Protein AF-0000000070416821 (afdb_homodimer)

pLDDT: mean 78.13, std 22.31, range [19.84, 98.12]

Organism: Crassostrea virginica (NCBI:txid6565)

Nearest PDB structures (foldseek):
  9btu-assembly1_C  TM=6.924E-01  e=7.854E-28  Homo sapiens
  9blr-assembly1_B  TM=6.967E-01  e=3.009E-25  Homo sapiens
  9btu-assembly1_B  TM=6.521E-01  e=4.714E-25  Homo sapiens
  9btg-assembly1_B  TM=6.337E-01  e=4.977E-24  Homo sapiens
  9btg-assembly1_A  TM=6.288E-01  e=1.092E-23  Homo sapiens

Solvent-accessible surface area (backbone atoms only — not comparable to full-atom values): 63250 Å² total; per-residue (Å²): 128,77,86,43,71,67,54,44,50,51,55,46,37,58,66,42,71,39,50,52,52,32,51,38,73,66,40,86,45,70,69,55,24,51,51,38,50,52,48,51,50,51,39,47,52,51,43,53,52,50,50,51,50,52,49,50,54,53,71,61,28,49,60,35,72,45,78,46,79,44,74,56,76,39,74,50,63,17,41,32,40,26,41,60,61,28,51,34,48,86,40,47,68,81,38,62,95,36,72,49,39,50,61,61,44,54,52,62,51,67,71,69,65,73,76,79,87,80,76,78,88,79,65,64,85,60,60,81,56,82,70,82,74,74,74,77,74,80,86,66,88,72,68,90,63,72,54,69,63,48,59,67,47,53,56,49,55,68,70,54,54,74,74,65,78,70,59,69,66,49,52,53,51,50,53,50,46,53,51,51,50,53,56,54,66,72,44,50,69,27,67,66,49,51,48,52,50,49,49,22,40,41,54,64,67,44,53,68,70,58,48,55,67,24,17,68,49,62,75,74,27,54,69,44,37,26,46,56,79,39,77,56,59,66,83,49,44,45,80,41,58,45,64,80,26,24,35,26,38,34,39,58,55,93,79,45,60,35,82,52,56,34,70,78,39,14,39,37,41,33,36,38,70,54,64,89,29,55,48,70,76,76,47,56,55,47,36,32,37,37,31,80,42,53,66,65,47,82,84,55,68,70,30,35,65,37,43,42,24,30,25,21,31,38,38,35,39,27,38,47,35,40,39,36,50,37,51,78,85,56,29,78,44,38,86,32,62,69,50,24,72,67,53,72,36,50,64,42,42,69,57,42,48,53,49,41,57,39,50,52,26,30,70,74,58,67,20,36,50,48,90,58,81,69,73,46,76,64,49,58,82,54,66,83,46,52,41,23,72,72,49,84,48,57,42,97,83,67,47,39,52,44,38,50,43,45,52,48,49,53,47,31,43,53,73,55,73,43,74,72,78,59,49,50,48,23,64,45,70,44,73,50,72,44,76,46,71,46,84,24,66,55,73,68,51,40,66,68,46,50,51,50,56,58,28,70,82,47,55,72,68,55,34,50,49,47,52,51,45,40,69,71,41,78,56,34,51,33,32,30,34,40,35,40,22,38,66,43,55,58,26,42,36,38,38,46,38,79,63,60,51,70,67,58,51,51,49,38,49,47,2,37,34,7,23,42,34,34,39,51,75,64,47,52,51,51,49,50,51,46,52,50,50,51,50,49,50,52,53,51,55,60,58,63,67,52,73,76,69,70,74,70,81,52,76,80,74,80,81,78,79,77,83,71,74,101,60,78,77,77,76,79,93,127,79,87,44,70,67,53,46,51,52,54,49,38,59,66,44,71,41,60,58,54,32,51,37,73,65,40,88,45,70,68,57,23,53,50,39,50,50,49,51,50,53,40,48,51,52,46,53,51,51,50,52,52,51,51,50,55,52,74,61,30,48,69,37,67,42,76,45,80,46,73,54,64,38,73,52,63,18,42,32,39,25,40,58,58,27,52,34,49,86,38,46,68,79,38,63,92,34,72,50,37,52,61,59,44,54,48,57,54,59,65,69,65,64,70,78,70,78,74,71,85,85,63,64,86,65,58,84,50,79,69,80,76,71,76,74,69,75,83,58,90,68,68,88,62,73,56,68,63,49,60,67,47,53,56,50,58,68,71,54,53,75,73,69,78,70,57,67,67,50,51,51,52,50,53,50,46,53,52,50,50,53,56,53,67,72,50,82,79,55,68,68,60,50,49,52,48,50,47,22,39,43,54,63,68,46,54,68,71,59,48,54,67,23,17,67,48,62,77,72,27,54,68,43,38,26,46,56,38,26,49,55,59,67,82,50,44,44,80,42,57,45,65,80,25,25,34,26,36,32,39,57,55,93,79,43,60,36,73,53,49,4,61,75,38,14,38,38,40,32,35,38,70,53,64,90,31,55,47,68,74,76,47,92,70,62,36,32,39,36,31,79,43,53,67,63,46,81,83,55,66,92,84,44,66,43,80,46,52,34,25,22,31,38,38,34,37,28,39,48,34,41,39,35,51,37,50,77,85,56,28,78,44,38,86,32,63,68,48,23,72,68,52,71,35,50,64,41,44,68,57,42,48,54,48,40,56,40,50,52,26,30,72,72,57,66,19,35,50,50,89,58,78,71,75,46,73,64,49,56,81,55,66,84,44,51,43,23,72,72,49,83,50,55,45,97,82,67,48,39,53,44,40,53,42,44,52,48,50,52,48,30,44,75,72,54,74,44,76,74,80,59,50,50,49,25,66,46,71,44,73,50,71,46,76,28,33,25,51,20,61,36,70,69,44,41,68,69,44,50,51,49,54,57,27,68,78,45,56,72,67,56,33,50,52,47,53,51,44,41,69,72,43,78,56,35,50,36,32,29,34,40,34,40,20,37,40,42,54,59,27,42,35,38,37,46,39,80,62,62,52,71,67,56,50,51,12,50,50,7,34,50,33,33,72,62,33,42,31,21,57,42,46,51,50,51,49,52,51,49,51,50,51,50,50,49,50,51,53,50,55,61,59,63,66,54,72,75,71,68,72,75,77,70,75,76,70,76,78,75,81,71,81,82,73,83,75,80,90,80,88,85,130

Structure (mmCIF, N/CA/C/O backbone):
data_AF-0000000070416821-model_v1
#
loop_
_entity.id
_entity.type
_entity.pdbx_description
1 polymer 'Degenerin mec-10-like'
#
loop_
_atom_site.group_PDB
_atom_site.id
_atom_site.type_symbol
_atom_site.label_atom_id
_atom_site.label_alt_id
_atom_site.label_comp_id
_atom_site.label_asym_id
_atom_site.label_entity_id
_atom_site.label_seq_id
_atom_site.pdbx_PDB_ins_code
_atom_site.Cartn_x
_atom_site.Cartn_y
_atom_site.Cartn_z
_atom_site.occupancy
_atom_site.B_iso_or_equiv
_atom_site.auth_seq_id
_atom_site.auth_comp_id
_atom_site.auth_asym_id
_atom_site.auth_atom_id
_atom_site.pdbx_PDB_model_num
ATOM 1 N N . MET A 1 1 ? -22.188 -71 -20.266 1 43.03 1 MET A N 1
ATOM 2 C CA . MET A 1 1 ? -22.344 -71.062 -18.828 1 43.03 1 MET A CA 1
ATOM 3 C C . MET A 1 1 ? -21.031 -71.375 -18.141 1 43.03 1 MET A C 1
ATOM 5 O O . MET A 1 1 ? -20.406 -72.438 -18.469 1 43.03 1 MET A O 1
ATOM 9 N N . TYR A 1 2 ? -20.531 -70.438 -17.625 1 56.31 2 TYR A N 1
ATOM 10 C CA . TYR A 1 2 ? -19.203 -70.625 -17.094 1 56.31 2 TYR A CA 1
ATOM 11 C C . TYR A 1 2 ? -19.234 -71.625 -15.922 1 56.31 2 TYR A C 1
ATOM 13 O O . TYR A 1 2 ? -20.203 -71.625 -15.156 1 56.31 2 TYR A O 1
ATOM 21 N N . LYS A 1 3 ? -18.516 -72.688 -15.961 1 61.22 3 LYS A N 1
ATOM 22 C CA . LYS A 1 3 ? -18.547 -73.812 -15.07 1 61.22 3 LYS A CA 1
ATOM 23 C C . LYS A 1 3 ? -18.047 -73.438 -13.672 1 61.22 3 LYS A C 1
ATOM 25 O O . LYS A 1 3 ? -18.453 -74.062 -12.68 1 61.22 3 LYS A O 1
ATOM 30 N N . SER A 1 4 ? -17.016 -72.688 -13.562 1 69.12 4 SER A N 1
ATOM 31 C CA . SER A 1 4 ? -16.484 -72.375 -12.25 1 69.12 4 SER A CA 1
ATOM 32 C C . SER A 1 4 ? -16.109 -70.875 -12.18 1 69.12 4 SER A C 1
ATOM 34 O O . SER A 1 4 ? -15.977 -70.188 -13.211 1 69.12 4 SER A O 1
ATOM 36 N N . VAL A 1 5 ? -16.141 -70.312 -10.969 1 72.5 5 VAL A N 1
ATOM 37 C CA . VAL A 1 5 ? -15.805 -68.938 -10.688 1 72.5 5 VAL A CA 1
ATOM 38 C C . VAL A 1 5 ? -14.422 -68.625 -11.25 1 72.5 5 VAL A C 1
ATOM 40 O O . VAL A 1 5 ? -14.242 -67.562 -11.906 1 72.5 5 VAL A O 1
ATOM 43 N N . PRO A 1 6 ? -13.516 -69.438 -11.047 1 73 6 PRO A N 1
ATOM 44 C CA . PRO A 1 6 ? -12.203 -69.125 -11.609 1 73 6 PRO A CA 1
ATOM 45 C C . PRO A 1 6 ? -12.211 -69.062 -13.141 1 73 6 PRO A C 1
ATOM 47 O O . PRO A 1 6 ? -11.445 -68.312 -13.742 1 73 6 PRO A O 1
ATOM 50 N N . ASP A 1 7 ? -13.039 -69.812 -13.672 1 73.56 7 ASP A N 1
ATOM 51 C CA . ASP A 1 7 ? -13.141 -69.75 -15.133 1 73.56 7 ASP A CA 1
ATOM 52 C C . ASP A 1 7 ? -13.727 -68.438 -15.633 1 73.56 7 ASP A C 1
ATOM 54 O O . ASP A 1 7 ? -13.312 -67.938 -16.672 1 73.56 7 ASP A O 1
ATOM 58 N N . VAL A 1 8 ? -14.625 -68 -14.844 1 68.81 8 VAL A N 1
ATOM 59 C CA . VAL A 1 8 ? -15.242 -66.75 -15.211 1 68.81 8 VAL A CA 1
ATOM 60 C C . VAL A 1 8 ? -14.227 -65.625 -15.078 1 68.81 8 VAL A C 1
ATOM 62 O O . VAL A 1 8 ? -14.125 -64.75 -15.961 1 68.81 8 VAL A O 1
ATOM 65 N N . ILE A 1 9 ? -13.477 -65.625 -14.031 1 73.12 9 ILE A N 1
ATOM 66 C CA . ILE A 1 9 ? -12.477 -64.625 -13.797 1 73.12 9 ILE A CA 1
ATOM 67 C C . ILE A 1 9 ? -11.383 -64.688 -14.867 1 73.12 9 ILE A C 1
ATOM 69 O O . ILE A 1 9 ? -10.945 -63.688 -15.391 1 73.12 9 ILE A O 1
ATOM 73 N N . SER A 1 10 ? -11.062 -65.875 -15.117 1 76.12 10 SER A N 1
ATOM 74 C CA . SER A 1 10 ? -10.016 -66.062 -16.109 1 76.12 10 SER A CA 1
ATOM 75 C C . SER A 1 10 ? -10.469 -65.625 -17.5 1 76.12 10 SER A C 1
ATOM 77 O O . SER A 1 10 ? -9.688 -65 -18.25 1 76.12 10 SER A O 1
ATOM 79 N N . SER A 1 11 ? -11.664 -65.875 -17.797 1 72.31 11 SER A N 1
ATOM 80 C CA . SER A 1 11 ? -12.18 -65.5 -19.094 1 72.31 11 SER A CA 1
ATOM 81 C C . SER A 1 11 ? -12.289 -63.969 -19.188 1 72.31 11 SER A C 1
ATOM 83 O O . SER A 1 11 ? -11.938 -63.344 -20.203 1 72.31 11 SER A O 1
ATOM 85 N N . LEU A 1 12 ? -12.656 -63.438 -18.094 1 69.81 12 LEU A N 1
ATOM 86 C CA . LEU A 1 12 ? -12.875 -62 -18.109 1 69.81 12 LEU A CA 1
ATOM 87 C C . LEU A 1 12 ? -11.547 -61.25 -18.062 1 69.81 12 LEU A C 1
ATOM 89 O O . LEU A 1 12 ? -11.398 -60.219 -18.703 1 69.81 12 LEU A O 1
ATOM 93 N N . VAL A 1 13 ? -10.672 -61.75 -17.281 1 73.31 13 VAL A N 1
ATOM 94 C CA . VAL A 1 13 ? -9.367 -61.094 -17.172 1 73.31 13 VAL A CA 1
ATOM 95 C C . VAL A 1 13 ? -8.617 -61.219 -18.484 1 73.31 13 VAL A C 1
ATOM 97 O O . VAL A 1 13 ? -7.91 -60.312 -18.891 1 73.31 13 VAL A O 1
ATOM 100 N N . SER A 1 14 ? -8.852 -62.281 -19.125 1 74.75 14 SER A N 1
ATOM 101 C CA . SER A 1 14 ? -8.172 -62.469 -20.391 1 74.75 14 SER A CA 1
ATOM 102 C C . SER A 1 14 ? -8.703 -61.531 -21.469 1 74.75 14 SER A C 1
ATOM 104 O O . SER A 1 14 ? -7.98 -61.156 -22.391 1 74.75 14 SER A O 1
ATOM 106 N N . GLU A 1 15 ? -9.992 -61.062 -21.25 1 71.19 15 GLU A N 1
ATOM 107 C CA . GLU A 1 15 ? -10.602 -60.188 -22.234 1 71.19 15 GLU A CA 1
ATOM 108 C C . GLU A 1 15 ? -10.625 -58.75 -21.75 1 71.19 15 GLU A C 1
ATOM 110 O O . GLU A 1 15 ? -11.195 -57.875 -22.406 1 71.19 15 GLU A O 1
ATOM 115 N N . SER A 1 16 ? -9.992 -58.625 -20.688 1 74.06 16 SER A N 1
ATOM 116 C CA . SER A 1 16 ? -10.023 -57.281 -20.109 1 74.06 16 SER A CA 1
ATOM 117 C C . SER A 1 16 ? -9.188 -56.281 -20.938 1 74.06 16 SER A C 1
ATOM 119 O O . SER A 1 16 ? -8.156 -56.688 -21.5 1 74.06 16 SER A O 1
ATOM 121 N N . SER A 1 17 ? -9.688 -55.094 -21.031 1 76.38 17 SER A N 1
ATOM 122 C CA . SER A 1 17 ? -9.008 -54.031 -21.781 1 76.38 17 SER A CA 1
ATOM 123 C C . SER A 1 17 ? -7.973 -53.312 -20.922 1 76.38 17 SER A C 1
ATOM 125 O O . SER A 1 17 ? -7.215 -52.5 -21.422 1 76.38 17 SER A O 1
ATOM 127 N N . LEU A 1 18 ? -7.906 -53.719 -19.656 1 80.31 18 LEU A N 1
ATOM 128 C CA . LEU A 1 18 ? -6.891 -53.125 -18.797 1 80.31 18 LEU A CA 1
ATOM 129 C C . LEU A 1 18 ? -5.516 -53.719 -19.078 1 80.31 18 LEU A C 1
ATOM 131 O O . LEU A 1 18 ? -5.363 -54.938 -19.125 1 80.31 18 LEU A O 1
ATOM 135 N N . HIS A 1 19 ? -4.652 -52.812 -19.188 1 79.56 19 HIS A N 1
ATOM 136 C CA . HIS A 1 19 ? -3.311 -53.281 -19.516 1 79.56 19 HIS A CA 1
ATOM 137 C C . HIS A 1 19 ? -2.68 -54.031 -18.328 1 79.56 19 HIS A C 1
ATOM 139 O O . HIS A 1 19 ? -2.838 -53.594 -17.188 1 79.56 19 HIS A O 1
ATOM 145 N N . GLY A 1 20 ? -2.041 -55.125 -18.578 1 79.12 20 GLY A N 1
ATOM 146 C CA . GLY A 1 20 ? -1.29 -55.875 -17.578 1 79.12 20 GLY A CA 1
ATOM 147 C C . GLY A 1 20 ? -2.055 -57.062 -17.016 1 79.12 20 GLY A C 1
ATOM 148 O O . GLY A 1 20 ? -1.455 -58.062 -16.641 1 79.12 20 GLY A O 1
ATOM 149 N N . LEU A 1 21 ? -3.389 -56.938 -17.031 1 80.31 21 LEU A N 1
ATOM 150 C CA . LEU A 1 21 ? -4.184 -58 -16.406 1 80.31 21 LEU A CA 1
ATOM 151 C C . LEU A 1 21 ? -4.172 -59.281 -17.25 1 80.31 21 LEU A C 1
ATOM 153 O O . LEU A 1 21 ? -3.949 -60.375 -16.719 1 80.31 21 LEU A O 1
ATOM 157 N N . PRO A 1 22 ? -4.332 -59.062 -18.547 1 79.69 22 PRO A N 1
ATOM 158 C CA . PRO A 1 22 ? -4.293 -60.281 -19.344 1 79.69 22 PRO A CA 1
ATOM 159 C C . PRO A 1 22 ? -2.922 -60.969 -19.328 1 79.69 22 PRO A C 1
ATOM 161 O O . PRO A 1 22 ? -2.826 -62.188 -19.5 1 79.69 22 PRO A O 1
ATOM 164 N N . LYS A 1 23 ? -1.918 -60.25 -18.953 1 81.12 23 LYS A N 1
ATOM 165 C CA . LYS A 1 23 ? -0.565 -60.812 -18.953 1 81.12 23 LYS A CA 1
ATOM 166 C C . LYS A 1 23 ? -0.307 -61.656 -17.703 1 81.12 23 LYS A C 1
ATOM 168 O O . LYS A 1 23 ? 0.562 -62.5 -17.703 1 81.12 23 LYS A O 1
ATOM 173 N N . ILE A 1 24 ? -1.062 -61.438 -16.75 1 81.19 24 ILE A N 1
ATOM 174 C CA . ILE A 1 24 ? -0.936 -62.219 -15.531 1 81.19 24 ILE A CA 1
ATOM 175 C C . ILE A 1 24 ? -1.363 -63.656 -15.805 1 81.19 24 ILE A C 1
ATOM 177 O O . ILE A 1 24 ? -0.705 -64.625 -15.359 1 81.19 24 ILE A O 1
ATOM 181 N N . LEU A 1 25 ? -2.379 -63.844 -16.641 1 78.06 25 LEU A N 1
ATOM 182 C CA . LEU A 1 25 ? -2.91 -65.188 -16.891 1 78.06 25 LEU A CA 1
ATOM 183 C C . LEU A 1 25 ? -2.156 -65.875 -18.047 1 78.06 25 LEU A C 1
ATOM 185 O O . LEU A 1 25 ? -2.045 -67.062 -18.078 1 78.06 25 LEU A O 1
ATOM 189 N N . SER A 1 26 ? -1.589 -65 -18.891 1 75.62 26 SER A N 1
ATOM 190 C CA . SER A 1 26 ? -0.939 -65.562 -20.062 1 75.62 26 SER A CA 1
ATOM 191 C C . SER A 1 26 ? 0.508 -65.938 -19.75 1 75.62 26 SER A C 1
ATOM 193 O O . SER A 1 26 ? 1.158 -66.625 -20.547 1 75.62 26 SER A O 1
ATOM 195 N N . SER A 1 27 ? 1.005 -65.625 -18.625 1 77.25 27 SER A N 1
ATOM 196 C CA . SER A 1 27 ? 2.4 -65.875 -18.297 1 77.25 27 SER A CA 1
ATOM 197 C C . SER A 1 27 ? 2.625 -67.375 -18.031 1 77.25 27 SER A C 1
ATOM 199 O O . SER A 1 27 ? 1.81 -68.062 -17.375 1 77.25 27 SER A O 1
ATOM 201 N N . LYS A 1 28 ? 3.629 -67.875 -18.672 1 74.38 28 LYS A N 1
ATOM 202 C CA . LYS A 1 28 ? 3.934 -69.312 -18.594 1 74.38 28 LYS A CA 1
ATOM 203 C C . LYS A 1 28 ? 4.676 -69.625 -17.312 1 74.38 28 LYS A C 1
ATOM 205 O O . LYS A 1 28 ? 4.457 -70.688 -16.719 1 74.38 28 LYS A O 1
ATOM 210 N N . HIS A 1 29 ? 5.441 -68.688 -16.922 1 78.62 29 HIS A N 1
ATOM 211 C CA . HIS A 1 29 ? 6.266 -68.938 -15.742 1 78.62 29 HIS A CA 1
ATOM 212 C C . HIS A 1 29 ? 5.695 -68.25 -14.508 1 78.62 29 HIS A C 1
ATOM 214 O O . HIS A 1 29 ? 5.078 -67.188 -14.617 1 78.62 29 HIS A O 1
ATOM 220 N N . TRP A 1 30 ? 5.863 -68.938 -13.406 1 83.25 30 TRP A N 1
ATOM 221 C CA . TRP A 1 30 ? 5.301 -68.438 -12.156 1 83.25 30 TRP A CA 1
ATOM 222 C C . TRP A 1 30 ? 5.949 -67.125 -11.758 1 83.25 30 TRP A C 1
ATOM 224 O O . TRP A 1 30 ? 5.289 -66.25 -11.211 1 83.25 30 TRP A O 1
ATOM 234 N N . TYR A 1 31 ? 7.266 -66.938 -12.039 1 83.88 31 TYR A N 1
ATOM 235 C CA . TYR A 1 31 ? 7.938 -65.688 -11.648 1 83.88 31 TYR A CA 1
ATOM 236 C C . TYR A 1 31 ? 7.445 -64.5 -12.477 1 83.88 31 TYR A C 1
ATOM 238 O O . TYR A 1 31 ? 7.355 -63.406 -11.977 1 83.88 31 TYR A O 1
ATOM 246 N N . GLN A 1 32 ? 7.133 -64.75 -13.68 1 84.56 32 GLN A N 1
ATOM 247 C CA . GLN A 1 32 ? 6.57 -63.719 -14.531 1 84.56 32 GLN A CA 1
ATOM 248 C C . GLN A 1 32 ? 5.176 -63.312 -14.055 1 84.56 32 GLN A C 1
ATOM 250 O O . GLN A 1 32 ? 4.816 -62.125 -14.094 1 84.56 32 GLN A O 1
ATOM 255 N N . ARG A 1 33 ? 4.531 -64.25 -13.531 1 85.56 33 ARG A N 1
ATOM 256 C CA . ARG A 1 33 ? 3.191 -63.969 -13.023 1 85.56 33 ARG A CA 1
ATOM 257 C C . ARG A 1 33 ? 3.244 -63.094 -11.789 1 85.56 33 ARG A C 1
ATOM 259 O O . ARG A 1 33 ? 2.467 -62.125 -11.664 1 85.56 33 ARG A O 1
ATOM 266 N N . VAL A 1 34 ? 4.16 -63.375 -10.961 1 89.19 34 VAL A N 1
ATOM 267 C CA . VAL A 1 34 ? 4.301 -62.594 -9.734 1 89.19 34 VAL A CA 1
ATOM 268 C C . VAL A 1 34 ? 4.77 -61.188 -10.07 1 89.19 34 VAL A C 1
ATOM 270 O O . VAL A 1 34 ? 4.324 -60.219 -9.461 1 89.19 34 VAL A O 1
ATOM 273 N N . LEU A 1 35 ? 5.609 -61.062 -11.047 1 88.56 35 LEU A N 1
ATOM 274 C CA . LEU A 1 35 ? 6.109 -59.75 -11.453 1 88.56 35 LEU A CA 1
ATOM 275 C C . LEU A 1 35 ? 4.98 -58.906 -12 1 88.56 35 LEU A C 1
ATOM 277 O O . LEU A 1 35 ? 4.875 -57.719 -11.656 1 88.56 35 LEU A O 1
ATOM 281 N N . TRP A 1 36 ? 4.18 -59.5 -12.773 1 87.75 36 TRP A N 1
ATOM 282 C CA . TRP A 1 36 ? 3.076 -58.75 -13.359 1 87.75 36 TRP A CA 1
ATOM 283 C C . TRP A 1 36 ? 2.053 -58.375 -12.297 1 87.75 36 TRP A C 1
ATOM 285 O O . TRP A 1 36 ? 1.467 -57.281 -12.352 1 87.75 36 TRP A O 1
ATOM 295 N N . ILE A 1 37 ? 1.866 -59.188 -11.336 1 88.25 37 ILE A N 1
ATOM 296 C CA . ILE A 1 37 ? 0.951 -58.875 -10.242 1 88.25 37 ILE A CA 1
ATOM 297 C C . ILE A 1 37 ? 1.498 -57.719 -9.438 1 88.25 37 ILE A C 1
ATOM 299 O O . ILE A 1 37 ? 0.757 -56.781 -9.094 1 88.25 37 ILE A O 1
ATOM 303 N N . CYS A 1 38 ? 2.738 -57.719 -9.203 1 91.81 38 CYS A N 1
ATOM 304 C CA . CYS A 1 38 ? 3.369 -56.656 -8.461 1 91.81 38 CYS A CA 1
ATOM 305 C C . CYS A 1 38 ? 3.303 -55.344 -9.234 1 91.81 38 CYS A C 1
ATOM 307 O O . CYS A 1 38 ? 3.025 -54.281 -8.656 1 91.81 38 CYS A O 1
ATOM 309 N N . LEU A 1 39 ? 3.514 -55.438 -10.477 1 90.38 39 LEU A N 1
ATOM 310 C CA . LEU A 1 39 ? 3.496 -54.219 -11.305 1 90.38 39 LEU A CA 1
ATOM 311 C C . LEU A 1 39 ? 2.094 -53.625 -11.367 1 90.38 39 LEU A C 1
ATOM 313 O O . LEU A 1 39 ? 1.929 -52.406 -11.289 1 90.38 39 LEU A O 1
ATOM 317 N N . VAL A 1 40 ? 1.172 -54.438 -11.516 1 88.31 40 VAL A N 1
ATOM 318 C CA . VAL A 1 40 ? -0.207 -53.969 -11.594 1 88.31 40 VAL A CA 1
ATOM 319 C C . VAL A 1 40 ? -0.618 -53.375 -10.258 1 88.31 40 VAL A C 1
ATOM 321 O O . VAL A 1 40 ? -1.293 -52.344 -10.227 1 88.31 40 VAL A O 1
ATOM 324 N N . LEU A 1 41 ? -0.139 -53.906 -9.203 1 91.44 41 LEU A N 1
ATOM 325 C CA . LEU A 1 41 ? -0.482 -53.375 -7.887 1 91.44 41 LEU A CA 1
ATOM 326 C C . LEU A 1 41 ? 0.211 -52.062 -7.637 1 91.44 41 LEU A C 1
ATOM 328 O O . LEU A 1 41 ? -0.4 -51.125 -7.102 1 91.44 41 LEU A O 1
ATOM 332 N N . VAL A 1 42 ? 1.42 -51.938 -8.008 1 91 42 VAL A N 1
ATOM 333 C CA . VAL A 1 42 ? 2.178 -50.719 -7.816 1 91 42 VAL A CA 1
ATOM 334 C C . VAL A 1 42 ? 1.59 -49.594 -8.695 1 91 42 VAL A C 1
ATOM 336 O O . VAL A 1 42 ? 1.412 -48.469 -8.234 1 91 42 VAL A O 1
ATOM 339 N N . THR A 1 43 ? 1.309 -49.938 -9.93 1 89.62 43 THR A N 1
ATOM 340 C CA . THR A 1 43 ? 0.735 -48.938 -10.836 1 89.62 43 THR A CA 1
ATOM 341 C C . THR A 1 43 ? -0.652 -48.531 -10.359 1 89.62 43 THR A C 1
ATOM 343 O O . THR A 1 43 ? -1.03 -47.344 -10.5 1 89.62 43 THR A O 1
ATOM 346 N N . PHE A 1 44 ? -1.341 -49.469 -9.859 1 89.38 44 PHE A N 1
ATOM 347 C CA . PHE A 1 44 ? -2.662 -49.156 -9.328 1 89.38 44 PHE A CA 1
ATOM 348 C C . PHE A 1 44 ? -2.553 -48.25 -8.102 1 89.38 44 PHE A C 1
ATOM 350 O O . PHE A 1 44 ? -3.354 -47.344 -7.926 1 89.38 44 PHE A O 1
ATOM 357 N N . GLY A 1 45 ? -1.633 -48.5 -7.273 1 91.94 45 GLY A N 1
ATOM 358 C CA . GLY A 1 45 ? -1.388 -47.625 -6.133 1 91.94 45 GLY A CA 1
ATOM 359 C C . GLY A 1 45 ? -1.028 -46.219 -6.527 1 91.94 45 GLY A C 1
ATOM 360 O O . GLY A 1 45 ? -1.546 -45.25 -5.953 1 91.94 45 GLY A O 1
ATOM 361 N N . PHE A 1 46 ? -0.194 -46.094 -7.535 1 91.5 46 PHE A N 1
ATOM 362 C CA . PHE A 1 46 ? 0.189 -44.781 -8.016 1 91.5 46 PHE A CA 1
ATOM 363 C C . PHE A 1 46 ? -0.996 -44.062 -8.672 1 91.5 46 PHE A C 1
ATOM 365 O O . PHE A 1 46 ? -1.127 -42.844 -8.586 1 91.5 46 PHE A O 1
ATOM 372 N N . LEU A 1 47 ? -1.771 -44.844 -9.375 1 91.44 47 LEU A N 1
ATOM 373 C CA . LEU A 1 47 ? -2.977 -44.312 -9.984 1 91.44 47 LEU A CA 1
ATOM 374 C C . LEU A 1 47 ? -3.9 -43.719 -8.93 1 91.44 47 LEU A C 1
ATOM 376 O O . LEU A 1 47 ? -4.383 -42.594 -9.086 1 91.44 47 LEU A O 1
ATOM 380 N N . LEU A 1 48 ? -4.109 -44.438 -7.887 1 92.69 48 LEU A N 1
ATOM 381 C CA . LEU A 1 48 ? -4.98 -43.938 -6.824 1 92.69 48 LEU A CA 1
ATOM 382 C C . LEU A 1 48 ? -4.398 -42.688 -6.176 1 92.69 48 LEU A C 1
ATOM 384 O O . LEU A 1 48 ? -5.141 -41.75 -5.836 1 92.69 48 LEU A O 1
ATOM 388 N N . TYR A 1 49 ? -3.176 -42.719 -5.969 1 93.75 49 TYR A N 1
ATOM 389 C CA . TYR A 1 49 ? -2.508 -41.562 -5.391 1 93.75 49 TYR A CA 1
ATOM 390 C C . TYR A 1 49 ? -2.658 -40.344 -6.285 1 93.75 49 TYR A C 1
ATOM 392 O O . TYR A 1 49 ? -2.975 -39.25 -5.809 1 93.75 49 TYR A O 1
ATOM 400 N N . GLN A 1 50 ? -2.49 -40.5 -7.535 1 92.56 50 GLN A N 1
ATOM 401 C CA . GLN A 1 50 ? -2.609 -39.406 -8.492 1 92.56 50 GLN A CA 1
ATOM 402 C C . GLN A 1 50 ? -4.047 -38.906 -8.57 1 92.56 50 GLN A C 1
ATOM 404 O O . GLN A 1 50 ? -4.277 -37.688 -8.672 1 92.56 50 GLN A O 1
ATOM 409 N N . LEU A 1 51 ? -4.863 -39.812 -8.594 1 92.56 51 LEU A N 1
ATOM 410 C CA . LEU A 1 51 ? -6.27 -39.406 -8.633 1 92.56 51 LEU A CA 1
ATOM 411 C C . LEU A 1 51 ? -6.641 -38.625 -7.387 1 92.56 51 LEU A C 1
ATOM 413 O O . LEU A 1 51 ? -7.434 -37.688 -7.461 1 92.56 51 LEU A O 1
ATOM 417 N N . HIS A 1 52 ? -6.094 -39 -6.312 1 94.44 52 HIS A N 1
ATOM 418 C CA . HIS A 1 52 ? -6.332 -38.281 -5.066 1 94.44 52 HIS A CA 1
ATOM 419 C C . HIS A 1 52 ? -5.789 -36.875 -5.141 1 94.44 52 HIS A C 1
ATOM 421 O O . HIS A 1 52 ? -6.43 -35.938 -4.664 1 94.44 52 HIS A O 1
ATOM 427 N N . GLN A 1 53 ? -4.699 -36.688 -5.738 1 93.19 53 GLN A N 1
ATOM 428 C CA . GLN A 1 53 ? -4.098 -35.375 -5.871 1 93.19 53 GLN A CA 1
ATOM 429 C C . GLN A 1 53 ? -4.906 -34.5 -6.824 1 93.19 53 GLN A C 1
ATOM 431 O O . GLN A 1 53 ? -5.105 -33.312 -6.562 1 93.19 53 GLN A O 1
ATOM 436 N N . LEU A 1 54 ? -5.328 -35.062 -7.844 1 92.5 54 LEU A N 1
ATOM 437 C CA . LEU A 1 54 ? -6.117 -34.312 -8.812 1 92.5 54 LEU A CA 1
ATOM 438 C C . LEU A 1 54 ? -7.461 -33.906 -8.219 1 92.5 54 LEU A C 1
ATOM 440 O O . LEU A 1 54 ? -7.938 -32.781 -8.461 1 92.5 54 LEU A O 1
ATOM 444 N N . LEU A 1 55 ? -7.977 -34.781 -7.508 1 93.56 55 LEU A N 1
ATOM 445 C CA . LEU A 1 55 ? -9.234 -34.469 -6.836 1 93.56 55 LEU A CA 1
ATOM 446 C C . LEU A 1 55 ? -9.031 -33.344 -5.812 1 93.56 55 LEU A C 1
ATOM 448 O O . LEU A 1 55 ? -9.891 -32.5 -5.652 1 93.56 55 LEU A O 1
ATOM 452 N N . GLY A 1 56 ? -8 -33.438 -5.172 1 91.62 56 GLY A N 1
ATOM 453 C CA . GLY A 1 56 ? -7.664 -32.375 -4.227 1 91.62 56 GLY A CA 1
ATOM 454 C C . GLY A 1 56 ? -7.523 -31.016 -4.879 1 91.62 56 GLY A C 1
ATOM 455 O O . GLY A 1 56 ? -8 -30.016 -4.348 1 91.62 56 GLY A O 1
ATOM 456 N N . GLU A 1 57 ? -6.945 -30.969 -5.98 1 89.5 57 GLU A N 1
ATOM 457 C CA . GLU A 1 57 ? -6.789 -29.719 -6.711 1 89.5 57 GLU A CA 1
ATOM 458 C C . GLU A 1 57 ? -8.133 -29.188 -7.207 1 89.5 57 GLU A C 1
ATOM 460 O O . GLU A 1 57 ? -8.383 -27.984 -7.191 1 89.5 57 GLU A O 1
ATOM 465 N N . TYR A 1 58 ? -8.898 -30.109 -7.707 1 91 58 TYR A N 1
ATOM 466 C CA . TYR A 1 58 ? -10.227 -29.719 -8.18 1 91 58 TYR A CA 1
ATOM 467 C C . TYR A 1 58 ? -11.07 -29.156 -7.047 1 91 58 TYR A C 1
ATOM 469 O O . TYR A 1 58 ? -11.766 -28.156 -7.23 1 91 58 TYR A O 1
ATOM 477 N N . LYS A 1 59 ? -10.906 -29.703 -5.898 1 93.19 59 LYS A N 1
ATOM 478 C CA . LYS A 1 59 ? -11.719 -29.281 -4.762 1 93.19 59 LYS A CA 1
ATOM 479 C C . LYS A 1 59 ? -11.195 -27.984 -4.16 1 93.19 59 LYS A C 1
ATOM 481 O O . LYS A 1 59 ? -11.891 -27.328 -3.381 1 93.19 59 LYS A O 1
ATOM 486 N N . ARG A 1 60 ? -10.109 -27.609 -4.547 1 89.44 60 ARG A N 1
ATOM 487 C CA . ARG A 1 60 ? -9.547 -26.344 -4.066 1 89.44 60 ARG A CA 1
ATOM 488 C C . ARG A 1 60 ? -10.133 -25.156 -4.836 1 89.44 60 ARG A C 1
ATOM 490 O O . ARG A 1 60 ? -10.008 -24.016 -4.406 1 89.44 60 ARG A O 1
ATOM 497 N N . TYR A 1 61 ? -10.703 -25.281 -5.926 1 90.19 61 TYR A N 1
ATOM 498 C CA . TYR A 1 61 ? -11.359 -24.266 -6.758 1 90.19 61 TYR A CA 1
ATOM 499 C C . TYR A 1 61 ? -10.422 -23.109 -7.055 1 90.19 61 TYR A C 1
ATOM 501 O O . TYR A 1 61 ? -10.719 -21.953 -6.715 1 90.19 61 TYR A O 1
ATOM 509 N N . PRO A 1 62 ? -9.328 -23.406 -7.75 1 88.81 62 PRO A N 1
ATOM 510 C CA . PRO A 1 62 ? -8.375 -22.344 -8.055 1 88.81 62 PRO A CA 1
ATOM 511 C C . PRO A 1 62 ? -8.93 -21.312 -9.047 1 88.81 62 PRO A C 1
ATOM 513 O O . PRO A 1 62 ? -9.773 -21.656 -9.883 1 88.81 62 PRO A O 1
ATOM 516 N N . VAL A 1 63 ? -8.43 -20.047 -8.875 1 89.44 63 VAL A N 1
ATOM 517 C CA . VAL A 1 63 ? -8.93 -18.984 -9.734 1 89.44 63 VAL A CA 1
ATOM 518 C C . VAL A 1 63 ? -7.766 -18.328 -10.469 1 89.44 63 VAL A C 1
ATOM 520 O O . VAL A 1 63 ? -6.621 -18.391 -10.016 1 89.44 63 VAL A O 1
ATOM 523 N N . LYS A 1 64 ? -8.07 -17.859 -11.648 1 86.38 64 LYS A N 1
ATOM 524 C CA . LYS A 1 64 ? -7.137 -17.031 -12.414 1 86.38 64 LYS A CA 1
ATOM 525 C C . LYS A 1 64 ? -7.652 -15.602 -12.562 1 86.38 64 LYS A C 1
ATOM 527 O O . LYS A 1 64 ? -8.859 -15.367 -12.523 1 86.38 64 LYS A O 1
ATOM 532 N N . THR A 1 65 ? -6.703 -14.68 -12.625 1 87.69 65 THR A N 1
ATOM 533 C CA . THR A 1 65 ? -7.066 -13.273 -12.773 1 87.69 65 THR A CA 1
ATOM 534 C C . THR A 1 65 ? -6.805 -12.797 -14.195 1 87.69 65 THR A C 1
ATOM 536 O O . THR A 1 65 ? -5.699 -12.961 -14.719 1 87.69 65 THR A O 1
ATOM 539 N N . LYS A 1 66 ? -7.844 -12.344 -14.766 1 90.19 66 LYS A N 1
ATOM 540 C CA . LYS A 1 66 ? -7.742 -11.742 -16.094 1 90.19 66 LYS A CA 1
ATOM 541 C C . LYS A 1 66 ? -7.77 -10.219 -16.016 1 90.19 66 LYS A C 1
ATOM 543 O O . LYS A 1 66 ? -8.688 -9.641 -15.43 1 90.19 66 LYS A O 1
ATOM 548 N N . VAL A 1 67 ? -6.766 -9.594 -16.562 1 90.56 67 VAL A N 1
ATOM 549 C CA . VAL A 1 67 ? -6.688 -8.133 -16.594 1 90.56 67 VAL A CA 1
ATOM 550 C C . VAL A 1 67 ? -6.891 -7.637 -18.016 1 90.56 67 VAL A C 1
ATOM 552 O O . VAL A 1 67 ? -6.203 -8.086 -18.938 1 90.56 67 VAL A O 1
ATOM 555 N N . SER A 1 68 ? -7.867 -6.746 -18.25 1 93.5 68 SER A N 1
ATOM 556 C CA . SER A 1 68 ? -8.133 -6.188 -19.562 1 93.5 68 SER A CA 1
ATOM 557 C C . SER A 1 68 ? -8.32 -4.672 -19.5 1 93.5 68 SER A C 1
ATOM 559 O O . SER A 1 68 ? -8.633 -4.125 -18.438 1 93.5 68 SER A O 1
ATOM 561 N N . MET A 1 69 ? -8.016 -4.055 -20.656 1 93.81 69 MET A N 1
ATOM 562 C CA . MET A 1 69 ? -8.266 -2.623 -20.797 1 93.81 69 MET A CA 1
ATOM 563 C C . MET A 1 69 ? -9.508 -2.373 -21.656 1 93.81 69 MET A C 1
ATOM 565 O O . MET A 1 69 ? -9.641 -2.953 -22.734 1 93.81 69 MET A O 1
ATOM 569 N N . LYS A 1 70 ? -10.375 -1.583 -21.156 1 93.75 70 LYS A N 1
ATOM 570 C CA . LYS A 1 70 ? -11.602 -1.246 -21.875 1 93.75 70 LYS A CA 1
ATOM 571 C C . LYS A 1 70 ? -11.797 0.265 -21.953 1 93.75 70 LYS A C 1
ATOM 573 O O . LYS A 1 70 ? -11.211 1.012 -21.172 1 93.75 70 LYS A O 1
ATOM 578 N N . ARG A 1 71 ? -12.594 0.617 -23 1 92.81 71 ARG A N 1
ATOM 579 C CA . ARG A 1 71 ? -12.945 2.023 -23.156 1 92.81 71 ARG A CA 1
ATOM 580 C C . ARG A 1 71 ? -14.461 2.209 -23.172 1 92.81 71 ARG A C 1
ATOM 582 O O . ARG A 1 71 ? -15.18 1.409 -23.781 1 92.81 71 ARG A O 1
ATOM 589 N N . ALA A 1 72 ? -14.984 3.182 -22.422 1 91.88 72 ALA A N 1
ATOM 590 C CA . ALA A 1 72 ? -16.406 3.475 -22.359 1 91.88 72 ALA A CA 1
ATOM 591 C C . ALA A 1 72 ? -16.656 4.852 -21.75 1 91.88 72 ALA A C 1
ATOM 593 O O . ALA A 1 72 ? -15.727 5.52 -21.312 1 91.88 72 ALA A O 1
ATOM 594 N N . THR A 1 73 ? -17.875 5.262 -22 1 93.88 73 THR A N 1
ATOM 595 C CA . THR A 1 73 ? -18.344 6.387 -21.188 1 93.88 73 THR A CA 1
ATOM 596 C C . THR A 1 73 ? -18.469 5.98 -19.719 1 93.88 73 THR A C 1
ATOM 598 O O . THR A 1 73 ? -19.078 4.957 -19.406 1 93.88 73 THR A O 1
ATOM 601 N N . LEU A 1 74 ? -17.859 6.793 -18.906 1 94.62 74 LEU A N 1
ATOM 602 C CA . LEU A 1 74 ? -17.766 6.383 -17.516 1 94.62 74 LEU A CA 1
ATOM 603 C C . LEU A 1 74 ? -18.641 7.273 -16.625 1 94.62 74 LEU A C 1
ATOM 605 O O . LEU A 1 74 ? -18.656 8.492 -16.797 1 94.62 74 LEU A O 1
ATOM 609 N N . PRO A 1 75 ? -19.359 6.621 -15.789 1 94.44 75 PRO A N 1
ATOM 610 C CA . PRO A 1 75 ? -20.047 7.438 -14.781 1 94.44 75 PRO A CA 1
ATOM 611 C C . PRO A 1 75 ? -19.078 8.156 -13.852 1 94.44 75 PRO A C 1
ATOM 613 O O . PRO A 1 75 ? -18.047 7.602 -13.484 1 94.44 75 PRO A O 1
ATOM 616 N N . PHE A 1 76 ? -19.406 9.352 -13.492 1 96.38 76 PHE A N 1
ATOM 617 C CA . PHE A 1 76 ? -18.578 10.109 -12.57 1 96.38 76 PHE A CA 1
ATOM 618 C C . PHE A 1 76 ? -18.781 9.633 -11.141 1 96.38 76 PHE A C 1
ATOM 620 O O . PHE A 1 76 ? -19.906 9.312 -10.742 1 96.38 76 PHE A O 1
ATOM 627 N N . PRO A 1 77 ? -17.75 9.562 -10.367 1 96.88 77 PRO A N 1
ATOM 628 C CA . PRO A 1 77 ? -17.875 9.086 -8.984 1 96.88 77 PRO A CA 1
ATOM 629 C C . PRO A 1 77 ? -18.609 10.078 -8.086 1 96.88 77 PRO A C 1
ATOM 631 O O . PRO A 1 77 ? -18.875 11.211 -8.492 1 96.88 77 PRO A O 1
ATOM 634 N N . ALA A 1 78 ? -19.016 9.523 -6.961 1 97.38 78 ALA A N 1
ATOM 635 C CA . ALA A 1 78 ? -19.516 10.406 -5.914 1 97.38 78 ALA A CA 1
ATOM 636 C C . ALA A 1 78 ? -18.391 11.133 -5.203 1 97.38 78 ALA A C 1
ATOM 638 O O . ALA A 1 78 ? -17.312 10.562 -4.988 1 97.38 78 ALA A O 1
ATOM 639 N N . VAL A 1 79 ? -18.625 12.359 -4.871 1 98 79 VAL A N 1
ATOM 640 C CA . VAL A 1 79 ? -17.625 13.18 -4.199 1 98 79 VAL A CA 1
ATOM 641 C C . VAL A 1 79 ? -18.172 13.695 -2.873 1 98 79 VAL A C 1
ATOM 643 O O . VAL A 1 79 ? -19.172 14.414 -2.852 1 98 79 VAL A O 1
ATOM 646 N N . SER A 1 80 ? -17.531 13.273 -1.814 1 98 80 SER A N 1
ATOM 647 C CA . SER A 1 80 ? -17.922 13.727 -0.485 1 98 80 SER A CA 1
ATOM 648 C C . SER A 1 80 ? -16.859 14.641 0.122 1 98 80 SER A C 1
ATOM 650 O O . SER A 1 80 ? -15.664 14.391 -0.018 1 98 80 SER A O 1
ATOM 652 N N . PHE A 1 81 ? -17.281 15.719 0.757 1 98 81 PHE A N 1
ATOM 653 C CA . PHE A 1 81 ? -16.328 16.594 1.413 1 98 81 PHE A CA 1
ATOM 654 C C . PHE A 1 81 ? -16.875 17.125 2.73 1 98 81 PHE A C 1
ATOM 656 O O . PHE A 1 81 ? -18.094 17.172 2.92 1 98 81 PHE A O 1
ATOM 663 N N . CYS A 1 82 ? -16 17.406 3.654 1 96.75 82 CYS A N 1
ATOM 664 C CA . CYS A 1 82 ? -16.312 17.953 4.973 1 96.75 82 CYS A CA 1
ATOM 665 C C . CYS A 1 82 ? -15.367 19.094 5.32 1 96.75 82 CYS A C 1
ATOM 667 O O . CYS A 1 82 ? -14.188 19.062 4.973 1 96.75 82 CYS A O 1
ATOM 669 N N . ASN A 1 83 ? -15.945 20.078 5.918 1 95.56 83 ASN A N 1
ATOM 670 C CA . ASN A 1 83 ? -15.102 21.125 6.469 1 95.56 83 ASN A CA 1
ATOM 671 C C . ASN A 1 83 ? -14.312 20.641 7.676 1 95.56 83 ASN A C 1
ATOM 673 O O . ASN A 1 83 ? -14.828 19.891 8.508 1 95.56 83 ASN A O 1
ATOM 677 N N . MET A 1 84 ? -13.117 21.047 7.766 1 92.75 84 MET A N 1
ATOM 678 C CA . MET A 1 84 ? -12.281 20.594 8.875 1 92.75 84 MET A CA 1
ATOM 679 C C . MET A 1 84 ? -12.727 21.234 10.188 1 92.75 84 MET A C 1
ATOM 681 O O . MET A 1 84 ? -12.352 20.781 11.266 1 92.75 84 MET A O 1
ATOM 685 N N . ASN A 1 85 ? -13.414 22.312 10.07 1 92.12 85 ASN A N 1
ATOM 686 C CA . ASN A 1 85 ? -14.094 22.891 11.227 1 92.12 85 ASN A CA 1
ATOM 687 C C . ASN A 1 85 ? -15.5 22.328 11.391 1 92.12 85 ASN A C 1
ATOM 689 O O . ASN A 1 85 ? -16.406 22.672 10.641 1 92.12 85 ASN A O 1
ATOM 693 N N . PRO A 1 86 ? -15.711 21.562 12.406 1 93.12 86 PRO A N 1
ATOM 694 C CA . PRO A 1 86 ? -16.984 20.844 12.492 1 93.12 86 PRO A CA 1
ATOM 695 C C . PRO A 1 86 ? -18.141 21.75 12.914 1 93.12 86 PRO A C 1
ATOM 697 O O . PRO A 1 86 ? -19.297 21.469 12.578 1 93.12 86 PRO A O 1
ATOM 700 N N . ILE A 1 87 ? -17.797 22.797 13.719 1 93 87 ILE A N 1
ATOM 701 C CA . ILE A 1 87 ? -18.875 23.625 14.273 1 93 87 ILE A CA 1
ATOM 702 C C . ILE A 1 87 ? -18.594 25.094 14 1 93 87 ILE A C 1
ATOM 704 O O . ILE A 1 87 ? -17.438 25.531 14.086 1 93 87 ILE A O 1
ATOM 708 N N . LYS A 1 88 ? -19.688 25.766 13.734 1 92 88 LYS A N 1
ATOM 709 C CA . LYS A 1 88 ? -19.578 27.203 13.57 1 92 88 LYS A CA 1
ATOM 710 C C . LYS A 1 88 ? -19.5 27.906 14.922 1 92 88 LYS A C 1
ATOM 712 O O . LYS A 1 88 ? -20.281 27.609 15.828 1 92 88 LYS A O 1
ATOM 717 N N . LYS A 1 89 ? -18.625 28.844 14.992 1 89.88 89 LYS A N 1
ATOM 718 C CA . LYS A 1 89 ? -18.453 29.625 16.219 1 89.88 89 LYS A CA 1
ATOM 719 C C . LYS A 1 89 ? -19.75 30.359 16.578 1 89.88 89 LYS A C 1
ATOM 721 O O . LYS A 1 89 ? -20.125 30.422 17.75 1 89.88 89 LYS A O 1
ATOM 726 N N . SER A 1 90 ? -20.453 30.891 15.617 1 88.06 90 SER A N 1
ATOM 727 C CA . SER A 1 90 ? -21.656 31.672 15.828 1 88.06 90 SER A CA 1
ATOM 728 C C . SER A 1 90 ? -22.812 30.797 16.328 1 88.06 90 SER A C 1
ATOM 730 O O . SER A 1 90 ? -23.75 31.297 16.938 1 88.06 90 SER A O 1
ATOM 732 N N . ARG A 1 91 ? -22.672 29.516 16.094 1 91.31 91 ARG A N 1
ATOM 733 C CA . ARG A 1 91 ? -23.766 28.625 16.453 1 91.31 91 ARG A CA 1
ATOM 734 C C . ARG A 1 91 ? -23.484 27.906 17.766 1 91.31 91 ARG A C 1
ATOM 736 O O . ARG A 1 91 ? -24.25 27.016 18.156 1 91.31 91 ARG A O 1
ATOM 743 N N . MET A 1 92 ? -22.516 28.25 18.422 1 88.81 92 MET A N 1
ATOM 744 C CA . MET A 1 92 ? -22.172 27.656 19.703 1 88.81 92 MET A CA 1
ATOM 745 C C . MET A 1 92 ? -23.234 27.953 20.75 1 88.81 92 MET A C 1
ATOM 747 O O . MET A 1 92 ? -23.344 27.25 21.75 1 88.81 92 MET A O 1
ATOM 751 N N . THR A 1 93 ? -24.031 28.922 20.516 1 88.75 93 THR A N 1
ATOM 752 C CA . THR A 1 93 ? -25.078 29.312 21.453 1 88.75 93 THR A CA 1
ATOM 753 C C . THR A 1 93 ? -26.125 28.203 21.578 1 88.75 93 THR A C 1
ATOM 755 O O . THR A 1 93 ? -26.812 28.094 22.594 1 88.75 93 THR A O 1
ATOM 758 N N . LEU A 1 94 ? -26.203 27.391 20.562 1 89.75 94 LEU A N 1
ATOM 759 C CA . LEU A 1 94 ? -27.188 26.312 20.547 1 89.75 94 LEU A CA 1
ATOM 760 C C . LEU A 1 94 ? -26.875 25.25 21.594 1 89.75 94 LEU A C 1
ATOM 762 O O . LEU A 1 94 ? -27.734 24.453 21.953 1 89.75 94 LEU A O 1
ATOM 766 N N . ILE A 1 95 ? -25.672 25.25 22.047 1 88.38 95 ILE A N 1
ATOM 767 C CA . ILE A 1 95 ? -25.266 24.219 22.984 1 88.38 95 ILE A CA 1
ATOM 768 C C . ILE A 1 95 ? -24.828 24.859 24.297 1 88.38 95 ILE A C 1
ATOM 770 O O . ILE A 1 95 ? -24.016 24.297 25.031 1 88.38 95 ILE A O 1
ATOM 774 N N . ASN A 1 96 ? -25.406 25.906 24.516 1 86.56 96 ASN A N 1
ATOM 775 C CA . ASN A 1 96 ? -25.094 26.594 25.766 1 86.56 96 ASN A CA 1
ATOM 776 C C . ASN A 1 96 ? -25.422 25.719 26.969 1 86.56 96 ASN A C 1
ATOM 778 O O . ASN A 1 96 ? -26.469 25.047 26.984 1 86.56 96 ASN A O 1
ATOM 782 N N . LYS A 1 97 ? -24.562 25.594 27.984 1 81.81 97 LYS A N 1
ATOM 783 C CA . LYS A 1 97 ? -24.75 24.859 29.25 1 81.81 97 LYS A CA 1
ATOM 784 C C . LYS A 1 97 ? -24.578 23.359 29.047 1 81.81 97 LYS A C 1
ATOM 786 O O . LYS A 1 97 ? -25.172 22.562 29.781 1 81.81 97 LYS A O 1
ATOM 791 N N . THR A 1 98 ? -24.094 23.031 27.938 1 86.69 98 THR A N 1
ATOM 792 C CA . THR A 1 98 ? -23.797 21.625 27.719 1 86.69 98 THR A CA 1
ATOM 793 C C . THR A 1 98 ? -22.297 21.359 27.938 1 86.69 98 THR A C 1
ATOM 795 O O . THR A 1 98 ? -21.5 22.297 28 1 86.69 98 THR A O 1
ATOM 798 N N . GLY A 1 99 ? -22.031 20.109 28.141 1 85.62 99 GLY A N 1
ATOM 799 C CA . GLY A 1 99 ? -20.641 19.719 28.266 1 85.62 99 GLY A CA 1
ATOM 800 C C . GLY A 1 99 ? -19.797 20.031 27.047 1 85.62 99 GLY A C 1
ATOM 801 O O . GLY A 1 99 ? -18.609 20.328 27.156 1 85.62 99 GLY A O 1
ATOM 802 N N . LEU A 1 100 ? -20.422 20.016 25.938 1 89.44 100 LEU A N 1
ATOM 803 C CA . LEU A 1 100 ? -19.719 20.328 24.688 1 89.44 100 LEU A CA 1
ATOM 804 C C . LEU A 1 100 ? -19.281 21.781 24.656 1 89.44 100 LEU A C 1
ATOM 806 O O . LEU A 1 100 ? -18.141 22.078 24.266 1 89.44 100 LEU A O 1
ATOM 810 N N . HIS A 1 101 ? -20.172 22.656 25.031 1 87.12 101 HIS A N 1
ATOM 811 C CA . HIS A 1 101 ? -19.844 24.078 25.094 1 87.12 101 HIS A CA 1
ATOM 812 C C . HIS A 1 101 ? -18.656 24.328 26.031 1 87.12 101 HIS A C 1
ATOM 814 O O . HIS A 1 101 ? -17.734 25.078 25.688 1 87.12 101 HIS A O 1
ATOM 820 N N . ASP A 1 102 ? -18.656 23.703 27.156 1 85.19 102 ASP A N 1
ATOM 821 C CA . ASP A 1 102 ? -17.578 23.859 28.141 1 85.19 102 ASP A CA 1
ATOM 822 C C . ASP A 1 102 ? -16.25 23.375 27.594 1 85.19 102 ASP A C 1
ATOM 824 O O . ASP A 1 102 ? -15.211 24 27.812 1 85.19 102 ASP A O 1
ATOM 828 N N . HIS A 1 103 ? -16.359 22.297 26.922 1 85.31 103 HIS A N 1
ATOM 829 C CA . HIS A 1 103 ? -15.148 21.719 26.344 1 85.31 103 HIS A CA 1
ATOM 830 C C . HIS A 1 103 ? -14.562 22.625 25.266 1 85.31 103 HIS A C 1
ATOM 832 O O . HIS A 1 103 ? -13.344 22.797 25.203 1 85.31 103 HIS A O 1
ATOM 838 N N . MET A 1 104 ? -15.398 23.188 24.531 1 84.31 104 MET A N 1
ATOM 839 C CA . MET A 1 104 ? -14.938 24.031 23.422 1 84.31 104 MET A CA 1
ATOM 840 C C . MET A 1 104 ? -14.539 25.406 23.906 1 84.31 104 MET A C 1
ATOM 842 O O . MET A 1 104 ? -13.617 26.031 23.359 1 84.31 104 MET A O 1
ATOM 846 N N . ALA A 1 105 ? -15.242 25.969 25.016 1 74 105 ALA A N 1
ATOM 847 C CA . ALA A 1 105 ? -14.992 27.297 25.578 1 74 105 ALA A CA 1
ATOM 848 C C . ALA A 1 105 ? -13.711 27.312 26.406 1 74 105 ALA A C 1
ATOM 850 O O . ALA A 1 105 ? -13.016 28.328 26.469 1 74 105 ALA A O 1
ATOM 851 N N . ARG A 1 106 ? -13.492 26.375 27.297 1 64.75 106 ARG A N 1
ATOM 852 C CA . ARG A 1 106 ? -12.281 26.312 28.109 1 64.75 106 ARG A CA 1
ATOM 853 C C . ARG A 1 106 ? -11.039 26.594 27.266 1 64.75 106 ARG A C 1
ATOM 855 O O . ARG A 1 106 ? -10.117 27.266 27.703 1 64.75 106 ARG A O 1
ATOM 862 N N . LYS A 1 107 ? -11.078 26.203 26.172 1 57.34 107 LYS A N 1
ATOM 863 C CA . LYS A 1 107 ? -9.914 26.375 25.297 1 57.34 107 LYS A CA 1
ATOM 864 C C . LYS A 1 107 ? -9.812 27.812 24.781 1 57.34 107 LYS A C 1
ATOM 866 O O . LYS A 1 107 ? -8.711 28.312 24.594 1 57.34 107 LYS A O 1
ATOM 871 N N . LEU A 1 108 ? -10.992 28.562 24.844 1 51.97 108 LEU A N 1
ATOM 872 C CA . LEU A 1 108 ? -11.039 29.969 24.484 1 51.97 108 LEU A CA 1
ATOM 873 C C . LEU A 1 108 ? -10.445 30.828 25.594 1 51.97 108 LEU A C 1
ATOM 875 O O . LEU A 1 108 ? -9.758 31.812 25.312 1 51.97 108 LEU A O 1
ATOM 879 N N . ASP A 1 109 ? -10.688 30.516 26.969 1 47.34 109 ASP A N 1
ATOM 880 C CA . ASP A 1 109 ? -10.312 31.328 28.125 1 47.34 109 ASP A CA 1
ATOM 881 C C . ASP A 1 109 ? -8.852 31.078 28.516 1 47.34 109 ASP A C 1
ATOM 883 O O . ASP A 1 109 ? -8.18 31.984 29.016 1 47.34 109 ASP A O 1
ATOM 887 N N . GLU A 1 110 ? -8.32 29.953 28.484 1 48.84 110 GLU A N 1
ATOM 888 C CA . GLU A 1 110 ? -6.93 29.734 28.859 1 48.84 110 GLU A CA 1
ATOM 889 C C . GLU A 1 110 ? -5.988 30.625 28.062 1 48.84 110 GLU A C 1
ATOM 891 O O . GLU A 1 110 ? -4.934 31.016 28.562 1 48.84 110 GLU A O 1
ATOM 896 N N . SER A 1 111 ? -6.34 31.156 26.969 1 43.91 111 SER A N 1
ATOM 897 C CA . SER A 1 111 ? -5.516 32.062 26.188 1 43.91 111 SER A CA 1
ATOM 898 C C . SER A 1 111 ? -5.555 33.469 26.797 1 43.91 111 SER A C 1
ATOM 900 O O . SER A 1 111 ? -4.582 34.219 26.688 1 43.91 111 SER A O 1
ATOM 902 N N . ALA A 1 112 ? -6.629 34.031 27.531 1 36.78 112 ALA A N 1
ATOM 903 C CA . ALA A 1 112 ? -6.75 35.375 28.078 1 36.78 112 ALA A CA 1
ATOM 904 C C . ALA A 1 112 ? -6.016 35.5 29.422 1 36.78 112 ALA A C 1
ATOM 906 O O . ALA A 1 112 ? -5.562 36.562 29.797 1 36.78 112 ALA A O 1
ATOM 907 N N . ARG A 1 113 ? -5.98 34.562 30.469 1 38.38 113 ARG A N 1
ATOM 908 C CA . ARG A 1 113 ? -5.531 34.781 31.828 1 38.38 113 ARG A CA 1
ATOM 909 C C . ARG A 1 113 ? -4.012 34.906 31.891 1 38.38 113 ARG A C 1
ATOM 911 O O . ARG A 1 113 ? -3.445 35.188 32.969 1 38.38 113 ARG A O 1
ATOM 918 N N . ASP A 1 114 ? -3.168 34.438 31.109 1 36.41 114 ASP A N 1
ATOM 919 C CA . ASP A 1 114 ? -1.786 34.469 31.578 1 36.41 114 ASP A CA 1
ATOM 920 C C . ASP A 1 114 ? -1.193 35.875 31.516 1 36.41 114 ASP A C 1
ATOM 922 O O . ASP A 1 114 ? 0.028 36.031 31.531 1 36.41 114 ASP A O 1
ATOM 926 N N . GLU A 1 115 ? -1.845 36.969 31.484 1 30.56 115 GLU A N 1
ATOM 927 C CA . GLU A 1 115 ? -0.891 38.062 31.75 1 30.56 115 GLU A CA 1
ATOM 928 C C . GLU A 1 115 ? -0.34 37.969 33.156 1 30.56 115 GLU A C 1
ATOM 930 O O . GLU A 1 115 ? 0.858 38.156 33.375 1 30.56 115 GLU A O 1
ATOM 935 N N . TYR A 1 116 ? -1.086 38.438 34.344 1 26.59 116 TYR A N 1
ATOM 936 C CA . TYR A 1 116 ? -0.518 38.938 35.594 1 26.59 116 TYR A CA 1
ATOM 937 C C . TYR A 1 116 ? -0.07 37.781 36.469 1 26.59 116 TYR A C 1
ATOM 939 O O . TYR A 1 116 ? 1.043 37.781 37 1 26.59 116 TYR A O 1
ATOM 947 N N . ASN A 1 117 ? -1.039 37.094 37.375 1 26.7 117 ASN A N 1
ATOM 948 C CA . ASN A 1 117 ? -0.756 36.469 38.656 1 26.7 117 ASN A CA 1
ATOM 949 C C . ASN A 1 117 ? -0.113 35.094 38.469 1 26.7 117 ASN A C 1
ATOM 951 O O . ASN A 1 117 ? -0.808 34.094 38.219 1 26.7 117 ASN A O 1
ATOM 955 N N . VAL A 1 118 ? 1.055 34.875 38 1 26.45 118 VAL A N 1
ATOM 956 C CA . VAL A 1 118 ? 1.813 33.625 38 1 26.45 118 VAL A CA 1
ATOM 957 C C . VAL A 1 118 ? 1.906 33.094 39.438 1 26.45 118 VAL A C 1
ATOM 959 O O . VAL A 1 118 ? 2.361 31.984 39.688 1 26.45 118 VAL A O 1
ATOM 962 N N . LEU A 1 119 ? 2.039 33.938 40.562 1 22.42 119 LEU A N 1
ATOM 963 C CA . LEU A 1 119 ? 2.688 33.469 41.781 1 22.42 119 LEU A CA 1
ATOM 964 C C . LEU A 1 119 ? 1.79 32.469 42.5 1 22.42 119 LEU A C 1
ATOM 966 O O . LEU A 1 119 ? 2.266 31.453 43.031 1 22.42 119 LEU A O 1
ATOM 970 N N . ALA A 1 120 ? 0.688 32.938 43.219 1 21.72 120 ALA A N 1
ATOM 971 C CA . ALA A 1 120 ? 0.314 32.375 44.5 1 21.72 120 ALA A CA 1
ATOM 972 C C . ALA A 1 120 ? -0.368 31.016 44.344 1 21.72 120 ALA A C 1
ATOM 974 O O . ALA A 1 120 ? 0.004 30.031 45 1 21.72 120 ALA A O 1
ATOM 975 N N . GLY A 1 121 ? -1.736 30.953 44.125 1 22.03 121 GLY A N 1
ATOM 976 C CA . GLY A 1 121 ? -2.67 30.031 44.75 1 22.03 121 GLY A CA 1
ATOM 977 C C . GLY A 1 121 ? -2.729 28.688 44.031 1 22.03 121 GLY A C 1
ATOM 978 O O . GLY A 1 121 ? -3.377 28.562 43 1 22.03 121 GLY A O 1
ATOM 979 N N . TYR A 1 122 ? -1.647 27.875 43.906 1 22.39 122 TYR A N 1
ATOM 980 C CA . TYR A 1 122 ? -1.603 26.453 43.562 1 22.39 122 TYR A CA 1
ATOM 981 C C . TYR A 1 122 ? -2.639 25.672 44.344 1 22.39 122 TYR A C 1
ATOM 983 O O . TYR A 1 122 ? -2.705 24.453 44.281 1 22.39 122 TYR A O 1
ATOM 991 N N . ASN A 1 123 ? -3.225 26.266 45.438 1 21.28 123 ASN A N 1
ATOM 992 C CA . ASN A 1 123 ? -3.746 25.359 46.469 1 21.28 123 ASN A CA 1
ATOM 993 C C . ASN A 1 123 ? -4.934 24.547 45.938 1 21.28 123 ASN A C 1
ATOM 995 O O . ASN A 1 123 ? -5 23.328 46.125 1 21.28 123 ASN A O 1
ATOM 999 N N . ASP A 1 124 ? -6.066 25.266 45.75 1 22.17 124 ASP A N 1
ATOM 1000 C CA . ASP A 1 124 ? -7.301 24.625 46.188 1 22.17 124 ASP A CA 1
ATOM 1001 C C . ASP A 1 124 ? -7.805 23.641 45.094 1 22.17 124 ASP A C 1
ATOM 1003 O O . ASP A 1 124 ? -8.906 23.109 45.219 1 22.17 124 ASP A O 1
ATOM 1007 N N . TYR A 1 125 ? -7.375 23.828 43.969 1 21.39 125 TYR A N 1
ATOM 1008 C CA . TYR A 1 125 ? -8.367 23.156 43.156 1 21.39 125 TYR A CA 1
ATOM 1009 C C . TYR A 1 125 ? -8.359 21.656 43.375 1 21.39 125 TYR A C 1
ATOM 1011 O O . TYR A 1 125 ? -9.008 20.906 42.688 1 21.39 125 TYR A O 1
ATOM 1019 N N . TYR A 1 126 ? -7.324 21.156 44.344 1 23.27 126 TYR A N 1
ATOM 1020 C CA . TYR A 1 126 ? -7.363 19.766 44.781 1 23.27 126 TYR A CA 1
ATOM 1021 C C . TYR A 1 126 ? -8.688 19.438 45.469 1 23.27 126 TYR A C 1
ATOM 1023 O O . TYR A 1 126 ? -8.922 18.297 45.875 1 23.27 126 TYR A O 1
ATOM 1031 N N . SER A 1 127 ? -9.383 20.438 45.969 1 22.69 127 SER A N 1
ATOM 1032 C CA . SER A 1 127 ? -10.289 19.906 46.969 1 22.69 127 SER A CA 1
ATOM 1033 C C . SER A 1 127 ? -11.266 18.906 46.375 1 22.69 127 SER A C 1
ATOM 1035 O O . SER A 1 127 ? -12.297 18.594 46.969 1 22.69 127 SER A O 1
ATOM 1037 N N . TYR A 1 128 ? -11.531 18.875 45.156 1 20.41 128 TYR A N 1
ATOM 1038 C CA . TYR A 1 128 ? -12.445 17.75 45.156 1 20.41 128 TYR A CA 1
ATOM 1039 C C . TYR A 1 128 ? -11.789 16.516 45.75 1 20.41 128 TYR A C 1
ATOM 1041 O O . TYR A 1 128 ? -10.875 15.938 45.156 1 20.41 128 TYR A O 1
ATOM 1049 N N . LYS A 1 129 ? -11.398 16.531 47.094 1 21.3 129 LYS A N 1
ATOM 1050 C CA . LYS A 1 129 ? -10.945 15.586 48.094 1 21.3 129 LYS A CA 1
ATOM 1051 C C . LYS A 1 129 ? -11.641 14.234 47.938 1 21.3 129 LYS A C 1
ATOM 1053 O O . LYS A 1 129 ? -12.508 13.883 48.719 1 21.3 129 LYS A O 1
ATOM 1058 N N . ASN A 1 130 ? -12.289 13.555 47 1 20.75 130 ASN A N 1
ATOM 1059 C CA . ASN A 1 130 ? -12.531 12.266 47.625 1 20.75 130 ASN A CA 1
ATOM 1060 C C . ASN A 1 130 ? -11.281 11.719 48.312 1 20.75 130 ASN A C 1
ATOM 1062 O O . ASN A 1 130 ? -10.172 11.891 47.781 1 20.75 130 ASN A O 1
ATOM 1066 N N . ASN A 1 131 ? -11.07 11.656 49.688 1 21.52 131 ASN A N 1
ATOM 1067 C CA . ASN A 1 131 ? -10.344 10.961 50.719 1 21.52 131 ASN A CA 1
ATOM 1068 C C . ASN A 1 131 ? -9.945 9.547 50.312 1 21.52 131 ASN A C 1
ATOM 1070 O O . ASN A 1 131 ? -9.648 8.703 51.156 1 21.52 131 ASN A O 1
ATOM 1074 N N . VAL A 1 132 ? -10.266 8.891 49.25 1 21.62 132 VAL A N 1
ATOM 1075 C CA . VAL A 1 132 ? -9.906 7.5 49.469 1 21.62 132 VAL A CA 1
ATOM 1076 C C . VAL A 1 132 ? -8.398 7.379 49.656 1 21.62 132 VAL A C 1
ATOM 1078 O O . VAL A 1 132 ? -7.621 7.902 48.875 1 21.62 132 VAL A O 1
ATOM 1081 N N . ASP A 1 133 ? -7.828 7.32 50.875 1 21.06 133 ASP A N 1
ATOM 1082 C CA . ASP A 1 133 ? -6.602 6.871 51.531 1 21.06 133 ASP A CA 1
ATOM 1083 C C . ASP A 1 133 ? -5.949 5.73 50.75 1 21.06 133 ASP A C 1
ATOM 1085 O O . ASP A 1 133 ? -6.332 4.566 50.906 1 21.06 133 ASP A O 1
ATOM 1089 N N . TYR A 1 134 ? -5.824 5.613 49.5 1 20.05 134 TYR A N 1
ATOM 1090 C CA . TYR A 1 134 ? -5.059 4.418 49.156 1 20.05 134 TYR A CA 1
ATOM 1091 C C . TYR A 1 134 ? -3.645 4.504 49.719 1 20.05 134 TYR A C 1
ATOM 1093 O O . TYR A 1 134 ? -2.867 5.379 49.344 1 20.05 134 TYR A O 1
ATOM 1101 N N . GLN A 1 135 ? -3.395 4.254 51 1 21.23 135 GLN A N 1
ATOM 1102 C CA . GLN A 1 135 ? -2.131 3.898 51.625 1 21.23 135 GLN A CA 1
ATOM 1103 C C . GLN A 1 135 ? -1.269 3.045 50.719 1 21.23 135 GLN A C 1
ATOM 1105 O O . GLN A 1 135 ? -1.638 1.918 50.375 1 21.23 135 GLN A O 1
ATOM 1110 N N . GLY A 1 136 ? -0.645 3.645 49.75 1 22.06 136 GLY A N 1
ATOM 1111 C CA . GLY A 1 136 ? 0.42 2.92 49.062 1 22.06 136 GLY A CA 1
ATOM 1112 C C . GLY A 1 136 ? 1.384 2.248 50.031 1 22.06 136 GLY A C 1
ATOM 1113 O O . GLY A 1 136 ? 2.098 2.922 50.781 1 22.06 136 GLY A O 1
ATOM 1114 N N . HIS A 1 137 ? 1.004 1.134 50.656 1 22.88 137 HIS A N 1
ATOM 1115 C CA . HIS A 1 137 ? 1.983 0.237 51.25 1 22.88 137 HIS A CA 1
ATOM 1116 C C . HIS A 1 137 ? 3.246 0.148 50.406 1 22.88 137 HIS A C 1
ATOM 1118 O O . HIS A 1 137 ? 3.203 0.385 49.188 1 22.88 137 HIS A O 1
ATOM 1124 N N . THR A 1 138 ? 4.418 0.026 51.031 1 23.83 138 THR A N 1
ATOM 1125 C CA . THR A 1 138 ? 5.855 -0.114 50.844 1 23.83 138 THR A CA 1
ATOM 1126 C C . THR A 1 138 ? 6.141 -1.002 49.625 1 23.83 138 THR A C 1
ATOM 1128 O O . THR A 1 138 ? 5.285 -1.79 49.219 1 23.83 138 THR A O 1
ATOM 1131 N N . ASP A 1 139 ? 7.348 -0.802 48.969 1 24.61 139 ASP A N 1
ATOM 1132 C CA . ASP A 1 139 ? 8.117 -1.223 47.781 1 24.61 139 ASP A CA 1
ATOM 1133 C C . ASP A 1 139 ? 8.164 -2.746 47.688 1 24.61 139 ASP A C 1
ATOM 1135 O O . ASP A 1 139 ? 9.031 -3.299 47 1 24.61 139 ASP A O 1
ATOM 1139 N N . LYS A 1 140 ? 7.629 -3.477 48.562 1 23.33 140 LYS A N 1
ATOM 1140 C CA . LYS A 1 140 ? 8.156 -4.836 48.5 1 23.33 140 LYS A CA 1
ATOM 1141 C C . LYS A 1 140 ? 7.945 -5.426 47.094 1 23.33 140 LYS A C 1
ATOM 1143 O O . LYS A 1 140 ? 7.09 -4.957 46.344 1 23.33 140 LYS A O 1
ATOM 1148 N N . ASN A 1 141 ? 8.602 -6.602 46.688 1 25.69 141 ASN A N 1
ATOM 1149 C CA . ASN A 1 141 ? 8.797 -7.539 45.562 1 25.69 141 ASN A CA 1
ATOM 1150 C C . ASN A 1 141 ? 7.469 -7.879 44.906 1 25.69 141 ASN A C 1
ATOM 1152 O O . ASN A 1 141 ? 6.84 -8.883 45.219 1 25.69 141 ASN A O 1
ATOM 1156 N N . SER A 1 142 ? 6.598 -6.965 44.688 1 25.09 142 SER A N 1
ATOM 1157 C CA . SER A 1 142 ? 5.219 -7.375 44.469 1 25.09 142 SER A CA 1
ATOM 1158 C C . SER A 1 142 ? 5.082 -8.156 43.156 1 25.09 142 SER A C 1
ATOM 1160 O O . SER A 1 142 ? 5.547 -7.703 42.094 1 25.09 142 SER A O 1
ATOM 1162 N N . THR A 1 143 ? 4.922 -9.43 43.219 1 27.27 143 THR A N 1
ATOM 1163 C CA . THR A 1 143 ? 4.379 -10.438 42.312 1 27.27 143 THR A CA 1
ATOM 1164 C C . THR A 1 143 ? 3.143 -9.898 41.594 1 27.27 143 THR A C 1
ATOM 1166 O O . THR A 1 143 ? 2.24 -9.352 42.219 1 27.27 143 THR A O 1
ATOM 1169 N N . ILE A 1 144 ? 3.193 -9.344 40.406 1 29.98 144 ILE A N 1
ATOM 1170 C CA . ILE A 1 144 ? 2.117 -9.172 39.438 1 29.98 144 ILE A CA 1
ATOM 1171 C C . ILE A 1 144 ? 0.952 -10.094 39.781 1 29.98 144 ILE A C 1
ATOM 1173 O O . ILE A 1 144 ? 1.009 -11.305 39.531 1 29.98 144 ILE A O 1
ATOM 1177 N N . ASN A 1 145 ? 0.404 -9.984 41 1 27.7 145 ASN A N 1
ATOM 1178 C CA . ASN A 1 145 ? -0.628 -10.844 41.562 1 27.7 145 ASN A CA 1
ATOM 1179 C C . ASN A 1 145 ? -1.856 -10.914 40.656 1 27.7 145 ASN A C 1
ATOM 1181 O O . ASN A 1 145 ? -2.17 -9.961 39.969 1 27.7 145 ASN A O 1
ATOM 1185 N N . GLU A 1 146 ? -2.58 -12.133 40.562 1 31.83 146 GLU A N 1
ATOM 1186 C CA . GLU A 1 146 ? -3.814 -12.797 40.156 1 31.83 146 GLU A CA 1
ATOM 1187 C C . GLU A 1 146 ? -5.035 -11.945 40.5 1 31.83 146 GLU A C 1
ATOM 1189 O O . GLU A 1 146 ? -6.152 -12.258 40.094 1 31.83 146 GLU A O 1
ATOM 1194 N N . SER A 1 147 ? -4.926 -10.898 41.312 1 31.73 147 SER A N 1
ATOM 1195 C CA . SER A 1 147 ? -6.141 -10.32 41.875 1 31.73 147 SER A CA 1
ATOM 1196 C C . SER A 1 147 ? -6.766 -9.305 40.938 1 31.73 147 SER A C 1
ATOM 1198 O O . SER A 1 147 ? -7.977 -9.078 40.969 1 31.73 147 SER A O 1
ATOM 1200 N N . LEU A 1 148 ? -6 -8.477 40.344 1 34.25 148 LEU A N 1
ATOM 1201 C CA . LEU A 1 148 ? -6.66 -7.539 39.438 1 34.25 148 LEU A CA 1
ATOM 1202 C C . LEU A 1 148 ? -7.422 -8.281 38.344 1 34.25 148 LEU A C 1
ATOM 1204 O O . LEU A 1 148 ? -8.453 -7.809 37.875 1 34.25 148 LEU A O 1
ATOM 1208 N N . VAL A 1 149 ? -6.891 -9.438 37.875 1 35.41 149 VAL A N 1
ATOM 1209 C CA . VAL A 1 149 ? -7.605 -10.305 36.938 1 35.41 149 VAL A CA 1
ATOM 1210 C C . VAL A 1 149 ? -8.898 -10.797 37.594 1 35.41 149 VAL A C 1
ATOM 1212 O O . VAL A 1 149 ? -9.922 -10.945 36.906 1 35.41 149 VAL A O 1
ATOM 1215 N N . THR A 1 150 ? -8.914 -10.984 38.906 1 35.19 150 THR A N 1
ATOM 1216 C CA . THR A 1 150 ? -10.047 -11.625 39.562 1 35.19 150 THR A CA 1
ATOM 1217 C C . THR A 1 150 ? -11.227 -10.664 39.656 1 35.19 150 THR A C 1
ATOM 1219 O O . THR A 1 150 ? -12.383 -11.078 39.531 1 35.19 150 THR A O 1
ATOM 1222 N N . ASN A 1 151 ? -10.93 -9.43 40.031 1 34.44 151 ASN A N 1
ATOM 1223 C CA . ASN A 1 151 ? -12.102 -8.594 40.281 1 34.44 151 ASN A CA 1
ATOM 1224 C C . ASN A 1 151 ? -12.773 -8.172 39 1 34.44 151 ASN A C 1
ATOM 1226 O O . ASN A 1 151 ? -14 -8.062 38.938 1 34.44 151 ASN A O 1
ATOM 1230 N N . GLU A 1 152 ? -12.008 -7.734 38.031 1 40.06 152 GLU A N 1
ATOM 1231 C CA . GLU A 1 152 ? -12.625 -7.414 36.75 1 40.06 152 GLU A CA 1
ATOM 1232 C C . GLU A 1 152 ? -13.25 -8.656 36.125 1 40.06 152 GLU A C 1
ATOM 1234 O O . GLU A 1 152 ? -14.195 -8.555 35.344 1 40.06 152 GLU A O 1
ATOM 1239 N N . THR A 1 153 ? -12.867 -9.867 36.562 1 38.88 153 THR A N 1
ATOM 1240 C CA . THR A 1 153 ? -13.461 -11.125 36.125 1 38.88 153 THR A CA 1
ATOM 1241 C C . THR A 1 153 ? -14.875 -11.281 36.656 1 38.88 153 THR A C 1
ATOM 1243 O O . THR A 1 153 ? -15.695 -11.992 36.094 1 38.88 153 THR A O 1
ATOM 1246 N N . ASN A 1 154 ? -15.141 -10.766 37.844 1 36.94 154 ASN A N 1
ATOM 1247 C CA . ASN A 1 154 ? -16.469 -11 38.406 1 36.94 154 ASN A CA 1
ATOM 1248 C C . ASN A 1 154 ? -17.547 -10.297 37.594 1 36.94 154 ASN A C 1
ATOM 1250 O O . ASN A 1 154 ? -18.719 -10.703 37.625 1 36.94 154 ASN A O 1
ATOM 1254 N N . TYR A 1 155 ? -17.25 -9.258 37.188 1 35.78 155 TYR A N 1
ATOM 1255 C CA . TYR A 1 155 ? -18.312 -8.531 36.5 1 35.78 155 TYR A CA 1
ATOM 1256 C C . TYR A 1 155 ? -18.828 -9.312 35.281 1 35.78 155 TYR A C 1
ATOM 1258 O O . TYR A 1 155 ? -20.031 -9.383 35.062 1 35.78 155 TYR A O 1
ATOM 1266 N N . TYR A 1 156 ? -17.922 -9.773 34.5 1 40.25 156 TYR A N 1
ATOM 1267 C CA . TYR A 1 156 ? -18.344 -10.445 33.281 1 40.25 156 TYR A CA 1
ATOM 1268 C C . TYR A 1 156 ? -19.062 -11.75 33.594 1 40.25 156 TYR A C 1
ATOM 1270 O O . TYR A 1 156 ? -19.703 -12.336 32.719 1 40.25 156 TYR A O 1
ATOM 1278 N N . ASP A 1 157 ? -18.891 -12.336 34.688 1 39.16 157 ASP A N 1
ATOM 1279 C CA . ASP A 1 157 ? -19.719 -13.492 35.031 1 39.16 157 ASP A CA 1
ATOM 1280 C C . ASP A 1 157 ? -21.203 -13.125 35.031 1 39.16 157 ASP A C 1
ATOM 1282 O O . ASP A 1 157 ? -22.047 -13.938 34.656 1 39.16 157 ASP A O 1
ATOM 1286 N N . GLN A 1 158 ? -21.547 -12 35.531 1 35.34 158 GLN A N 1
ATOM 1287 C CA . GLN A 1 158 ? -22.969 -11.734 35.625 1 35.34 158 GLN A CA 1
ATOM 1288 C C . GLN A 1 158 ? -23.547 -11.406 34.25 1 35.34 158 GLN A C 1
ATOM 1290 O O . GLN A 1 158 ? -24.656 -11.828 33.906 1 35.34 158 GLN A O 1
ATOM 1295 N N . TYR A 1 159 ? -22.938 -10.414 33.562 1 36.38 159 TYR A N 1
ATOM 1296 C CA . TYR A 1 159 ? -23.625 -9.906 32.406 1 36.38 159 TYR A CA 1
ATOM 1297 C C . TYR A 1 159 ? -23.484 -10.875 31.234 1 36.38 159 TYR A C 1
ATOM 1299 O O . TYR A 1 159 ? -24.438 -11.078 30.469 1 36.38 159 TYR A O 1
ATOM 1307 N N . TYR A 1 160 ? -22.281 -11.297 30.859 1 41 160 TYR A N 1
ATOM 1308 C CA . TYR A 1 160 ? -22.109 -12 29.594 1 41 160 TYR A CA 1
ATOM 1309 C C . TYR A 1 160 ? -22.328 -13.5 29.766 1 41 160 TYR A C 1
ATOM 1311 O O . TYR A 1 160 ? -22.172 -14.273 28.828 1 41 160 TYR A O 1
ATOM 1319 N N . HIS A 1 161 ? -22.531 -13.977 30.938 1 36.75 161 HIS A N 1
ATOM 1320 C CA . HIS A 1 161 ? -22.719 -15.422 31 1 36.75 161 HIS A CA 1
ATOM 1321 C C . HIS A 1 161 ? -23.828 -15.875 30.062 1 36.75 161 HIS A C 1
ATOM 1323 O O . HIS A 1 161 ? -23.984 -17.078 29.812 1 36.75 161 HIS A O 1
ATOM 1329 N N . ASP A 1 162 ? -24.875 -15.07 30 1 35.31 162 ASP A N 1
ATOM 1330 C CA . ASP A 1 162 ? -26 -15.773 29.391 1 35.31 162 ASP A CA 1
ATOM 1331 C C . ASP A 1 162 ? -25.75 -16.078 27.922 1 35.31 162 ASP A C 1
ATOM 1333 O O . ASP A 1 162 ? -26.328 -17 27.359 1 35.31 162 ASP A O 1
ATOM 1337 N N . SER A 1 163 ? -25.375 -15.039 27.156 1 35.88 163 SER A N 1
ATOM 1338 C CA . SER A 1 163 ? -25.656 -15.289 25.75 1 35.88 163 SER A CA 1
ATOM 1339 C C . SER A 1 163 ? -24.562 -16.125 25.094 1 35.88 163 SER A C 1
ATOM 1341 O O . SER A 1 163 ? -24.703 -16.562 23.953 1 35.88 163 SER A O 1
ATOM 1343 N N . TYR A 1 164 ? -23.25 -15.797 25.25 1 38.06 164 TYR A N 1
ATOM 1344 C CA . TYR A 1 164 ? -22.312 -16.453 24.344 1 38.06 164 TYR A CA 1
ATOM 1345 C C . TYR A 1 164 ? -21.812 -17.766 24.938 1 38.06 164 TYR A C 1
ATOM 1347 O O . TYR A 1 164 ? -21.391 -17.812 26.094 1 38.06 164 TYR A O 1
ATOM 1355 N N . SER A 1 165 ? -22.281 -18.891 24.453 1 37.81 165 SER A N 1
ATOM 1356 C CA . SER A 1 165 ? -22.078 -20.297 24.781 1 37.81 165 SER A CA 1
ATOM 1357 C C . SER A 1 165 ? -20.609 -20.594 25.031 1 37.81 165 SER A C 1
ATOM 1359 O O . SER A 1 165 ? -20.281 -21.516 25.766 1 37.81 165 SER A O 1
ATOM 1361 N N . ASP A 1 166 ? -19.672 -20.391 24.031 1 40.25 166 ASP A N 1
ATOM 1362 C CA . ASP A 1 166 ? -18.406 -21.125 24.094 1 40.25 166 ASP A CA 1
ATOM 1363 C C . ASP A 1 166 ? -17.438 -20.453 25.078 1 40.25 166 ASP A C 1
ATOM 1365 O O . ASP A 1 166 ? -16.906 -19.375 24.812 1 40.25 166 ASP A O 1
ATOM 1369 N N . ASP A 1 167 ? -17.297 -20.781 26.266 1 46.34 167 ASP A N 1
ATOM 1370 C CA . ASP A 1 167 ? -16.688 -20.344 27.516 1 46.34 167 ASP A CA 1
ATOM 1371 C C . ASP A 1 167 ? -15.164 -20.234 27.375 1 46.34 167 ASP A C 1
ATOM 1373 O O . ASP A 1 167 ? -14.555 -19.297 27.891 1 46.34 167 ASP A O 1
ATOM 1377 N N . THR A 1 168 ? -14.562 -21.156 26.75 1 49 168 THR A N 1
ATOM 1378 C CA . THR A 1 168 ? -13.102 -21.219 26.812 1 49 168 THR A CA 1
ATOM 1379 C C . THR A 1 168 ? -12.484 -20.109 25.969 1 49 168 THR A C 1
ATOM 1381 O O . THR A 1 168 ? -11.484 -19.5 26.359 1 49 168 THR A O 1
ATOM 1384 N N . LYS A 1 169 ? -12.945 -19.984 24.781 1 51.41 169 LYS A N 1
ATOM 1385 C CA . LYS A 1 169 ? -12.43 -18.938 23.906 1 51.41 169 LYS A CA 1
ATOM 1386 C C . LYS A 1 169 ? -12.688 -17.562 24.484 1 51.41 169 LYS A C 1
ATOM 1388 O O . LYS A 1 169 ? -11.867 -16.641 24.328 1 51.41 169 LYS A O 1
ATOM 1393 N N . PHE A 1 170 ? -13.703 -17.422 25.172 1 57 170 PHE A N 1
ATOM 1394 C CA . PHE A 1 170 ? -14.094 -16.156 25.766 1 57 170 PHE A CA 1
ATOM 1395 C C . PHE A 1 170 ? -13.156 -15.781 26.906 1 57 170 PHE A C 1
ATOM 1397 O O . PHE A 1 170 ? -12.758 -14.625 27.047 1 57 170 PHE A O 1
ATOM 1404 N N . ASP A 1 171 ? -12.758 -16.797 27.625 1 61.81 171 ASP A N 1
ATOM 1405 C CA . ASP A 1 171 ? -11.852 -16.531 28.734 1 61.81 171 ASP A CA 1
ATOM 1406 C C . ASP A 1 171 ? -10.484 -16.062 28.234 1 61.81 171 ASP A C 1
ATOM 1408 O O . ASP A 1 171 ? -9.891 -15.133 28.797 1 61.81 171 ASP A O 1
ATOM 1412 N N . SER A 1 172 ? -10.188 -16.594 27.141 1 75.12 172 SER A N 1
ATOM 1413 C CA . SER A 1 172 ? -8.883 -16.219 26.609 1 75.12 172 SER A CA 1
ATOM 1414 C C . SER A 1 172 ? -8.914 -14.805 26.016 1 75.12 172 SER A C 1
ATOM 1416 O O . SER A 1 172 ? -7.996 -14.016 26.219 1 75.12 172 SER A O 1
ATOM 1418 N N . ALA A 1 173 ? -10.031 -14.461 25.438 1 80.88 173 ALA A N 1
ATOM 1419 C CA . ALA A 1 173 ? -10.156 -13.133 24.828 1 80.88 173 ALA A CA 1
ATOM 1420 C C . ALA A 1 173 ? -10.188 -12.047 25.906 1 80.88 173 ALA A C 1
ATOM 1422 O O . ALA A 1 173 ? -9.602 -10.977 25.719 1 80.88 173 ALA A O 1
ATOM 1423 N N . TRP A 1 174 ? -10.82 -12.391 27.016 1 85.25 174 TRP A N 1
ATOM 1424 C CA . TRP A 1 174 ? -10.93 -11.414 28.094 1 85.25 174 TRP A CA 1
ATOM 1425 C C . TRP A 1 174 ? -9.57 -11.156 28.734 1 85.25 174 TRP A C 1
ATOM 1427 O O . TRP A 1 174 ? -9.203 -10.008 28.984 1 85.25 174 TRP A O 1
ATOM 1437 N N . ASN A 1 175 ? -8.883 -12.219 28.922 1 82.94 175 ASN A N 1
ATOM 1438 C CA . ASN A 1 175 ? -7.551 -12.062 29.484 1 82.94 175 ASN A CA 1
ATOM 1439 C C . ASN A 1 175 ? -6.637 -11.25 28.578 1 82.94 175 ASN A C 1
ATOM 1441 O O . ASN A 1 175 ? -5.871 -10.406 29.047 1 82.94 175 ASN A O 1
ATOM 1445 N N . ASP A 1 176 ? -6.77 -11.539 27.359 1 85.94 176 ASP A N 1
ATOM 1446 C CA . ASP A 1 176 ? -5.969 -10.797 26.391 1 85.94 176 ASP A CA 1
ATOM 1447 C C . ASP A 1 176 ? -6.363 -9.32 26.375 1 85.94 176 ASP A C 1
ATOM 1449 O O . ASP A 1 176 ? -5.504 -8.445 26.266 1 85.94 176 ASP A O 1
ATOM 1453 N N . PHE A 1 177 ? -7.609 -9.156 26.562 1 88.81 177 PHE A N 1
ATOM 1454 C CA . PHE A 1 177 ? -8.125 -7.793 26.562 1 88.81 177 PHE A CA 1
ATOM 1455 C C . PHE A 1 177 ? -7.617 -7.023 27.766 1 88.81 177 PHE A C 1
ATOM 1457 O O . PHE A 1 177 ? -7.207 -5.867 27.656 1 88.81 177 PHE A O 1
ATOM 1464 N N . ILE A 1 178 ? -7.598 -7.605 28.859 1 86.06 178 ILE A N 1
ATOM 1465 C CA . ILE A 1 178 ? -7.152 -6.949 30.078 1 86.06 178 ILE A CA 1
ATOM 1466 C C . ILE A 1 178 ? -5.664 -6.625 29.984 1 86.06 178 ILE A C 1
ATOM 1468 O O . ILE A 1 178 ? -5.219 -5.562 30.422 1 86.06 178 ILE A O 1
ATOM 1472 N N . HIS A 1 179 ? -4.965 -7.516 29.391 1 85.12 179 HIS A N 1
ATOM 1473 C CA . HIS A 1 179 ? -3.545 -7.262 29.188 1 85.12 179 HIS A CA 1
ATOM 1474 C C . HIS A 1 179 ? -3.322 -6.117 28.203 1 85.12 179 HIS A C 1
ATOM 1476 O O . HIS A 1 179 ? -2.428 -5.293 28.406 1 85.12 179 HIS A O 1
ATOM 1482 N N . TYR A 1 180 ? -4.098 -6.184 27.234 1 85.62 180 TYR A N 1
ATOM 1483 C CA . TYR A 1 180 ? -4.016 -5.113 26.234 1 85.62 180 TYR A CA 1
ATOM 1484 C C . TYR A 1 180 ? -4.336 -3.764 26.875 1 85.62 180 TYR A C 1
ATOM 1486 O O . TYR A 1 180 ? -3.619 -2.783 26.641 1 85.62 180 TYR A O 1
ATOM 1494 N N . ARG A 1 181 ? -5.297 -3.73 27.609 1 85.88 181 ARG A N 1
ATOM 1495 C CA . ARG A 1 181 ? -5.723 -2.494 28.25 1 85.88 181 ARG A CA 1
ATOM 1496 C C . ARG A 1 181 ? -4.66 -1.986 29.219 1 85.88 181 ARG A C 1
ATOM 1498 O O . ARG A 1 181 ? -4.395 -0.785 29.297 1 85.88 181 ARG A O 1
ATOM 1505 N N . ALA A 1 182 ? -4.07 -2.873 29.906 1 84.5 182 ALA A N 1
ATOM 1506 C CA . ALA A 1 182 ? -3.01 -2.506 30.844 1 84.5 182 ALA A CA 1
ATOM 1507 C C . ALA A 1 182 ? -1.81 -1.916 30.109 1 84.5 182 ALA A C 1
ATOM 1509 O O . ALA A 1 182 ? -1.21 -0.94 30.562 1 84.5 182 ALA A O 1
ATOM 1510 N N . ALA A 1 183 ? -1.54 -2.471 29.047 1 83.19 183 ALA A N 1
ATOM 1511 C CA . ALA A 1 183 ? -0.426 -1.982 28.25 1 83.19 183 ALA A CA 1
ATOM 1512 C C . ALA A 1 183 ? -0.708 -0.582 27.703 1 83.19 183 ALA A C 1
ATOM 1514 O O . ALA A 1 183 ? 0.194 0.257 27.641 1 83.19 183 ALA A O 1
ATOM 1515 N N . GLN A 1 184 ? -1.906 -0.365 27.391 1 83.19 184 GLN A N 1
ATOM 1516 C CA . GLN A 1 184 ? -2.291 0.942 26.859 1 83.19 184 GLN A CA 1
ATOM 1517 C C . GLN A 1 184 ? -2.244 2.006 27.953 1 83.19 184 GLN A C 1
ATOM 1519 O O . GLN A 1 184 ? -1.896 3.158 27.688 1 83.19 184 GLN A O 1
ATOM 1524 N N . LYS A 1 185 ? -2.566 1.6 29.109 1 82.06 185 LYS A N 1
ATOM 1525 C CA . LYS A 1 185 ? -2.611 2.539 30.234 1 82.06 185 LYS A CA 1
ATOM 1526 C C . LYS A 1 185 ? -1.206 2.971 30.641 1 82.06 185 LYS A C 1
ATOM 1528 O O . LYS A 1 185 ? -1.027 4.035 31.234 1 82.06 185 LYS A O 1
ATOM 1533 N N . GLU A 1 186 ? -0.262 2.189 30.281 1 82.62 186 GLU A N 1
ATOM 1534 C CA . GLU A 1 186 ? 1.126 2.52 30.594 1 82.62 186 GLU A CA 1
ATOM 1535 C C . GLU A 1 186 ? 1.643 3.637 29.688 1 82.62 186 GLU A C 1
ATOM 1537 O O . GLU A 1 186 ? 2.58 4.352 30.047 1 82.62 186 GLU A O 1
ATOM 1542 N N . LEU A 1 187 ? 0.968 3.797 28.672 1 85.69 187 LEU A N 1
ATOM 1543 C CA . LEU A 1 187 ? 1.412 4.812 27.734 1 85.69 187 LEU A CA 1
ATOM 1544 C C . LEU A 1 187 ? 0.721 6.145 28 1 85.69 187 LEU A C 1
ATOM 1546 O O . LEU A 1 187 ? -0.453 6.176 28.375 1 85.69 187 LEU A O 1
ATOM 1550 N N . LYS A 1 188 ? 1.432 7.164 27.797 1 88.88 188 LYS A N 1
ATOM 1551 C CA . LYS A 1 188 ? 0.87 8.5 27.984 1 88.88 188 LYS A CA 1
ATOM 1552 C C . LYS A 1 188 ? 0.014 8.914 26.797 1 88.88 188 LYS A C 1
ATOM 1554 O O . LYS A 1 188 ? 0.366 8.648 25.641 1 88.88 188 LYS A O 1
ATOM 1559 N N . ASN A 1 189 ? -1.093 9.562 27.078 1 89.5 189 ASN A N 1
ATOM 1560 C CA . ASN A 1 189 ? -2.012 10.016 26.031 1 89.5 189 ASN A CA 1
ATOM 1561 C C . ASN A 1 189 ? -1.542 11.328 25.406 1 89.5 189 ASN A C 1
ATOM 1563 O O . ASN A 1 189 ? -0.989 12.188 26.094 1 89.5 189 ASN A O 1
ATOM 1567 N N . ASP A 1 190 ? -1.783 11.414 24.203 1 90.5 190 ASP A N 1
ATOM 1568 C CA . ASP A 1 190 ? -1.621 12.688 23.5 1 90.5 190 ASP A CA 1
ATOM 1569 C C . ASP A 1 190 ? -2.766 13.641 23.844 1 90.5 190 ASP A C 1
ATOM 1571 O O . ASP A 1 190 ? -3.928 13.352 23.547 1 90.5 190 ASP A O 1
ATOM 1575 N N . PRO A 1 191 ? -2.41 14.734 24.453 1 85.88 191 PRO A N 1
ATOM 1576 C CA . PRO A 1 191 ? -3.471 15.648 24.875 1 85.88 191 PRO A CA 1
ATOM 1577 C C . PRO A 1 191 ? -4.355 16.109 23.719 1 85.88 191 PRO A C 1
ATOM 1579 O O . PRO A 1 191 ? -5.57 16.234 23.891 1 85.88 191 PRO A O 1
ATOM 1582 N N . ARG A 1 192 ? -3.824 16.312 22.625 1 85.5 192 ARG A N 1
ATOM 1583 C CA . ARG A 1 192 ? -4.609 16.781 21.484 1 85.5 192 ARG A CA 1
ATOM 1584 C C . ARG A 1 192 ? -5.57 15.711 21 1 85.5 192 ARG A C 1
ATOM 1586 O O . ARG A 1 192 ? -6.73 16 20.703 1 85.5 192 ARG A O 1
ATOM 1593 N N . SER A 1 193 ? -5.07 14.562 20.938 1 87.62 193 SER A N 1
ATOM 1594 C CA . SER A 1 193 ? -5.922 13.453 20.516 1 87.62 193 SER A CA 1
ATOM 1595 C C . SER A 1 193 ? -7.066 13.234 21.5 1 87.62 193 SER A C 1
ATOM 1597 O O . SER A 1 193 ? -8.195 12.938 21.094 1 87.62 193 SER A O 1
ATOM 1599 N N . GLU A 1 194 ? -6.742 13.406 22.75 1 87.88 194 GLU A N 1
ATOM 1600 C CA . GLU A 1 194 ? -7.773 13.258 23.766 1 87.88 194 GLU A CA 1
ATOM 1601 C C . GLU A 1 194 ? -8.836 14.352 23.641 1 87.88 194 GLU A C 1
ATOM 1603 O O . GLU A 1 194 ? -10.023 14.094 23.875 1 87.88 194 GLU A O 1
ATOM 1608 N N . ASP A 1 195 ? -8.359 15.461 23.281 1 88.19 195 ASP A N 1
ATOM 1609 C CA . ASP A 1 195 ? -9.281 16.578 23.109 1 88.19 195 ASP A CA 1
ATOM 1610 C C . ASP A 1 195 ? -10.25 16.312 21.953 1 88.19 195 ASP A C 1
ATOM 1612 O O . ASP A 1 195 ? -11.445 16.594 22.062 1 88.19 195 ASP A O 1
ATOM 1616 N N . ILE A 1 196 ? -9.75 15.812 20.938 1 89.12 196 ILE A N 1
ATOM 1617 C CA . ILE A 1 196 ? -10.578 15.523 19.766 1 89.12 196 ILE A CA 1
ATOM 1618 C C . ILE A 1 196 ? -11.562 14.406 20.094 1 89.12 196 ILE A C 1
ATOM 1620 O O . ILE A 1 196 ? -12.734 14.477 19.719 1 89.12 196 ILE A O 1
ATOM 1624 N N . LYS A 1 197 ? -11.086 13.422 20.797 1 89.44 197 LYS A N 1
ATOM 1625 C CA . LYS A 1 197 ? -11.961 12.312 21.188 1 89.44 197 LYS A CA 1
ATOM 1626 C C . LYS A 1 197 ? -13.086 12.797 22.094 1 89.44 197 LYS A C 1
ATOM 1628 O O . LYS A 1 197 ? -14.234 12.391 21.922 1 89.44 197 LYS A O 1
ATOM 1633 N N . GLN A 1 198 ? -12.734 13.641 23 1 89.88 198 GLN A N 1
ATOM 1634 C CA . GLN A 1 198 ? -13.742 14.188 23.906 1 89.88 198 GLN A CA 1
ATOM 1635 C C . GLN A 1 198 ? -14.773 15.008 23.141 1 89.88 198 GLN A C 1
ATOM 1637 O O . GLN A 1 198 ? -15.969 14.961 23.453 1 89.88 198 GLN A O 1
ATOM 1642 N N . PHE A 1 199 ? -14.312 15.75 22.25 1 91.19 199 PHE A N 1
ATOM 1643 C CA . PHE A 1 199 ? -15.242 16.484 21.391 1 91.19 199 PHE A CA 1
ATOM 1644 C C . PHE A 1 199 ? -16.219 15.523 20.703 1 91.19 199 PHE A C 1
ATOM 1646 O O . PHE A 1 199 ? -17.422 15.75 20.719 1 91.19 199 PHE A O 1
ATOM 1653 N N . MET A 1 200 ? -15.664 14.492 20.094 1 92.88 200 MET A N 1
ATOM 1654 C CA . MET A 1 200 ? -16.484 13.539 19.344 1 92.88 200 MET A CA 1
ATOM 1655 C C . MET A 1 200 ? -17.547 12.922 20.25 1 92.88 200 MET A C 1
ATOM 1657 O O . MET A 1 200 ? -18.703 12.805 19.844 1 92.88 200 MET A O 1
ATOM 1661 N N . ILE A 1 201 ? -17.172 12.594 21.453 1 91.56 201 ILE A N 1
ATOM 1662 C CA . ILE A 1 201 ? -18.047 11.93 22.406 1 91.56 201 ILE A CA 1
ATOM 1663 C C . ILE A 1 201 ? -19.188 12.883 22.797 1 91.56 201 ILE A C 1
ATOM 1665 O O . ILE A 1 201 ? -20.359 12.508 22.766 1 91.56 201 ILE A O 1
ATOM 1669 N N . LEU A 1 202 ? -18.828 14.109 23.109 1 91.88 202 LEU A N 1
ATOM 1670 C CA . LEU A 1 202 ? -19.828 15.094 23.516 1 91.88 202 LEU A CA 1
ATOM 1671 C C . LEU A 1 202 ? -20.703 15.508 22.344 1 91.88 202 LEU A C 1
ATOM 1673 O O . LEU A 1 202 ? -21.906 15.75 22.531 1 91.88 202 LEU A O 1
ATOM 1677 N N . PHE A 1 203 ? -20.078 15.625 21.188 1 92.81 203 PHE A N 1
ATOM 1678 C CA . PHE A 1 203 ? -20.812 15.969 19.984 1 92.81 203 PHE A CA 1
ATOM 1679 C C . PHE A 1 203 ? -21.844 14.891 19.641 1 92.81 203 PHE A C 1
ATOM 1681 O O . PHE A 1 203 ? -22.953 15.195 19.188 1 92.81 203 PHE A O 1
ATOM 1688 N N . HIS A 1 204 ? -21.438 13.672 19.844 1 92.31 204 HIS A N 1
ATOM 1689 C CA . HIS A 1 204 ? -22.297 12.531 19.578 1 92.31 204 HIS A CA 1
ATOM 1690 C C . HIS A 1 204 ? -23.531 12.555 20.469 1 92.31 204 HIS A C 1
ATOM 1692 O O . HIS A 1 204 ? -24.594 12.039 20.094 1 92.31 204 HIS A O 1
ATOM 1698 N N . ASN A 1 205 ? -23.375 13.133 21.625 1 89 205 ASN A N 1
ATOM 1699 C CA . ASN A 1 205 ? -24.469 13.172 22.609 1 89 205 ASN A CA 1
ATOM 1700 C C . ASN A 1 205 ? -25.484 14.25 22.266 1 89 205 ASN A C 1
ATOM 1702 O O . ASN A 1 205 ? -26.594 14.258 22.797 1 89 205 ASN A O 1
ATOM 1706 N N . VAL A 1 206 ? -25.141 15.133 21.391 1 90.69 206 VAL A N 1
ATOM 1707 C CA . VAL A 1 206 ? -26.047 16.172 20.922 1 90.69 206 VAL A CA 1
ATOM 1708 C C . VAL A 1 206 ? -27 15.602 19.875 1 90.69 206 VAL A C 1
ATOM 1710 O O . VAL A 1 206 ? -26.625 14.711 19.109 1 90.69 206 VAL A O 1
ATOM 1713 N N . SER A 1 207 ? -28.234 16.062 19.859 1 89.81 207 SER A N 1
ATOM 1714 C CA . SER A 1 207 ? -29.219 15.578 18.891 1 89.81 207 SER A CA 1
ATOM 1715 C C . SER A 1 207 ? -28.766 15.859 17.453 1 89.81 207 SER A C 1
ATOM 1717 O O . SER A 1 207 ? -28.109 16.875 17.203 1 89.81 207 SER A O 1
ATOM 1719 N N . ARG A 1 208 ? -29.078 14.977 16.562 1 91.69 208 ARG A N 1
ATOM 1720 C CA . ARG A 1 208 ? -28.688 15.117 15.172 1 91.69 208 ARG A CA 1
ATOM 1721 C C . ARG A 1 208 ? -29.141 16.469 14.609 1 91.69 208 ARG A C 1
ATOM 1723 O O . ARG A 1 208 ? -28.391 17.125 13.891 1 91.69 208 ARG A O 1
ATOM 1730 N N . ASP A 1 209 ? -30.344 16.875 14.922 1 92.56 209 ASP A N 1
ATOM 1731 C CA . ASP A 1 209 ? -30.891 18.125 14.406 1 92.56 209 ASP A CA 1
ATOM 1732 C C . ASP A 1 209 ? -30.047 19.328 14.867 1 92.56 209 ASP A C 1
ATOM 1734 O O . ASP A 1 209 ? -29.75 20.219 14.07 1 92.56 209 ASP A O 1
ATOM 1738 N N . THR A 1 210 ? -29.703 19.281 16.125 1 93.94 210 THR A N 1
ATOM 1739 C CA . THR A 1 210 ? -28.875 20.359 16.656 1 93.94 210 THR A CA 1
ATOM 1740 C C . THR A 1 210 ? -27.484 20.328 16.031 1 93.94 210 THR A C 1
ATOM 1742 O O . THR A 1 210 ? -26.922 21.391 15.719 1 93.94 210 THR A O 1
ATOM 1745 N N . ARG A 1 211 ? -26.922 19.156 15.828 1 94.62 211 ARG A N 1
ATOM 1746 C CA . ARG A 1 211 ? -25.625 19.016 15.195 1 94.62 211 ARG A CA 1
ATOM 1747 C C . ARG A 1 211 ? -25.625 19.594 13.789 1 94.62 211 ARG A C 1
ATOM 1749 O O . ARG A 1 211 ? -24.688 20.297 13.391 1 94.62 211 ARG A O 1
ATOM 1756 N N . VAL A 1 212 ? -26.672 19.312 13.055 1 95.75 212 VAL A N 1
ATOM 1757 C CA . VAL A 1 212 ? -26.797 19.781 11.68 1 95.75 212 VAL A CA 1
ATOM 1758 C C . VAL A 1 212 ? -26.859 21.312 11.672 1 95.75 212 VAL A C 1
ATOM 1760 O O . VAL A 1 212 ? -26.219 21.969 10.836 1 95.75 212 VAL A O 1
ATOM 1763 N N . LYS A 1 213 ? -27.562 21.859 12.648 1 95.25 213 LYS A N 1
ATOM 1764 C CA . LYS A 1 213 ? -27.734 23.312 12.711 1 95.25 213 LYS A CA 1
ATOM 1765 C C . LYS A 1 213 ? -26.422 24 13.102 1 95.25 213 LYS A C 1
ATOM 1767 O O . LYS A 1 213 ? -26.156 25.125 12.688 1 95.25 213 LYS A O 1
ATOM 1772 N N . MET A 1 214 ? -25.625 23.344 13.828 1 94.56 214 MET A N 1
ATOM 1773 C CA . MET A 1 214 ? -24.375 23.906 14.297 1 94.56 214 MET A CA 1
ATOM 1774 C C . MET A 1 214 ? -23.297 23.844 13.211 1 94.56 214 MET A C 1
ATOM 1776 O O . MET A 1 214 ? -22.312 24.594 13.258 1 94.56 214 MET A O 1
ATOM 1780 N N . GLY A 1 215 ? -23.484 22.969 12.25 1 94.81 215 GLY A N 1
ATOM 1781 C CA . GLY A 1 215 ? -22.484 22.766 11.227 1 94.81 215 GLY A CA 1
ATOM 1782 C C . GLY A 1 215 ? -22.594 23.734 10.07 1 94.81 215 GLY A C 1
ATOM 1783 O O . GLY A 1 215 ? -23.453 24.625 10.07 1 94.81 215 GLY A O 1
ATOM 1784 N N . HIS A 1 216 ? -21.688 23.641 9.133 1 94.44 216 HIS A N 1
ATOM 1785 C CA . HIS A 1 216 ? -21.672 24.469 7.941 1 94.44 216 HIS A CA 1
ATOM 1786 C C . HIS A 1 216 ? -22.688 24 6.918 1 94.44 216 HIS A C 1
ATOM 1788 O O . HIS A 1 216 ? -22.812 22.797 6.664 1 94.44 216 HIS A O 1
ATOM 1794 N N . SER A 1 217 ? -23.422 24.891 6.387 1 93.81 217 SER A N 1
ATOM 1795 C CA . SER A 1 217 ? -24.406 24.531 5.371 1 93.81 217 SER A CA 1
ATOM 1796 C C . SER A 1 217 ? -23.812 24.594 3.971 1 93.81 217 SER A C 1
ATOM 1798 O O . SER A 1 217 ? -22.938 25.406 3.695 1 93.81 217 SER A O 1
ATOM 1800 N N . ILE A 1 218 ? -24.328 23.734 3.119 1 95.19 218 ILE A N 1
ATOM 1801 C CA . ILE A 1 218 ? -23.828 23.656 1.75 1 95.19 218 ILE A CA 1
ATOM 1802 C C . ILE A 1 218 ? -24.062 24.984 1.043 1 95.19 218 ILE A C 1
ATOM 1804 O O . ILE A 1 218 ? -23.25 25.406 0.201 1 95.19 218 ILE A O 1
ATOM 1808 N N . LYS A 1 219 ? -25.078 25.688 1.39 1 89.25 219 LYS A N 1
ATOM 1809 C CA . LYS A 1 219 ? -25.391 26.984 0.78 1 89.25 219 LYS A CA 1
ATOM 1810 C C . LYS A 1 219 ? -24.312 28.016 1.112 1 89.25 219 LYS A C 1
ATOM 1812 O O . LYS A 1 219 ? -24 28.875 0.294 1 89.25 219 LYS A O 1
ATOM 1817 N N . ASP A 1 220 ? -23.797 27.891 2.326 1 87.75 220 ASP A N 1
ATOM 1818 C CA . ASP A 1 220 ? -22.75 28.812 2.758 1 87.75 220 ASP A CA 1
ATOM 1819 C C . ASP A 1 220 ? -21.391 28.406 2.178 1 87.75 220 ASP A C 1
ATOM 1821 O O . ASP A 1 220 ? -20.547 29.266 1.903 1 87.75 220 ASP A O 1
ATOM 1825 N N . LEU A 1 221 ? -21.203 27.156 1.973 1 92.19 221 LEU A N 1
ATOM 1826 C CA . LEU A 1 221 ? -19.891 26.641 1.591 1 92.19 221 LEU A CA 1
ATOM 1827 C C . LEU A 1 221 ? -19.688 26.75 0.083 1 92.19 221 LEU A C 1
ATOM 1829 O O . LEU A 1 221 ? -18.578 27.031 -0.378 1 92.19 221 LEU A O 1
ATOM 1833 N N . LEU A 1 222 ? -20.719 26.547 -0.663 1 93.06 222 LEU A N 1
ATOM 1834 C CA . LEU A 1 222 ? -20.594 26.391 -2.107 1 93.06 222 LEU A CA 1
ATOM 1835 C C . LEU A 1 222 ? -20.562 27.75 -2.807 1 93.06 222 LEU A C 1
ATOM 1837 O O . LEU A 1 222 ? -21.562 28.484 -2.762 1 93.06 222 LEU A O 1
ATOM 1841 N N . ILE A 1 223 ? -19.484 28.078 -3.428 1 91.5 223 ILE A N 1
ATOM 1842 C CA . ILE A 1 223 ? -19.391 29.297 -4.219 1 91.5 223 ILE A CA 1
ATOM 1843 C C . ILE A 1 223 ? -19.719 29 -5.676 1 91.5 223 ILE A C 1
ATOM 1845 O O . ILE A 1 223 ? -20.453 29.75 -6.32 1 91.5 223 ILE A O 1
ATOM 1849 N N . ASN A 1 224 ? -19.078 27.938 -6.141 1 92.69 224 ASN A N 1
ATOM 1850 C CA . ASN A 1 224 ? -19.297 27.5 -7.52 1 92.69 224 ASN A CA 1
ATOM 1851 C C . ASN A 1 224 ? -19.141 26 -7.668 1 92.69 224 ASN A C 1
ATOM 1853 O O . ASN A 1 224 ? -18.344 25.375 -6.977 1 92.69 224 ASN A O 1
ATOM 1857 N N . CYS A 1 225 ? -19.953 25.438 -8.531 1 95.06 225 CYS A N 1
ATOM 1858 C CA . CYS A 1 225 ? -19.891 24.016 -8.867 1 95.06 225 CYS A CA 1
ATOM 1859 C C . CYS A 1 225 ? -20.266 23.781 -10.328 1 95.06 225 CYS A C 1
ATOM 1861 O O . CYS A 1 225 ? -21.312 24.266 -10.789 1 95.06 225 CYS A O 1
ATOM 1863 N N . SER A 1 226 ? -19.406 23.062 -10.984 1 95.88 226 SER A N 1
ATOM 1864 C CA . SER A 1 226 ? -19.719 22.75 -12.383 1 95.88 226 SER A CA 1
ATOM 1865 C C . SER A 1 226 ? -19.156 21.406 -12.789 1 95.88 226 SER A C 1
ATOM 1867 O O . SER A 1 226 ? -18.078 21 -12.336 1 95.88 226 SER A O 1
ATOM 1869 N N . PHE A 1 227 ? -19.938 20.719 -13.586 1 95.88 227 PHE A N 1
ATOM 1870 C CA . PHE A 1 227 ? -19.516 19.469 -14.195 1 95.88 227 PHE A CA 1
ATOM 1871 C C . PHE A 1 227 ? -19.656 19.531 -15.719 1 95.88 227 PHE A C 1
ATOM 1873 O O . PHE A 1 227 ? -20.734 19.812 -16.234 1 95.88 227 PHE A O 1
ATOM 1880 N N . ASN A 1 228 ? -18.625 19.219 -16.359 1 94.5 228 ASN A N 1
ATOM 1881 C CA . ASN A 1 228 ? -18.625 19.266 -17.812 1 94.5 228 ASN A CA 1
ATOM 1882 C C . ASN A 1 228 ? -19.141 20.609 -18.328 1 94.5 228 ASN A C 1
ATOM 1884 O O . ASN A 1 228 ? -19.938 20.656 -19.266 1 94.5 228 ASN A O 1
ATOM 1888 N N . GLY A 1 229 ? -18.844 21.641 -17.609 1 92.19 229 GLY A N 1
ATOM 1889 C CA . GLY A 1 229 ? -19.219 22.984 -18.016 1 92.19 229 GLY A CA 1
ATOM 1890 C C . GLY A 1 229 ? -20.625 23.359 -17.625 1 92.19 229 GLY A C 1
ATOM 1891 O O . GLY A 1 229 ? -21.094 24.453 -17.938 1 92.19 229 GLY A O 1
ATOM 1892 N N . LYS A 1 230 ? -21.328 22.516 -16.969 1 93.5 230 LYS A N 1
ATOM 1893 C CA . LYS A 1 230 ? -22.688 22.797 -16.531 1 93.5 230 LYS A CA 1
ATOM 1894 C C . LYS A 1 230 ? -22.766 23 -15.023 1 93.5 230 LYS A C 1
ATOM 1896 O O . LYS A 1 230 ? -22.188 22.234 -14.258 1 93.5 230 LYS A O 1
ATOM 1901 N N . LEU A 1 231 ? -23.516 23.938 -14.586 1 93.88 231 LEU A N 1
ATOM 1902 C CA . LEU A 1 231 ? -23.578 24.328 -13.188 1 93.88 231 LEU A CA 1
ATOM 1903 C C . LEU A 1 231 ? -24.312 23.281 -12.359 1 93.88 231 LEU A C 1
ATOM 1905 O O . LEU A 1 231 ? -25.328 22.734 -12.812 1 93.88 231 LEU A O 1
ATOM 1909 N N . CYS A 1 232 ? -23.766 23.016 -11.281 1 91.75 232 CYS A N 1
ATOM 1910 C CA . CYS A 1 232 ? -24.484 22.25 -10.273 1 91.75 232 CYS A CA 1
ATOM 1911 C C . CYS A 1 232 ? -24.859 23.141 -9.086 1 91.75 232 CYS A C 1
ATOM 1913 O O . CYS A 1 232 ? -24.359 24.266 -8.961 1 91.75 232 CYS A O 1
ATOM 1915 N N . SER A 1 233 ? -25.844 22.672 -8.297 1 90.25 233 SER A N 1
ATOM 1916 C CA . SER A 1 233 ? -26.359 23.484 -7.211 1 90.25 233 SER A CA 1
ATOM 1917 C C . SER A 1 233 ? -26.344 22.734 -5.887 1 90.25 233 SER A C 1
ATOM 1919 O O . SER A 1 233 ? -26 21.547 -5.848 1 90.25 233 SER A O 1
ATOM 1921 N N . ALA A 1 234 ? -26.75 23.453 -4.887 1 91.12 234 ALA A N 1
ATOM 1922 C CA . ALA A 1 234 ? -26.781 22.906 -3.533 1 91.12 234 ALA A CA 1
ATOM 1923 C C . ALA A 1 234 ? -27.734 21.719 -3.445 1 91.12 234 ALA A C 1
ATOM 1925 O O . ALA A 1 234 ? -27.547 20.812 -2.623 1 91.12 234 ALA A O 1
ATOM 1926 N N . GLN A 1 235 ? -28.656 21.625 -4.348 1 91 235 GLN A N 1
ATOM 1927 C CA . GLN A 1 235 ? -29.656 20.578 -4.324 1 91 235 GLN A CA 1
ATOM 1928 C C . GLN A 1 235 ? -29.062 19.234 -4.734 1 91 235 GLN A C 1
ATOM 1930 O O . GLN A 1 235 ? -29.625 18.172 -4.438 1 91 235 GLN A O 1
ATOM 1935 N N . ASP A 1 236 ? -27.953 19.266 -5.363 1 93.62 236 ASP A N 1
ATOM 1936 C CA . ASP A 1 236 ? -27.312 18.047 -5.832 1 93.62 236 ASP A CA 1
ATOM 1937 C C . ASP A 1 236 ? -26.516 17.375 -4.711 1 93.62 236 ASP A C 1
ATOM 1939 O O . ASP A 1 236 ? -25.969 16.297 -4.895 1 93.62 236 ASP A O 1
ATOM 1943 N N . PHE A 1 237 ? -26.562 18 -3.568 1 96.56 237 PHE A N 1
ATOM 1944 C CA . PHE A 1 237 ? -25.75 17.484 -2.461 1 96.56 237 PHE A CA 1
ATOM 1945 C C . PHE A 1 237 ? -26.641 16.844 -1.404 1 96.56 237 PHE A C 1
ATOM 1947 O O . PHE A 1 237 ? -27.734 17.328 -1.121 1 96.56 237 PHE A O 1
ATOM 1954 N N . THR A 1 238 ? -26.156 15.75 -0.889 1 95.56 238 THR A N 1
ATOM 1955 C CA . THR A 1 238 ? -26.812 15.078 0.228 1 95.56 238 THR A CA 1
ATOM 1956 C C . THR A 1 238 ? -25.984 15.227 1.505 1 95.56 238 THR A C 1
ATOM 1958 O O . THR A 1 238 ? -24.766 15.023 1.492 1 95.56 238 THR A O 1
ATOM 1961 N N . LEU A 1 239 ? -26.688 15.594 2.582 1 96.5 239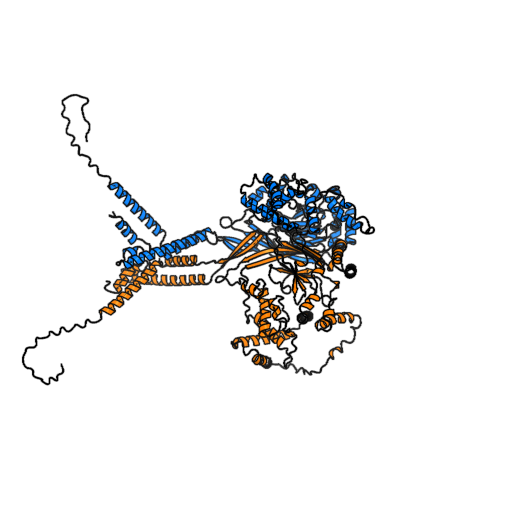 LEU A N 1
ATOM 1962 C CA . LEU A 1 239 ? -26.016 15.828 3.861 1 96.5 239 LEU A CA 1
ATOM 1963 C C . LEU A 1 239 ? -25.859 14.523 4.637 1 96.5 239 LEU A C 1
ATOM 1965 O O . LEU A 1 239 ? -26.781 13.703 4.672 1 96.5 239 LEU A O 1
ATOM 1969 N N . PHE A 1 240 ? -24.719 14.305 5.215 1 95.44 240 PHE A N 1
ATOM 1970 C CA . PHE A 1 240 ? -24.5 13.242 6.188 1 95.44 240 PHE A CA 1
ATOM 1971 C C . PHE A 1 240 ? -23.609 13.719 7.32 1 95.44 240 PHE A C 1
ATOM 1973 O O . PHE A 1 240 ? -22.781 14.625 7.129 1 95.44 240 PHE A O 1
ATOM 1980 N N . GLN A 1 241 ? -23.766 13.117 8.469 1 94.25 241 GLN A N 1
ATOM 1981 C CA . GLN A 1 241 ? -23.062 13.57 9.664 1 94.25 241 GLN A CA 1
ATOM 1982 C C . GLN A 1 241 ? -21.891 12.656 9.992 1 94.25 241 GLN A C 1
ATOM 1984 O O . GLN A 1 241 ? -21.984 11.438 9.836 1 94.25 241 GLN A O 1
ATOM 1989 N N . THR A 1 242 ? -20.812 13.219 10.438 1 94.38 242 THR A N 1
ATOM 1990 C CA . THR A 1 242 ? -19.688 12.523 11.047 1 94.38 242 THR A CA 1
ATOM 1991 C C . THR A 1 242 ? -19.344 13.125 12.406 1 94.38 242 THR A C 1
ATOM 1993 O O . THR A 1 242 ? -19.719 14.258 12.703 1 94.38 242 THR A O 1
ATOM 1996 N N . LEU A 1 243 ? -18.703 12.414 13.195 1 94.25 243 LEU A N 1
ATOM 1997 C CA . LEU A 1 243 ? -18.391 12.898 14.539 1 94.25 243 LEU A CA 1
ATOM 1998 C C . LEU A 1 243 ? -17.156 13.812 14.508 1 94.25 243 LEU A C 1
ATOM 2000 O O . LEU A 1 243 ? -17.047 14.727 15.328 1 94.25 243 LEU A O 1
ATOM 2004 N N . GLU A 1 244 ? -16.328 13.594 13.586 1 92.94 244 GLU A N 1
ATOM 2005 C CA . GLU A 1 244 ? -15.078 14.344 13.523 1 92.94 244 GLU A CA 1
ATOM 2006 C C . GLU A 1 244 ? -15.266 15.688 12.828 1 92.94 244 GLU A C 1
ATOM 2008 O O . GLU A 1 244 ? -14.641 16.672 13.211 1 92.94 244 GLU A O 1
ATOM 2013 N N . PHE A 1 245 ? -16.188 15.711 11.812 1 94.75 245 PHE A N 1
ATOM 2014 C CA . PHE A 1 245 ? -16.188 16.891 10.945 1 94.75 245 PHE A CA 1
ATOM 2015 C C . PHE A 1 245 ? -17.578 17.531 10.922 1 94.75 245 PHE A C 1
ATOM 2017 O O . PHE A 1 245 ? -17.766 18.578 10.305 1 94.75 245 PHE A O 1
ATOM 2024 N N . GLY A 1 246 ? -18.531 16.938 11.547 1 95.06 246 GLY A N 1
ATOM 2025 C CA . GLY A 1 246 ? -19.875 17.484 11.539 1 95.06 246 GLY A CA 1
ATOM 2026 C C . GLY A 1 246 ? -20.609 17.25 10.234 1 95.06 246 GLY A C 1
ATOM 2027 O O . GLY A 1 246 ? -20.672 16.109 9.742 1 95.06 246 GLY A O 1
ATOM 2028 N N . ASN A 1 247 ? -21.047 18.375 9.648 1 96.88 247 ASN A N 1
ATOM 2029 C CA . ASN A 1 247 ? -21.781 18.266 8.391 1 96.88 247 ASN A CA 1
ATOM 2030 C C . ASN A 1 247 ? -20.844 17.953 7.223 1 96.88 247 ASN A C 1
ATOM 2032 O O . ASN A 1 247 ? -19.859 18.672 7.004 1 96.88 247 ASN A O 1
ATOM 2036 N N . CYS A 1 248 ? -21.156 16.906 6.555 1 97.5 248 CYS A N 1
ATOM 2037 C CA . CYS A 1 248 ? -20.5 16.562 5.305 1 97.5 248 CYS A CA 1
ATOM 2038 C C . CYS A 1 248 ? -21.5 16.469 4.164 1 97.5 248 CYS A C 1
ATOM 2040 O O . CYS A 1 248 ? -22.703 16.312 4.398 1 97.5 248 CYS A O 1
ATOM 2042 N N . TYR A 1 249 ? -21.016 16.594 2.982 1 97.94 249 TYR A N 1
ATOM 2043 C CA . TYR A 1 249 ? -21.922 16.625 1.83 1 97.94 249 TYR A CA 1
ATOM 2044 C C . TYR A 1 249 ? -21.391 15.727 0.714 1 97.94 249 TYR A C 1
ATOM 2046 O O . TYR A 1 249 ? -20.188 15.695 0.445 1 97.94 249 TYR A O 1
ATOM 2054 N N . THR A 1 250 ? -22.266 14.961 0.101 1 97.69 250 THR A N 1
ATOM 2055 C CA . THR A 1 250 ? -21.922 14.094 -1.017 1 97.69 250 THR A CA 1
ATOM 2056 C C . THR A 1 250 ? -22.594 14.57 -2.301 1 97.69 250 THR A C 1
ATOM 2058 O O . THR A 1 250 ? -23.812 14.766 -2.338 1 97.69 250 THR A O 1
ATOM 2061 N N . LEU A 1 251 ? -21.812 14.789 -3.279 1 97.5 251 LEU A N 1
ATOM 2062 C CA . LEU A 1 251 ? -22.312 15.07 -4.621 1 97.5 251 LEU A CA 1
ATOM 2063 C C . LEU A 1 251 ? -22.422 13.789 -5.434 1 97.5 251 LEU A C 1
ATOM 2065 O O . LEU A 1 251 ? -21.422 13.094 -5.664 1 97.5 251 LEU A O 1
ATOM 2069 N N . SER A 1 252 ? -23.594 13.422 -5.703 1 92.69 252 SER A N 1
ATOM 2070 C CA . SER A 1 252 ? -23.828 12.266 -6.559 1 92.69 252 SER A CA 1
ATOM 2071 C C . SER A 1 252 ? -24.984 12.516 -7.516 1 92.69 252 SER A C 1
ATOM 2073 O O . SER A 1 252 ? -26.078 12.914 -7.094 1 92.69 252 SER A O 1
ATOM 2075 N N . ASN A 1 253 ? -24.703 12.383 -8.773 1 89.94 253 ASN A N 1
ATOM 2076 C CA . ASN A 1 253 ? -25.703 12.586 -9.82 1 89.94 253 ASN A CA 1
ATOM 2077 C C . ASN A 1 253 ? -25.562 11.555 -10.93 1 89.94 253 ASN A C 1
ATOM 2079 O O . ASN A 1 253 ? -24.484 11.422 -11.531 1 89.94 253 ASN A O 1
ATOM 2083 N N . THR A 1 254 ? -26.641 10.867 -11.211 1 88.19 254 THR A N 1
ATOM 2084 C CA . THR A 1 254 ? -26.625 9.805 -12.219 1 88.19 254 THR A CA 1
ATOM 2085 C C . THR A 1 254 ? -26.406 10.391 -13.609 1 88.19 254 THR A C 1
ATOM 2087 O O . THR A 1 254 ? -26 9.68 -14.531 1 88.19 254 THR A O 1
ATOM 2090 N N . ARG A 1 255 ? -26.594 11.633 -13.766 1 90.62 255 ARG A N 1
ATOM 2091 C CA . ARG A 1 255 ? -26.453 12.273 -15.07 1 90.62 255 ARG A CA 1
ATOM 2092 C C . ARG A 1 255 ? -25 12.664 -15.336 1 90.62 255 ARG A C 1
ATOM 2094 O O . ARG A 1 255 ? -24.656 13.023 -16.469 1 90.62 255 ARG A O 1
ATOM 2101 N N . PHE A 1 256 ? -24.219 12.625 -14.289 1 94.5 256 PHE A N 1
ATOM 2102 C CA . PHE A 1 256 ? -22.812 12.984 -14.469 1 94.5 256 PHE A CA 1
ATOM 2103 C C . PHE A 1 256 ? -22.047 11.859 -15.164 1 94.5 256 PHE A C 1
ATOM 2105 O O . PHE A 1 256 ? -21.562 10.93 -14.508 1 94.5 256 PHE A O 1
ATOM 2112 N N . LEU A 1 257 ? -21.969 11.938 -16.5 1 94.44 257 LEU A N 1
ATOM 2113 C CA . LEU A 1 257 ? -21.25 10.992 -17.328 1 94.44 257 LEU A CA 1
ATOM 2114 C C . LEU A 1 257 ? -20.062 11.664 -18.016 1 94.44 257 LEU A C 1
ATOM 2116 O O . LEU A 1 257 ? -20.203 12.734 -18.609 1 94.44 257 LEU A O 1
ATOM 2120 N N . SER A 1 258 ? -18.953 11.023 -17.844 1 94.12 258 SER A N 1
ATOM 2121 C CA . SER A 1 258 ? -17.766 11.562 -18.484 1 94.12 258 SER A CA 1
ATOM 2122 C C . SER A 1 258 ? -17.578 10.961 -19.875 1 94.12 258 SER A C 1
ATOM 2124 O O . SER A 1 258 ? -17.344 9.758 -20.016 1 94.12 258 SER A O 1
ATOM 2126 N N . ARG A 1 259 ? -17.578 11.797 -20.859 1 93.56 259 ARG A N 1
ATOM 2127 C CA . ARG A 1 259 ? -17.422 11.359 -22.234 1 93.56 259 ARG A CA 1
ATOM 2128 C C . ARG A 1 259 ? -16.062 11.766 -22.781 1 93.56 259 ARG A C 1
ATOM 2130 O O . ARG A 1 259 ? -15.602 11.211 -23.781 1 93.56 259 ARG A O 1
ATOM 2137 N N . SER A 1 260 ? -15.523 12.719 -22.094 1 93 260 SER A N 1
ATOM 2138 C CA . SER A 1 260 ? -14.188 13.18 -22.453 1 93 260 SER A CA 1
ATOM 2139 C C . SER A 1 260 ? -13.281 13.289 -21.234 1 93 260 SER A C 1
ATOM 2141 O O . SER A 1 260 ? -13.75 13.562 -20.125 1 93 260 SER A O 1
ATOM 2143 N N . ALA A 1 261 ? -12.031 13.039 -21.562 1 93.62 261 ALA A N 1
ATOM 2144 C CA . ALA A 1 261 ? -11.047 13.156 -20.484 1 93.62 261 ALA A CA 1
ATOM 2145 C C . ALA A 1 261 ? -10.555 14.594 -20.344 1 93.62 261 ALA A C 1
ATOM 2147 O O . ALA A 1 261 ? -10.773 15.422 -21.234 1 93.62 261 ALA A O 1
ATOM 2148 N N . GLY A 1 262 ? -9.922 14.914 -19.062 1 94 262 GLY A N 1
ATOM 2149 C CA . GLY A 1 262 ? -9.312 16.219 -18.891 1 94 262 GLY A CA 1
ATOM 2150 C C . GLY A 1 262 ? -10.031 17.094 -17.875 1 94 262 GLY A C 1
ATOM 2151 O O . GLY A 1 262 ? -11.211 16.875 -17.578 1 94 262 GLY A O 1
ATOM 2152 N N . PRO A 1 263 ? -9.391 18.078 -17.422 1 94.12 263 PRO A N 1
ATOM 2153 C CA . PRO A 1 263 ? -9.938 18.938 -16.375 1 94.12 263 PRO A CA 1
ATOM 2154 C C . PRO A 1 263 ? -11.133 19.766 -16.859 1 94.12 263 PRO A C 1
ATOM 2156 O O . PRO A 1 263 ? -12.039 20.062 -16.062 1 94.12 263 PRO A O 1
ATOM 2159 N N . LEU A 1 264 ? -11.164 20.109 -18.094 1 92.44 264 LEU A N 1
ATOM 2160 C CA . LEU A 1 264 ? -12.25 20.922 -18.625 1 92.44 264 LEU A CA 1
ATOM 2161 C C . LEU A 1 264 ? -13.578 20.172 -18.578 1 92.44 264 LEU A C 1
ATOM 2163 O O . LEU A 1 264 ? -14.633 20.797 -18.438 1 92.44 264 LEU A O 1
ATOM 2167 N N . HIS A 1 265 ? -13.477 18.906 -18.641 1 93.31 265 HIS A N 1
ATOM 2168 C CA . HIS A 1 265 ? -14.688 18.094 -18.703 1 93.31 265 HIS A CA 1
ATOM 2169 C C . HIS A 1 265 ? -14.969 17.422 -17.359 1 93.31 265 HIS A C 1
ATOM 2171 O O . HIS A 1 265 ? -15.82 16.531 -17.266 1 93.31 265 HIS A O 1
ATOM 2177 N N . GLY A 1 266 ? -14.258 17.812 -16.391 1 96.31 266 GLY A N 1
ATOM 2178 C CA . GLY A 1 266 ? -14.43 17.219 -15.07 1 96.31 266 GLY A CA 1
ATOM 2179 C C . GLY A 1 266 ? -15.281 18.062 -14.133 1 96.31 266 GLY A C 1
ATOM 2180 O O . GLY A 1 266 ? -16.094 18.875 -14.586 1 96.31 266 GLY A O 1
ATOM 2181 N N . LEU A 1 267 ? -15.203 17.75 -12.883 1 97.69 267 LEU A N 1
ATOM 2182 C CA . LEU A 1 267 ? -15.898 18.484 -11.836 1 97.69 267 LEU A CA 1
ATOM 2183 C C . LEU A 1 267 ? -15.031 19.625 -11.297 1 97.69 267 LEU A C 1
ATOM 2185 O O . LEU A 1 267 ? -13.883 19.391 -10.898 1 97.69 267 LEU A O 1
ATOM 2189 N N . LYS A 1 268 ? -15.531 20.766 -11.352 1 97.19 268 LYS A N 1
ATOM 2190 C CA . LYS A 1 268 ? -14.883 21.938 -10.781 1 97.19 268 LYS A CA 1
ATOM 2191 C C . LYS A 1 268 ? -15.695 22.516 -9.625 1 97.19 268 LYS A C 1
ATOM 2193 O O . LYS A 1 268 ? -16.891 22.766 -9.773 1 97.19 268 LYS A O 1
ATOM 2198 N N . MET A 1 269 ? -15 22.75 -8.539 1 96.88 269 MET A N 1
ATOM 2199 C CA . MET A 1 269 ? -15.711 23.266 -7.371 1 96.88 269 MET A CA 1
ATOM 2200 C C . MET A 1 269 ? -14.883 24.328 -6.66 1 96.88 269 MET A C 1
ATOM 2202 O O . MET A 1 269 ? -13.664 24.188 -6.527 1 96.88 269 MET A O 1
ATOM 2206 N N . ILE A 1 270 ? -15.516 25.375 -6.258 1 94.94 270 ILE A N 1
ATOM 2207 C CA . ILE A 1 270 ? -14.945 26.422 -5.418 1 94.94 270 ILE A CA 1
ATOM 2208 C C . ILE A 1 270 ? -15.727 26.531 -4.113 1 94.94 270 ILE A C 1
ATOM 2210 O O . ILE A 1 270 ? -16.953 26.734 -4.129 1 94.94 270 ILE A O 1
ATOM 2214 N N . LEU A 1 271 ? -15.016 26.406 -3.033 1 94.62 271 LEU A N 1
ATOM 2215 C CA . LEU A 1 271 ? -15.648 26.438 -1.72 1 94.62 271 LEU A CA 1
ATOM 2216 C C . LEU A 1 271 ? -15.07 27.547 -0.856 1 94.62 271 LEU A C 1
ATOM 2218 O O . LEU A 1 271 ? -13.922 27.953 -1.05 1 94.62 271 LEU A O 1
ATOM 2222 N N . GLN A 1 272 ? -15.867 28 -0.02 1 91.06 272 GLN A N 1
ATOM 2223 C CA . GLN A 1 272 ? -15.391 28.844 1.075 1 91.06 272 GLN A CA 1
ATOM 2224 C C . GLN A 1 272 ? -15.398 28.078 2.396 1 91.06 272 GLN A C 1
ATOM 2226 O O . GLN A 1 272 ? -16.391 27.422 2.727 1 91.06 272 GLN A O 1
ATOM 2231 N N . VAL A 1 273 ? -14.391 28.125 3.188 1 90.88 273 VAL A N 1
ATOM 2232 C CA . VAL A 1 273 ? -14.266 27.328 4.398 1 90.88 273 VAL A CA 1
ATOM 2233 C C . VAL A 1 273 ? -14.719 28.141 5.605 1 90.88 273 VAL A C 1
ATOM 2235 O O . VAL A 1 273 ? -14.766 27.641 6.73 1 90.88 273 VAL A O 1
ATOM 2238 N N . GLU A 1 274 ? -15.125 29.344 5.438 1 87.75 274 GLU A N 1
ATOM 2239 C CA . GLU A 1 274 ? -15.625 30.219 6.496 1 87.75 274 GLU A CA 1
ATOM 2240 C C . GLU A 1 274 ? -14.648 30.297 7.664 1 87.75 274 GLU A C 1
ATOM 2242 O O . GLU A 1 274 ? -15 29.969 8.797 1 87.75 274 GLU A O 1
ATOM 2247 N N . THR A 1 275 ? -13.539 30.844 7.457 1 86.25 275 THR A N 1
ATOM 2248 C CA . THR A 1 275 ? -12.492 30.938 8.461 1 86.25 275 THR A CA 1
ATOM 2249 C C . THR A 1 275 ? -12.93 31.812 9.633 1 86.25 275 THR A C 1
ATOM 2251 O O . THR A 1 275 ? -12.461 31.641 10.758 1 86.25 275 THR A O 1
ATOM 2254 N N . PHE A 1 276 ? -13.883 32.719 9.43 1 80.88 276 PHE A N 1
ATOM 2255 C CA . PHE A 1 276 ? -14.367 33.625 10.461 1 80.88 276 PHE A CA 1
ATOM 2256 C C . PHE A 1 276 ? -15.219 32.875 11.484 1 80.88 276 PHE A C 1
ATOM 2258 O O . PHE A 1 276 ? -15.469 33.375 12.578 1 80.88 276 PHE A O 1
ATOM 2265 N N . GLU A 1 277 ? -15.602 31.688 11.141 1 86.94 277 GLU A N 1
ATOM 2266 C CA . GLU A 1 277 ? -16.422 30.875 12.031 1 86.94 277 GLU A CA 1
ATOM 2267 C C . GLU A 1 277 ? -15.578 29.891 12.828 1 86.94 277 GLU A C 1
ATOM 2269 O O . GLU A 1 277 ? -16.109 29.094 13.609 1 86.94 277 GLU A O 1
ATOM 2274 N N . HIS A 1 278 ? -14.289 29.969 12.688 1 84.75 278 HIS A N 1
ATOM 2275 C CA . HIS A 1 278 ? -13.406 29.016 13.359 1 84.75 278 HIS A CA 1
ATOM 2276 C C . HIS A 1 278 ? -13.305 29.328 14.852 1 84.75 278 HIS A C 1
ATOM 2278 O O . HIS A 1 278 ? -13.234 30.484 15.25 1 84.75 278 HIS A O 1
ATOM 2284 N N . VAL A 1 279 ? -13.336 28.188 15.531 1 77.62 279 VAL A N 1
ATOM 2285 C CA . VAL A 1 279 ? -12.961 28.312 16.938 1 77.62 279 VAL A CA 1
ATOM 2286 C C . VAL A 1 279 ? -11.453 28.156 17.078 1 77.62 279 VAL A C 1
ATOM 2288 O O . VAL A 1 279 ? -10.906 27.062 16.906 1 77.62 279 VAL A O 1
ATOM 2291 N N . ASN A 1 280 ? -10.695 29.125 17.281 1 70.44 280 ASN A N 1
ATOM 2292 C CA . ASN A 1 280 ? -9.242 29.25 17.156 1 70.44 280 ASN A CA 1
ATOM 2293 C C . ASN A 1 280 ? -8.516 28.141 17.922 1 70.44 280 ASN A C 1
ATOM 2295 O O . ASN A 1 280 ? -7.516 27.609 17.453 1 70.44 280 ASN A O 1
ATOM 2299 N N . GLU A 1 281 ? -8.922 27.703 19.078 1 70.81 281 GLU A N 1
ATOM 2300 C CA . GLU A 1 281 ? -8.133 26.75 19.859 1 70.81 281 GLU A CA 1
ATOM 2301 C C . GLU A 1 281 ? -8.5 25.312 19.484 1 70.81 281 GLU A C 1
ATOM 2303 O O . GLU A 1 281 ? -7.738 24.391 19.766 1 70.81 281 GLU A O 1
ATOM 2308 N N . PHE A 1 282 ? -9.445 25.297 18.672 1 76.81 282 PHE A N 1
ATOM 2309 C CA . PHE A 1 282 ? -9.883 23.938 18.344 1 76.81 282 PHE A CA 1
ATOM 2310 C C . PHE A 1 282 ? -9.383 23.531 16.969 1 76.81 282 PHE A C 1
ATOM 2312 O O . PHE A 1 282 ? -8.984 22.375 16.766 1 76.81 282 PHE A O 1
ATOM 2319 N N . VAL A 1 283 ? -9.344 24.5 16.078 1 82.62 283 VAL A N 1
ATOM 2320 C CA . VAL A 1 283 ? -8.938 24.188 14.703 1 82.62 283 VAL A CA 1
ATOM 2321 C C . VAL A 1 283 ? -7.508 24.688 14.469 1 82.62 283 VAL A C 1
ATOM 2323 O O . VAL A 1 283 ? -7.199 25.859 14.695 1 82.62 283 VAL A O 1
ATOM 2326 N N . ASP A 1 284 ? -6.637 23.812 14.055 1 83.12 284 ASP A N 1
ATOM 2327 C CA . ASP A 1 284 ? -5.227 24.172 13.914 1 83.12 284 ASP A CA 1
ATOM 2328 C C . ASP A 1 284 ? -4.859 24.375 12.453 1 83.12 284 ASP A C 1
ATOM 2330 O O . ASP A 1 284 ? -3.711 24.703 12.133 1 83.12 284 ASP A O 1
ATOM 2334 N N . GLY A 1 285 ? -5.797 24.234 11.602 1 85.06 285 GLY A N 1
ATOM 2335 C CA . GLY A 1 285 ? -5.57 24.453 10.18 1 85.06 285 GLY A CA 1
ATOM 2336 C C . GLY A 1 285 ? -6.855 24.656 9.398 1 85.06 285 GLY A C 1
ATOM 2337 O O . GLY A 1 285 ? -7.949 24.5 9.945 1 85.06 285 GLY A O 1
ATOM 2338 N N . THR A 1 286 ? -6.652 25.109 8.148 1 89.31 286 THR A N 1
ATOM 2339 C CA . THR A 1 286 ? -7.816 25.375 7.309 1 89.31 286 THR A CA 1
ATOM 2340 C C . THR A 1 286 ? -7.82 24.453 6.09 1 89.31 286 THR A C 1
ATOM 2342 O O . THR A 1 286 ? -6.773 24.203 5.488 1 89.31 286 THR A O 1
ATOM 2345 N N . GLY A 1 287 ? -8.977 23.922 5.828 1 93.31 287 GLY A N 1
ATOM 2346 C CA . GLY A 1 287 ? -9.125 23.047 4.68 1 93.31 287 GLY A CA 1
ATOM 2347 C C . GLY A 1 287 ? -10.336 22.141 4.773 1 93.31 287 GLY A C 1
ATOM 2348 O O . GLY A 1 287 ? -11.25 22.391 5.559 1 93.31 287 GLY A O 1
ATOM 2349 N N . ILE A 1 288 ? -10.367 21.219 3.861 1 96 288 ILE A N 1
ATOM 2350 C CA . ILE A 1 288 ? -11.484 20.281 3.836 1 96 288 ILE A CA 1
ATOM 2351 C C . ILE A 1 288 ? -10.961 18.859 3.686 1 96 288 ILE A C 1
ATOM 2353 O O . ILE A 1 288 ? -9.805 18.641 3.295 1 96 288 ILE A O 1
ATOM 2357 N N . ARG A 1 289 ? -11.805 17.953 4.113 1 96.31 289 ARG A N 1
ATOM 2358 C CA . ARG A 1 289 ? -11.594 16.547 3.826 1 96.31 289 ARG A CA 1
ATOM 2359 C C . ARG A 1 289 ? -12.422 16.109 2.621 1 96.31 289 ARG A C 1
ATOM 2361 O O . ARG A 1 289 ? -13.617 16.391 2.541 1 96.31 289 ARG A O 1
ATOM 2368 N N . LEU A 1 290 ? -11.742 15.43 1.686 1 97.5 290 LEU A N 1
ATOM 2369 C CA . LEU A 1 290 ? -12.414 15.023 0.458 1 97.5 290 LEU A CA 1
ATOM 2370 C C . LEU A 1 290 ? -12.273 13.523 0.227 1 97.5 290 LEU A C 1
ATOM 2372 O O . LEU A 1 290 ? -11.195 12.961 0.427 1 97.5 290 LEU A O 1
ATOM 2376 N N . VAL A 1 291 ? -13.414 12.883 -0.138 1 97.12 291 VAL A N 1
ATOM 2377 C CA . VAL A 1 291 ? -13.406 11.453 -0.438 1 97.12 291 VAL A CA 1
ATOM 2378 C C . VAL A 1 291 ? -14.078 11.203 -1.787 1 97.12 291 VAL A C 1
ATOM 2380 O O . VAL A 1 291 ? -15.164 11.727 -2.053 1 97.12 291 VAL A O 1
ATOM 2383 N N . ILE A 1 292 ? -13.391 10.492 -2.641 1 97.12 292 ILE A N 1
ATOM 2384 C CA . ILE A 1 292 ? -13.961 10.047 -3.908 1 97.12 292 ILE A CA 1
ATOM 2385 C C . ILE A 1 292 ? -14.352 8.57 -3.803 1 97.12 292 ILE A C 1
ATOM 2387 O O . ILE A 1 292 ? -13.523 7.727 -3.449 1 97.12 292 ILE A O 1
ATOM 2391 N N . HIS A 1 293 ? -15.539 8.266 -4.074 1 95.38 293 HIS A N 1
ATOM 2392 C CA . HIS A 1 293 ? -16.016 6.902 -3.887 1 95.38 293 HIS A CA 1
ATOM 2393 C C . HIS A 1 293 ? -17.109 6.555 -4.895 1 95.38 293 HIS A C 1
ATOM 2395 O O . HIS A 1 293 ? -17.578 7.422 -5.629 1 95.38 293 HIS A O 1
ATOM 2401 N N . GLU A 1 294 ? -17.5 5.352 -4.914 1 94.81 294 GLU A N 1
ATOM 2402 C CA . GLU A 1 294 ? -18.516 4.887 -5.855 1 94.81 294 GLU A CA 1
ATOM 2403 C C . GLU A 1 294 ? -19.891 5.465 -5.52 1 94.81 294 GLU A C 1
ATOM 2405 O O . GLU A 1 294 ? -20.266 5.559 -4.344 1 94.81 294 GLU A O 1
ATOM 2410 N N . PRO A 1 295 ? -20.609 5.812 -6.586 1 94.44 295 PRO A N 1
ATOM 2411 C CA . PRO A 1 295 ? -21.953 6.344 -6.324 1 94.44 295 PRO A CA 1
ATOM 2412 C C . PRO A 1 295 ? -22.844 5.363 -5.566 1 94.44 295 PRO A C 1
ATOM 2414 O O . PRO A 1 295 ? -22.844 4.164 -5.859 1 94.44 295 PRO A O 1
ATOM 2417 N N . GLY A 1 296 ? -23.516 5.852 -4.594 1 92.75 296 GLY A N 1
ATOM 2418 C CA . GLY A 1 296 ? -24.438 5.035 -3.824 1 92.75 296 GLY A CA 1
ATOM 2419 C C . GLY A 1 296 ? -23.828 4.48 -2.553 1 92.75 296 GLY A C 1
ATOM 2420 O O . GLY A 1 296 ? -24.531 3.955 -1.692 1 92.75 296 GLY A O 1
ATOM 2421 N N . THR A 1 297 ? -22.562 4.594 -2.42 1 93.94 297 THR A N 1
ATOM 2422 C CA . THR A 1 297 ? -21.891 4.105 -1.22 1 93.94 297 THR A CA 1
ATOM 2423 C C . THR A 1 297 ? -21.781 5.215 -0.176 1 93.94 297 THR A C 1
ATOM 2425 O O . THR A 1 297 ? -21.906 6.395 -0.5 1 93.94 297 THR A O 1
ATOM 2428 N N . LEU A 1 298 ? -21.625 4.758 1.052 1 94.31 298 LEU A N 1
ATOM 2429 C CA . LEU A 1 298 ? -21.406 5.707 2.141 1 94.31 298 LEU A CA 1
ATOM 2430 C C . LEU A 1 298 ? -19.938 6.086 2.25 1 94.31 298 LEU A C 1
ATOM 2432 O O . LEU A 1 298 ? -19.047 5.242 2.066 1 94.31 298 LEU A O 1
ATOM 2436 N N . SER A 1 299 ? -19.719 7.328 2.549 1 94.44 299 SER A N 1
ATOM 2437 C CA . SER A 1 299 ? -18.344 7.82 2.688 1 94.44 299 SER A CA 1
ATOM 2438 C C . SER A 1 299 ? -17.938 7.914 4.156 1 94.44 299 SER A C 1
ATOM 2440 O O . SER A 1 299 ? -18.766 8.242 5.012 1 94.44 299 SER A O 1
ATOM 2442 N N . PHE A 1 300 ? -16.703 7.605 4.418 1 94.25 300 PHE A N 1
ATOM 2443 C CA . PHE A 1 300 ? -16.141 7.742 5.754 1 94.25 300 PHE A CA 1
ATOM 2444 C C . PHE A 1 300 ? -14.883 8.609 5.723 1 94.25 300 PHE A C 1
ATOM 2446 O O . PHE A 1 300 ? -13.766 8.094 5.789 1 94.25 300 PHE A O 1
ATOM 2453 N N . PRO A 1 301 ? -15.07 9.891 5.789 1 94.44 301 PRO A N 1
ATOM 2454 C CA . PRO A 1 301 ? -13.945 10.82 5.656 1 94.44 301 PRO A CA 1
ATOM 2455 C C . PRO A 1 301 ? -12.953 10.719 6.812 1 94.44 301 PRO A C 1
ATOM 2457 O O . PRO A 1 301 ? -11.812 11.156 6.691 1 94.44 301 PRO A O 1
ATOM 2460 N N . ALA A 1 302 ? -13.383 10.203 7.898 1 91.88 302 ALA A N 1
ATOM 2461 C CA . ALA A 1 302 ? -12.5 10.039 9.055 1 91.88 302 ALA A CA 1
ATOM 2462 C C . ALA A 1 302 ? -11.484 8.938 8.812 1 91.88 302 ALA A C 1
ATOM 2464 O O . ALA A 1 302 ? -10.453 8.875 9.484 1 91.88 302 ALA A O 1
ATOM 2465 N N . GLU A 1 303 ? -11.734 8.094 7.898 1 91.19 303 GLU A N 1
ATOM 2466 C CA . GLU A 1 303 ? -10.867 6.945 7.664 1 91.19 303 GLU A CA 1
ATOM 2467 C C . GLU A 1 303 ? -10.086 7.098 6.359 1 91.19 303 GLU A C 1
ATOM 2469 O O . GLU A 1 303 ? -8.906 6.754 6.289 1 91.19 303 GLU A O 1
ATOM 2474 N N . GLU A 1 304 ? -10.773 7.609 5.406 1 90.25 304 GLU A N 1
ATOM 2475 C CA . GLU A 1 304 ? -10.141 7.688 4.094 1 90.25 304 GLU A CA 1
ATOM 2476 C C . GLU A 1 304 ? -10.352 9.062 3.463 1 90.25 304 GLU A C 1
ATOM 2478 O O . GLU A 1 304 ? -11.117 9.875 3.975 1 90.25 304 GLU A O 1
ATOM 2483 N N . GLY A 1 305 ? -9.539 9.273 2.445 1 92.88 305 GLY A N 1
ATOM 2484 C CA . GLY A 1 305 ? -9.719 10.5 1.688 1 92.88 305 GLY A CA 1
ATOM 2485 C C . GLY A 1 305 ? -8.484 11.391 1.704 1 92.88 305 GLY A C 1
ATOM 2486 O O . GLY A 1 305 ? -7.391 10.938 2.045 1 92.88 305 GLY A O 1
ATOM 2487 N N . PHE A 1 306 ? -8.805 12.68 1.213 1 94.12 306 PHE A N 1
ATOM 2488 C CA . PHE A 1 306 ? -7.738 13.664 1.038 1 94.12 306 PHE A CA 1
ATOM 2489 C C . PHE A 1 306 ? -8.008 14.906 1.877 1 94.12 306 PHE A C 1
ATOM 2491 O O . PHE A 1 306 ? -9.164 15.266 2.107 1 94.12 306 PHE A O 1
ATOM 2498 N N . THR A 1 307 ? -6.895 15.383 2.309 1 94.62 307 THR A N 1
ATOM 2499 C CA . THR A 1 307 ? -6.98 16.703 2.916 1 94.62 307 THR A CA 1
ATOM 2500 C C . THR A 1 307 ? -6.57 17.781 1.92 1 94.62 307 THR A C 1
ATOM 2502 O O . THR A 1 307 ? -5.469 17.75 1.37 1 94.62 307 THR A O 1
ATOM 2505 N N . LEU A 1 308 ? -7.465 18.688 1.687 1 96.19 308 LEU A N 1
ATOM 2506 C CA . LEU A 1 308 ? -7.176 19.766 0.752 1 96.19 308 LEU A CA 1
ATOM 2507 C C . LEU A 1 308 ? -7.027 21.094 1.488 1 96.19 308 LEU A C 1
ATOM 2509 O O . LEU A 1 308 ? -7.77 21.375 2.436 1 96.19 308 LEU A O 1
ATOM 2513 N N . SER A 1 309 ? -6.148 21.875 1.005 1 94.38 309 SER A N 1
ATOM 2514 C CA . SER A 1 309 ? -5.805 23.125 1.675 1 94.38 309 SER A CA 1
ATOM 2515 C C . SER A 1 309 ? -6.578 24.297 1.086 1 94.38 309 SER A C 1
ATOM 2517 O O . SER A 1 309 ? -6.781 24.375 -0.128 1 94.38 309 SER A O 1
ATOM 2519 N N . SER A 1 310 ? -6.941 25.188 1.999 1 92.44 310 SER A N 1
ATOM 2520 C CA . SER A 1 310 ? -7.398 26.484 1.515 1 92.44 310 SER A CA 1
ATOM 2521 C C . SER A 1 310 ? -6.242 27.297 0.926 1 92.44 310 SER A C 1
ATOM 2523 O O . SER A 1 310 ? -5.082 27.062 1.265 1 92.44 310 SER A O 1
ATOM 2525 N N . GLY A 1 311 ? -6.543 28.109 0.058 1 90.88 311 GLY A N 1
ATOM 2526 C CA . GLY A 1 311 ? -5.508 28.906 -0.589 1 90.88 311 GLY A CA 1
ATOM 2527 C C . GLY A 1 311 ? -4.836 28.172 -1.739 1 90.88 311 GLY A C 1
ATOM 2528 O O . GLY A 1 311 ? -3.789 28.609 -2.229 1 90.88 311 GLY A O 1
ATOM 2529 N N . TYR A 1 312 ? -5.406 27.031 -2.1 1 93 312 TYR A N 1
ATOM 2530 C CA . TYR A 1 312 ? -4.812 26.219 -3.15 1 93 312 TYR A CA 1
ATOM 2531 C C . TYR A 1 312 ? -5.879 25.703 -4.109 1 93 312 TYR A C 1
ATOM 2533 O O . TYR A 1 312 ? -7.035 25.516 -3.721 1 93 312 TYR A O 1
ATOM 2541 N N . GLU A 1 313 ? -5.488 25.578 -5.285 1 95.06 313 GLU A N 1
ATOM 2542 C CA . GLU A 1 313 ? -6.238 24.766 -6.238 1 95.06 313 GLU A CA 1
ATOM 2543 C C . GLU A 1 313 ? -5.633 23.375 -6.371 1 95.06 313 GLU A C 1
ATOM 2545 O O . GLU A 1 313 ? -4.449 23.234 -6.676 1 95.06 313 GLU A O 1
ATOM 2550 N N . THR A 1 314 ? -6.422 22.406 -6.121 1 96.12 314 THR A N 1
ATOM 2551 C CA . THR A 1 314 ? -5.949 21.031 -6.223 1 96.12 314 THR A CA 1
ATOM 2552 C C . THR A 1 314 ? -6.574 20.328 -7.422 1 96.12 314 THR A C 1
ATOM 2554 O O . THR A 1 314 ? -7.797 20.312 -7.566 1 96.12 314 THR A O 1
ATOM 2557 N N . SER A 1 315 ? -5.727 19.781 -8.281 1 96.31 315 SER A N 1
ATOM 2558 C CA . SER A 1 315 ? -6.176 18.969 -9.406 1 96.31 315 SER A CA 1
ATOM 2559 C C . SER A 1 315 ? -6.059 17.484 -9.086 1 96.31 315 SER A C 1
ATOM 2561 O O . SER A 1 315 ? -4.977 17 -8.742 1 96.31 315 SER A O 1
ATOM 2563 N N . ILE A 1 316 ? -7.141 16.828 -9.242 1 97.38 316 ILE A N 1
ATOM 2564 C CA . ILE A 1 316 ? -7.16 15.391 -8.945 1 97.38 316 ILE A CA 1
ATOM 2565 C C . ILE A 1 316 ? -7.465 14.609 -10.227 1 97.38 316 ILE A C 1
ATOM 2567 O O . ILE A 1 316 ? -8.609 14.578 -10.68 1 97.38 316 ILE A O 1
ATOM 2571 N N . GLY A 1 317 ? -6.449 13.938 -10.727 1 96.06 317 GLY A N 1
ATOM 2572 C CA . GLY A 1 317 ? -6.625 13.031 -11.852 1 96.06 317 GLY A CA 1
ATOM 2573 C C . GLY A 1 317 ? -6.949 11.609 -11.438 1 96.06 317 GLY A C 1
ATOM 2574 O O . GLY A 1 317 ? -6.301 11.055 -10.547 1 96.06 317 GLY A O 1
ATOM 2575 N N . MET A 1 318 ? -7.938 11.008 -12.172 1 96.25 318 MET A N 1
ATOM 2576 C CA . MET A 1 318 ? -8.383 9.695 -11.734 1 96.25 318 MET A CA 1
ATOM 2577 C C . MET A 1 318 ? -8.258 8.672 -12.859 1 96.25 318 MET A C 1
ATOM 2579 O O . MET A 1 318 ? -8.391 9.016 -14.031 1 96.25 318 MET A O 1
ATOM 2583 N N . LYS A 1 319 ? -8.023 7.5 -12.477 1 95.19 319 LYS A N 1
ATOM 2584 C CA . LYS A 1 319 ? -8.141 6.312 -13.312 1 95.19 319 LYS A CA 1
ATOM 2585 C C . LYS A 1 319 ? -9.047 5.273 -12.664 1 95.19 319 LYS A C 1
ATOM 2587 O O . LYS A 1 319 ? -8.914 4.969 -11.477 1 95.19 319 LYS A O 1
ATOM 2592 N N . MET A 1 320 ? -9.945 4.762 -13.438 1 95.5 320 MET A N 1
ATOM 2593 C CA . MET A 1 320 ? -10.922 3.822 -12.906 1 95.5 320 MET A CA 1
ATOM 2594 C C . MET A 1 320 ? -10.445 2.383 -13.062 1 95.5 320 MET A C 1
ATOM 2596 O O . MET A 1 320 ? -9.852 2.029 -14.078 1 95.5 320 MET A O 1
ATOM 2600 N N . VAL A 1 321 ? -10.625 1.599 -12.062 1 94 321 VAL A N 1
ATOM 2601 C CA . VAL A 1 321 ? -10.391 0.159 -12.086 1 94 321 VAL A CA 1
ATOM 2602 C C . VAL A 1 321 ? -11.648 -0.583 -11.664 1 94 321 VAL A C 1
ATOM 2604 O O . VAL A 1 321 ? -12.188 -0.337 -10.578 1 94 321 VAL A O 1
ATOM 2607 N N . SER A 1 322 ? -12.086 -1.452 -12.508 1 94.88 322 SER A N 1
ATOM 2608 C CA . SER A 1 322 ? -13.25 -2.275 -12.195 1 94.88 322 SER A CA 1
ATOM 2609 C C . SER A 1 322 ? -12.836 -3.684 -11.781 1 94.88 322 SER A C 1
ATOM 2611 O O . SER A 1 322 ? -12.172 -4.391 -12.539 1 94.88 322 SER A O 1
ATOM 2613 N N . LEU A 1 323 ? -13.242 -4.102 -10.672 1 92.94 323 LEU A N 1
ATOM 2614 C CA . LEU A 1 323 ? -12.898 -5.414 -10.133 1 92.94 323 LEU A CA 1
ATOM 2615 C C . LEU A 1 323 ? -14.125 -6.309 -10.039 1 92.94 323 LEU A C 1
ATOM 2617 O O . LEU A 1 323 ? -15.164 -5.895 -9.508 1 92.94 323 LEU A O 1
ATOM 2621 N N . SER A 1 324 ? -14.008 -7.473 -10.562 1 93.5 324 SER A N 1
ATOM 2622 C CA . SER A 1 324 ? -15.047 -8.492 -10.453 1 93.5 324 SER A CA 1
ATOM 2623 C C . SER A 1 324 ? -14.484 -9.789 -9.875 1 93.5 324 SER A C 1
ATOM 2625 O O . SER A 1 324 ? -13.609 -10.414 -10.469 1 93.5 324 SER A O 1
ATOM 2627 N N . LYS A 1 325 ? -15.062 -10.195 -8.82 1 91.62 325 LYS A N 1
ATOM 2628 C CA . LYS A 1 325 ? -14.617 -11.406 -8.133 1 91.62 325 LYS A CA 1
ATOM 2629 C C . LYS A 1 325 ? -15.578 -12.562 -8.367 1 91.62 325 LYS A C 1
ATOM 2631 O O . LYS A 1 325 ? -16.75 -12.352 -8.656 1 91.62 325 LYS A O 1
ATOM 2636 N N . SER A 1 326 ? -14.992 -13.703 -8.242 1 90.56 326 SER A N 1
ATOM 2637 C CA . SER A 1 326 ? -15.812 -14.891 -8.422 1 90.56 326 SER A CA 1
ATOM 2638 C C . SER A 1 326 ? -16.625 -15.195 -7.172 1 90.56 326 SER A C 1
ATOM 2640 O O . SER A 1 326 ? -16.172 -14.961 -6.055 1 90.56 326 SER A O 1
ATOM 2642 N N . GLU A 1 327 ? -17.781 -15.719 -7.387 1 89.75 327 GLU A N 1
ATOM 2643 C CA . GLU A 1 327 ? -18.641 -16.125 -6.285 1 89.75 327 GLU A CA 1
ATOM 2644 C C . GLU A 1 327 ? -18.312 -17.547 -5.82 1 89.75 327 GLU A C 1
ATOM 2646 O O . GLU A 1 327 ? -17.359 -18.156 -6.309 1 89.75 327 GLU A O 1
ATOM 2651 N N . GLU A 1 328 ? -19.016 -17.938 -4.785 1 88 328 GLU A N 1
ATOM 2652 C CA . GLU A 1 328 ? -18.859 -19.312 -4.328 1 88 328 GLU A CA 1
ATOM 2653 C C . GLU A 1 328 ? -19.203 -20.312 -5.438 1 88 328 GLU A C 1
ATOM 2655 O O . GLU A 1 328 ? -20.156 -20.094 -6.195 1 88 328 GLU A O 1
ATOM 2660 N N . PRO A 1 329 ? -18.344 -21.266 -5.492 1 89.56 329 PRO A N 1
ATOM 2661 C CA . PRO A 1 329 ? -17.328 -21.812 -4.586 1 89.56 329 PRO A CA 1
ATOM 2662 C C . PRO A 1 329 ? -15.922 -21.344 -4.918 1 89.56 329 PRO A C 1
ATOM 2664 O O . PRO A 1 329 ? -14.969 -21.641 -4.188 1 89.56 329 PRO A O 1
ATOM 2667 N N . TYR A 1 330 ? -15.742 -20.641 -5.965 1 88.5 330 TYR A N 1
ATOM 2668 C CA . TYR A 1 330 ? -14.414 -20.219 -6.414 1 88.5 330 TYR A CA 1
ATOM 2669 C C . TYR A 1 330 ? -13.883 -19.078 -5.574 1 88.5 330 TYR A C 1
ATOM 2671 O O . TYR A 1 330 ? -12.672 -18.828 -5.535 1 88.5 330 TYR A O 1
ATOM 2679 N N . GLY A 1 331 ? -14.805 -18.391 -4.992 1 86 331 GLY A N 1
ATOM 2680 C CA . GLY A 1 331 ? -14.398 -17.281 -4.145 1 86 331 GLY A CA 1
ATOM 2681 C C . GLY A 1 331 ? -15.445 -16.891 -3.119 1 86 331 GLY A C 1
ATOM 2682 O O . GLY A 1 331 ? -16.562 -17.422 -3.135 1 86 331 GLY A O 1
ATOM 2683 N N . LYS A 1 332 ? -14.938 -16.109 -2.188 1 86.12 332 LYS A N 1
ATOM 2684 C CA . LYS A 1 332 ? -15.844 -15.578 -1.169 1 86.12 332 LYS A CA 1
ATOM 2685 C C . LYS A 1 332 ? -16.047 -14.078 -1.333 1 86.12 332 LYS A C 1
ATOM 2687 O O . LYS A 1 332 ? -15.117 -13.297 -1.159 1 86.12 332 LYS A O 1
ATOM 2692 N N . CYS A 1 333 ? -17.188 -13.688 -1.889 1 90.56 333 CYS A N 1
ATOM 2693 C CA . CYS A 1 333 ? -17.531 -12.273 -2.033 1 90.56 333 CYS A CA 1
ATOM 2694 C C . CYS A 1 333 ? -19 -12.023 -1.688 1 90.56 333 CYS A C 1
ATOM 2696 O O . CYS A 1 333 ? -19.766 -12.969 -1.542 1 90.56 333 CYS A O 1
ATOM 2698 N N . VAL A 1 334 ? -19.297 -10.75 -1.518 1 92.88 334 VAL A N 1
ATOM 2699 C CA . VAL A 1 334 ? -20.656 -10.367 -1.144 1 92.88 334 VAL A CA 1
ATOM 2700 C C . VAL A 1 334 ? -21.328 -9.625 -2.301 1 92.88 334 VAL A C 1
ATOM 2702 O O . VAL A 1 334 ? -20.781 -8.641 -2.811 1 92.88 334 VAL A O 1
ATOM 2705 N N . ASP A 1 335 ? -22.438 -10.062 -2.787 1 91.5 335 ASP A N 1
ATOM 2706 C CA . ASP A 1 335 ? -23.156 -9.422 -3.879 1 91.5 335 ASP A CA 1
ATOM 2707 C C . ASP A 1 335 ? -23.75 -8.086 -3.43 1 91.5 335 ASP A C 1
ATOM 2709 O O . ASP A 1 335 ? -23.891 -7.16 -4.23 1 91.5 335 ASP A O 1
ATOM 2713 N N . GLY A 1 336 ? -24.156 -7.938 -2.197 1 91.81 336 GLY A N 1
ATOM 2714 C CA . GLY A 1 336 ? -24.562 -6.668 -1.615 1 91.81 336 GLY A CA 1
ATOM 2715 C C . GLY A 1 336 ? -26.047 -6.426 -1.709 1 91.81 336 GLY A C 1
ATOM 2716 O O . GLY A 1 336 ? -26.547 -5.391 -1.255 1 91.81 336 GLY A O 1
ATOM 2717 N N . LYS A 1 337 ? -26.875 -7.305 -2.334 1 94.25 337 LYS A N 1
ATOM 2718 C CA . LYS A 1 337 ? -28.312 -7.105 -2.5 1 94.25 337 LYS A CA 1
ATOM 2719 C C . LYS A 1 337 ? -29.031 -7.094 -1.149 1 94.25 337 LYS A C 1
ATOM 2721 O O . LYS A 1 337 ? -29.844 -6.207 -0.877 1 94.25 337 LYS A O 1
ATOM 2726 N N . ASP A 1 338 ? -28.719 -8.062 -0.344 1 94.12 338 ASP A N 1
ATOM 2727 C CA . ASP A 1 338 ? -29.312 -8.133 0.983 1 94.12 338 ASP A CA 1
ATOM 2728 C C . ASP A 1 338 ? -28.891 -6.949 1.846 1 94.12 338 ASP A C 1
ATOM 2730 O O . ASP A 1 338 ? -29.688 -6.418 2.623 1 94.12 338 ASP A O 1
ATOM 2734 N N . PHE A 1 339 ? -27.672 -6.609 1.711 1 95.25 339 PHE A N 1
ATOM 2735 C CA . PHE A 1 339 ? -27.141 -5.473 2.447 1 95.25 339 PHE A CA 1
ATOM 2736 C C . PHE A 1 339 ? -27.891 -4.191 2.09 1 95.25 339 PHE A C 1
ATOM 2738 O O . PHE A 1 339 ? -28.266 -3.416 2.971 1 95.25 339 PHE A O 1
ATOM 2745 N N . TYR A 1 340 ? -28.172 -4.016 0.871 1 95.62 340 TYR A N 1
ATOM 2746 C CA . TYR A 1 340 ? -28.891 -2.838 0.405 1 95.62 340 TYR A CA 1
ATOM 2747 C C . TYR A 1 340 ? -30.328 -2.854 0.906 1 95.62 340 TYR A C 1
ATOM 2749 O O . TYR A 1 340 ? -30.891 -1.811 1.266 1 95.62 340 TYR A O 1
ATOM 2757 N N . ARG A 1 341 ? -30.938 -3.949 0.912 1 95.44 341 ARG A N 1
ATOM 2758 C CA . ARG A 1 341 ? -32.312 -4.082 1.378 1 95.44 341 ARG A CA 1
ATOM 2759 C C . ARG A 1 341 ? -32.438 -3.711 2.854 1 95.44 341 ARG A C 1
ATOM 2761 O O . ARG A 1 341 ? -33.375 -3.045 3.258 1 95.44 341 ARG A O 1
ATOM 2768 N N . ILE A 1 342 ? -31.438 -4.043 3.57 1 93.75 342 ILE A N 1
ATOM 2769 C CA . ILE A 1 342 ? -31.484 -3.846 5.016 1 93.75 342 ILE A CA 1
ATOM 2770 C C . ILE A 1 342 ? -31.078 -2.414 5.352 1 93.75 342 ILE A C 1
ATOM 2772 O O . ILE A 1 342 ? -31.766 -1.726 6.105 1 93.75 342 ILE A O 1
ATOM 2776 N N . TYR A 1 343 ? -29.984 -1.939 4.734 1 94.69 343 TYR A N 1
ATOM 2777 C CA . TYR A 1 343 ? -29.375 -0.7 5.195 1 94.69 343 TYR A CA 1
ATOM 2778 C C . TYR A 1 343 ? -29.641 0.438 4.219 1 94.69 343 TYR A C 1
ATOM 2780 O O . TYR A 1 343 ? -29.422 1.608 4.543 1 94.69 343 TYR A O 1
ATOM 2788 N N . GLY A 1 344 ? -29.984 0.183 2.982 1 93.5 344 GLY A N 1
ATOM 2789 C CA . GLY A 1 344 ? -30.359 1.199 2.008 1 93.5 344 GLY A CA 1
ATOM 2790 C C . GLY A 1 344 ? -29.156 1.822 1.316 1 93.5 344 GLY A C 1
ATOM 2791 O O . GLY A 1 344 ? -29.266 2.898 0.725 1 93.5 344 GLY A O 1
ATOM 2792 N N . VAL A 1 345 ? -28.016 1.284 1.548 1 94.44 345 VAL A N 1
ATOM 2793 C CA . VAL A 1 345 ? -26.797 1.766 0.9 1 94.44 345 VAL A CA 1
ATOM 2794 C C . VAL A 1 345 ? -26.062 0.599 0.24 1 94.44 345 VAL A C 1
ATOM 2796 O O . VAL A 1 345 ? -26.25 -0.557 0.632 1 94.44 345 VAL A O 1
ATOM 2799 N N . ARG A 1 346 ? -25.281 0.916 -0.734 1 95 346 ARG A N 1
ATOM 2800 C CA . ARG A 1 346 ? -24.516 -0.112 -1.429 1 95 346 ARG A CA 1
ATOM 2801 C C . ARG A 1 346 ? -23.422 -0.684 -0.526 1 95 346 ARG A C 1
ATOM 2803 O O . ARG A 1 346 ? -22.812 0.047 0.252 1 95 346 ARG A O 1
ATOM 2810 N N . TYR A 1 347 ? -23.109 -1.87 -0.8 1 95.44 347 TYR A N 1
ATOM 2811 C CA . TYR A 1 347 ? -22.188 -2.604 0.06 1 95.44 347 TYR A CA 1
ATOM 2812 C C . TYR A 1 347 ? -20.75 -2.215 -0.234 1 95.44 347 TYR A C 1
ATOM 2814 O O . TYR A 1 347 ? -20.328 -2.164 -1.396 1 95.44 347 TYR A O 1
ATOM 2822 N N . THR A 1 348 ? -20.031 -1.925 0.789 1 93.31 348 THR A N 1
ATOM 2823 C CA . THR A 1 348 ? -18.578 -1.82 0.826 1 93.31 348 THR A CA 1
ATOM 2824 C C . THR A 1 348 ? -18.031 -2.439 2.105 1 93.31 348 THR A C 1
ATOM 2826 O O . THR A 1 348 ? -18.719 -2.521 3.115 1 93.31 348 THR A O 1
ATOM 2829 N N . VAL A 1 349 ? -16.875 -2.896 2.045 1 91.56 349 VAL A N 1
ATOM 2830 C CA . VAL A 1 349 ? -16.266 -3.508 3.221 1 91.56 349 VAL A CA 1
ATOM 2831 C C . VAL A 1 349 ? -16.234 -2.502 4.371 1 91.56 349 VAL A C 1
ATOM 2833 O O . VAL A 1 349 ? -16.531 -2.846 5.516 1 91.56 349 VAL A O 1
ATOM 2836 N N . THR A 1 350 ? -15.898 -1.274 4.09 1 91.44 350 THR A N 1
ATOM 2837 C CA . THR A 1 350 ? -15.789 -0.231 5.105 1 91.44 350 THR A CA 1
ATOM 2838 C C . THR A 1 350 ? -17.141 0.023 5.762 1 91.44 350 THR A C 1
ATOM 2840 O O . THR A 1 350 ? -17.234 0.161 6.984 1 91.44 350 THR A O 1
ATOM 2843 N N . THR A 1 351 ? -18.172 0.103 4.953 1 94 351 THR A N 1
ATOM 2844 C CA . THR A 1 351 ? -19.5 0.309 5.504 1 94 351 THR A CA 1
ATOM 2845 C C . THR A 1 351 ? -19.906 -0.875 6.375 1 94 351 THR A C 1
ATOM 2847 O O . THR A 1 351 ? -20.484 -0.693 7.449 1 94 351 THR A O 1
ATOM 2850 N N . CYS A 1 352 ? -19.594 -2.043 5.887 1 93.94 352 CYS A N 1
ATOM 2851 C CA . CYS A 1 352 ? -19.938 -3.254 6.629 1 93.94 352 CYS A CA 1
ATOM 2852 C C . CYS A 1 352 ? -19.234 -3.275 7.984 1 93.94 352 CYS A C 1
ATOM 2854 O O . CYS A 1 352 ? -19.859 -3.557 9.008 1 93.94 352 CYS A O 1
ATOM 2856 N N . VAL A 1 353 ? -18.031 -2.941 7.992 1 92 353 VAL A N 1
ATOM 2857 C CA . VAL A 1 353 ? -17.234 -2.986 9.219 1 92 353 VAL A CA 1
ATOM 2858 C C . VAL A 1 353 ? -17.75 -1.935 10.203 1 92 353 VAL A C 1
ATOM 2860 O O . VAL A 1 353 ? -17.906 -2.211 11.391 1 92 353 VAL A O 1
ATOM 2863 N N . ASN A 1 354 ? -17.969 -0.76 9.781 1 93.06 354 ASN A N 1
ATOM 2864 C CA . ASN A 1 354 ? -18.438 0.31 10.656 1 93.06 354 ASN A CA 1
ATOM 2865 C C . ASN A 1 354 ? -19.828 0.007 11.211 1 93.06 354 ASN A C 1
ATOM 2867 O O . ASN A 1 354 ? -20.109 0.29 12.375 1 93.06 354 ASN A O 1
ATOM 2871 N N . LEU A 1 355 ? -20.672 -0.516 10.367 1 94.94 355 LEU A N 1
ATOM 2872 C CA . LEU A 1 355 ? -22 -0.9 10.836 1 94.94 355 LEU A CA 1
ATOM 2873 C C . LEU A 1 355 ? -21.922 -2.049 11.836 1 94.94 355 LEU A C 1
ATOM 2875 O O . LEU A 1 355 ? -22.672 -2.086 12.812 1 94.94 355 LEU A O 1
ATOM 2879 N N . CYS A 1 356 ? -21.016 -2.949 11.523 1 93.75 356 CYS A N 1
ATOM 2880 C CA . CYS A 1 356 ? -20.797 -4.059 12.438 1 93.75 356 CYS A CA 1
ATOM 2881 C C . CYS A 1 356 ? -20.312 -3.559 13.797 1 93.75 356 CYS A C 1
ATOM 2883 O O . CYS A 1 356 ? -20.828 -3.986 14.836 1 93.75 356 CYS A O 1
ATOM 2885 N N . ARG A 1 357 ? -19.391 -2.662 13.797 1 93.38 357 ARG A N 1
ATOM 2886 C CA . ARG A 1 357 ? -18.875 -2.08 15.039 1 93.38 357 ARG A CA 1
ATOM 2887 C C . ARG A 1 357 ? -20 -1.423 15.828 1 93.38 357 ARG A C 1
ATOM 2889 O O . ARG A 1 357 ? -20.109 -1.606 17.047 1 93.38 357 ARG A O 1
ATOM 2896 N N . THR A 1 358 ? -20.844 -0.73 15.172 1 94.62 358 THR A N 1
ATOM 2897 C CA . THR A 1 358 ? -21.922 0.003 15.812 1 94.62 358 THR A CA 1
ATOM 2898 C C . THR A 1 358 ? -23 -0.953 16.312 1 94.62 358 THR A C 1
ATOM 2900 O O . THR A 1 358 ? -23.422 -0.881 17.469 1 94.62 358 THR A O 1
ATOM 2903 N N . THR A 1 359 ? -23.422 -1.891 15.5 1 94.56 359 THR A N 1
ATOM 2904 C CA . THR A 1 359 ? -24.531 -2.768 15.844 1 94.56 359 THR A CA 1
ATOM 2905 C C . THR A 1 359 ? -24.125 -3.758 16.938 1 94.56 359 THR A C 1
ATOM 2907 O O . THR A 1 359 ? -24.922 -4.074 17.812 1 94.56 359 THR A O 1
ATOM 2910 N N . LYS A 1 360 ? -22.906 -4.234 16.875 1 94.75 360 LYS A N 1
ATOM 2911 C CA . LYS A 1 360 ? -22.469 -5.203 17.875 1 94.75 360 LYS A CA 1
ATOM 2912 C C . LYS A 1 360 ? -22.344 -4.547 19.25 1 94.75 360 LYS A C 1
ATOM 2914 O O . LYS A 1 360 ? -22.625 -5.172 20.266 1 94.75 360 LYS A O 1
ATOM 2919 N N . VAL A 1 361 ? -21.875 -3.324 19.266 1 95.06 361 VAL A N 1
ATOM 2920 C CA . VAL A 1 361 ? -21.781 -2.602 20.531 1 95.06 361 VAL A CA 1
ATOM 2921 C C . VAL A 1 361 ? -23.188 -2.355 21.078 1 95.06 361 VAL A C 1
ATOM 2923 O O . VAL A 1 361 ? -23.438 -2.562 22.266 1 95.06 361 VAL A O 1
ATOM 2926 N N . ILE A 1 362 ? -24.109 -1.949 20.25 1 94.75 362 ILE A N 1
ATOM 2927 C CA . ILE A 1 362 ? -25.469 -1.679 20.656 1 94.75 362 ILE A CA 1
ATOM 2928 C C . ILE A 1 362 ? -26.109 -2.961 21.188 1 94.75 362 ILE A C 1
ATOM 2930 O O . ILE A 1 362 ? -26.766 -2.951 22.234 1 94.75 362 ILE A O 1
ATOM 2934 N N . ASP A 1 363 ? -25.859 -4.027 20.5 1 94.06 363 ASP A N 1
ATOM 2935 C CA . ASP A 1 363 ? -26.469 -5.309 20.875 1 94.06 363 ASP A CA 1
ATOM 2936 C C . ASP A 1 363 ? -25.891 -5.824 22.188 1 94.06 363 ASP A C 1
ATOM 2938 O O . ASP A 1 363 ? -26.641 -6.332 23.031 1 94.06 363 ASP A O 1
ATOM 2942 N N . ALA A 1 364 ? -24.609 -5.621 22.344 1 92.5 364 ALA A N 1
ATOM 2943 C CA . ALA A 1 364 ? -23.953 -6.203 23.5 1 92.5 364 ALA A CA 1
ATOM 2944 C C . ALA A 1 364 ? -24.047 -5.273 24.703 1 92.5 364 ALA A C 1
ATOM 2946 O O . ALA A 1 364 ? -24.172 -5.73 25.844 1 92.5 364 ALA A O 1
ATOM 2947 N N . CYS A 1 365 ? -23.969 -3.959 24.5 1 92.25 365 CYS A N 1
ATOM 2948 C CA . CYS A 1 365 ? -23.797 -3.027 25.609 1 92.25 365 CYS A CA 1
ATOM 2949 C C . CYS A 1 365 ? -25.047 -2.15 25.781 1 92.25 365 CYS A C 1
ATOM 2951 O O . CYS A 1 365 ? -25.188 -1.455 26.781 1 92.25 365 CYS A O 1
ATOM 2953 N N . ASN A 1 366 ? -25.938 -2.129 24.875 1 92.94 366 ASN A N 1
ATOM 2954 C CA . ASN A 1 366 ? -27.156 -1.328 24.891 1 92.94 366 ASN A CA 1
ATOM 2955 C C . ASN A 1 366 ? -26.844 0.164 24.969 1 92.94 366 ASN A C 1
ATOM 2957 O O . ASN A 1 366 ? -27.469 0.888 25.766 1 92.94 366 ASN A O 1
ATOM 2961 N N . CYS A 1 367 ? -25.906 0.578 24.328 1 93 367 CYS A N 1
ATOM 2962 C CA . CYS A 1 367 ? -25.484 1.963 24.172 1 93 367 CYS A CA 1
ATOM 2963 C C . CYS A 1 367 ? -24.875 2.193 22.781 1 93 367 CYS A C 1
ATOM 2965 O O . CYS A 1 367 ? -24.578 1.237 22.062 1 93 367 CYS A O 1
ATOM 2967 N N . ARG A 1 368 ? -24.781 3.439 22.344 1 93.44 368 ARG A N 1
ATOM 2968 C CA . ARG A 1 368 ? -24.188 3.783 21.062 1 93.44 368 ARG A CA 1
ATOM 2969 C C . ARG A 1 368 ? -22.672 3.955 21.188 1 93.44 368 ARG A C 1
ATOM 2971 O O . ARG A 1 368 ? -22.188 4.543 22.156 1 93.44 368 ARG A O 1
ATOM 2978 N N . PRO A 1 369 ? -21.984 3.412 20.219 1 93.44 369 PRO A N 1
ATOM 2979 C CA . PRO A 1 369 ? -20.531 3.557 20.297 1 93.44 369 PRO A CA 1
ATOM 2980 C C . PRO A 1 369 ? -20.078 5.016 20.297 1 93.44 369 PRO A C 1
ATOM 2982 O O . PRO A 1 369 ? -20.641 5.84 19.578 1 93.44 369 PRO A O 1
ATOM 2985 N N . SER A 1 370 ? -19.047 5.312 21 1 89.31 370 SER A N 1
ATOM 2986 C CA . SER A 1 370 ? -18.625 6.68 21.297 1 89.31 370 SER A CA 1
ATOM 2987 C C . SER A 1 370 ? -17.891 7.301 20.109 1 89.31 370 SER A C 1
ATOM 2989 O O . SER A 1 370 ? -17.969 8.508 19.906 1 89.31 370 SER A O 1
ATOM 2991 N N . GLU A 1 371 ? -17.141 6.484 19.359 1 84.62 371 GLU A N 1
ATOM 2992 C CA . GLU A 1 371 ? -16.266 7.059 18.344 1 84.62 371 GLU A CA 1
ATOM 2993 C C . GLU A 1 371 ? -16.688 6.637 16.938 1 84.62 371 GLU A C 1
ATOM 2995 O O . GLU A 1 371 ? -15.906 6.707 16 1 84.62 371 GLU A O 1
ATOM 3000 N N . ASN A 1 372 ? -17.844 6.129 16.875 1 82.25 372 ASN A N 1
ATOM 3001 C CA . ASN A 1 372 ? -18.281 5.641 15.57 1 82.25 372 ASN A CA 1
ATOM 3002 C C . ASN A 1 372 ? -19.75 6.008 15.305 1 82.25 372 ASN A C 1
ATOM 3004 O O . ASN A 1 372 ? -20.594 5.891 16.188 1 82.25 372 ASN A O 1
ATOM 3008 N N . ILE A 1 373 ? -19.938 6.484 14.094 1 83.81 373 ILE A N 1
ATOM 3009 C CA . ILE A 1 373 ? -21.312 6.766 13.703 1 83.81 373 ILE A CA 1
ATOM 3010 C C . ILE A 1 373 ? -21.516 6.398 12.234 1 83.81 373 ILE A C 1
ATOM 3012 O O . ILE A 1 373 ? -20.594 6.523 11.422 1 83.81 373 ILE A O 1
ATOM 3016 N N . ALA A 1 374 ? -22.547 5.734 11.945 1 85.81 374 ALA A N 1
ATOM 3017 C CA . ALA A 1 374 ? -23.047 5.539 10.586 1 85.81 374 ALA A CA 1
ATOM 3018 C C . ALA A 1 374 ? -24.375 6.258 10.375 1 85.81 374 ALA A C 1
ATOM 3020 O O . ALA A 1 374 ? -25.406 5.812 10.867 1 85.81 374 ALA A O 1
ATOM 3021 N N . ASP A 1 375 ? -24.266 7.312 9.617 1 89.62 375 ASP A N 1
ATOM 3022 C CA . ASP A 1 375 ? -25.453 8.148 9.438 1 89.62 375 ASP A CA 1
ATOM 3023 C C . ASP A 1 375 ? -26.344 7.613 8.32 1 89.62 375 ASP A C 1
ATOM 3025 O O . ASP A 1 375 ? -26.359 8.164 7.215 1 89.62 375 ASP A O 1
ATOM 3029 N N . ILE A 1 376 ? -27.094 6.613 8.609 1 92 376 ILE A N 1
ATOM 3030 C CA . ILE A 1 376 ? -28.062 6.023 7.695 1 92 376 ILE A CA 1
ATOM 3031 C C . ILE A 1 376 ? -29.406 5.879 8.391 1 92 376 ILE A C 1
ATOM 3033 O O . ILE A 1 376 ? -29.484 5.891 9.625 1 92 376 ILE A O 1
ATOM 3037 N N . THR A 1 377 ? -30.438 5.703 7.637 1 90.94 377 THR A N 1
ATOM 3038 C CA . THR A 1 377 ? -31.797 5.645 8.156 1 90.94 377 THR A CA 1
ATOM 3039 C C . THR A 1 377 ? -31.953 4.457 9.102 1 90.94 377 THR A C 1
ATOM 3041 O O . THR A 1 377 ? -32.656 4.547 10.102 1 90.94 377 THR A O 1
ATOM 3044 N N . TYR A 1 378 ? -31.297 3.41 8.828 1 92.19 378 TYR A N 1
ATOM 3045 C CA . TYR A 1 378 ? -31.375 2.197 9.633 1 92.19 378 TYR A CA 1
ATOM 3046 C C . TYR A 1 378 ? -30.969 2.467 11.078 1 92.19 378 TYR A C 1
ATOM 3048 O O . TYR A 1 378 ? -31.531 1.877 12.008 1 92.19 378 TYR A O 1
ATOM 3056 N N . MET A 1 379 ? -30.094 3.342 11.305 1 91.62 379 MET A N 1
ATOM 3057 C CA . MET A 1 379 ? -29.531 3.572 12.633 1 91.62 379 MET A CA 1
ATOM 3058 C C . MET A 1 379 ? -30.422 4.504 13.445 1 91.62 379 MET A C 1
ATOM 3060 O O . MET A 1 379 ? -30.25 4.617 14.664 1 91.62 379 MET A O 1
ATOM 3064 N N . ASP A 1 380 ? -31.422 5.109 12.883 1 90.69 380 ASP A N 1
ATOM 3065 C CA . ASP A 1 380 ? -32.312 6.051 13.57 1 90.69 380 ASP A CA 1
ATOM 3066 C C . ASP A 1 380 ? -33.062 5.363 14.703 1 90.69 380 ASP A C 1
ATOM 3068 O O . ASP A 1 380 ? -33.406 6.004 15.703 1 90.69 380 ASP A O 1
ATOM 3072 N N . GLN A 1 381 ? -33.25 4.117 14.594 1 91.25 381 GLN A N 1
ATOM 3073 C CA . GLN A 1 381 ? -34 3.369 15.602 1 91.25 381 GLN A CA 1
ATOM 3074 C C . GLN A 1 381 ? -33.219 3.293 16.906 1 91.25 381 GLN A C 1
ATOM 3076 O O . GLN A 1 381 ? -33.812 3.064 17.969 1 91.25 381 GLN A O 1
ATOM 3081 N N . PHE A 1 382 ? -31.969 3.594 16.828 1 91.81 382 PHE A N 1
ATOM 3082 C CA . PHE A 1 382 ? -31.156 3.465 18.016 1 91.81 382 PHE A CA 1
ATOM 3083 C C . PHE A 1 382 ? -30.781 4.836 18.578 1 91.81 382 PHE A C 1
ATOM 3085 O O . PHE A 1 382 ? -29.969 4.941 19.5 1 91.81 382 PHE A O 1
ATOM 3092 N N . ALA A 1 383 ? -31.328 5.863 18.078 1 88.75 383 ALA A N 1
ATOM 3093 C CA . ALA A 1 383 ? -30.984 7.234 18.438 1 88.75 383 ALA A CA 1
ATOM 3094 C C . ALA A 1 383 ? -31.328 7.516 19.891 1 88.75 383 ALA A C 1
ATOM 3096 O O . ALA A 1 383 ? -30.734 8.406 20.516 1 88.75 383 ALA A O 1
ATOM 3097 N N . HIS A 1 384 ? -32.156 6.707 20.5 1 89.94 384 HIS A N 1
ATOM 3098 C CA . HIS A 1 384 ? -32.625 6.941 21.875 1 89.94 384 HIS A CA 1
ATOM 3099 C C . HIS A 1 384 ? -31.609 6.402 22.875 1 89.94 384 HIS A C 1
ATOM 3101 O O . HIS A 1 384 ? -31.625 6.785 24.047 1 89.94 384 HIS A O 1
ATOM 3107 N N . LEU A 1 385 ? -30.75 5.621 22.484 1 92.31 385 LEU A N 1
ATOM 3108 C CA . LEU A 1 385 ? -29.766 5.023 23.375 1 92.31 385 LEU A CA 1
ATOM 3109 C C . LEU A 1 385 ? -28.688 6.035 23.75 1 92.31 385 LEU A C 1
ATOM 3111 O O . LEU A 1 385 ? -28.328 6.891 22.938 1 92.31 385 LEU A O 1
ATOM 3115 N N . PRO A 1 386 ? -28.141 5.914 24.922 1 91.31 386 PRO A N 1
ATOM 3116 C CA . PRO A 1 386 ? -27.078 6.832 25.312 1 91.31 386 PRO A CA 1
ATOM 3117 C C . PRO A 1 386 ? -25.719 6.48 24.703 1 91.31 386 PRO A C 1
ATOM 3119 O O . PRO A 1 386 ? -25.547 5.367 24.188 1 91.31 386 PRO A O 1
ATOM 3122 N N . VAL A 1 387 ? -24.859 7.441 24.688 1 92.44 387 VAL A N 1
ATOM 3123 C CA . VAL A 1 387 ? -23.484 7.191 24.281 1 92.44 387 VAL A CA 1
ATOM 3124 C C . VAL A 1 387 ? -22.75 6.445 25.391 1 92.44 387 VAL A C 1
ATOM 3126 O O . VAL A 1 387 ? -22.781 6.848 26.547 1 92.44 387 VAL A O 1
ATOM 3129 N N . CYS A 1 388 ? -22.062 5.414 25.062 1 91.06 388 CYS A N 1
ATOM 3130 C CA . CYS A 1 388 ? -21.5 4.473 26.031 1 91.06 388 CYS A CA 1
ATOM 3131 C C . CYS A 1 388 ? -20.625 5.195 27.047 1 91.06 388 CYS A C 1
ATOM 3133 O O . CYS A 1 388 ? -20.766 5.004 28.25 1 91.06 388 CYS A O 1
ATOM 3135 N N . LEU A 1 389 ? -19.734 6.066 26.594 1 89.5 389 LEU A N 1
ATOM 3136 C CA . LEU A 1 389 ? -18.75 6.676 27.469 1 89.5 389 LEU A CA 1
ATOM 3137 C C . LEU A 1 389 ? -19.375 7.738 28.359 1 89.5 389 LEU A C 1
ATOM 3139 O O . LEU A 1 389 ? -18.766 8.188 29.344 1 89.5 389 LEU A O 1
ATOM 3143 N N . LEU A 1 390 ? -20.562 8.141 28.062 1 88.19 390 LEU A N 1
ATOM 3144 C CA . LEU A 1 390 ? -21.203 9.219 28.828 1 88.19 390 LEU A CA 1
ATOM 3145 C C . LEU A 1 390 ? -22.203 8.648 29.828 1 88.19 390 LEU A C 1
ATOM 3147 O O . LEU A 1 390 ? -22.828 9.406 30.578 1 88.19 390 LEU A O 1
ATOM 3151 N N . VAL A 1 391 ? -22.266 7.363 29.844 1 83.69 391 VAL A N 1
ATOM 3152 C CA . VAL A 1 391 ? -23.156 6.742 30.812 1 83.69 391 VAL A CA 1
ATOM 3153 C C . VAL A 1 391 ? -22.516 6.75 32.188 1 83.69 391 VAL A C 1
ATOM 3155 O O . VAL A 1 391 ? -21.344 6.375 32.344 1 83.69 391 VAL A O 1
ATOM 3158 N N . ASN A 1 392 ? -22.953 7.508 33.125 1 68.94 392 ASN A N 1
ATOM 3159 C CA . ASN A 1 392 ? -22.438 7.668 34.469 1 68.94 392 ASN A CA 1
ATOM 3160 C C . ASN A 1 392 ? -22.656 6.41 35.312 1 68.94 392 ASN A C 1
ATOM 3162 O O . ASN A 1 392 ? -23.609 6.34 36.094 1 68.94 392 ASN A O 1
ATOM 3166 N N . GLU A 1 393 ? -22.578 5.371 34.781 1 60.91 393 GLU A N 1
ATOM 3167 C CA . GLU A 1 393 ? -22.766 4.203 35.656 1 60.91 393 GLU A CA 1
ATOM 3168 C C . GLU A 1 393 ? -21.422 3.619 36.062 1 60.91 393 GLU A C 1
ATOM 3170 O O . GLU A 1 393 ? -20.656 3.131 35.219 1 60.91 393 GLU A O 1
ATOM 3175 N N . THR A 1 394 ? -20.75 4.277 37.031 1 55.53 394 THR A N 1
ATOM 3176 C CA . THR A 1 394 ? -19.469 3.787 37.531 1 55.53 394 THR A CA 1
ATOM 3177 C C . THR A 1 394 ? -19.688 2.615 38.5 1 55.53 394 THR A C 1
ATOM 3179 O O . THR A 1 394 ? -20.672 2.574 39.219 1 55.53 394 THR A O 1
ATOM 3182 N N . THR A 1 395 ? -19.125 1.521 38.094 1 53.03 395 THR A N 1
ATOM 3183 C CA . THR A 1 395 ? -19.094 0.425 39.031 1 53.03 395 THR A CA 1
ATOM 3184 C C . THR A 1 395 ? -18.328 0.831 40.312 1 53.03 395 THR A C 1
ATOM 3186 O O . THR A 1 395 ? -17.75 1.913 40.344 1 53.03 395 THR A O 1
ATOM 3189 N N . LEU A 1 396 ? -18.516 0.064 41.281 1 44.53 396 LEU A N 1
ATOM 3190 C CA . LEU A 1 396 ? -17.875 0.205 42.594 1 44.53 396 LEU A CA 1
ATOM 3191 C C . LEU A 1 396 ? -16.391 0.506 42.438 1 44.53 396 LEU A C 1
ATOM 3193 O O . LEU A 1 396 ? -15.797 1.188 43.25 1 44.53 396 LEU A O 1
ATOM 3197 N N . ASN A 1 397 ? -15.75 0.104 41.375 1 44.44 397 ASN A N 1
ATOM 3198 C CA . ASN A 1 397 ? -14.305 0.271 41.25 1 44.44 397 ASN A CA 1
ATOM 3199 C C . ASN A 1 397 ? -13.953 1.464 40.375 1 44.44 397 ASN A C 1
ATOM 3201 O O . ASN A 1 397 ? -12.805 1.602 39.938 1 44.44 397 ASN A O 1
ATOM 3205 N N . GLY A 1 398 ? -15.008 2.287 40.156 1 53.5 398 GLY A N 1
ATOM 3206 C CA . GLY A 1 398 ? -14.703 3.541 39.469 1 53.5 398 GLY A CA 1
ATOM 3207 C C . GLY A 1 398 ? -14.625 3.408 37.969 1 53.5 398 GLY A C 1
ATOM 3208 O O . GLY A 1 398 ? -14.445 4.402 37.25 1 53.5 398 GLY A O 1
ATOM 3209 N N . THR A 1 399 ? -14.789 2.158 37.562 1 61.28 399 THR A N 1
ATOM 3210 C CA . THR A 1 399 ? -14.672 1.977 36.094 1 61.28 399 THR A CA 1
ATOM 3211 C C . THR A 1 399 ? -16.047 2.041 35.438 1 61.28 399 THR A C 1
ATOM 3213 O O . THR A 1 399 ? -17.016 1.495 35.969 1 61.28 399 THR A O 1
ATOM 3216 N N . ASN A 1 400 ? -16.25 2.891 34.5 1 73.25 400 ASN A N 1
ATOM 3217 C CA . ASN A 1 400 ? -17.453 2.961 33.656 1 73.25 400 ASN A CA 1
ATOM 3218 C C . ASN A 1 400 ? -17.703 1.653 32.938 1 73.25 400 ASN A C 1
ATOM 3220 O O . ASN A 1 400 ? -16.953 1.308 32 1 73.25 400 ASN A O 1
ATOM 3224 N N . ASN A 1 401 ? -18.719 0.892 33.344 1 80.38 401 ASN A N 1
ATOM 3225 C CA . ASN A 1 401 ? -19.016 -0.423 32.781 1 80.38 401 ASN A CA 1
ATOM 3226 C C . ASN A 1 401 ? -19.344 -0.338 31.297 1 80.38 401 ASN A C 1
ATOM 3228 O O . ASN A 1 401 ? -18.969 -1.215 30.531 1 80.38 401 ASN A O 1
ATOM 3232 N N . PHE A 1 402 ? -20.016 0.691 30.953 1 86.81 402 PHE A N 1
ATOM 3233 C CA . PHE A 1 402 ? -20.375 0.845 29.547 1 86.81 402 PHE A CA 1
ATOM 3234 C C . PHE A 1 402 ? -19.141 1.104 28.688 1 86.81 402 PHE A C 1
ATOM 3236 O O . PHE A 1 402 ? -19.031 0.578 27.578 1 86.81 402 PHE A O 1
ATOM 3243 N N . ALA A 1 403 ? -18.281 1.875 29.234 1 87.81 403 ALA A N 1
ATOM 3244 C CA . ALA A 1 403 ? -17.031 2.146 28.531 1 87.81 403 ALA A CA 1
ATOM 3245 C C . ALA A 1 403 ? -16.203 0.872 28.359 1 87.81 403 ALA A C 1
ATOM 3247 O O . ALA A 1 403 ? -15.617 0.644 27.297 1 87.81 403 ALA A O 1
ATOM 3248 N N . LEU A 1 404 ? -16.203 0.099 29.375 1 87.94 404 LEU A N 1
ATOM 3249 C CA . LEU A 1 404 ? -15.461 -1.154 29.328 1 87.94 404 LEU A CA 1
ATOM 3250 C C . LEU A 1 404 ? -16.094 -2.131 28.344 1 87.94 404 LEU A C 1
ATOM 3252 O O . LEU A 1 404 ? -15.383 -2.842 27.625 1 87.94 404 LEU A O 1
ATOM 3256 N N . CYS A 1 405 ? -17.391 -2.178 28.391 1 90.12 405 CYS A N 1
ATOM 3257 C CA . CYS A 1 405 ? -18.109 -3.043 27.453 1 90.12 405 CYS A CA 1
ATOM 3258 C C . CYS A 1 405 ? -17.797 -2.66 26.016 1 90.12 405 CYS A C 1
ATOM 3260 O O . CYS A 1 405 ? -17.5 -3.525 25.188 1 90.12 405 CYS A O 1
ATOM 3262 N N . GLU A 1 406 ? -17.922 -1.385 25.688 1 93 406 GLU A N 1
ATOM 3263 C CA . GLU A 1 406 ? -17.641 -0.9 24.344 1 93 406 GLU A CA 1
ATOM 3264 C C . GLU A 1 406 ? -16.219 -1.279 23.906 1 93 406 GLU A C 1
ATOM 3266 O O . GLU A 1 406 ? -16.031 -1.789 22.797 1 93 406 GLU A O 1
ATOM 3271 N N . GLU A 1 407 ? -15.312 -1.026 24.812 1 91.62 407 GLU A N 1
ATOM 3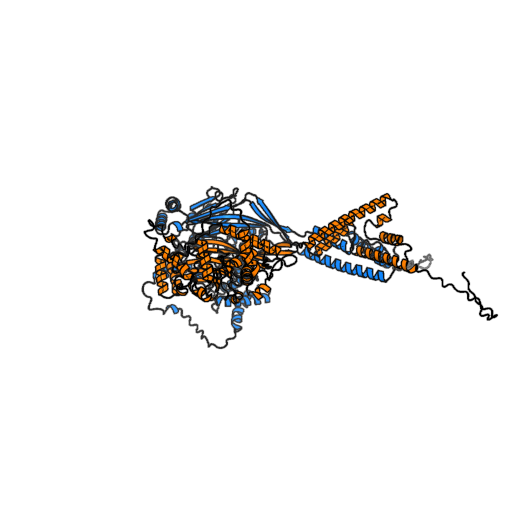272 C CA . GLU A 1 407 ? -13.922 -1.318 24.5 1 91.62 407 GLU A CA 1
ATOM 3273 C C . GLU A 1 407 ? -13.711 -2.811 24.266 1 91.62 407 GLU A C 1
ATOM 3275 O O . GLU A 1 407 ? -12.93 -3.199 23.391 1 91.62 407 GLU A O 1
ATOM 3280 N N . TYR A 1 408 ? -14.352 -3.559 25.031 1 91.94 408 TYR A N 1
ATOM 3281 C CA . TYR A 1 408 ? -14.195 -5.004 24.906 1 91.94 408 TYR A CA 1
ATOM 3282 C C . TYR A 1 408 ? -14.773 -5.516 23.594 1 91.94 408 TYR A C 1
ATOM 3284 O O . TYR A 1 408 ? -14.156 -6.336 22.922 1 91.94 408 TYR A O 1
ATOM 3292 N N . VAL A 1 409 ? -15.945 -5.078 23.266 1 93.44 409 VAL A N 1
ATOM 3293 C CA . VAL A 1 409 ? -16.594 -5.508 22.031 1 93.44 409 VAL A CA 1
ATOM 3294 C C . VAL A 1 409 ? -15.742 -5.094 20.828 1 93.44 409 VAL A C 1
ATOM 3296 O O . VAL A 1 409 ? -15.539 -5.883 19.906 1 93.44 409 VAL A O 1
ATOM 3299 N N . LEU A 1 410 ? -15.289 -3.857 20.828 1 92.5 410 LEU A N 1
ATOM 3300 C CA . LEU A 1 410 ? -14.461 -3.373 19.734 1 92.5 410 LEU A CA 1
ATOM 3301 C C . LEU A 1 410 ? -13.164 -4.164 19.641 1 92.5 410 LEU A C 1
ATOM 3303 O O . LEU A 1 410 ? -12.688 -4.465 18.547 1 92.5 410 LEU A O 1
ATOM 3307 N N . TYR A 1 411 ? -12.617 -4.496 20.734 1 90.69 411 TYR A N 1
ATOM 3308 C CA . TYR A 1 411 ? -11.414 -5.32 20.781 1 90.69 411 TYR A CA 1
ATOM 3309 C C . TYR A 1 411 ? -11.672 -6.691 20.156 1 90.69 411 TYR A C 1
ATOM 3311 O O . TYR A 1 411 ? -10.844 -7.207 19.406 1 90.69 411 TYR A O 1
ATOM 3319 N N . GLN A 1 412 ? -12.805 -7.23 20.484 1 91.5 412 GLN A N 1
ATOM 3320 C CA . GLN A 1 412 ? -13.156 -8.539 19.953 1 91.5 412 GLN A CA 1
ATOM 3321 C C . GLN A 1 412 ? -13.305 -8.5 18.438 1 91.5 412 GLN A C 1
ATOM 3323 O O . GLN A 1 412 ? -12.969 -9.469 17.75 1 91.5 412 GLN A O 1
ATOM 3328 N N . ILE A 1 413 ? -13.766 -7.426 17.953 1 90.06 413 ILE A N 1
ATOM 3329 C CA . ILE A 1 413 ? -13.922 -7.27 16.516 1 90.06 413 ILE A CA 1
ATOM 3330 C C . ILE A 1 413 ? -12.547 -7.121 15.859 1 90.06 413 ILE A C 1
ATOM 3332 O O . ILE A 1 413 ? -12.281 -7.73 14.82 1 90.06 413 ILE A O 1
ATOM 3336 N N . GLU A 1 414 ? -11.75 -6.336 16.484 1 87.06 414 GLU A N 1
ATOM 3337 C CA . GLU A 1 414 ? -10.422 -6.062 15.945 1 87.06 414 GLU A CA 1
ATOM 3338 C C . GLU A 1 414 ? -9.562 -7.32 15.93 1 87.06 414 GLU A C 1
ATOM 3340 O O . GLU A 1 414 ? -8.742 -7.508 15.031 1 87.06 414 GLU A O 1
ATOM 3345 N N . GLU A 1 415 ? -9.688 -8.141 16.922 1 86.12 415 GLU A N 1
ATOM 3346 C CA . GLU A 1 415 ? -8.906 -9.367 17.016 1 86.12 415 GLU A CA 1
ATOM 3347 C C . GLU A 1 415 ? -9.625 -10.539 16.359 1 86.12 415 GLU A C 1
ATOM 3349 O O . GLU A 1 415 ? -9.18 -11.688 16.453 1 86.12 415 GLU A O 1
ATOM 3354 N N . ASP A 1 416 ? -10.805 -10.273 15.711 1 83.25 416 ASP A N 1
ATOM 3355 C CA . ASP A 1 416 ? -11.586 -11.211 14.906 1 83.25 416 ASP A CA 1
ATOM 3356 C C . ASP A 1 416 ? -12.227 -12.281 15.781 1 83.25 416 ASP A C 1
ATOM 3358 O O . ASP A 1 416 ? -12.445 -13.414 15.328 1 83.25 416 ASP A O 1
ATOM 3362 N N . PHE A 1 417 ? -12.383 -12.016 17.078 1 84.75 417 PHE A N 1
ATOM 3363 C CA . PHE A 1 417 ? -13.188 -12.898 17.922 1 84.75 417 PHE A CA 1
ATOM 3364 C C . PHE A 1 417 ? -14.656 -12.82 17.531 1 84.75 417 PHE A C 1
ATOM 3366 O O . PHE A 1 417 ? -15.367 -13.828 17.594 1 84.75 417 PHE A O 1
ATOM 3373 N N . ILE A 1 418 ? -15.023 -11.617 17.266 1 87.62 418 ILE A N 1
ATOM 3374 C CA . ILE A 1 418 ? -16.312 -11.391 16.625 1 87.62 418 ILE A CA 1
ATOM 3375 C C . ILE A 1 418 ? -16.125 -11.203 15.117 1 87.62 418 ILE A C 1
ATOM 3377 O O . ILE A 1 418 ? -15.422 -10.289 14.68 1 87.62 418 ILE A O 1
ATOM 3381 N N . ASN A 1 419 ? -16.672 -12.133 14.406 1 87.44 419 ASN A N 1
ATOM 3382 C CA . ASN A 1 419 ? -16.531 -12.055 12.961 1 87.44 419 ASN A CA 1
ATOM 3383 C C . ASN A 1 419 ? -17.656 -11.258 12.328 1 87.44 419 ASN A C 1
ATOM 3385 O O . ASN A 1 419 ? -18.812 -11.68 12.367 1 87.44 419 ASN A O 1
ATOM 3389 N N . CYS A 1 420 ? -17.375 -10.148 11.766 1 88.56 420 CYS A N 1
ATOM 3390 C CA . CYS A 1 420 ? -18.344 -9.297 11.109 1 88.56 420 CYS A CA 1
ATOM 3391 C C . CYS A 1 420 ? -18.688 -9.82 9.719 1 88.56 420 CYS A C 1
ATOM 3393 O O . CYS A 1 420 ? -19.688 -9.414 9.117 1 88.56 420 CYS A O 1
ATOM 3395 N N . GLU A 1 421 ? -18 -10.789 9.219 1 87.56 421 GLU A N 1
ATOM 3396 C CA . GLU A 1 421 ? -18.219 -11.398 7.91 1 87.56 421 GLU A CA 1
ATOM 3397 C C . GLU A 1 421 ? -18.234 -10.344 6.805 1 87.56 421 GLU A C 1
ATOM 3399 O O . GLU A 1 421 ? -19.125 -10.32 5.965 1 87.56 421 GLU A O 1
ATOM 3404 N N . CYS A 1 422 ? -17.391 -9.398 6.941 1 91.19 422 CYS A N 1
ATOM 3405 C CA . CYS A 1 422 ? -17.281 -8.352 5.934 1 91.19 422 CYS A CA 1
ATOM 3406 C C . CYS A 1 422 ? -16.266 -8.742 4.855 1 91.19 422 CYS A C 1
ATOM 3408 O O . CYS A 1 422 ? -15.156 -8.219 4.832 1 91.19 422 CYS A O 1
ATOM 3410 N N . GLU A 1 423 ? -16.797 -9.523 3.881 1 90.62 423 GLU A N 1
ATOM 3411 C CA . GLU A 1 423 ? -15.953 -9.953 2.77 1 90.62 423 GLU A CA 1
ATOM 3412 C C . GLU A 1 423 ? -15.938 -8.906 1.655 1 90.62 423 GLU A C 1
ATOM 3414 O O . GLU A 1 423 ? -16.719 -7.945 1.687 1 90.62 423 GLU A O 1
ATOM 3419 N N . SER A 1 424 ? -15.055 -9.133 0.743 1 90.19 424 SER A N 1
ATOM 3420 C CA . SER A 1 424 ? -14.961 -8.211 -0.38 1 90.19 424 SER A CA 1
ATOM 3421 C C . SER A 1 424 ? -16.219 -8.242 -1.234 1 90.19 424 SER A C 1
ATOM 3423 O O . SER A 1 424 ? -16.906 -9.273 -1.302 1 90.19 424 SER A O 1
ATOM 3425 N N . ALA A 1 425 ? -16.484 -7.129 -1.818 1 93 425 ALA A N 1
ATOM 3426 C CA . ALA A 1 425 ? -17.625 -7.07 -2.721 1 93 425 ALA A CA 1
ATOM 3427 C C . ALA A 1 425 ? -17.359 -7.848 -4.004 1 93 425 ALA A C 1
ATOM 3429 O O . ALA A 1 425 ? -16.234 -7.852 -4.508 1 93 425 ALA A O 1
ATOM 3430 N N . CYS A 1 426 ? -18.375 -8.477 -4.586 1 93.5 426 CYS A N 1
ATOM 3431 C CA . CYS A 1 426 ? -18.219 -9.227 -5.832 1 93.5 426 CYS A CA 1
ATOM 3432 C C . CYS A 1 426 ? -17.891 -8.297 -6.988 1 93.5 426 CYS A C 1
ATOM 3434 O O . CYS A 1 426 ? -17.188 -8.688 -7.926 1 93.5 426 CYS A O 1
ATOM 3436 N N . SER A 1 427 ? -18.438 -7.145 -6.883 1 93.38 427 SER A N 1
ATOM 3437 C CA . SER A 1 427 ? -18.125 -6.109 -7.859 1 93.38 427 SER A CA 1
ATOM 3438 C C . SER A 1 427 ? -17.766 -4.793 -7.176 1 93.38 427 SER A C 1
ATOM 3440 O O . SER A 1 427 ? -18.516 -4.309 -6.32 1 93.38 427 SER A O 1
ATOM 3442 N N . GLU A 1 428 ? -16.656 -4.277 -7.582 1 91.94 428 GLU A N 1
ATOM 3443 C CA . GLU A 1 428 ? -16.188 -3.035 -6.965 1 91.94 428 GLU A CA 1
ATOM 3444 C C . GLU A 1 428 ? -15.477 -2.148 -7.98 1 91.94 428 GLU A C 1
ATOM 3446 O O . GLU A 1 428 ? -14.812 -2.648 -8.891 1 91.94 428 GLU A O 1
ATOM 3451 N N . THR A 1 429 ? -15.695 -0.854 -7.805 1 93.69 429 THR A N 1
ATOM 3452 C CA . THR A 1 429 ? -14.984 0.131 -8.617 1 93.69 429 THR A CA 1
ATOM 3453 C C . THR A 1 429 ? -14.031 0.956 -7.758 1 93.69 429 THR A C 1
ATOM 3455 O O . THR A 1 429 ? -14.438 1.513 -6.734 1 93.69 429 THR A O 1
ATOM 3458 N N . ILE A 1 430 ? -12.859 1.021 -8.211 1 91.56 430 ILE A N 1
ATOM 3459 C CA . ILE A 1 430 ? -11.836 1.774 -7.488 1 91.56 430 ILE A CA 1
ATOM 3460 C C . ILE A 1 430 ? -11.344 2.934 -8.352 1 91.56 430 ILE A C 1
ATOM 3462 O O . ILE A 1 430 ? -11.188 2.785 -9.57 1 91.56 430 ILE A O 1
ATOM 3466 N N . TYR A 1 431 ? -11.102 4.039 -7.719 1 94.5 431 TYR A N 1
ATOM 3467 C CA . TYR A 1 431 ? -10.57 5.211 -8.406 1 94.5 431 TYR A CA 1
ATOM 3468 C C . TYR A 1 431 ? -9.164 5.531 -7.93 1 94.5 431 TYR A C 1
ATOM 3470 O O . TYR A 1 431 ? -8.969 5.977 -6.797 1 94.5 431 TYR A O 1
ATOM 3478 N N . LYS A 1 432 ? -8.227 5.301 -8.758 1 92.12 432 LYS A N 1
ATOM 3479 C CA . LYS A 1 432 ? -6.855 5.699 -8.453 1 92.12 432 LYS A CA 1
ATOM 3480 C C . LYS A 1 432 ? -6.633 7.18 -8.75 1 92.12 432 LYS A C 1
ATOM 3482 O O . LYS A 1 432 ? -6.863 7.637 -9.867 1 92.12 432 LYS A O 1
ATOM 3487 N N . SER A 1 433 ? -6.156 7.84 -7.75 1 94.12 433 SER A N 1
ATOM 3488 C CA . SER A 1 433 ? -6.094 9.297 -7.883 1 94.12 433 SER A CA 1
ATOM 3489 C C . SER A 1 433 ? -4.656 9.797 -7.793 1 94.12 433 SER A C 1
ATOM 3491 O O . SER A 1 433 ? -3.84 9.227 -7.062 1 94.12 433 SER A O 1
ATOM 3493 N N . THR A 1 434 ? -4.383 10.797 -8.523 1 92.38 434 THR A N 1
ATOM 3494 C CA . THR A 1 434 ? -3.137 11.555 -8.461 1 92.38 434 THR A CA 1
ATOM 3495 C C . THR A 1 434 ? -3.41 13.023 -8.164 1 92.38 434 THR A C 1
ATOM 3497 O O . THR A 1 434 ? -4.211 13.664 -8.852 1 92.38 434 THR A O 1
ATOM 3500 N N . LEU A 1 435 ? -2.748 13.516 -7.156 1 94.62 435 LEU A N 1
ATOM 3501 C CA . LEU A 1 435 ? -3.006 14.891 -6.734 1 94.62 435 LEU A CA 1
ATOM 3502 C C . LEU A 1 435 ? -1.873 15.812 -7.172 1 94.62 435 LEU A C 1
ATOM 3504 O O . LEU A 1 435 ? -0.699 15.453 -7.082 1 94.62 435 LEU A O 1
ATOM 3508 N N . SER A 1 436 ? -2.266 16.938 -7.707 1 91.5 436 SER A N 1
ATOM 3509 C CA . SER A 1 436 ? -1.376 18.047 -8.023 1 91.5 436 SER A CA 1
ATOM 3510 C C . SER A 1 436 ? -2.061 19.391 -7.785 1 91.5 436 SER A C 1
ATOM 3512 O O . SER A 1 436 ? -3.26 19.438 -7.504 1 91.5 436 SER A O 1
ATOM 3514 N N . GLY A 1 437 ? -1.276 20.469 -7.676 1 91 437 GLY A N 1
ATOM 3515 C CA . GLY A 1 437 ? -1.949 21.734 -7.426 1 91 437 GLY A CA 1
ATOM 3516 C C . GLY A 1 437 ? -1.02 22.938 -7.508 1 91 437 GLY A C 1
ATOM 3517 O O . GLY A 1 437 ? 0.151 22.797 -7.871 1 91 437 GLY A O 1
ATOM 3518 N N . ARG A 1 438 ? -1.685 24.062 -7.246 1 88.5 438 ARG A N 1
ATOM 3519 C CA . ARG A 1 438 ? -0.989 25.344 -7.262 1 88.5 438 ARG A CA 1
ATOM 3520 C C . ARG A 1 438 ? -1.601 26.312 -6.254 1 88.5 438 ARG A C 1
ATOM 3522 O O . ARG A 1 438 ? -2.74 26.125 -5.82 1 88.5 438 ARG A O 1
ATOM 3529 N N . SER A 1 439 ? -0.807 27.281 -5.938 1 88.56 439 SER A N 1
ATOM 3530 C CA . SER A 1 439 ? -1.35 28.344 -5.098 1 88.56 439 SER A CA 1
ATOM 3531 C C . SER A 1 439 ? -2.486 29.078 -5.801 1 88.56 439 SER A C 1
ATOM 3533 O O . SER A 1 439 ? -2.398 29.375 -6.996 1 88.56 439 SER A O 1
ATOM 3535 N N . TRP A 1 440 ? -3.523 29.297 -5.227 1 89.75 440 TRP A N 1
ATOM 3536 C CA . TRP A 1 440 ? -4.766 29.891 -5.715 1 89.75 440 TRP A CA 1
ATOM 3537 C C . TRP A 1 440 ? -5.609 30.406 -4.555 1 89.75 440 TRP A C 1
ATOM 3539 O O . TRP A 1 440 ? -5.613 29.828 -3.467 1 89.75 440 TRP A O 1
ATOM 3549 N N . PRO A 1 441 ? -6.391 31.438 -4.641 1 87.94 441 PRO A N 1
ATOM 3550 C CA . PRO A 1 441 ? -6.578 32.344 -5.785 1 87.94 441 PRO A CA 1
ATOM 3551 C C . PRO A 1 441 ? -5.621 33.531 -5.762 1 87.94 441 PRO A C 1
ATOM 3553 O O . PRO A 1 441 ? -5.023 33.812 -4.727 1 87.94 441 PRO A O 1
ATOM 3556 N N . LYS A 1 442 ? -5.543 34.156 -6.953 1 84.06 442 LYS A N 1
ATOM 3557 C CA . LYS A 1 442 ? -4.832 35.438 -7 1 84.06 442 LYS A CA 1
ATOM 3558 C C . LYS A 1 442 ? -5.629 36.531 -6.301 1 84.06 442 LYS A C 1
ATOM 3560 O O . LYS A 1 442 ? -6.859 36.469 -6.254 1 84.06 442 LYS A O 1
ATOM 3565 N N . GLU A 1 443 ? -4.914 37.5 -5.805 1 80.75 443 GLU A N 1
ATOM 3566 C CA . GLU A 1 443 ? -5.531 38.562 -5.031 1 80.75 443 GLU A CA 1
ATOM 3567 C C . GLU A 1 443 ? -6.605 39.281 -5.844 1 80.75 443 GLU A C 1
ATOM 3569 O O . GLU A 1 443 ? -7.652 39.656 -5.309 1 80.75 443 GLU A O 1
ATOM 3574 N N . SER A 1 444 ? -6.395 39.5 -7.078 1 78.69 444 SER A N 1
ATOM 3575 C CA . SER A 1 444 ? -7.359 40.188 -7.93 1 78.69 444 SER A CA 1
ATOM 3576 C C . SER A 1 444 ? -8.641 39.375 -8.086 1 78.69 444 SER A C 1
ATOM 3578 O O . SER A 1 444 ? -9.734 39.938 -8.102 1 78.69 444 SER A O 1
ATOM 3580 N N . PHE A 1 445 ? -8.484 38.125 -8.164 1 82.94 445 PHE A N 1
ATOM 3581 C CA . PHE A 1 445 ? -9.625 37.25 -8.336 1 82.94 445 PHE A CA 1
ATOM 3582 C C . PHE A 1 445 ? -10.453 37.188 -7.055 1 82.94 445 PHE A C 1
ATOM 3584 O O . PHE A 1 445 ? -11.68 37.031 -7.105 1 82.94 445 PHE A O 1
ATOM 3591 N N . ILE A 1 446 ? -9.836 37.25 -5.945 1 80.5 446 ILE A N 1
ATOM 3592 C CA . ILE A 1 446 ? -10.516 37.25 -4.652 1 80.5 446 ILE A CA 1
ATOM 3593 C C . ILE A 1 446 ? -11.453 38.438 -4.539 1 80.5 446 ILE A C 1
ATOM 3595 O O . ILE A 1 446 ? -12.633 38.281 -4.234 1 80.5 446 ILE A O 1
ATOM 3599 N N . ASN A 1 447 ? -10.969 39.594 -4.797 1 74.81 447 ASN A N 1
ATOM 3600 C CA . ASN A 1 447 ? -11.711 40.812 -4.613 1 74.81 447 ASN A CA 1
ATOM 3601 C C . ASN A 1 447 ? -12.797 41 -5.672 1 74.81 447 ASN A C 1
ATOM 3603 O O . ASN A 1 447 ? -13.898 41.438 -5.367 1 74.81 447 ASN A O 1
ATOM 3607 N N . ASP A 1 448 ? -12.5 40.562 -6.789 1 73.62 448 ASP A N 1
ATOM 3608 C CA . ASP A 1 448 ? -13.383 40.875 -7.914 1 73.62 448 ASP A CA 1
ATOM 3609 C C . ASP A 1 448 ? -14.477 39.812 -8.047 1 73.62 448 ASP A C 1
ATOM 3611 O O . ASP A 1 448 ? -15.609 40.125 -8.43 1 73.62 448 ASP A O 1
ATOM 3615 N N . GLU A 1 449 ? -14.195 38.625 -7.699 1 76.94 449 GLU A N 1
ATOM 3616 C CA . GLU A 1 449 ? -15.125 37.562 -8.07 1 76.94 449 GLU A CA 1
ATOM 3617 C C . GLU A 1 449 ? -15.555 36.75 -6.844 1 76.94 449 GLU A C 1
ATOM 3619 O O . GLU A 1 449 ? -16.75 36.625 -6.555 1 76.94 449 GLU A O 1
ATOM 3624 N N . LEU A 1 450 ? -14.742 36.375 -6.129 1 79.19 450 LEU A N 1
ATOM 3625 C CA . LEU A 1 450 ? -15.062 35.406 -5.086 1 79.19 450 LEU A CA 1
ATOM 3626 C C . LEU A 1 450 ? -15.797 36.062 -3.93 1 79.19 450 LEU A C 1
ATOM 3628 O O . LEU A 1 450 ? -16.812 35.562 -3.465 1 79.19 450 LEU A O 1
ATOM 3632 N N . THR A 1 451 ? -15.281 37.219 -3.51 1 75.62 451 THR A N 1
ATOM 3633 C CA . THR A 1 451 ? -15.906 37.906 -2.387 1 75.62 451 THR A CA 1
ATOM 3634 C C . THR A 1 451 ? -17.297 38.375 -2.762 1 75.62 451 THR A C 1
ATOM 3636 O O . THR A 1 451 ? -18.234 38.312 -1.952 1 75.62 451 THR A O 1
ATOM 3639 N N . LYS A 1 452 ? -17.406 38.812 -3.953 1 74.94 452 LYS A N 1
ATOM 3640 C CA . LYS A 1 452 ? -18.703 39.25 -4.422 1 74.94 452 LYS A CA 1
ATOM 3641 C C . LYS A 1 452 ? -19.719 38.094 -4.473 1 74.94 452 LYS A C 1
ATOM 3643 O O . LYS A 1 452 ? -20.859 38.25 -4.051 1 74.94 452 LYS A O 1
ATOM 3648 N N . THR A 1 453 ? -19.281 37.062 -4.938 1 77.5 453 THR A N 1
ATOM 3649 C CA . THR A 1 453 ? -20.156 35.906 -5.051 1 77.5 453 THR A CA 1
ATOM 3650 C C . THR A 1 453 ? -20.516 35.375 -3.674 1 77.5 453 THR A C 1
ATOM 3652 O O . THR A 1 453 ? -21.656 34.969 -3.434 1 77.5 453 THR A O 1
ATOM 3655 N N . ALA A 1 454 ? -19.547 35.344 -2.82 1 75.88 454 ALA A N 1
ATOM 3656 C CA . ALA A 1 454 ? -19.781 34.844 -1.47 1 75.88 454 ALA A CA 1
ATOM 3657 C C . ALA A 1 454 ? -20.781 35.719 -0.715 1 75.88 454 ALA A C 1
ATOM 3659 O O . ALA A 1 454 ? -21.562 35.219 0.095 1 75.88 454 ALA A O 1
ATOM 3660 N N . CYS A 1 455 ? -20.734 36.969 -1.019 1 73.56 455 CYS A N 1
ATOM 3661 C CA . CYS A 1 455 ? -21.594 37.906 -0.325 1 73.56 455 CYS A CA 1
ATOM 3662 C C . CYS A 1 455 ? -22.984 37.938 -0.945 1 73.56 455 CYS A C 1
ATOM 3664 O O . CYS A 1 455 ? -23.953 38.344 -0.292 1 73.56 455 CYS A O 1
ATOM 3666 N N . SER A 1 456 ? -23 37.625 -2.156 1 65.75 456 SER A N 1
ATOM 3667 C CA . SER A 1 456 ? -24.297 37.719 -2.836 1 65.75 456 SER A CA 1
ATOM 3668 C C . SER A 1 456 ? -25.344 36.844 -2.174 1 65.75 456 SER A C 1
ATOM 3670 O O . SER A 1 456 ? -26.531 37.156 -2.203 1 65.75 456 SER A O 1
ATOM 3672 N N . ASN A 1 457 ? -24.859 35.781 -1.548 1 58.72 457 ASN A N 1
ATOM 3673 C CA . ASN A 1 457 ? -25.828 34.844 -0.981 1 58.72 457 ASN A CA 1
ATOM 3674 C C . ASN A 1 457 ? -26.156 35.188 0.465 1 58.72 457 ASN A C 1
ATOM 3676 O O . ASN A 1 457 ? -26.984 34.5 1.094 1 58.72 457 ASN A O 1
ATOM 3680 N N . TYR A 1 458 ? -25.406 36.188 1.05 1 62.59 458 TYR A N 1
ATOM 3681 C CA . TYR A 1 458 ? -25.609 36.5 2.467 1 62.59 458 TYR A CA 1
ATOM 3682 C C . TYR A 1 458 ? -25.984 37.938 2.68 1 62.59 458 TYR A C 1
ATOM 3684 O O . TYR A 1 458 ? -25.953 38.75 1.743 1 62.59 458 TYR A O 1
ATOM 3692 N N . ASN A 1 459 ? -26.469 38.188 3.922 1 52.12 459 ASN A N 1
ATOM 3693 C CA . ASN A 1 459 ? -26.844 39.531 4.332 1 52.12 459 ASN A CA 1
ATOM 3694 C C . ASN A 1 459 ? -25.641 40.438 4.453 1 52.12 459 ASN A C 1
ATOM 3696 O O . ASN A 1 459 ? -24.5 39.969 4.48 1 52.12 459 ASN A O 1
ATOM 3700 N N . TYR A 1 460 ? -25.953 41.75 4.387 1 52.44 460 TYR A N 1
ATOM 3701 C CA . TYR A 1 460 ? -24.969 42.812 4.395 1 52.44 460 TYR A CA 1
ATOM 3702 C C . TYR A 1 460 ? -23.984 42.625 5.547 1 52.44 460 TYR A C 1
ATOM 3704 O O . TYR A 1 460 ? -22.781 42.844 5.383 1 52.44 460 TYR A O 1
ATOM 3712 N N . SER A 1 461 ? -24.422 42.156 6.613 1 53.56 461 SER A N 1
ATOM 3713 C CA . SER A 1 461 ? -23.578 42.031 7.801 1 53.56 461 SER A CA 1
ATOM 3714 C C . SER A 1 461 ? -22.547 40.906 7.621 1 53.56 461 SER A C 1
ATOM 3716 O O . SER A 1 461 ? -21.375 41.094 7.969 1 53.56 461 SER A O 1
ATOM 3718 N N . TYR A 1 462 ? -22.938 39.906 6.996 1 62 462 TYR A N 1
ATOM 3719 C CA . TYR A 1 462 ? -22.031 38.812 6.723 1 62 462 TYR A CA 1
ATOM 3720 C C . TYR A 1 462 ? -20.922 39.219 5.758 1 62 462 TYR A C 1
ATOM 3722 O O . TYR A 1 462 ? -19.75 38.906 5.965 1 62 462 TYR A O 1
ATOM 3730 N N . CYS A 1 463 ? -21.438 40 4.902 1 67.69 463 CYS A N 1
ATOM 3731 C CA . CYS A 1 463 ? -20.516 40.438 3.859 1 67.69 463 CYS A CA 1
ATOM 3732 C C . CYS A 1 463 ? -19.453 41.375 4.418 1 67.69 463 CYS A C 1
ATOM 3734 O O . CYS A 1 463 ? -18.297 41.312 4.023 1 67.69 463 CYS A O 1
ATOM 3736 N N . THR A 1 464 ? -19.891 42.219 5.285 1 65.06 464 THR A N 1
ATOM 3737 C CA . THR A 1 464 ? -18.953 43.125 5.906 1 65.06 464 THR A CA 1
ATOM 3738 C C . THR A 1 464 ? -17.922 42.375 6.742 1 65.06 464 THR A C 1
ATOM 3740 O O . THR A 1 464 ? -16.734 42.75 6.742 1 65.06 464 THR A O 1
ATOM 3743 N N . GLU A 1 465 ? -18.375 41.5 7.387 1 64.88 465 GLU A N 1
ATOM 3744 C CA . GLU A 1 465 ? -17.469 40.688 8.203 1 64.88 465 GLU A CA 1
ATOM 3745 C C . GLU A 1 465 ? -16.5 39.906 7.34 1 64.88 465 GLU A C 1
ATOM 3747 O O . GLU A 1 465 ? -15.312 39.781 7.656 1 64.88 465 GLU A O 1
ATOM 3752 N N . LEU A 1 466 ? -17.094 39.406 6.34 1 64.69 466 LEU A N 1
ATOM 3753 C CA . LEU A 1 466 ? -16.266 38.656 5.395 1 64.69 466 LEU A CA 1
ATOM 3754 C C . LEU A 1 466 ? -15.188 39.562 4.793 1 64.69 466 LEU A C 1
ATOM 3756 O O . LEU A 1 466 ? -14.023 39.156 4.723 1 64.69 466 LEU A O 1
ATOM 3760 N N . LYS A 1 467 ? -15.641 40.688 4.402 1 66.25 467 LYS A N 1
ATOM 3761 C CA . LYS A 1 467 ? -14.711 41.625 3.775 1 66.25 467 LYS A CA 1
ATOM 3762 C C . LYS A 1 467 ? -13.648 42.094 4.766 1 66.25 467 LYS A C 1
ATOM 3764 O O . LYS A 1 467 ? -12.477 42.25 4.402 1 66.25 467 LYS A O 1
ATOM 3769 N N . SER A 1 468 ? -14.031 42.219 5.953 1 65 468 SER A N 1
ATOM 3770 C CA . SER A 1 468 ? -13.094 42.656 6.98 1 65 468 SER A CA 1
ATOM 3771 C C . SER A 1 468 ? -12.086 41.562 7.301 1 65 468 SER A C 1
ATOM 3773 O O . SER A 1 468 ? -10.906 41.844 7.52 1 65 468 SER A O 1
ATOM 3775 N N . THR A 1 469 ? -12.664 40.406 7.316 1 61.09 469 THR A N 1
ATOM 3776 C CA . THR A 1 469 ? -11.797 39.25 7.633 1 61.09 469 THR A CA 1
ATOM 3777 C C . THR A 1 469 ? -10.82 39 6.492 1 61.09 469 THR A C 1
ATOM 3779 O O . THR A 1 469 ? -9.641 38.719 6.73 1 61.09 469 THR A O 1
ATOM 3782 N N . ILE A 1 470 ? -11.414 39.094 5.34 1 60.69 470 ILE A N 1
ATOM 3783 C CA . ILE A 1 470 ? -10.578 38.875 4.168 1 60.69 470 ILE A CA 1
ATOM 3784 C C . ILE A 1 470 ? -9.461 39.906 4.121 1 60.69 470 ILE A C 1
ATOM 3786 O O . ILE A 1 470 ? -8.336 39.625 3.734 1 60.69 470 ILE A O 1
ATOM 3790 N N . LYS A 1 471 ? -9.688 41.031 4.539 1 58.44 471 LYS A N 1
ATOM 3791 C CA . LYS A 1 471 ? -8.695 42.125 4.535 1 58.44 471 LYS A CA 1
ATOM 3792 C C . LYS A 1 471 ? -7.625 41.875 5.598 1 58.44 471 LYS A C 1
ATOM 3794 O O . LYS A 1 471 ? -6.457 42.219 5.402 1 58.44 471 LYS A O 1
ATOM 3799 N N . LYS A 1 472 ? -7.949 41.406 6.73 1 54.19 472 LYS A N 1
ATOM 3800 C CA . LYS A 1 472 ? -7.012 41.25 7.836 1 54.19 472 LYS A CA 1
ATOM 3801 C C . LYS A 1 472 ? -6.172 39.969 7.656 1 54.19 472 LYS A C 1
ATOM 3803 O O . LYS A 1 472 ? -4.988 39.938 8 1 54.19 472 LYS A O 1
ATOM 3808 N N . ILE A 1 473 ? -6.902 38.875 7.426 1 53.44 473 ILE A N 1
ATOM 3809 C CA . ILE A 1 473 ? -6.238 37.594 7.32 1 53.44 473 ILE A CA 1
ATOM 3810 C C . ILE A 1 473 ? -5.82 37.344 5.875 1 53.44 473 ILE A C 1
ATOM 3812 O O . ILE A 1 473 ? -6.438 37.844 4.941 1 53.44 473 ILE A O 1
ATOM 3816 N N . ASP A 1 474 ? -4.645 36.781 5.777 1 57.38 474 ASP A N 1
ATOM 3817 C CA . ASP A 1 474 ? -4.203 36.406 4.43 1 57.38 474 ASP A CA 1
ATOM 3818 C C . ASP A 1 474 ? -5.355 35.875 3.598 1 57.38 474 ASP A C 1
ATOM 3820 O O . ASP A 1 474 ? -5.902 34.812 3.914 1 57.38 474 ASP A O 1
ATOM 3824 N N . HIS A 1 475 ? -6.066 36.656 2.752 1 59.19 475 HIS A N 1
ATOM 3825 C CA . HIS A 1 475 ? -7.227 36.594 1.876 1 59.19 475 HIS A CA 1
ATOM 3826 C C . HIS A 1 475 ? -7.379 35.188 1.265 1 59.19 475 HIS A C 1
ATOM 3828 O O . HIS A 1 475 ? -8.492 34.688 1.148 1 59.19 475 HIS A O 1
ATOM 3834 N N . LYS A 1 476 ? -6.312 34.562 1.188 1 72.81 476 LYS A N 1
ATOM 3835 C CA . LYS A 1 476 ? -6.297 33.375 0.319 1 72.81 476 LYS A CA 1
ATOM 3836 C C . LYS A 1 476 ? -6.727 32.125 1.079 1 72.81 476 LYS A C 1
ATOM 3838 O O . LYS A 1 476 ? -7.246 31.188 0.483 1 72.81 476 LYS A O 1
ATOM 3843 N N . ASP A 1 477 ? -6.852 32.25 2.389 1 81.69 477 ASP A N 1
ATOM 3844 C CA . ASP A 1 477 ? -7.02 31.031 3.176 1 81.69 477 ASP A CA 1
ATOM 3845 C C . ASP A 1 477 ? -8.5 30.719 3.406 1 81.69 477 ASP A C 1
ATOM 3847 O O . ASP A 1 477 ? -8.836 29.719 4.02 1 81.69 477 ASP A O 1
ATOM 3851 N N . ASN A 1 478 ? -9.375 31.469 2.836 1 86.81 478 ASN A N 1
ATOM 3852 C CA . ASN A 1 478 ? -10.797 31.219 3.041 1 86.81 478 ASN A CA 1
ATOM 3853 C C . ASN A 1 478 ? -11.398 30.422 1.883 1 86.81 478 ASN A C 1
ATOM 3855 O O . ASN A 1 478 ? -12.516 29.906 1.988 1 86.81 478 ASN A O 1
ATOM 3859 N N . PHE A 1 479 ? -10.664 30.422 0.847 1 90.81 479 PHE A N 1
ATOM 3860 C CA . PHE A 1 479 ? -11.219 29.766 -0.339 1 90.81 479 PHE A CA 1
ATOM 3861 C C . PHE A 1 479 ? -10.336 28.609 -0.784 1 90.81 479 PHE A C 1
ATOM 3863 O O . PHE A 1 479 ? -9.133 28.594 -0.524 1 90.81 479 PHE A O 1
ATOM 3870 N N . LEU A 1 480 ? -10.969 27.641 -1.362 1 94.38 480 LEU A N 1
ATOM 3871 C CA . LEU A 1 480 ? -10.227 26.562 -2 1 94.38 480 LEU A CA 1
ATOM 3872 C C . LEU A 1 480 ? -10.938 26.094 -3.262 1 94.38 480 LEU A C 1
ATOM 3874 O O . LEU A 1 480 ? -12.156 26.234 -3.387 1 94.38 480 LEU A O 1
ATOM 3878 N N . LYS A 1 481 ? -10.18 25.656 -4.184 1 95.56 481 LYS A N 1
ATOM 3879 C CA . LYS A 1 481 ? -10.672 25.156 -5.469 1 95.56 481 LYS A CA 1
ATOM 3880 C C . LYS A 1 481 ? -10.117 23.766 -5.77 1 95.56 481 LYS A C 1
ATOM 3882 O O . LYS A 1 481 ? -8.953 23.484 -5.484 1 95.56 481 LYS A O 1
ATOM 3887 N N . PHE A 1 482 ? -10.969 22.891 -6.262 1 97.5 482 PHE A N 1
ATOM 3888 C CA . PHE A 1 482 ? -10.445 21.609 -6.723 1 97.5 482 PHE A CA 1
ATOM 3889 C C . PHE A 1 482 ? -11.133 21.172 -8.008 1 97.5 482 PHE A C 1
ATOM 3891 O O . PHE A 1 482 ? -12.281 21.547 -8.258 1 97.5 482 PHE A O 1
ATOM 3898 N N . VAL A 1 483 ? -10.383 20.484 -8.773 1 97.75 483 VAL A N 1
ATOM 3899 C CA . VAL A 1 483 ? -10.844 19.953 -10.055 1 97.75 483 VAL A CA 1
ATOM 3900 C C . VAL A 1 483 ? -10.609 18.438 -10.094 1 97.75 483 VAL A C 1
ATOM 3902 O O . VAL A 1 483 ? -9.484 17.969 -9.898 1 97.75 483 VAL A O 1
ATOM 3905 N N . ILE A 1 484 ? -11.641 17.688 -10.32 1 98.06 484 ILE A N 1
ATOM 3906 C CA . ILE A 1 484 ? -11.562 16.234 -10.43 1 98.06 484 ILE A CA 1
ATOM 3907 C C . ILE A 1 484 ? -11.922 15.812 -11.852 1 98.06 484 ILE A C 1
ATOM 3909 O O . ILE A 1 484 ? -12.938 16.234 -12.398 1 98.06 484 ILE A O 1
ATOM 3913 N N . TYR A 1 485 ? -11.141 14.93 -12.422 1 97.44 485 TYR A N 1
ATOM 3914 C CA . TYR A 1 485 ? -11.375 14.531 -13.805 1 97.44 485 TYR A CA 1
ATOM 3915 C C . TYR A 1 485 ? -10.773 13.164 -14.086 1 97.44 485 TYR A C 1
ATOM 3917 O O . TYR A 1 485 ? -9.891 12.703 -13.359 1 97.44 485 TYR A O 1
ATOM 3925 N N . TYR A 1 486 ? -11.312 12.492 -15.109 1 97.12 486 TYR A N 1
ATOM 3926 C CA . TYR A 1 486 ? -10.68 11.281 -15.617 1 97.12 486 TYR A CA 1
ATOM 3927 C C . TYR A 1 486 ? -9.484 11.625 -16.5 1 97.12 486 TYR A C 1
ATOM 3929 O O . TYR A 1 486 ? -9.602 12.414 -17.438 1 97.12 486 TYR A O 1
ATOM 3937 N N . GLU A 1 487 ? -8.375 11.031 -16.203 1 94.56 487 GLU A N 1
ATOM 3938 C CA . GLU A 1 487 ? -7.195 11.219 -17.031 1 94.56 487 GLU A CA 1
ATOM 3939 C C . GLU A 1 487 ? -7.336 10.492 -18.375 1 94.56 487 GLU A C 1
ATOM 3941 O O . GLU A 1 487 ? -6.773 10.922 -19.375 1 94.56 487 GLU A O 1
ATOM 3946 N N . ASP A 1 488 ? -7.973 9.367 -18.266 1 90.62 488 ASP A N 1
ATOM 3947 C CA . ASP A 1 488 ? -8.227 8.516 -19.422 1 90.62 488 ASP A CA 1
ATOM 3948 C C . ASP A 1 488 ? -9.547 7.766 -19.266 1 90.62 488 ASP A C 1
ATOM 3950 O O . ASP A 1 488 ? -9.969 7.457 -18.156 1 90.62 488 ASP A O 1
ATOM 3954 N N . LEU A 1 489 ? -10.188 7.566 -20.391 1 92.31 489 LEU A N 1
ATOM 3955 C CA . LEU A 1 489 ? -11.453 6.844 -20.312 1 92.31 489 LEU A CA 1
ATOM 3956 C C . LEU A 1 489 ? -11.242 5.352 -20.562 1 92.31 489 LEU A C 1
ATOM 3958 O O . LEU A 1 489 ? -12.195 4.57 -20.531 1 92.31 489 LEU A O 1
ATOM 3962 N N . ASN A 1 490 ? -9.992 5.051 -20.75 1 90.94 490 ASN A N 1
ATOM 3963 C CA . ASN A 1 490 ? -9.625 3.639 -20.688 1 90.94 490 ASN A CA 1
ATOM 3964 C C . ASN A 1 490 ? -9.477 3.164 -19.234 1 90.94 490 ASN A C 1
ATOM 3966 O O . ASN A 1 490 ? -8.734 3.756 -18.453 1 90.94 490 ASN A O 1
ATOM 3970 N N . PHE A 1 491 ? -10.266 2.191 -18.953 1 92.88 491 PHE A N 1
ATOM 3971 C CA . PHE A 1 491 ? -10.18 1.724 -17.578 1 92.88 491 PHE A CA 1
ATOM 3972 C C . PHE A 1 491 ? -9.766 0.258 -17.516 1 92.88 491 PHE A C 1
ATOM 3974 O O . PHE A 1 491 ? -9.969 -0.481 -18.484 1 92.88 491 PHE A O 1
ATOM 3981 N N . LYS A 1 492 ? -9.062 -0.124 -16.516 1 92.88 492 LYS A N 1
ATOM 3982 C CA . LYS A 1 492 ? -8.602 -1.488 -16.281 1 92.88 492 LYS A CA 1
ATOM 3983 C C . LYS A 1 492 ? -9.703 -2.344 -15.672 1 92.88 492 LYS A C 1
ATOM 3985 O O . LYS A 1 492 ? -10.336 -1.939 -14.695 1 92.88 492 LYS A O 1
ATOM 3990 N N . GLU A 1 493 ? -9.969 -3.422 -16.219 1 94.75 493 GLU A N 1
ATOM 3991 C CA . GLU A 1 493 ? -10.914 -4.402 -15.68 1 94.75 493 GLU A CA 1
ATOM 3992 C C . GLU A 1 493 ? -10.195 -5.656 -15.195 1 94.75 493 GLU A C 1
ATOM 3994 O O . GLU A 1 493 ? -9.461 -6.293 -15.961 1 94.75 493 GLU A O 1
ATOM 3999 N N . ILE A 1 494 ? -10.375 -5.984 -14.016 1 91.38 494 ILE A N 1
ATOM 4000 C CA . ILE A 1 494 ? -9.789 -7.18 -13.414 1 91.38 494 ILE A CA 1
ATOM 4001 C C . ILE A 1 494 ? -10.891 -8.172 -13.062 1 91.38 494 ILE A C 1
ATOM 4003 O O . ILE A 1 494 ? -11.734 -7.895 -12.211 1 91.38 494 ILE A O 1
ATOM 4007 N N . VAL A 1 495 ? -10.867 -9.305 -13.656 1 92.88 495 VAL A N 1
ATOM 4008 C CA . VAL A 1 495 ? -11.922 -10.305 -13.477 1 92.88 495 VAL A CA 1
ATOM 4009 C C . VAL A 1 495 ? -11.312 -11.625 -13.023 1 92.88 495 VAL A C 1
ATOM 4011 O O . VAL A 1 495 ? -10.32 -12.086 -13.594 1 92.88 495 VAL A O 1
ATOM 4014 N N . GLU A 1 496 ? -11.945 -12.211 -12.031 1 90.38 496 GLU A N 1
ATOM 4015 C CA . GLU A 1 496 ? -11.555 -13.547 -11.586 1 90.38 496 GLU A CA 1
ATOM 4016 C C . GLU A 1 496 ? -12.344 -14.625 -12.32 1 90.38 496 GLU A C 1
ATOM 4018 O O . GLU A 1 496 ? -13.57 -14.539 -12.414 1 90.38 496 GLU A O 1
ATOM 4023 N N . GLU A 1 497 ? -11.562 -15.578 -12.82 1 90.12 497 GLU A N 1
ATOM 4024 C CA . GLU A 1 497 ? -12.172 -16.703 -13.523 1 90.12 497 GLU A CA 1
ATOM 4025 C C . GLU A 1 497 ? -11.625 -18.031 -13.008 1 90.12 497 GLU A C 1
ATOM 4027 O O . GLU A 1 497 ? -10.508 -18.094 -12.5 1 90.12 497 GLU A O 1
ATOM 4032 N N . PRO A 1 498 ? -12.539 -19.031 -13.117 1 90.25 498 PRO A N 1
ATOM 4033 C CA . PRO A 1 498 ? -12.039 -20.359 -12.719 1 90.25 498 PRO A CA 1
ATOM 4034 C C . PRO A 1 498 ? -10.852 -20.812 -13.562 1 90.25 498 PRO A C 1
ATOM 4036 O O . PRO A 1 498 ? -10.859 -20.641 -14.789 1 90.25 498 PRO A O 1
ATOM 4039 N N . LEU A 1 499 ? -9.875 -21.375 -12.945 1 88.94 499 LEU A N 1
ATOM 4040 C CA . LEU A 1 499 ? -8.68 -21.875 -13.617 1 88.94 499 LEU A CA 1
ATOM 4041 C C . LEU A 1 499 ? -8.836 -23.344 -13.992 1 88.94 499 LEU A C 1
ATOM 4043 O O . LEU A 1 499 ? -8.445 -23.75 -15.086 1 88.94 499 LEU A O 1
ATOM 4047 N N . TYR A 1 500 ? -9.375 -24.172 -13.078 1 89.81 500 TYR A N 1
ATOM 4048 C CA . TYR A 1 500 ? -9.492 -25.625 -13.195 1 89.81 500 TYR A CA 1
ATOM 4049 C C . TYR A 1 500 ? -10.945 -26.047 -13.141 1 89.81 500 TYR A C 1
ATOM 4051 O O . TYR A 1 500 ? -11.461 -26.391 -12.07 1 89.81 500 TYR A O 1
ATOM 4059 N N . ASP A 1 501 ? -11.578 -26.141 -14.422 1 88.81 501 ASP A N 1
ATOM 4060 C CA . ASP A 1 501 ? -12.992 -26.484 -14.484 1 88.81 501 ASP A CA 1
ATOM 4061 C C . ASP A 1 501 ? -13.195 -27.984 -14.539 1 88.81 501 ASP A C 1
ATOM 4063 O O . ASP A 1 501 ? -12.227 -28.75 -14.492 1 88.81 501 ASP A O 1
ATOM 4067 N N . VAL A 1 502 ? -14.43 -28.406 -14.633 1 90.81 502 VAL A N 1
ATOM 4068 C CA . VAL A 1 502 ? -14.812 -29.812 -14.586 1 90.81 502 VAL A CA 1
ATOM 4069 C C . VAL A 1 502 ? -14.305 -30.531 -15.836 1 90.81 502 VAL A C 1
ATOM 4071 O O . VAL A 1 502 ? -13.883 -31.688 -15.773 1 90.81 502 VAL A O 1
ATOM 4074 N N . PHE A 1 503 ? -14.227 -29.906 -16.875 1 89.94 503 PHE A N 1
ATOM 4075 C CA . PHE A 1 503 ? -13.805 -30.531 -18.125 1 89.94 503 PHE A CA 1
ATOM 4076 C C . PHE A 1 503 ? -12.312 -30.812 -18.109 1 89.94 503 PHE A C 1
ATOM 4078 O O . PHE A 1 503 ? -11.875 -31.875 -18.578 1 89.94 503 PHE A O 1
ATOM 4085 N N . HIS A 1 504 ? -11.57 -29.891 -17.547 1 91 504 HIS A N 1
ATOM 4086 C CA . HIS A 1 504 ? -10.141 -30.141 -17.391 1 91 504 HIS A CA 1
ATOM 4087 C C . HIS A 1 504 ? -9.867 -31.25 -16.391 1 91 504 HIS A C 1
ATOM 4089 O O . HIS A 1 504 ? -8.961 -32.062 -16.578 1 91 504 HIS A O 1
ATOM 4095 N N . PHE A 1 505 ? -10.695 -31.281 -15.406 1 92.44 505 PHE A N 1
ATOM 4096 C CA . PHE A 1 505 ? -10.57 -32.312 -14.383 1 92.44 505 PHE A CA 1
ATOM 4097 C C . PHE A 1 505 ? -10.82 -33.688 -14.961 1 92.44 505 PHE A C 1
ATOM 4099 O O . PHE A 1 505 ? -10.031 -34.625 -14.75 1 92.44 505 PHE A O 1
ATOM 4106 N N . LEU A 1 506 ? -11.805 -33.781 -15.844 1 91.19 506 LEU A N 1
ATOM 4107 C CA . LEU A 1 506 ? -12.141 -35.031 -16.469 1 91.19 506 LEU A CA 1
ATOM 4108 C C . LEU A 1 506 ? -11.062 -35.469 -17.469 1 91.19 506 LEU A C 1
ATOM 4110 O O . LEU A 1 506 ? -10.75 -36.656 -17.594 1 91.19 506 LEU A O 1
ATOM 4114 N N . SER A 1 507 ? -10.578 -34.469 -18.062 1 90.12 507 SER A N 1
ATOM 4115 C CA . SER A 1 507 ? -9.5 -34.75 -19 1 90.12 507 SER A CA 1
ATOM 4116 C C . SER A 1 507 ? -8.266 -35.281 -18.281 1 90.12 507 SER A C 1
ATOM 4118 O O . SER A 1 507 ? -7.605 -36.219 -18.75 1 90.12 507 SER A O 1
ATOM 4120 N N . ASP A 1 508 ? -8.016 -34.719 -17.156 1 92.56 508 ASP A N 1
ATOM 4121 C CA . ASP A 1 508 ? -6.852 -35.156 -16.375 1 92.56 508 ASP A CA 1
ATOM 4122 C C . ASP A 1 508 ? -7.066 -36.562 -15.805 1 92.56 508 ASP A C 1
ATOM 4124 O O . ASP A 1 508 ? -6.125 -37.344 -15.703 1 92.56 508 ASP A O 1
ATOM 4128 N N . ILE A 1 509 ? -8.258 -36.844 -15.492 1 91.19 509 ILE A N 1
ATOM 4129 C CA . ILE A 1 509 ? -8.578 -38.156 -15.008 1 91.19 509 ILE A CA 1
ATOM 4130 C C . ILE A 1 509 ? -8.359 -39.188 -16.125 1 91.19 509 ILE A C 1
ATOM 4132 O O . ILE A 1 509 ? -7.734 -40.219 -15.914 1 91.19 509 ILE A O 1
ATOM 4136 N N . GLY A 1 510 ? -8.867 -38.875 -17.266 1 89 510 GLY A N 1
ATOM 4137 C CA . GLY A 1 510 ? -8.656 -39.75 -18.422 1 89 510 GLY A CA 1
ATOM 4138 C C . GLY A 1 510 ? -7.191 -39.969 -18.734 1 89 510 GLY A C 1
ATOM 4139 O O . GLY A 1 510 ? -6.781 -41.094 -19.031 1 89 510 GLY A O 1
ATOM 4140 N N . GLY A 1 511 ? -6.508 -38.906 -18.672 1 90.44 511 GLY A N 1
ATOM 4141 C CA . GLY A 1 511 ? -5.078 -39 -18.906 1 90.44 511 GLY A CA 1
ATOM 4142 C C . GLY A 1 511 ? -4.363 -39.875 -17.875 1 90.44 511 GLY A C 1
ATOM 4143 O O . GLY A 1 511 ? -3.473 -40.656 -18.219 1 90.44 511 GLY A O 1
ATOM 4144 N N . THR A 1 512 ? -4.777 -39.719 -16.688 1 91.06 512 THR A N 1
ATOM 4145 C CA . THR A 1 512 ? -4.164 -40.5 -15.617 1 91.06 512 THR A CA 1
ATOM 4146 C C . THR A 1 512 ? -4.512 -41.969 -15.75 1 91.06 512 THR A C 1
ATOM 4148 O O . THR A 1 512 ? -3.641 -42.844 -15.609 1 91.06 512 THR A O 1
ATOM 4151 N N . LEU A 1 513 ? -5.738 -42.312 -16.031 1 89.75 513 LEU A N 1
ATOM 4152 C CA . LEU A 1 513 ? -6.16 -43.688 -16.234 1 89.75 513 LEU A CA 1
ATOM 4153 C C . LEU A 1 513 ? -5.449 -44.312 -17.438 1 89.75 513 LEU A C 1
ATOM 4155 O O . LEU A 1 513 ? -5.043 -45.469 -17.391 1 89.75 513 LEU A O 1
ATOM 4159 N N . GLY A 1 514 ? -5.312 -43.469 -18.422 1 85.75 514 GLY A N 1
ATOM 4160 C CA . GLY A 1 514 ? -4.617 -43.906 -19.609 1 85.75 514 GLY A CA 1
ATOM 4161 C C . GLY A 1 514 ? -3.143 -44.188 -19.375 1 85.75 514 GLY A C 1
ATOM 4162 O O . GLY A 1 514 ? -2.592 -45.156 -19.891 1 85.75 514 GLY A O 1
ATOM 4163 N N . LEU A 1 515 ? -2.564 -43.438 -18.625 1 88.56 515 LEU A N 1
ATOM 4164 C CA . LEU A 1 515 ? -1.131 -43.531 -18.375 1 88.56 515 LEU A CA 1
ATOM 4165 C C . LEU A 1 515 ? -0.798 -44.781 -17.609 1 88.56 515 LEU A C 1
ATOM 4167 O O . LEU A 1 515 ? 0.139 -45.5 -17.953 1 88.56 515 LEU A O 1
ATOM 4171 N N . PHE A 1 516 ? -1.572 -45.125 -16.594 1 87.56 516 PHE A N 1
ATOM 4172 C CA . PHE A 1 516 ? -1.152 -46.188 -15.688 1 87.56 516 PHE A CA 1
ATOM 4173 C C . PHE A 1 516 ? -1.72 -47.531 -16.125 1 87.56 516 PHE A C 1
ATOM 4175 O O . PHE A 1 516 ? -0.986 -48.5 -16.219 1 87.56 516 PHE A O 1
ATOM 4182 N N . LEU A 1 517 ? -2.998 -47.594 -16.469 1 83.25 517 LEU A N 1
ATOM 4183 C CA . LEU A 1 517 ? -3.605 -48.875 -16.734 1 83.25 517 LEU A CA 1
ATOM 4184 C C . LEU A 1 517 ? -4.23 -48.906 -18.125 1 83.25 517 LEU A C 1
ATOM 4186 O O . LEU A 1 517 ? -4.777 -49.938 -18.531 1 83.25 517 LEU A O 1
ATOM 4190 N N . GLY A 1 518 ? -4.113 -47.812 -18.828 1 83.56 518 GLY A N 1
ATOM 4191 C CA . GLY A 1 518 ? -4.801 -47.781 -20.109 1 83.56 518 GLY A CA 1
ATOM 4192 C C . GLY A 1 518 ? -6.305 -47.906 -19.984 1 83.56 518 GLY A C 1
ATOM 4193 O O . GLY A 1 518 ? -6.961 -48.469 -20.875 1 83.56 518 GLY A O 1
ATOM 4194 N N . ALA A 1 519 ? -6.75 -47.531 -18.859 1 81.38 519 ALA A N 1
ATOM 4195 C CA . ALA A 1 519 ? -8.164 -47.719 -18.531 1 81.38 519 ALA A CA 1
ATOM 4196 C C . ALA A 1 519 ? -9.008 -46.594 -19.109 1 81.38 519 ALA A C 1
ATOM 4198 O O . ALA A 1 519 ? -8.516 -45.5 -19.312 1 81.38 519 ALA A O 1
ATOM 4199 N N . SER A 1 520 ? -10.203 -46.906 -19.578 1 79.94 520 SER A N 1
ATOM 4200 C CA . SER A 1 520 ? -11.219 -45.969 -20.016 1 79.94 520 SER A CA 1
ATOM 4201 C C . SER A 1 520 ? -12.523 -46.125 -19.25 1 79.94 520 SER A C 1
ATOM 4203 O O . SER A 1 520 ? -12.602 -46.969 -18.344 1 79.94 520 SER A O 1
ATOM 4205 N N . LEU A 1 521 ? -13.492 -45.344 -19.531 1 79.69 521 LEU A N 1
ATOM 4206 C CA . LEU A 1 521 ? -14.82 -45.5 -18.938 1 79.69 521 LEU A CA 1
ATOM 4207 C C . LEU A 1 521 ? -15.422 -46.844 -19.312 1 79.69 521 LEU A C 1
ATOM 4209 O O . LEU A 1 521 ? -16.125 -47.469 -18.516 1 79.69 521 LEU A O 1
ATOM 4213 N N . MET A 1 522 ? -15.031 -47.406 -20.453 1 77 522 MET A N 1
ATOM 4214 C CA . MET A 1 522 ? -15.523 -48.688 -20.922 1 77 522 MET A CA 1
ATOM 4215 C C . MET A 1 522 ? -14.945 -49.844 -20.078 1 77 522 MET A C 1
ATOM 4217 O O . MET A 1 522 ? -15.617 -50.844 -19.828 1 77 522 MET A O 1
ATOM 4221 N N . SER A 1 523 ? -13.727 -49.562 -19.672 1 78.25 523 SER A N 1
ATOM 4222 C CA . SER A 1 523 ? -13.109 -50.594 -18.812 1 78.25 523 SER A CA 1
ATOM 4223 C C . SER A 1 523 ? -13.844 -50.719 -17.484 1 78.25 523 SER A C 1
ATOM 4225 O O . SER A 1 523 ? -13.938 -51.812 -16.922 1 78.25 523 SER A O 1
ATOM 4227 N N . PHE A 1 524 ? -14.367 -49.594 -17.109 1 78.5 524 PHE A N 1
ATOM 4228 C CA . PHE A 1 524 ? -15.141 -49.625 -15.875 1 78.5 524 PHE A CA 1
ATOM 4229 C C . PHE A 1 524 ? -16.438 -50.406 -16.062 1 78.5 524 PHE A C 1
ATOM 4231 O O . PHE A 1 524 ? -16.844 -51.156 -15.195 1 78.5 524 PHE A O 1
ATOM 4238 N N . VAL A 1 525 ? -17.062 -50.219 -17.156 1 79.69 525 VAL A N 1
ATOM 4239 C CA . VAL A 1 525 ? -18.297 -50.938 -17.453 1 79.69 525 VAL A CA 1
ATOM 4240 C C . VAL A 1 525 ? -18.016 -52.438 -17.562 1 79.69 525 VAL A C 1
ATOM 4242 O O . VAL A 1 525 ? -18.812 -53.281 -17.125 1 79.69 525 VAL A O 1
ATOM 4245 N N . GLU A 1 526 ? -16.875 -52.75 -18.094 1 77.19 526 GLU A N 1
ATOM 4246 C CA . GLU A 1 526 ? -16.469 -54.156 -18.172 1 77.19 526 GLU A CA 1
ATOM 4247 C C . GLU A 1 526 ? -16.344 -54.781 -16.781 1 77.19 526 GLU A C 1
ATOM 4249 O O . GLU A 1 526 ? -16.75 -55.938 -16.562 1 77.19 526 GLU A O 1
ATOM 4254 N N . ILE A 1 527 ? -15.844 -53.969 -15.93 1 76.69 527 ILE A N 1
ATOM 4255 C CA . ILE A 1 527 ? -15.656 -54.469 -14.57 1 76.69 527 ILE A CA 1
ATOM 4256 C C . ILE A 1 527 ? -17.016 -54.656 -13.891 1 76.69 527 ILE A C 1
ATOM 4258 O O . ILE A 1 527 ? -17.234 -55.656 -13.195 1 76.69 527 ILE A O 1
ATOM 4262 N N . VAL A 1 528 ? -17.844 -53.75 -14.133 1 81.06 528 VAL A N 1
ATOM 4263 C CA . VAL A 1 528 ? -19.188 -53.844 -13.562 1 81.06 528 VAL A CA 1
ATOM 4264 C C . VAL A 1 528 ? -19.906 -55.062 -14.125 1 81.06 528 VAL A C 1
ATOM 4266 O O . VAL A 1 528 ? -20.562 -55.781 -13.391 1 81.06 528 VAL A O 1
ATOM 4269 N N . GLN A 1 529 ? -19.719 -55.25 -15.422 1 80 529 GLN A N 1
ATOM 4270 C CA . GLN A 1 529 ? -20.312 -56.438 -16.062 1 80 529 GLN A CA 1
ATOM 4271 C C . GLN A 1 529 ? -19.766 -57.719 -15.453 1 80 529 GLN A C 1
ATOM 4273 O O . GLN A 1 529 ? -20.516 -58.688 -15.234 1 80 529 GLN A O 1
ATOM 4278 N N . LEU A 1 530 ? -18.562 -57.656 -15.164 1 76.06 530 LEU A N 1
ATOM 4279 C CA . LEU A 1 530 ? -17.922 -58.812 -14.57 1 76.06 530 LEU A CA 1
ATOM 4280 C C . LEU A 1 530 ? -18.484 -59.094 -13.172 1 76.06 530 LEU A C 1
ATOM 4282 O O . LEU A 1 530 ? -18.781 -60.219 -12.828 1 76.06 530 LEU A O 1
ATOM 4286 N N . ILE A 1 531 ? -18.547 -58.062 -12.461 1 78.62 531 ILE A N 1
ATOM 4287 C CA . ILE A 1 531 ? -19.062 -58.188 -11.102 1 78.62 531 ILE A CA 1
ATOM 4288 C C . ILE A 1 531 ? -20.5 -58.719 -11.141 1 78.62 531 ILE A C 1
ATOM 4290 O O . ILE A 1 531 ? -20.859 -59.594 -10.359 1 78.62 531 ILE A O 1
ATOM 4294 N N . LEU A 1 532 ? -21.219 -58.25 -12.078 1 80.69 532 LEU A N 1
ATOM 4295 C CA . LEU A 1 532 ? -22.594 -58.688 -12.219 1 80.69 532 LEU A CA 1
ATOM 4296 C C . LEU A 1 532 ? -22.656 -60.156 -12.641 1 80.69 532 LEU A C 1
ATOM 4298 O O . LEU A 1 532 ? -23.516 -60.906 -12.164 1 80.69 532 LEU A O 1
ATOM 4302 N N . GLU A 1 533 ? -21.781 -60.562 -13.461 1 78 533 GLU A N 1
ATOM 4303 C CA . GLU A 1 533 ? -21.719 -61.969 -13.906 1 78 533 GLU A CA 1
ATOM 4304 C C . GLU A 1 533 ? -21.312 -62.906 -12.766 1 78 533 GLU A C 1
ATOM 4306 O O . GLU A 1 533 ? -21.844 -64 -12.641 1 78 533 GLU A O 1
ATOM 4311 N N . ILE A 1 534 ? -20.5 -62.375 -11.977 1 77.81 534 ILE A N 1
ATOM 4312 C CA . ILE A 1 534 ? -20.062 -63.156 -10.828 1 77.81 534 ILE A CA 1
ATOM 4313 C C . ILE A 1 534 ? -21.203 -63.281 -9.82 1 77.81 534 ILE A C 1
ATOM 4315 O O . ILE A 1 534 ? -21.438 -64.375 -9.266 1 77.81 534 ILE A O 1
ATOM 4319 N N . LEU A 1 535 ? -21.844 -62.188 -9.711 1 81.44 535 LEU A N 1
ATOM 4320 C CA . LEU A 1 535 ? -22.969 -62.188 -8.789 1 81.44 535 LEU A CA 1
ATOM 4321 C C . LEU A 1 535 ? -24.078 -63.125 -9.297 1 81.44 535 LEU A C 1
ATOM 4323 O O . LEU A 1 535 ? -24.703 -63.844 -8.516 1 81.44 535 LEU A O 1
ATOM 4327 N N . ASN A 1 536 ? -24.266 -63.094 -10.57 1 77.88 536 ASN A N 1
ATOM 4328 C CA . ASN A 1 536 ? -25.266 -63.969 -11.18 1 77.88 536 ASN A CA 1
ATOM 4329 C C . ASN A 1 536 ? -24.859 -65.438 -11.055 1 77.88 536 ASN A C 1
ATOM 4331 O O . ASN A 1 536 ? -25.719 -66.312 -10.859 1 77.88 536 ASN A O 1
ATOM 4335 N N . TYR A 1 537 ? -23.609 -65.625 -11.148 1 75.88 537 TYR A N 1
ATOM 4336 C CA . TYR A 1 537 ? -23.125 -67 -10.984 1 75.88 537 TYR A CA 1
ATOM 4337 C C . TYR A 1 537 ? -23.375 -67.5 -9.562 1 75.88 537 TYR A C 1
ATOM 4339 O O . TYR A 1 537 ? -23.844 -68.625 -9.375 1 75.88 537 TYR A O 1
ATOM 4347 N N . PHE A 1 538 ? -23.141 -66.625 -8.648 1 77.94 538 PHE A N 1
ATOM 4348 C CA . PHE A 1 538 ? -23.359 -67 -7.258 1 77.94 538 PHE A CA 1
ATOM 4349 C C . PHE A 1 538 ? -24.859 -67.188 -6.973 1 77.94 538 PHE A C 1
ATOM 4351 O O . PHE A 1 538 ? -25.25 -68.062 -6.227 1 77.94 538 PHE A O 1
ATOM 4358 N N . ARG A 1 539 ? -25.609 -66.438 -7.508 1 77.75 539 ARG A N 1
ATOM 4359 C CA . ARG A 1 539 ? -27.062 -66.5 -7.316 1 77.75 539 ARG A CA 1
ATOM 4360 C C . ARG A 1 539 ? -27.594 -67.812 -7.922 1 77.75 539 ARG A C 1
ATOM 4362 O O . ARG A 1 539 ? -28.469 -68.438 -7.34 1 77.75 539 ARG A O 1
ATOM 4369 N N . ASN A 1 540 ? -27.141 -68.188 -9.055 1 74.38 540 ASN A N 1
ATOM 4370 C CA . ASN A 1 540 ? -27.594 -69.438 -9.719 1 74.38 540 ASN A CA 1
ATOM 4371 C C . ASN A 1 540 ? -27.094 -70.688 -9 1 74.38 540 ASN A C 1
ATOM 4373 O O . ASN A 1 540 ? -27.797 -71.688 -8.969 1 74.38 540 ASN A O 1
ATOM 4377 N N . LYS A 1 541 ? -26 -70.5 -8.461 1 70.38 541 LYS A N 1
ATOM 4378 C CA . LYS A 1 541 ? -25.516 -71.688 -7.691 1 70.38 541 LYS A CA 1
ATOM 4379 C C . LYS A 1 541 ? -26.312 -71.875 -6.41 1 70.38 541 LYS A C 1
ATOM 4381 O O . LYS A 1 541 ? -26.578 -73 -5.992 1 70.38 541 LYS A O 1
ATOM 4386 N N . CYS A 1 542 ? -26.703 -70.812 -5.906 1 63.72 542 CYS A N 1
ATOM 4387 C CA . CYS A 1 542 ? -27.531 -70.875 -4.707 1 63.72 542 CYS A CA 1
ATOM 4388 C C . CYS A 1 542 ? -28.922 -71.375 -5.051 1 63.72 542 CYS A C 1
ATOM 4390 O O . CYS A 1 542 ? -29.562 -72.125 -4.258 1 63.72 542 CYS A O 1
ATOM 4392 N N . SER A 1 543 ? -29.406 -71.125 -6.156 1 61.84 543 SER A N 1
ATOM 4393 C CA . SER A 1 543 ? -30.75 -71.562 -6.504 1 61.84 543 SER A CA 1
ATOM 4394 C C . SER A 1 543 ? -30.75 -73 -6.961 1 61.84 543 SER A C 1
ATOM 4396 O O . SER A 1 543 ? -31.75 -73.688 -6.785 1 61.84 543 SER A O 1
ATOM 4398 N N . LYS A 1 544 ? -29.781 -73.5 -7.516 1 58.25 544 LYS A N 1
ATOM 4399 C CA . LYS A 1 544 ? -29.797 -74.875 -7.965 1 58.25 544 LYS A CA 1
ATOM 4400 C C . LYS A 1 544 ? -29.672 -75.875 -6.785 1 58.25 544 LYS A C 1
ATOM 4402 O O . LYS A 1 544 ? -30.062 -77 -6.879 1 58.25 544 LYS A O 1
ATOM 4407 N N . ASP A 1 545 ? -29.125 -75.438 -5.734 1 49.78 545 ASP A N 1
ATOM 4408 C CA . ASP A 1 545 ? -29.047 -76.375 -4.637 1 49.78 545 ASP A CA 1
ATOM 4409 C C . ASP A 1 545 ? -30.359 -76.438 -3.881 1 49.78 545 ASP A C 1
ATOM 4411 O O . ASP A 1 545 ? -30.422 -76.938 -2.754 1 49.78 545 ASP A O 1
ATOM 4415 N N . LYS A 1 546 ? -31.328 -75.812 -4.516 1 48.62 546 LYS A N 1
ATOM 4416 C CA . LYS A 1 546 ? -32.562 -76.25 -3.822 1 48.62 546 LYS A CA 1
ATOM 4417 C C . LYS A 1 546 ? -32.938 -77.688 -4.172 1 48.62 546 LYS A C 1
ATOM 4419 O O . LYS A 1 546 ? -32.969 -78.062 -5.352 1 48.62 546 LYS A O 1
ATOM 4424 N N . PRO A 1 547 ? -32.75 -78.688 -3.279 1 47.75 547 PRO A N 1
ATOM 4425 C CA . PRO A 1 547 ? -33.062 -80.062 -3.523 1 47.75 547 PRO A CA 1
ATOM 4426 C C . PRO A 1 547 ? -34.375 -80.312 -4.27 1 47.75 547 PRO A C 1
ATOM 4428 O O . PRO A 1 547 ? -35.375 -79.562 -4 1 47.75 547 PRO A O 1
ATOM 4431 N N . LYS A 1 548 ? -34.281 -80.812 -5.492 1 48.44 548 LYS A N 1
ATOM 4432 C CA . LYS A 1 548 ? -35.5 -81.312 -6.102 1 48.44 548 LYS A CA 1
ATOM 4433 C C . LYS A 1 548 ? -36.25 -82.25 -5.148 1 48.44 548 LYS A C 1
ATOM 4435 O O . LYS A 1 548 ? -35.688 -83.25 -4.691 1 48.44 548 LYS A O 1
ATOM 4440 N N . VAL A 1 549 ? -37.031 -81.75 -4.309 1 39.81 549 VAL A N 1
ATOM 4441 C CA . VAL A 1 549 ? -37.969 -82.688 -3.666 1 39.81 549 VAL A CA 1
ATOM 4442 C C . VAL A 1 549 ? -38.625 -83.562 -4.719 1 39.81 549 VAL A C 1
ATOM 4444 O O . VAL A 1 549 ? -39.219 -83.062 -5.691 1 39.81 549 VAL A O 1
ATOM 4447 N N . LYS A 1 550 ? -37.969 -84.562 -4.969 1 37.28 550 LYS A N 1
ATOM 4448 C CA . LYS A 1 550 ? -38.656 -85.625 -5.688 1 37.28 550 LYS A CA 1
ATOM 4449 C C . LYS A 1 550 ? -40.125 -85.625 -5.344 1 37.28 550 LYS A C 1
ATOM 4451 O O . LYS A 1 550 ? -40.5 -85.688 -4.168 1 37.28 550 LYS A O 1
ATOM 4456 N N . LYS A 1 551 ? -40.906 -84.938 -6.129 1 37.44 551 LYS A N 1
ATOM 4457 C CA . LYS A 1 551 ? -42.312 -85.25 -6.023 1 37.44 551 LYS A CA 1
ATOM 4458 C C . LYS A 1 551 ? -42.594 -86.75 -5.98 1 37.44 551 LYS A C 1
ATOM 4460 O O . LYS A 1 551 ? -42.094 -87.5 -6.832 1 37.44 551 LYS A O 1
ATOM 4465 N N . LYS A 1 552 ? -42.688 -87.375 -4.742 1 36.44 552 LYS A N 1
ATOM 4466 C CA . LYS A 1 552 ? -43.219 -88.75 -4.488 1 36.44 552 LYS A CA 1
ATOM 4467 C C . LYS A 1 552 ? -44.406 -89 -5.426 1 36.44 552 LYS A C 1
ATOM 4469 O O . LYS A 1 552 ? -45.344 -88.25 -5.535 1 36.44 552 LYS A O 1
ATOM 4474 N N . ASN A 1 553 ? -44.125 -89.688 -6.691 1 31.98 553 ASN A N 1
ATOM 4475 C CA . ASN A 1 553 ? -45.125 -90.25 -7.582 1 31.98 553 ASN A CA 1
ATOM 4476 C C . ASN A 1 553 ? -46.188 -91 -6.812 1 31.98 553 ASN A C 1
ATOM 4478 O O . ASN A 1 553 ? -45.906 -92.062 -6.254 1 31.98 553 ASN A O 1
ATOM 4482 N N . CYS A 1 554 ? -47 -90.438 -5.938 1 33.31 554 CYS A N 1
ATOM 4483 C CA . CYS A 1 554 ? -48.156 -91 -5.258 1 33.31 554 CYS A CA 1
ATOM 4484 C C . CYS A 1 554 ? -49.094 -91.688 -6.262 1 33.31 554 CYS A C 1
ATOM 4486 O O . CYS A 1 554 ? -49.656 -91 -7.133 1 33.31 554 CYS A O 1
ATOM 4488 N N . THR A 1 555 ? -48.688 -92.938 -6.781 1 33.72 555 THR A N 1
ATOM 4489 C CA . THR A 1 555 ? -49.594 -93.812 -7.527 1 33.72 555 THR A CA 1
ATOM 4490 C C . THR A 1 555 ? -50.969 -93.812 -6.871 1 33.72 555 THR A C 1
ATOM 4492 O O . THR A 1 555 ? -51.094 -94.125 -5.688 1 33.72 555 THR A O 1
ATOM 4495 N N . SER A 1 556 ? -51.875 -92.938 -7.25 1 36 556 SER A N 1
ATOM 4496 C CA . SER A 1 556 ? -53.281 -92.812 -6.863 1 36 556 SER A CA 1
ATOM 4497 C C . SER A 1 556 ? -54.031 -94.125 -6.98 1 36 556 SER A C 1
ATOM 4499 O O . SER A 1 556 ? -54.156 -94.688 -8.078 1 36 556 SER A O 1
ATOM 4501 N N . VAL A 1 557 ? -53.75 -95.125 -6.043 1 38.78 557 VAL A N 1
ATOM 4502 C CA . VAL A 1 557 ? -54.531 -96.375 -5.914 1 38.78 557 VAL A CA 1
ATOM 4503 C C . VAL A 1 557 ? -56.031 -96 -5.797 1 38.78 557 VAL A C 1
ATOM 4505 O O . VAL A 1 557 ? -56.406 -95.125 -5.051 1 38.78 557 VAL A O 1
ATOM 4508 N N . GLU A 1 558 ? -56.812 -96.375 -6.719 1 39.56 558 GLU A N 1
ATOM 4509 C CA . GLU A 1 558 ? -58.25 -96.125 -6.887 1 39.56 558 GLU A CA 1
ATOM 4510 C C . GLU A 1 558 ? -59.031 -96.688 -5.68 1 39.56 558 GLU A C 1
ATOM 4512 O O . GLU A 1 558 ? -58.719 -97.75 -5.141 1 39.56 558 GLU A O 1
ATOM 4517 N N . PRO A 1 559 ? -59.812 -95.812 -4.922 1 38.97 559 PRO A N 1
ATOM 4518 C CA . PRO A 1 559 ? -60.5 -96.062 -3.66 1 38.97 559 PRO A CA 1
ATOM 4519 C C . PRO A 1 559 ? -61.531 -97.188 -3.764 1 38.97 559 PRO A C 1
ATOM 4521 O O . PRO A 1 559 ? -62.25 -97.312 -4.758 1 38.97 559 PRO A O 1
ATOM 4524 N N . ILE A 1 560 ? -61.281 -98.375 -3.305 1 34.94 560 ILE A N 1
ATOM 4525 C CA . ILE A 1 560 ? -62.312 -99.375 -3.184 1 34.94 560 ILE A CA 1
ATOM 4526 C C . ILE A 1 560 ? -63.5 -98.812 -2.383 1 34.94 560 ILE A C 1
ATOM 4528 O O . ILE A 1 560 ? -63.281 -98.125 -1.381 1 34.94 560 ILE A O 1
ATOM 4532 N N . GLU A 1 561 ? -64.75 -98.938 -2.729 1 35.25 561 GLU A N 1
ATOM 4533 C CA . GLU A 1 561 ? -66 -98.438 -2.314 1 35.25 561 GLU A CA 1
ATOM 4534 C C . GLU A 1 561 ? -66.25 -98.625 -0.823 1 35.25 561 GLU A C 1
ATOM 4536 O O . GLU A 1 561 ? -67.062 -97.938 -0.214 1 35.25 561 GLU A O 1
ATOM 4541 N N . GLY A 1 562 ? -66 -99.75 -0.154 1 31.94 562 GLY A N 1
ATOM 4542 C CA . GLY A 1 562 ? -67.062 -100.25 0.691 1 31.94 562 GLY A CA 1
ATOM 4543 C C . GLY A 1 562 ? -67.375 -99.312 1.874 1 31.94 562 GLY A C 1
ATOM 4544 O O . GLY A 1 562 ? -68.5 -99.125 2.219 1 31.94 562 GLY A O 1
ATOM 4545 N N . PHE A 1 563 ? -66.75 -99.5 3.102 1 35.06 563 PHE A N 1
ATOM 4546 C CA . PHE A 1 563 ? -67.438 -99.188 4.352 1 35.06 563 PHE A CA 1
ATOM 4547 C C . PHE A 1 563 ? -67.562 -97.688 4.48 1 35.06 563 PHE A C 1
ATOM 4549 O O . PHE A 1 563 ? -66.812 -96.875 3.889 1 35.06 563 PHE A O 1
ATOM 4556 N N . LYS A 1 564 ? -68.562 -97.062 5.367 1 29.94 564 LYS A N 1
ATOM 4557 C CA . LYS A 1 564 ? -69 -95.688 5.535 1 29.94 564 LYS A CA 1
ATOM 4558 C C . LYS A 1 564 ? -67.875 -94.75 5.82 1 29.94 564 LYS A C 1
ATOM 4560 O O . LYS A 1 564 ? -67.812 -93.625 5.289 1 29.94 564 LYS A O 1
ATOM 4565 N N . VAL A 1 565 ? -67.188 -94.5 6.984 1 28.67 565 VAL A N 1
ATOM 4566 C CA . VAL A 1 565 ? -67.5 -93.188 7.516 1 28.67 565 VAL A CA 1
ATOM 4567 C C . VAL A 1 565 ? -67.188 -92.125 6.469 1 28.67 565 VAL A C 1
ATOM 4569 O O . VAL A 1 565 ? -66.562 -92.438 5.445 1 28.67 565 VAL A O 1
ATOM 4572 N N . LYS A 1 566 ? -66.875 -90.625 7.066 1 28.97 566 LYS A N 1
ATOM 4573 C CA . LYS A 1 566 ? -66.312 -89.312 6.707 1 28.97 566 LYS A CA 1
ATOM 4574 C C . LYS A 1 566 ? -65 -89.5 5.961 1 28.97 566 LYS A C 1
ATOM 4576 O O . LYS A 1 566 ? -63.906 -89.562 6.578 1 28.97 566 LYS A O 1
ATOM 4581 N N . ILE A 1 567 ? -64.688 -90.438 5.398 1 24 567 ILE A N 1
ATOM 4582 C CA . ILE A 1 567 ? -63.719 -91.562 5.254 1 24 567 ILE A CA 1
ATOM 4583 C C . ILE A 1 567 ? -62.625 -91.125 4.285 1 24 567 ILE A C 1
ATOM 4585 O O . ILE A 1 567 ? -61.5 -91.688 4.344 1 24 567 ILE A O 1
ATOM 4589 N N . GLY A 1 568 ? -62.969 -90.312 3.203 1 24.95 568 GLY A N 1
ATOM 4590 C CA . GLY A 1 568 ? -62.469 -90.75 1.924 1 24.95 568 GLY A CA 1
ATOM 4591 C C . GLY A 1 568 ? -61 -90.375 1.669 1 24.95 568 GLY A C 1
ATOM 4592 O O . GLY A 1 568 ? -60.188 -91.25 1.35 1 24.95 568 GLY A O 1
ATOM 4593 N N . VAL A 1 569 ? -60.656 -89.125 0.947 1 25.09 569 VAL A N 1
ATOM 4594 C CA . VAL A 1 569 ? -59.625 -89.125 -0.057 1 25.09 569 VAL A CA 1
ATOM 4595 C C . VAL A 1 569 ? -58.312 -88.562 0.562 1 25.09 569 VAL A C 1
ATOM 4597 O O . VAL A 1 569 ? -58.219 -87.375 0.823 1 25.09 569 VAL A O 1
ATOM 4600 N N . THR A 1 570 ? -57.938 -88.75 1.778 1 24.89 570 THR A N 1
ATOM 4601 C CA . THR A 1 570 ? -56.844 -87.875 2.105 1 24.89 570 THR A CA 1
ATOM 4602 C C . THR A 1 570 ? -55.688 -88 1.13 1 24.89 570 THR A C 1
ATOM 4604 O O . THR A 1 570 ? -55.188 -89.125 0.928 1 24.89 570 THR A O 1
ATOM 4607 N N . ARG A 1 571 ? -55.594 -87.125 0.09 1 22.59 571 ARG A N 1
ATOM 4608 C CA . ARG A 1 571 ? -54.594 -87.125 -0.966 1 22.59 571 ARG A CA 1
ATOM 4609 C C . ARG A 1 571 ? -53.188 -87.188 -0.38 1 22.59 571 ARG A C 1
ATOM 4611 O O . ARG A 1 571 ? -52.75 -86.25 0.297 1 22.59 571 ARG A O 1
ATOM 4618 N N . GLU A 1 572 ? -52.781 -88.438 0.091 1 21.47 572 GLU A N 1
ATOM 4619 C CA . GLU A 1 572 ? -51.406 -88.625 0.462 1 21.47 572 GLU A CA 1
ATOM 4620 C C . GLU A 1 572 ? -50.469 -88.312 -0.707 1 21.47 572 GLU A C 1
ATOM 4622 O O . GLU A 1 572 ? -49.25 -88.312 -0.555 1 21.47 572 GLU A O 1
ATOM 4627 N N . CYS A 1 573 ? -50.969 -87.812 -1.983 1 20.42 573 CYS A N 1
ATOM 4628 C CA . CYS A 1 573 ? -49.812 -87.562 -2.84 1 20.42 573 CYS A CA 1
ATOM 4629 C C . CYS A 1 573 ? -48.969 -86.438 -2.326 1 20.42 573 CYS A C 1
ATOM 4631 O O . CYS A 1 573 ? -49.531 -85.375 -1.884 1 20.42 573 CYS A O 1
ATOM 4633 N N . MET B 1 1 ? 9.195 -72.938 -25.984 1 44.31 1 MET B N 1
ATOM 4634 C CA . MET B 1 1 ? 10.414 -72.312 -26.5 1 44.31 1 MET B CA 1
ATOM 4635 C C . MET B 1 1 ? 10.195 -71.812 -27.922 1 44.31 1 MET B C 1
ATOM 4637 O O . MET B 1 1 ? 9.734 -72.562 -28.797 1 44.31 1 MET B O 1
ATOM 4641 N N . TYR B 1 2 ? 10.195 -70.625 -27.984 1 56.06 2 TYR B N 1
ATOM 4642 C CA . TYR B 1 2 ? 9.883 -70.062 -29.297 1 56.06 2 TYR B CA 1
ATOM 4643 C C . TYR B 1 2 ? 10.93 -70.5 -30.328 1 56.06 2 TYR B C 1
ATOM 4645 O O . TYR B 1 2 ? 12.117 -70.625 -30 1 56.06 2 TYR B O 1
ATOM 4653 N N . LYS B 1 3 ? 10.586 -71.062 -31.406 1 60.59 3 LYS B N 1
ATOM 4654 C CA . LYS B 1 3 ? 11.422 -71.688 -32.438 1 60.59 3 LYS B CA 1
ATOM 4655 C C . LYS B 1 3 ? 12.211 -70.625 -33.219 1 60.59 3 LYS B C 1
ATOM 4657 O O . LYS B 1 3 ? 13.312 -70.875 -33.688 1 60.59 3 LYS B O 1
ATOM 4662 N N . SER B 1 4 ? 11.625 -69.5 -33.531 1 67.94 4 SER B N 1
ATOM 4663 C CA . SER B 1 4 ? 12.312 -68.5 -34.344 1 67.94 4 SER B CA 1
ATOM 4664 C C . SER B 1 4 ? 12 -67.062 -33.812 1 67.94 4 SER B C 1
ATOM 4666 O O . SER B 1 4 ? 11.023 -66.875 -33.094 1 67.94 4 SER B O 1
ATOM 4668 N N . VAL B 1 5 ? 12.922 -66.125 -34 1 71.75 5 VAL B N 1
ATOM 4669 C CA . VAL B 1 5 ? 12.797 -64.75 -33.594 1 71.75 5 VAL B CA 1
ATOM 4670 C C . VAL B 1 5 ? 11.5 -64.125 -34.156 1 71.75 5 VAL B C 1
ATOM 4672 O O . VAL B 1 5 ? 10.758 -63.469 -33.438 1 71.75 5 VAL B O 1
ATOM 4675 N N . PRO B 1 6 ? 11.234 -64.438 -35.406 1 72.62 6 PRO B N 1
ATOM 4676 C CA . PRO B 1 6 ? 9.984 -63.875 -35.938 1 72.62 6 PRO B CA 1
ATOM 4677 C C . PRO B 1 6 ? 8.75 -64.438 -35.219 1 72.62 6 PRO B C 1
ATOM 4679 O O . PRO B 1 6 ? 7.734 -63.719 -35.125 1 72.62 6 PRO B O 1
ATOM 4682 N N . ASP B 1 7 ? 8.852 -65.5 -34.75 1 73.12 7 ASP B N 1
ATOM 4683 C CA . ASP B 1 7 ? 7.719 -66.125 -34.031 1 73.12 7 ASP B CA 1
ATOM 4684 C C . ASP B 1 7 ? 7.5 -65.438 -32.688 1 73.12 7 ASP B C 1
ATOM 4686 O O . ASP B 1 7 ? 6.359 -65.188 -32.25 1 73.12 7 ASP B O 1
ATOM 4690 N N . VAL B 1 8 ? 8.617 -65.125 -32.156 1 68.62 8 VAL B N 1
ATOM 4691 C CA . VAL B 1 8 ? 8.531 -64.438 -30.859 1 68.62 8 VAL B CA 1
ATOM 4692 C C . VAL B 1 8 ? 7.941 -63.031 -31.047 1 68.62 8 VAL B C 1
ATOM 4694 O O . VAL B 1 8 ? 7.066 -62.594 -30.281 1 68.62 8 VAL B O 1
ATOM 4697 N N . ILE B 1 9 ? 8.367 -62.344 -32.062 1 73.38 9 ILE B N 1
ATOM 4698 C CA . ILE B 1 9 ? 7.879 -60.969 -32.312 1 73.38 9 ILE B CA 1
ATOM 4699 C C . ILE B 1 9 ? 6.402 -61.031 -32.719 1 73.38 9 ILE B C 1
ATOM 4701 O O . ILE B 1 9 ? 5.609 -60.219 -32.25 1 73.38 9 ILE B O 1
ATOM 4705 N N . SER B 1 10 ? 6.121 -61.969 -33.5 1 76.31 10 SER B N 1
ATOM 4706 C CA . SER B 1 10 ? 4.738 -62.094 -33.938 1 76.31 10 SER B CA 1
ATOM 4707 C C . SER B 1 10 ? 3.809 -62.438 -32.781 1 76.31 10 SER B C 1
ATOM 4709 O O . SER B 1 10 ? 2.695 -61.906 -32.688 1 76.31 10 SER B O 1
ATOM 4711 N N . SER B 1 11 ? 4.281 -63.219 -31.906 1 71.5 11 SER B N 1
ATOM 4712 C CA . SER B 1 11 ? 3.459 -63.594 -30.75 1 71.5 11 SER B CA 1
ATOM 4713 C C . SER B 1 11 ? 3.283 -62.406 -29.797 1 71.5 11 SER B C 1
ATOM 4715 O O . SER B 1 11 ? 2.182 -62.156 -29.312 1 71.5 11 SER B O 1
ATOM 4717 N N . LEU B 1 12 ? 4.355 -61.719 -29.719 1 69.75 12 LEU B N 1
ATOM 4718 C CA . LEU B 1 12 ? 4.32 -60.594 -28.766 1 69.75 12 LEU B CA 1
ATOM 4719 C C . LEU B 1 12 ? 3.547 -59.406 -29.344 1 69.75 12 LEU B C 1
ATOM 4721 O O . LEU B 1 12 ? 2.826 -58.719 -28.609 1 69.75 12 LEU B O 1
ATOM 4725 N N . VAL B 1 13 ? 3.705 -59.156 -30.578 1 74.69 13 VAL B N 1
ATOM 4726 C CA . VAL B 1 13 ? 3.01 -58.062 -31.219 1 74.69 13 VAL B CA 1
ATOM 4727 C C . VAL B 1 13 ? 1.513 -58.375 -31.281 1 74.69 13 VAL B C 1
ATOM 4729 O O . VAL B 1 13 ? 0.686 -57.469 -31.141 1 74.69 13 VAL B O 1
ATOM 4732 N N . SER B 1 14 ? 1.258 -59.562 -31.438 1 75 14 SER B N 1
ATOM 4733 C CA . SER B 1 14 ? -0.151 -59.938 -31.5 1 75 14 SER B CA 1
ATOM 4734 C C . SER B 1 14 ? -0.845 -59.75 -30.156 1 75 14 SER B C 1
ATOM 4736 O O . SER B 1 14 ? -2.047 -59.469 -30.109 1 75 14 SER B O 1
ATOM 4738 N N . GLU B 1 15 ? 0.013 -59.781 -29.078 1 71.56 15 GLU B N 1
ATOM 4739 C CA . GLU B 1 15 ? -0.554 -59.656 -27.734 1 71.56 15 GLU B CA 1
ATOM 4740 C C . GLU B 1 15 ? -0.296 -58.25 -27.172 1 71.56 15 GLU B C 1
ATOM 4742 O O . GLU B 1 15 ? -0.565 -58 -25.984 1 71.56 15 GLU B O 1
ATOM 4747 N N . SER B 1 16 ? 0.188 -57.469 -28.016 1 74.31 16 SER B N 1
ATOM 4748 C CA . SER B 1 16 ? 0.533 -56.125 -27.531 1 74.31 16 SER B CA 1
ATOM 4749 C C . SER B 1 16 ? -0.717 -55.312 -27.266 1 74.31 16 SER B C 1
ATOM 4751 O O . SER B 1 16 ? -1.712 -55.438 -27.984 1 74.31 16 SER B O 1
ATOM 4753 N N . SER B 1 17 ? -0.682 -54.5 -26.219 1 77.44 17 SER B N 1
ATOM 4754 C CA . SER B 1 17 ? -1.793 -53.625 -25.828 1 77.44 17 SER B CA 1
ATOM 4755 C C . SER B 1 17 ? -1.762 -52.312 -26.594 1 77.44 17 SER B C 1
ATOM 4757 O O . SER B 1 17 ? -2.68 -51.5 -26.484 1 77.44 17 SER B O 1
ATOM 4759 N N . LEU B 1 18 ? -0.768 -52.156 -27.484 1 80.38 18 LEU B N 1
ATOM 4760 C CA . LEU B 1 18 ? -0.686 -50.938 -28.297 1 80.38 18 LEU B CA 1
ATOM 4761 C C . LEU B 1 18 ? -1.62 -51.031 -29.5 1 80.38 18 LEU B C 1
ATOM 4763 O O . LEU B 1 18 ? -1.623 -52.031 -30.219 1 80.38 18 LEU B O 1
ATOM 4767 N N . HIS B 1 19 ? -2.32 -50 -29.609 1 78.06 19 HIS B N 1
ATOM 4768 C CA . HIS B 1 19 ? -3.268 -50 -30.719 1 78.06 19 HIS B CA 1
ATOM 4769 C C . HIS B 1 19 ? -2.547 -49.906 -32.062 1 78.06 19 HIS B C 1
ATOM 4771 O O . HIS B 1 19 ? -1.561 -49.156 -32.188 1 78.06 19 HIS B O 1
ATOM 4777 N N . GLY B 1 20 ? -2.961 -50.719 -33 1 78.62 20 GLY B N 1
ATOM 4778 C CA . GLY B 1 20 ? -2.453 -50.656 -34.375 1 78.62 20 GLY B CA 1
ATOM 4779 C C . GLY B 1 20 ? -1.414 -51.719 -34.656 1 78.62 20 GLY B C 1
ATOM 4780 O O . GLY B 1 20 ? -1.328 -52.219 -35.781 1 78.62 20 GLY B O 1
ATOM 4781 N N . LEU B 1 21 ? -0.649 -52.125 -33.656 1 81.56 21 LEU B N 1
ATOM 4782 C CA . LEU B 1 21 ? 0.443 -53.062 -33.875 1 81.56 21 LEU B CA 1
ATOM 4783 C C . LEU B 1 21 ? -0.095 -54.469 -34.219 1 81.56 21 LEU B C 1
ATOM 4785 O O . LEU B 1 21 ? 0.353 -55.094 -35.188 1 81.56 21 LEU B O 1
ATOM 4789 N N . PRO B 1 22 ? -1.111 -54.844 -33.469 1 80.75 22 PRO B N 1
ATOM 4790 C CA . PRO B 1 22 ? -1.635 -56.156 -33.844 1 80.75 22 PRO B CA 1
ATOM 4791 C C . PRO B 1 22 ? -2.279 -56.188 -35.219 1 80.75 22 PRO B C 1
ATOM 4793 O O . PRO B 1 22 ? -2.289 -57.219 -35.875 1 80.75 22 PRO B O 1
ATOM 4796 N N . LYS B 1 23 ? -2.65 -55.062 -35.688 1 82.56 23 LYS B N 1
ATOM 4797 C CA . LYS B 1 23 ? -3.312 -55 -36.969 1 82.56 23 LYS B CA 1
ATOM 4798 C C . LYS B 1 23 ? -2.301 -55.094 -38.125 1 82.56 23 LYS B C 1
ATOM 4800 O O . LYS B 1 23 ? -2.643 -55.531 -39.219 1 82.56 23 LYS B O 1
ATOM 4805 N N . ILE B 1 24 ? -1.111 -54.844 -37.875 1 83.44 24 ILE B N 1
ATOM 4806 C CA . ILE B 1 24 ? -0.062 -54.969 -38.906 1 83.44 24 ILE B CA 1
ATOM 4807 C C . ILE B 1 24 ? 0.18 -56.438 -39.219 1 83.44 24 ILE B C 1
ATOM 4809 O O . ILE B 1 24 ? 0.312 -56.812 -40.406 1 83.44 24 ILE B O 1
ATOM 4813 N N . LEU B 1 25 ? 0.11 -57.312 -38.188 1 80.56 25 LEU B N 1
ATOM 4814 C CA . LEU B 1 25 ? 0.394 -58.719 -38.375 1 80.56 25 LEU B CA 1
ATOM 4815 C C . LEU B 1 25 ? -0.854 -59.469 -38.812 1 80.56 25 LEU B C 1
ATOM 4817 O O . LEU B 1 25 ? -0.758 -60.469 -39.562 1 80.56 25 LEU B O 1
ATOM 4821 N N . SER B 1 26 ? -1.992 -58.875 -38.406 1 79.19 26 SER B N 1
ATOM 4822 C CA . SER B 1 26 ? -3.219 -59.562 -38.75 1 79.19 26 SER B CA 1
ATOM 4823 C C . SER B 1 26 ? -3.695 -59.219 -40.156 1 79.19 26 SER B C 1
ATOM 4825 O O . SER B 1 26 ? -4.613 -59.844 -40.688 1 79.19 26 SER B O 1
ATOM 4827 N N . SER B 1 27 ? -3.092 -58.375 -40.781 1 80.19 27 SER B N 1
ATOM 4828 C CA . SER B 1 27 ? -3.529 -57.938 -42.094 1 80.19 27 SER B CA 1
ATOM 4829 C C . SER B 1 27 ? -3.197 -59 -43.156 1 80.19 27 SER B C 1
ATOM 4831 O O . SER B 1 27 ? -2.105 -59.562 -43.156 1 80.19 27 SER B O 1
ATOM 4833 N N . LYS B 1 28 ? -4.188 -59.281 -43.938 1 83.06 28 LYS B N 1
ATOM 4834 C CA . LYS B 1 28 ? -4.082 -60.344 -44.969 1 83.06 28 LYS B CA 1
ATOM 4835 C C . LYS B 1 28 ? -3.383 -59.812 -46.219 1 83.06 28 LYS B C 1
ATOM 4837 O O . LYS B 1 28 ? -2.617 -60.562 -46.844 1 83.06 28 LYS B O 1
ATOM 4842 N N . HIS B 1 29 ? -3.586 -58.625 -46.5 1 87.12 29 HIS B N 1
ATOM 4843 C CA . HIS B 1 29 ? -3.061 -58.031 -47.719 1 87.12 29 HIS B CA 1
ATOM 4844 C C . HIS B 1 29 ? -1.846 -57.156 -47.469 1 87.12 29 HIS B C 1
ATOM 4846 O O . HIS B 1 29 ? -1.75 -56.531 -46.406 1 87.12 29 HIS B O 1
ATOM 4852 N N . TRP B 1 30 ? -0.943 -57.156 -48.406 1 86.56 30 TRP B N 1
ATOM 4853 C CA . TRP B 1 30 ? 0.314 -56.438 -48.25 1 86.56 30 TRP B CA 1
ATOM 4854 C C . TRP B 1 30 ? 0.074 -54.938 -48.188 1 86.56 30 TRP B C 1
ATOM 4856 O O . TRP B 1 30 ? 0.755 -54.219 -47.438 1 86.56 30 TRP B O 1
ATOM 4866 N N . TYR B 1 31 ? -0.904 -54.438 -48.938 1 89.06 31 TYR B N 1
ATOM 4867 C CA . TYR B 1 31 ? -1.143 -53 -48.938 1 89.06 31 TYR B CA 1
ATOM 4868 C C . TYR B 1 31 ? -1.733 -52.531 -47.625 1 89.06 31 TYR B C 1
ATOM 4870 O O . TYR B 1 31 ? -1.45 -51.438 -47.156 1 89.06 31 TYR B O 1
ATOM 4878 N N . GLN B 1 32 ? -2.562 -53.375 -47 1 90.5 32 GLN B N 1
ATOM 4879 C CA . GLN B 1 32 ? -3.107 -53.062 -45.688 1 90.5 32 GLN B CA 1
ATOM 4880 C C . GLN B 1 32 ? -2.01 -53.062 -44.625 1 90.5 32 GLN B C 1
ATOM 4882 O O . GLN B 1 32 ? -2.029 -52.219 -43.719 1 90.5 32 GLN B O 1
ATOM 4887 N N . ARG B 1 33 ? -1.087 -53.812 -44.844 1 88 33 ARG B N 1
ATOM 4888 C CA . ARG B 1 33 ? 0.03 -53.875 -43.906 1 88 33 ARG B CA 1
ATOM 4889 C C . ARG B 1 33 ? 0.883 -52.625 -44 1 88 33 ARG B C 1
ATOM 4891 O O . ARG B 1 33 ? 1.27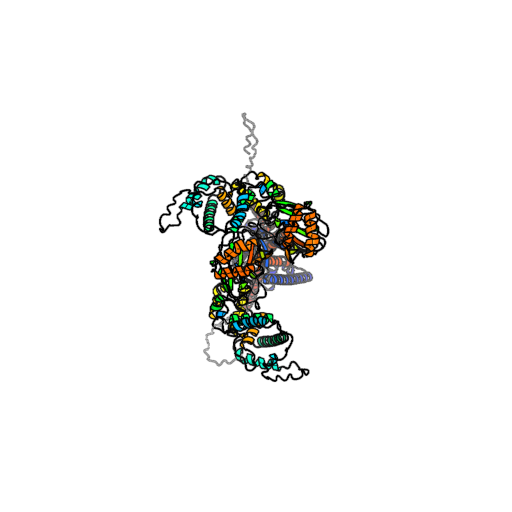6 -52.062 -42.969 1 88 33 ARG B O 1
ATOM 4898 N N . VAL B 1 34 ? 1.102 -52.188 -45.188 1 91.94 34 VAL B N 1
ATOM 4899 C CA . VAL B 1 34 ? 1.909 -51 -45.375 1 91.94 34 VAL B CA 1
ATOM 4900 C C . VAL B 1 34 ? 1.163 -49.781 -44.844 1 91.94 34 VAL B C 1
ATOM 4902 O O . VAL B 1 34 ? 1.769 -48.875 -44.25 1 91.94 34 VAL B O 1
ATOM 4905 N N . LEU B 1 35 ? -0.083 -49.75 -45 1 92.38 35 LEU B N 1
ATOM 4906 C CA . LEU B 1 35 ? -0.889 -48.625 -44.5 1 92.38 35 LEU B CA 1
ATOM 4907 C C . LEU B 1 35 ? -0.832 -48.562 -42.969 1 92.38 35 LEU B C 1
ATOM 4909 O O . LEU B 1 35 ? -0.66 -47.469 -42.406 1 92.38 35 LEU B O 1
ATOM 4913 N N . TRP B 1 36 ? -0.965 -49.719 -42.375 1 90.19 36 TRP B N 1
ATOM 4914 C CA . TRP B 1 36 ? -0.95 -49.75 -40.906 1 90.19 36 TRP B CA 1
ATOM 4915 C C . TRP B 1 36 ? 0.43 -49.375 -40.375 1 90.19 36 TRP B C 1
ATOM 4917 O O . TRP B 1 36 ? 0.547 -48.719 -39.344 1 90.19 36 TRP B O 1
ATOM 4927 N N . ILE B 1 37 ? 1.444 -49.75 -41.062 1 89.94 37 ILE B N 1
ATOM 4928 C CA . ILE B 1 37 ? 2.797 -49.375 -40.656 1 89.94 37 ILE B CA 1
ATOM 4929 C C . ILE B 1 37 ? 2.99 -47.875 -40.75 1 89.94 37 ILE B C 1
ATOM 4931 O O . ILE B 1 37 ? 3.555 -47.25 -39.875 1 89.94 37 ILE B O 1
ATOM 4935 N N . CYS B 1 38 ? 2.518 -47.312 -41.812 1 93.69 38 CYS B N 1
ATOM 4936 C CA . CYS B 1 38 ? 2.627 -45.875 -42 1 93.69 38 CYS B CA 1
ATOM 4937 C C . CYS B 1 38 ? 1.848 -45.125 -40.938 1 93.69 38 CYS B C 1
ATOM 4939 O O . CYS B 1 38 ? 2.332 -44.125 -40.406 1 93.69 38 CYS B O 1
ATOM 4941 N N . LEU B 1 39 ? 0.704 -45.625 -40.625 1 91.25 39 LEU B N 1
ATOM 4942 C CA . LEU B 1 39 ? -0.13 -44.969 -39.625 1 91.25 39 LEU B CA 1
ATOM 4943 C C . LEU B 1 39 ? 0.522 -45.031 -38.25 1 91.25 39 LEU B C 1
ATOM 4945 O O . LEU B 1 39 ? 0.514 -44.031 -37.5 1 91.25 39 LEU B O 1
ATOM 4949 N N . VAL B 1 40 ? 1.037 -46.094 -37.938 1 89.69 40 VAL B N 1
ATOM 4950 C CA . VAL B 1 40 ? 1.668 -46.25 -36.625 1 89.69 40 VAL B CA 1
ATOM 4951 C C . VAL B 1 40 ? 2.92 -45.375 -36.562 1 89.69 40 VAL B C 1
ATOM 4953 O O . VAL B 1 40 ? 3.189 -44.781 -35.531 1 89.69 40 VAL B O 1
ATOM 4956 N N . LEU B 1 41 ? 3.635 -45.281 -37.625 1 92.75 41 LEU B N 1
ATOM 4957 C CA . LEU B 1 41 ? 4.848 -44.469 -37.625 1 92.75 41 LEU B CA 1
ATOM 4958 C C . LEU B 1 41 ? 4.508 -42.969 -37.531 1 92.75 41 LEU B C 1
ATOM 4960 O O . LEU B 1 41 ? 5.168 -42.219 -36.812 1 92.75 41 LEU B O 1
ATOM 4964 N N . VAL B 1 42 ? 3.521 -42.562 -38.219 1 93.56 42 VAL B N 1
ATOM 4965 C CA . VAL B 1 42 ? 3.096 -41.188 -38.188 1 93.56 42 VAL B CA 1
ATOM 4966 C C . VAL B 1 42 ? 2.568 -40.844 -36.812 1 93.56 42 VAL B C 1
ATOM 4968 O O . VAL B 1 42 ? 2.895 -39.781 -36.25 1 93.56 42 VAL B O 1
ATOM 4971 N N . THR B 1 43 ? 1.738 -41.688 -36.188 1 92 43 THR B N 1
ATOM 4972 C CA . THR B 1 43 ? 1.198 -41.469 -34.844 1 92 43 THR B CA 1
ATOM 4973 C C . THR B 1 43 ? 2.312 -41.438 -33.812 1 92 43 THR B C 1
ATOM 4975 O O . THR B 1 43 ? 2.275 -40.656 -32.875 1 92 43 THR B O 1
ATOM 4978 N N . PHE B 1 44 ? 3.199 -42.25 -34.031 1 91.5 44 PHE B N 1
ATOM 4979 C CA . PHE B 1 44 ? 4.332 -42.312 -33.125 1 91.5 44 PHE B CA 1
ATOM 4980 C C . PHE B 1 44 ? 5.176 -41.062 -33.25 1 91.5 44 PHE B C 1
ATOM 4982 O O . PHE B 1 44 ? 5.652 -40.531 -32.25 1 91.5 44 PHE B O 1
ATOM 4989 N N . GLY B 1 45 ? 5.422 -40.625 -34.406 1 93.94 45 GLY B N 1
ATOM 4990 C CA . GLY B 1 45 ? 6.113 -39.375 -34.594 1 93.94 45 GLY B CA 1
ATOM 4991 C C . GLY B 1 45 ? 5.406 -38.188 -33.938 1 93.94 45 GLY B C 1
ATOM 4992 O O . GLY B 1 45 ? 6.043 -37.344 -33.281 1 93.94 45 GLY B O 1
ATOM 4993 N N . PHE B 1 46 ? 4.109 -38.125 -34.062 1 94 46 PHE B N 1
ATOM 4994 C CA . PHE B 1 46 ? 3.326 -37.062 -33.438 1 94 46 PHE B CA 1
ATOM 4995 C C . PHE B 1 46 ? 3.357 -37.188 -31.906 1 94 46 PHE B C 1
ATOM 4997 O O . PHE B 1 46 ? 3.354 -36.188 -31.188 1 94 46 PHE B O 1
ATOM 5004 N N . LEU B 1 47 ? 3.303 -38.406 -31.453 1 93.19 47 LEU B N 1
ATOM 5005 C CA . LEU B 1 47 ? 3.389 -38.656 -30.016 1 93.19 47 LEU B CA 1
ATOM 5006 C C . LEU B 1 47 ? 4.699 -38.125 -29.453 1 93.19 47 LEU B C 1
ATOM 5008 O O . LEU B 1 47 ? 4.703 -37.438 -28.438 1 93.19 47 LEU B O 1
ATOM 5012 N N . LEU B 1 48 ? 5.762 -38.406 -30.109 1 94.25 48 LEU B N 1
ATOM 5013 C CA . LEU B 1 48 ? 7.062 -37.938 -29.641 1 94.25 48 LEU B CA 1
ATOM 5014 C C . LEU B 1 48 ? 7.125 -36.406 -29.672 1 94.25 48 LEU B C 1
ATOM 5016 O O . LEU B 1 48 ? 7.715 -35.781 -28.781 1 94.25 48 LEU B O 1
ATOM 5020 N N . TYR B 1 49 ? 6.562 -35.906 -30.672 1 95.38 49 TYR B N 1
ATOM 5021 C CA . TYR B 1 49 ? 6.523 -34.469 -30.781 1 95.38 49 TYR B CA 1
ATOM 5022 C C . TYR B 1 49 ? 5.719 -33.844 -29.641 1 95.38 49 TYR B C 1
ATOM 5024 O O . TYR B 1 49 ? 6.152 -32.875 -29.031 1 95.38 49 TYR B O 1
ATOM 5032 N N . GLN B 1 50 ? 4.645 -34.375 -29.297 1 94.38 50 GLN B N 1
ATOM 5033 C CA . GLN B 1 50 ? 3.793 -33.875 -28.219 1 94.38 50 GLN B CA 1
ATOM 5034 C C . GLN B 1 50 ? 4.461 -34.062 -26.859 1 94.38 50 GLN B C 1
ATOM 5036 O O . GLN B 1 50 ? 4.359 -33.188 -26 1 94.38 50 GLN B O 1
ATOM 5041 N N . LEU B 1 51 ? 5.043 -35.125 -26.734 1 94.38 51 LEU B N 1
ATOM 5042 C CA . LEU B 1 51 ? 5.738 -35.344 -25.469 1 94.38 51 LEU B CA 1
ATOM 5043 C C . LEU B 1 51 ? 6.879 -34.344 -25.281 1 94.38 51 LEU B C 1
ATOM 5045 O O . LEU B 1 51 ? 7.137 -33.906 -24.172 1 94.38 51 LEU B O 1
ATOM 5049 N N . HIS B 1 52 ? 7.469 -34.094 -26.375 1 95.62 52 HIS B N 1
ATOM 5050 C CA . HIS B 1 52 ? 8.539 -33.094 -26.328 1 95.62 52 HIS B CA 1
ATOM 5051 C C . HIS B 1 52 ? 8.008 -31.719 -25.938 1 95.62 52 HIS B C 1
ATOM 5053 O O . HIS B 1 52 ? 8.633 -31 -25.156 1 95.62 52 HIS B O 1
ATOM 5059 N N . GLN B 1 53 ? 6.93 -31.375 -26.391 1 94.88 53 GLN B N 1
ATOM 5060 C CA . GLN B 1 53 ? 6.32 -30.094 -26.047 1 94.88 53 GLN B CA 1
ATOM 5061 C C . GLN B 1 53 ? 5.887 -30.047 -24.594 1 94.88 53 GLN B C 1
ATOM 5063 O O . GLN B 1 53 ? 6.059 -29.031 -23.922 1 94.88 53 GLN B O 1
ATOM 5068 N N . LEU B 1 54 ? 5.367 -31.078 -24.141 1 94.62 54 LEU B N 1
ATOM 5069 C CA . LEU B 1 54 ? 4.918 -31.156 -22.75 1 94.62 54 LEU B CA 1
ATOM 5070 C C . LEU B 1 54 ? 6.102 -31.078 -21.797 1 94.62 54 LEU B C 1
ATOM 5072 O O . LEU B 1 54 ? 6.02 -30.422 -20.75 1 94.62 54 LEU B O 1
ATOM 5076 N N . LEU B 1 55 ? 7.09 -31.734 -22.156 1 94.88 55 LEU B N 1
ATOM 5077 C CA . LEU B 1 55 ? 8.289 -31.688 -21.328 1 94.88 55 LEU B CA 1
ATOM 5078 C C . LEU B 1 55 ? 8.875 -30.266 -21.297 1 94.88 55 LEU B C 1
ATOM 5080 O O . LEU B 1 55 ? 9.375 -29.828 -20.266 1 94.88 55 LEU B O 1
ATOM 5084 N N . GLY B 1 56 ? 8.789 -29.672 -22.375 1 94.06 56 GLY B N 1
ATOM 5085 C CA . GLY B 1 56 ? 9.234 -28.297 -22.438 1 94.06 56 GLY B CA 1
ATOM 5086 C C . GLY B 1 56 ? 8.43 -27.359 -21.547 1 94.06 56 GLY B C 1
ATOM 5087 O O . GLY B 1 56 ? 9 -26.516 -20.859 1 94.06 56 GLY B O 1
ATOM 5088 N N . GLU B 1 57 ? 7.191 -27.531 -21.5 1 92.88 57 GLU B N 1
ATOM 5089 C CA . GLU B 1 57 ? 6.328 -26.719 -20.641 1 92.88 57 GLU B CA 1
ATOM 5090 C C . GLU B 1 57 ? 6.586 -27 -19.172 1 92.88 57 GLU B C 1
ATOM 5092 O O . GLU B 1 57 ? 6.582 -26.078 -18.344 1 92.88 57 GLU B O 1
ATOM 5097 N N . TYR B 1 58 ? 6.742 -28.203 -18.938 1 93.31 58 TYR B N 1
ATOM 5098 C CA . TYR B 1 58 ? 7.004 -28.594 -17.547 1 93.31 58 TYR B CA 1
ATOM 5099 C C . TYR B 1 58 ? 8.336 -28.016 -17.062 1 93.31 58 TYR B C 1
ATOM 5101 O O . TYR B 1 58 ? 8.43 -27.531 -15.938 1 93.31 58 TYR B O 1
ATOM 5109 N N . LYS B 1 59 ? 9.344 -28.016 -17.875 1 94.31 59 LYS B N 1
ATOM 5110 C CA . LYS B 1 59 ? 10.688 -27.578 -17.5 1 94.31 59 LYS B CA 1
ATOM 5111 C C . LYS B 1 59 ? 10.766 -26.062 -17.438 1 94.31 59 LYS B C 1
ATOM 5113 O O . LYS B 1 59 ? 11.719 -25.516 -16.875 1 94.31 59 LYS B O 1
ATOM 5118 N N . ARG B 1 60 ? 9.836 -25.438 -17.891 1 92.88 60 ARG B N 1
ATOM 5119 C CA . ARG B 1 60 ? 9.797 -23.984 -17.812 1 92.88 60 ARG B CA 1
ATOM 5120 C C . ARG B 1 60 ? 9.344 -23.516 -16.438 1 92.88 60 ARG B C 1
ATOM 5122 O O . ARG B 1 60 ? 9.547 -22.359 -16.062 1 92.88 60 ARG B O 1
ATOM 5129 N N . TYR B 1 61 ? 8.742 -24.25 -15.664 1 92.75 61 TYR B N 1
ATOM 5130 C CA . TYR B 1 61 ? 8.266 -23.969 -14.312 1 92.75 61 TYR B CA 1
ATOM 5131 C C . TYR B 1 61 ? 7.414 -22.719 -14.281 1 92.75 61 TYR B C 1
ATOM 5133 O O . TYR B 1 61 ? 7.73 -21.766 -13.562 1 92.75 61 TYR B O 1
ATOM 5141 N N . PRO B 1 62 ? 6.293 -22.719 -14.953 1 91.5 62 PRO B N 1
ATOM 5142 C CA . PRO B 1 62 ? 5.426 -21.547 -14.984 1 91.5 62 PRO B CA 1
ATOM 5143 C C . PRO B 1 62 ? 4.734 -21.281 -13.648 1 91.5 62 PRO B C 1
ATOM 5145 O O . PRO B 1 62 ? 4.488 -22.219 -12.883 1 91.5 62 PRO B O 1
ATOM 5148 N N . VAL B 1 63 ? 4.457 -19.938 -13.414 1 90.56 63 VAL B N 1
ATOM 5149 C CA . VAL B 1 63 ? 3.84 -19.562 -12.148 1 90.56 63 VAL B CA 1
ATOM 5150 C C . VAL B 1 63 ? 2.543 -18.797 -12.406 1 90.56 63 VAL B C 1
ATOM 5152 O O . VAL B 1 63 ? 2.377 -18.188 -13.461 1 90.56 63 VAL B O 1
ATOM 5155 N N . LYS B 1 64 ? 1.634 -18.984 -11.492 1 86.56 64 LYS B N 1
ATOM 5156 C CA . LYS B 1 64 ? 0.408 -18.203 -11.484 1 86.56 64 LYS B CA 1
ATOM 5157 C C . LYS B 1 64 ? 0.379 -17.25 -10.289 1 86.56 64 LYS B C 1
ATOM 5159 O O . LYS B 1 64 ? 0.953 -17.547 -9.242 1 86.56 64 LYS B O 1
ATOM 5164 N N . THR B 1 65 ? -0.212 -16.094 -10.523 1 88.12 65 THR B N 1
ATOM 5165 C CA . THR B 1 65 ? -0.323 -15.109 -9.453 1 88.12 65 THR B CA 1
ATOM 5166 C C . THR B 1 65 ? -1.741 -15.078 -8.891 1 88.12 65 THR B C 1
ATOM 5168 O O . THR B 1 65 ? -2.709 -14.961 -9.641 1 88.12 65 THR B O 1
ATOM 5171 N N . LYS B 1 66 ? -1.761 -15.297 -7.641 1 85.94 66 LYS B N 1
ATOM 5172 C CA . LYS B 1 66 ? -3.029 -15.195 -6.926 1 85.94 66 LYS B CA 1
ATOM 5173 C C . LYS B 1 66 ? -3.119 -13.875 -6.156 1 85.94 66 LYS B C 1
ATOM 5175 O O . LYS B 1 66 ? -2.244 -13.562 -5.348 1 85.94 66 LYS B O 1
ATOM 5180 N N . VAL B 1 67 ? -4.133 -13.117 -6.43 1 85.94 67 VAL B N 1
ATOM 5181 C CA . VAL B 1 67 ? -4.363 -11.859 -5.727 1 85.94 67 VAL B CA 1
ATOM 5182 C C . VAL B 1 67 ? -5.566 -12 -4.793 1 85.94 67 VAL B C 1
ATOM 5184 O O . VAL B 1 67 ? -6.656 -12.383 -5.227 1 85.94 67 VAL B O 1
ATOM 5187 N N . SER B 1 68 ? -5.359 -11.781 -3.561 1 84.31 68 SER B N 1
ATOM 5188 C CA . SER B 1 68 ? -6.438 -11.867 -2.582 1 84.31 68 SER B CA 1
ATOM 5189 C C . SER B 1 68 ? -6.457 -10.648 -1.666 1 84.31 68 SER B C 1
ATOM 5191 O O . SER B 1 68 ? -5.445 -9.961 -1.527 1 84.31 68 SER B O 1
ATOM 5193 N N . MET B 1 69 ? -7.695 -10.367 -1.153 1 84.06 69 MET B N 1
ATOM 5194 C CA . MET B 1 69 ? -7.855 -9.32 -0.152 1 84.06 69 MET B CA 1
ATOM 5195 C C . MET B 1 69 ? -8.023 -9.914 1.241 1 84.06 69 MET B C 1
ATOM 5197 O O . MET B 1 69 ? -8.805 -10.852 1.427 1 84.06 69 MET B O 1
ATOM 5201 N N . LYS B 1 70 ? -7.254 -9.414 2.152 1 84.94 70 LYS B N 1
ATOM 5202 C CA . LYS B 1 70 ? -7.332 -9.875 3.533 1 84.94 70 LYS B CA 1
ATOM 5203 C C . LYS B 1 70 ? -7.473 -8.711 4.5 1 84.94 70 LYS B C 1
ATOM 5205 O O . LYS B 1 70 ? -7.121 -7.574 4.168 1 84.94 70 LYS B O 1
ATOM 5210 N N . ARG B 1 71 ? -8.078 -9 5.617 1 84.56 71 ARG B N 1
ATOM 5211 C CA . ARG B 1 71 ? -8.203 -8.008 6.68 1 84.56 71 ARG B CA 1
ATOM 5212 C C . ARG B 1 71 ? -7.508 -8.484 7.953 1 84.56 71 ARG B C 1
ATOM 5214 O O . ARG B 1 71 ? -7.59 -9.664 8.305 1 84.56 71 ARG B O 1
ATOM 5221 N N . ALA B 1 72 ? -6.773 -7.672 8.594 1 85.88 72 ALA B N 1
ATOM 5222 C CA . ALA B 1 72 ? -6.074 -7.988 9.836 1 85.88 72 ALA B CA 1
ATOM 5223 C C . ALA B 1 72 ? -5.562 -6.719 10.516 1 85.88 72 ALA B C 1
ATOM 5225 O O . ALA B 1 72 ? -5.641 -5.629 9.945 1 85.88 72 ALA B O 1
ATOM 5226 N N . THR B 1 73 ? -5.344 -6.902 11.773 1 89.5 73 THR B N 1
ATOM 5227 C CA . THR B 1 73 ? -4.547 -5.867 12.422 1 89.5 73 THR B CA 1
ATOM 5228 C C . THR B 1 73 ? -3.156 -5.789 11.797 1 89.5 73 THR B C 1
ATOM 5230 O O . THR B 1 73 ? -2.492 -6.812 11.617 1 89.5 73 THR B O 1
ATOM 5233 N N . LEU B 1 74 ? -2.834 -4.566 11.438 1 93.81 74 LEU B N 1
ATOM 5234 C CA . LEU B 1 74 ? -1.611 -4.418 10.648 1 93.81 74 LEU B CA 1
ATOM 5235 C C . LEU B 1 74 ? -0.52 -3.738 11.469 1 93.81 74 LEU B C 1
ATOM 5237 O O . LEU B 1 74 ? -0.785 -2.764 12.18 1 93.81 74 LEU B O 1
ATOM 5241 N N . PRO B 1 75 ? 0.671 -4.312 11.383 1 94.12 75 PRO B N 1
ATOM 5242 C CA . PRO B 1 75 ? 1.789 -3.566 11.969 1 94.12 75 PRO B CA 1
ATOM 5243 C C . PRO B 1 75 ? 2.055 -2.242 11.25 1 94.12 75 PRO B C 1
ATOM 5245 O O . PRO B 1 75 ? 1.928 -2.162 10.031 1 94.12 75 PRO B O 1
ATOM 5248 N N . PHE B 1 76 ? 2.402 -1.284 12.023 1 96.62 76 PHE B N 1
ATOM 5249 C CA . PHE B 1 76 ? 2.713 0.015 11.445 1 96.62 76 PHE B CA 1
ATOM 5250 C C . PHE B 1 76 ? 4.113 0.018 10.836 1 96.62 76 PHE B C 1
ATOM 5252 O O . PHE B 1 76 ? 5.035 -0.582 11.391 1 96.62 76 PHE B O 1
ATOM 5259 N N . PRO B 1 77 ? 4.348 0.654 9.719 1 97.19 77 PRO B N 1
ATOM 5260 C CA . PRO B 1 77 ? 5.664 0.677 9.078 1 97.19 77 PRO B CA 1
ATOM 5261 C C . PRO B 1 77 ? 6.684 1.508 9.852 1 97.19 77 PRO B C 1
ATOM 5263 O O . PRO B 1 77 ? 6.324 2.195 10.812 1 97.19 77 PRO B O 1
ATOM 5266 N N . ALA B 1 78 ? 7.914 1.284 9.469 1 97.38 78 ALA B N 1
ATOM 5267 C CA . ALA B 1 78 ? 8.969 2.17 9.961 1 97.38 78 ALA B CA 1
ATOM 5268 C C . ALA B 1 78 ? 8.953 3.502 9.219 1 97.38 78 ALA B C 1
ATOM 5270 O O . ALA B 1 78 ? 8.695 3.543 8.008 1 97.38 78 ALA B O 1
ATOM 5271 N N . VAL B 1 79 ? 9.242 4.543 9.938 1 98.12 79 VAL B N 1
ATOM 5272 C CA . VAL B 1 79 ? 9.25 5.887 9.359 1 98.12 79 VAL B CA 1
ATOM 5273 C C . VAL B 1 79 ? 10.609 6.543 9.602 1 98.12 79 VAL B C 1
ATOM 5275 O O . VAL B 1 79 ? 11.016 6.734 10.75 1 98.12 79 VAL B O 1
ATOM 5278 N N . SER B 1 80 ? 11.266 6.816 8.5 1 98.06 80 SER B N 1
ATOM 5279 C CA . SER B 1 80 ? 12.555 7.492 8.578 1 98.06 80 SER B CA 1
ATOM 5280 C C . SER B 1 80 ? 12.469 8.906 8.023 1 98.06 80 SER B C 1
ATOM 5282 O O . SER B 1 80 ? 11.812 9.148 7.008 1 98.06 80 SER B O 1
ATOM 5284 N N . PHE B 1 81 ? 13.102 9.836 8.711 1 98.12 81 PHE B N 1
ATOM 5285 C CA . PHE B 1 81 ? 13.117 11.195 8.188 1 98.12 81 PHE B CA 1
ATOM 5286 C C . PHE B 1 81 ? 14.461 11.859 8.438 1 98.12 81 PHE B C 1
ATOM 5288 O O . PHE B 1 81 ? 15.195 11.469 9.352 1 98.12 81 PHE B O 1
ATOM 5295 N N . CYS B 1 82 ? 14.805 12.773 7.598 1 97.06 82 CYS B N 1
ATOM 5296 C CA . CYS B 1 82 ? 16.031 13.562 7.664 1 97.06 82 CYS B CA 1
ATOM 5297 C C . CYS B 1 82 ? 15.75 15.039 7.418 1 97.06 82 CYS B C 1
ATOM 5299 O O . CYS B 1 82 ? 14.898 15.383 6.602 1 97.06 82 CYS B O 1
ATOM 5301 N N . ASN B 1 83 ? 16.422 15.828 8.18 1 96.06 83 ASN B N 1
ATOM 5302 C CA . ASN B 1 83 ? 16.391 17.25 7.883 1 96.06 83 ASN B CA 1
ATOM 5303 C C . ASN B 1 83 ? 17.125 17.578 6.59 1 96.06 83 ASN B C 1
ATOM 5305 O O . ASN B 1 83 ? 18.188 17.016 6.316 1 96.06 83 ASN B O 1
ATOM 5309 N N . MET B 1 84 ? 16.578 18.469 5.836 1 93.5 84 MET B N 1
ATOM 5310 C CA . MET B 1 84 ? 17.234 18.812 4.574 1 93.5 84 MET B CA 1
ATOM 5311 C C . MET B 1 84 ? 18.516 19.594 4.816 1 93.5 84 MET B C 1
ATOM 5313 O O . MET B 1 84 ? 19.359 19.688 3.928 1 93.5 84 MET B O 1
ATOM 5317 N N . ASN B 1 85 ? 18.594 20.156 5.957 1 92.75 85 ASN B N 1
ATOM 5318 C CA . ASN B 1 85 ? 19.844 20.75 6.402 1 92.75 85 ASN B CA 1
ATOM 5319 C C . ASN B 1 85 ? 20.719 19.75 7.145 1 92.75 85 ASN B C 1
ATOM 5321 O O . ASN B 1 85 ? 20.438 19.406 8.297 1 92.75 85 ASN B O 1
ATOM 5325 N N . PRO B 1 86 ? 21.781 19.391 6.582 1 93 86 PRO B N 1
ATOM 5326 C CA . PRO B 1 86 ? 22.547 18.281 7.172 1 93 86 PRO B CA 1
ATOM 5327 C C . PRO B 1 86 ? 23.344 18.703 8.406 1 93 86 PRO B C 1
ATOM 5329 O O . PRO B 1 86 ? 23.625 17.891 9.273 1 93 86 PRO B O 1
ATOM 5332 N N . ILE B 1 87 ? 23.75 20 8.414 1 93 87 ILE B N 1
ATOM 5333 C CA . ILE B 1 87 ? 24.641 20.453 9.484 1 93 87 ILE B CA 1
ATOM 5334 C C . ILE B 1 87 ? 24.094 21.719 10.125 1 93 87 ILE B C 1
ATOM 5336 O O . ILE B 1 87 ? 23.562 22.594 9.43 1 93 87 ILE B O 1
ATOM 5340 N N . LYS B 1 88 ? 24.328 21.734 11.43 1 91.94 88 LYS B N 1
ATOM 5341 C CA . LYS B 1 88 ? 23.953 22.953 12.156 1 91.94 88 LYS B CA 1
ATOM 5342 C C . LYS B 1 88 ? 25 24.031 12.008 1 91.94 88 LYS B C 1
ATOM 5344 O O . LYS B 1 88 ? 26.203 23.766 12.156 1 91.94 88 LYS B O 1
ATOM 5349 N N . LYS B 1 89 ? 24.531 25.203 11.812 1 89.75 89 LYS B N 1
ATOM 5350 C CA . LYS B 1 89 ? 25.422 26.344 11.68 1 89.75 89 LYS B CA 1
ATOM 5351 C C . LYS B 1 89 ? 26.234 26.547 12.961 1 89.75 89 LYS B C 1
ATOM 5353 O O . LYS B 1 89 ? 27.422 26.844 12.906 1 89.75 89 LYS B O 1
ATOM 5358 N N . SER B 1 90 ? 25.672 26.375 14.094 1 88.19 90 SER B N 1
ATOM 5359 C CA . SER B 1 90 ? 26.312 26.594 15.383 1 88.19 90 SER B CA 1
ATOM 5360 C C . SER B 1 90 ? 27.391 25.562 15.656 1 88.19 90 SER B C 1
ATOM 5362 O O . SER B 1 90 ? 28.297 25.781 16.469 1 88.19 90 SER B O 1
ATOM 5364 N N . ARG B 1 91 ? 27.297 24.469 14.93 1 91.44 91 ARG B N 1
ATOM 5365 C CA . ARG B 1 91 ? 28.234 23.375 15.203 1 91.44 91 ARG B CA 1
ATOM 5366 C C . ARG B 1 91 ? 29.344 23.328 14.164 1 91.44 91 ARG B C 1
ATOM 5368 O O . ARG B 1 91 ? 30.156 22.406 14.148 1 91.44 91 ARG B O 1
ATOM 5375 N N . MET B 1 92 ? 29.422 24.25 13.391 1 88.62 92 MET B N 1
ATOM 5376 C CA . MET B 1 92 ? 30.469 24.328 12.367 1 88.62 92 MET B CA 1
ATOM 5377 C C . MET B 1 92 ? 31.844 24.484 13 1 88.62 92 MET B C 1
ATOM 5379 O O . MET B 1 92 ? 32.844 24.188 12.375 1 88.62 92 MET B O 1
ATOM 5383 N N . THR B 1 93 ? 31.875 24.875 14.211 1 89.06 93 THR B N 1
ATOM 5384 C CA . THR B 1 93 ? 33.125 25.062 14.922 1 89.06 93 THR B CA 1
ATOM 5385 C C . THR B 1 93 ? 33.875 23.734 15.109 1 89.06 93 THR B C 1
ATOM 5387 O O . THR B 1 93 ? 35.094 23.703 15.242 1 89.06 93 THR B O 1
ATOM 5390 N N . LEU B 1 94 ? 33.125 22.688 15.062 1 90.5 94 LEU B N 1
ATOM 5391 C CA . LEU B 1 94 ? 33.688 21.359 15.281 1 90.5 94 LEU B CA 1
ATOM 5392 C C . LEU B 1 94 ? 34.594 20.953 14.109 1 90.5 94 LEU B C 1
ATOM 5394 O O . LEU B 1 94 ? 35.406 20.047 14.242 1 90.5 94 LEU B O 1
ATOM 5398 N N . ILE B 1 95 ? 34.438 21.609 13.055 1 88.62 95 ILE B N 1
ATOM 5399 C CA . ILE B 1 95 ? 35.219 21.234 11.875 1 88.62 95 ILE B CA 1
ATOM 5400 C C . ILE B 1 95 ? 36.062 22.406 11.43 1 88.62 95 ILE B C 1
ATOM 5402 O O . ILE B 1 95 ? 36.406 22.531 10.25 1 88.62 95 ILE B O 1
ATOM 5406 N N . ASN B 1 96 ? 36.406 23.125 12.375 1 86.75 96 ASN B N 1
ATOM 5407 C CA . ASN B 1 96 ? 37.25 24.25 12.062 1 86.75 96 ASN B CA 1
ATOM 5408 C C . ASN B 1 96 ? 38.594 23.797 11.453 1 86.75 96 ASN B C 1
ATOM 5410 O O . ASN B 1 96 ? 39.156 22.797 11.906 1 86.75 96 ASN B O 1
ATOM 5414 N N . LYS B 1 97 ? 39.062 24.375 10.367 1 82.38 97 LYS B N 1
ATOM 5415 C CA . LYS B 1 97 ? 40.344 24.125 9.711 1 82.38 97 LYS B CA 1
ATOM 5416 C C . LYS B 1 97 ? 40.281 22.859 8.852 1 82.38 97 LYS B C 1
ATOM 5418 O O . LYS B 1 97 ? 41.312 22.188 8.656 1 82.38 97 LYS B O 1
ATOM 5423 N N . THR B 1 98 ? 39.125 22.406 8.688 1 86.62 98 THR B N 1
ATOM 5424 C CA . THR B 1 98 ? 39 21.266 7.789 1 86.62 98 THR B CA 1
ATOM 5425 C C . THR B 1 98 ? 38.531 21.734 6.41 1 86.62 98 THR B C 1
ATOM 5427 O O . THR B 1 98 ? 38.094 22.875 6.25 1 86.62 98 THR B O 1
ATOM 5430 N N . GLY B 1 99 ? 38.719 20.844 5.48 1 85.75 99 GLY B N 1
ATOM 5431 C CA . GLY B 1 99 ? 38.219 21.141 4.137 1 85.75 99 GLY B CA 1
ATOM 5432 C C . GLY B 1 99 ? 36.719 21.359 4.062 1 85.75 99 GLY B C 1
ATOM 5433 O O . GLY B 1 99 ? 36.25 22.141 3.246 1 85.75 99 GLY B O 1
ATOM 5434 N N . LEU B 1 100 ? 36.062 20.703 4.91 1 89.5 100 LEU B N 1
ATOM 5435 C CA . LEU B 1 100 ? 34.625 20.828 4.941 1 89.5 100 LEU B CA 1
ATOM 5436 C C . LEU B 1 100 ? 34.219 22.234 5.375 1 89.5 100 LEU B C 1
ATOM 5438 O O . LEU B 1 100 ? 33.312 22.844 4.777 1 89.5 100 LEU B O 1
ATOM 5442 N N . HIS B 1 101 ? 34.844 22.734 6.414 1 87.69 101 HIS B N 1
ATOM 5443 C CA . HIS B 1 101 ? 34.562 24.078 6.875 1 87.69 101 HIS B CA 1
ATOM 5444 C C . HIS B 1 101 ? 34.812 25.109 5.766 1 87.69 101 HIS B C 1
ATOM 5446 O O . HIS B 1 101 ? 33.969 26 5.559 1 87.69 101 HIS B O 1
ATOM 5452 N N . ASP B 1 102 ? 35.875 24.953 5.055 1 85.38 102 ASP B N 1
ATOM 5453 C CA . ASP B 1 102 ? 36.25 25.875 3.984 1 85.38 102 ASP B CA 1
ATOM 5454 C C . ASP B 1 102 ? 35.188 25.844 2.867 1 85.38 102 ASP B C 1
ATOM 5456 O O . ASP B 1 102 ? 34.844 26.891 2.316 1 85.38 102 ASP B O 1
ATOM 5460 N N . HIS B 1 103 ? 34.812 24.672 2.637 1 86.5 103 HIS B N 1
ATOM 5461 C CA . HIS B 1 103 ? 33.844 24.5 1.584 1 86.5 103 HIS B CA 1
ATOM 5462 C C . HIS B 1 103 ? 32.5 25.141 1.966 1 86.5 103 HIS B C 1
ATOM 5464 O O . HIS B 1 103 ? 31.859 25.781 1.131 1 86.5 103 HIS B O 1
ATOM 5470 N N . MET B 1 104 ? 32.156 25.031 3.164 1 85.25 104 MET B N 1
ATOM 5471 C CA . MET B 1 104 ? 30.891 25.547 3.623 1 85.25 104 MET B CA 1
ATOM 5472 C C . MET B 1 104 ? 30.953 27.047 3.879 1 85.25 104 MET B C 1
ATOM 5474 O O . MET B 1 104 ? 29.984 27.766 3.65 1 85.25 104 MET B O 1
ATOM 5478 N N . ALA B 1 105 ? 32.125 27.578 4.371 1 75.12 105 ALA B N 1
ATOM 5479 C CA . ALA B 1 105 ? 32.344 28.984 4.688 1 75.12 105 ALA B CA 1
ATOM 5480 C C . ALA B 1 105 ? 32.469 29.828 3.416 1 75.12 105 ALA B C 1
ATOM 5482 O O . ALA B 1 105 ? 32.062 31 3.391 1 75.12 105 ALA B O 1
ATOM 5483 N N . ARG B 1 106 ? 33.25 29.406 2.461 1 65.56 106 ARG B N 1
ATOM 5484 C CA . ARG B 1 106 ? 33.406 30.141 1.211 1 65.56 106 ARG B CA 1
ATOM 5485 C C . ARG B 1 106 ? 32.031 30.594 0.678 1 65.56 106 ARG B C 1
ATOM 5487 O O . ARG B 1 106 ? 31.906 31.703 0.177 1 65.56 106 ARG B O 1
ATOM 5494 N N . LYS B 1 107 ? 31.125 29.844 0.901 1 58.31 107 LYS B N 1
ATOM 5495 C CA . LYS B 1 107 ? 29.797 30.141 0.407 1 58.31 107 LYS B CA 1
ATOM 5496 C C . LYS B 1 107 ? 29.109 31.203 1.283 1 58.31 107 LYS B C 1
ATOM 5498 O O . LYS B 1 107 ? 28.344 32.031 0.788 1 58.31 107 LYS B O 1
ATOM 5503 N N . LEU B 1 108 ? 29.531 31.312 2.562 1 55.22 108 LEU B N 1
ATOM 5504 C CA . LEU B 1 108 ? 29.047 32.344 3.479 1 55.22 108 LEU B CA 1
ATOM 5505 C C . LEU B 1 108 ? 29.625 33.719 3.109 1 55.22 108 LEU B C 1
ATOM 5507 O O . LEU B 1 108 ? 28.922 34.719 3.188 1 55.22 108 LEU B O 1
ATOM 5511 N N . ASP B 1 109 ? 30.953 33.812 2.705 1 51.44 109 ASP B N 1
ATOM 5512 C CA . ASP B 1 109 ? 31.672 35.062 2.42 1 51.44 109 ASP B CA 1
ATOM 5513 C C . ASP B 1 109 ? 31.312 35.594 1.039 1 51.44 109 ASP B C 1
ATOM 5515 O O . ASP B 1 109 ? 31.25 36.812 0.837 1 51.44 109 ASP B O 1
ATOM 5519 N N . GLU B 1 110 ? 31.125 34.812 0.045 1 50.81 110 GLU B N 1
ATOM 5520 C CA . GLU B 1 110 ? 30.766 35.312 -1.272 1 50.81 110 GLU B CA 1
ATOM 5521 C C . GLU B 1 110 ? 29.422 36.062 -1.222 1 50.81 110 GLU B C 1
ATOM 5523 O O . GLU B 1 110 ? 29.219 37 -1.963 1 50.81 110 GLU B O 1
ATOM 5528 N N . SER B 1 111 ? 28.562 35.75 -0.335 1 45.91 111 SER B N 1
ATOM 5529 C CA . SER B 1 111 ? 27.266 36.438 -0.187 1 45.91 111 SER B CA 1
ATOM 5530 C C . SER B 1 111 ? 27.438 37.812 0.459 1 45.91 111 SER B C 1
ATOM 5532 O O . SER B 1 111 ? 26.656 38.719 0.189 1 45.91 111 SER B O 1
ATOM 5534 N N . ALA B 1 112 ? 28.422 38.125 1.366 1 40.62 112 ALA B N 1
ATOM 5535 C CA . ALA B 1 112 ? 28.672 39.438 1.943 1 40.62 112 ALA B CA 1
ATOM 5536 C C . ALA B 1 112 ? 29.25 40.406 0.904 1 40.62 112 ALA B C 1
ATOM 5538 O O . ALA B 1 112 ? 29.016 41.594 0.959 1 40.62 112 ALA B O 1
ATOM 5539 N N . ARG B 1 113 ? 30.172 40.062 -0.083 1 39.84 113 ARG B N 1
ATOM 5540 C CA . ARG B 1 113 ? 30.828 40.969 -1.019 1 39.84 113 ARG B CA 1
ATOM 5541 C C . ARG B 1 113 ? 29.859 41.406 -2.111 1 39.84 113 ARG B C 1
ATOM 5543 O O . ARG B 1 113 ? 30.094 42.406 -2.803 1 39.84 113 ARG B O 1
ATOM 5550 N N . ASP B 1 114 ? 28.953 40.656 -2.592 1 37.66 114 ASP B N 1
ATOM 5551 C CA . ASP B 1 114 ? 28.219 41.125 -3.766 1 37.66 114 ASP B CA 1
ATOM 5552 C C . ASP B 1 114 ? 27.25 42.25 -3.396 1 37.66 114 ASP B C 1
ATOM 5554 O O . ASP B 1 114 ? 26.359 42.562 -4.172 1 37.66 114 ASP B O 1
ATOM 5558 N N . GLU B 1 115 ? 27.328 43 -2.355 1 33.91 115 GLU B N 1
ATOM 5559 C CA . GLU B 1 115 ? 26.438 44.125 -2.594 1 33.91 115 GLU B CA 1
ATOM 5560 C C . GLU B 1 115 ? 26.828 44.875 -3.869 1 33.91 115 GLU B C 1
ATOM 5562 O O . GLU B 1 115 ? 25.984 45.156 -4.715 1 33.91 115 GLU B O 1
ATOM 5567 N N . TYR B 1 116 ? 27.703 46.094 -3.82 1 30.47 116 TYR B N 1
ATOM 5568 C CA . TYR B 1 116 ? 27.797 47.25 -4.719 1 30.47 116 TYR B CA 1
ATOM 5569 C C . TYR B 1 116 ? 28.578 46.906 -5.977 1 30.47 116 TYR B C 1
ATOM 5571 O O . TYR B 1 116 ? 28.203 47.312 -7.082 1 30.47 116 TYR B O 1
ATOM 5579 N N . ASN B 1 117 ? 29.953 46.562 -5.875 1 29.88 117 ASN B N 1
ATOM 5580 C CA . ASN B 1 117 ? 30.922 46.812 -6.945 1 29.88 117 ASN B CA 1
ATOM 5581 C C . ASN B 1 117 ? 30.812 45.75 -8.039 1 29.88 117 ASN B C 1
ATOM 5583 O O . ASN B 1 117 ? 31.781 45.5 -8.758 1 29.88 117 ASN B O 1
ATOM 5587 N N . VAL B 1 118 ? 29.844 44.969 -8.234 1 28.23 118 VAL B N 1
ATOM 5588 C CA . VAL B 1 118 ? 29.938 44.125 -9.422 1 28.23 118 VAL B CA 1
ATOM 5589 C C . VAL B 1 118 ? 29.891 45 -10.68 1 28.23 118 VAL B C 1
ATOM 5591 O O . VAL B 1 118 ? 29.719 44.469 -11.781 1 28.23 118 VAL B O 1
ATOM 5594 N N . LEU B 1 119 ? 29.781 46.312 -10.656 1 25.95 119 LEU B N 1
ATOM 5595 C CA . LEU B 1 119 ? 29.969 46.75 -12.039 1 25.95 119 LEU B CA 1
ATOM 5596 C C . LEU B 1 119 ? 31.344 46.312 -12.547 1 25.95 119 LEU B C 1
ATOM 5598 O O . LEU B 1 119 ? 31.484 45.906 -13.703 1 25.95 119 LEU B O 1
ATOM 5602 N N . ALA B 1 120 ? 32.5 46.906 -11.938 1 23.45 120 ALA B N 1
ATOM 5603 C CA . ALA B 1 120 ? 33.656 47.094 -12.766 1 23.45 120 ALA B CA 1
ATOM 5604 C C . ALA B 1 120 ? 34.375 45.781 -13.062 1 23.45 120 ALA B C 1
ATOM 5606 O O . ALA B 1 120 ? 34.656 45.469 -14.219 1 23.45 120 ALA B O 1
ATOM 5607 N N . GLY B 1 121 ? 35.562 45.438 -12.375 1 23.67 121 GLY B N 1
ATOM 5608 C CA . GLY B 1 121 ? 36.75 44.719 -12.852 1 23.67 121 GLY B CA 1
ATOM 5609 C C . GLY B 1 121 ? 36.531 43.219 -12.883 1 23.67 121 GLY B C 1
ATOM 5610 O O . GLY B 1 121 ? 36.375 42.562 -11.844 1 23.67 121 GLY B O 1
ATOM 5611 N N . TYR B 1 122 ? 35.812 42.531 -13.875 1 24.52 122 TYR B N 1
ATOM 5612 C CA . TYR B 1 122 ? 35.812 41.156 -14.375 1 24.52 122 TYR B CA 1
ATOM 5613 C C . TYR B 1 122 ? 37.219 40.594 -14.398 1 24.52 122 TYR B C 1
ATOM 5615 O O . TYR B 1 122 ? 37.438 39.469 -14.82 1 24.52 122 TYR B O 1
ATOM 5623 N N . ASN B 1 123 ? 38.312 41.438 -14.336 1 22.14 123 ASN B N 1
ATOM 5624 C CA . ASN B 1 123 ? 39.562 41 -14.953 1 22.14 123 ASN B CA 1
ATOM 5625 C C . ASN B 1 123 ? 40.188 39.844 -14.164 1 22.14 123 ASN B C 1
ATOM 5627 O O . ASN B 1 123 ? 40.594 38.844 -14.75 1 22.14 123 ASN B O 1
ATOM 5631 N N . ASP B 1 124 ? 40.781 40.188 -12.992 1 23.12 124 ASP B N 1
ATOM 5632 C CA . ASP B 1 124 ? 42.062 39.594 -12.672 1 23.12 124 ASP B CA 1
ATOM 5633 C C . ASP B 1 124 ? 41.875 38.188 -12.078 1 23.12 124 ASP B C 1
ATOM 5635 O O . ASP B 1 124 ? 42.812 37.594 -11.57 1 23.12 124 ASP B O 1
ATOM 5639 N N . TYR B 1 125 ? 40.75 37.906 -11.594 1 21.91 125 TYR B N 1
ATOM 5640 C CA . TYR B 1 125 ? 40.938 36.781 -10.711 1 21.91 125 TYR B CA 1
ATOM 5641 C C . TYR B 1 125 ? 41.438 35.562 -11.492 1 21.91 125 TYR B C 1
ATOM 5643 O O . TYR B 1 125 ? 41.469 34.438 -10.953 1 21.91 125 TYR B O 1
ATOM 5651 N N . TYR B 1 126 ? 41.656 35.75 -12.945 1 23.81 126 TYR B N 1
ATOM 5652 C CA . TYR B 1 126 ? 42.281 34.688 -13.711 1 23.81 126 TYR B CA 1
ATOM 5653 C C . TYR B 1 126 ? 43.688 34.375 -13.148 1 23.81 126 TYR B C 1
ATOM 5655 O O . TYR B 1 126 ? 44.344 33.438 -13.602 1 23.81 126 TYR B O 1
ATOM 5663 N N . SER B 1 127 ? 44.281 35.344 -12.445 1 23.45 127 SER B N 1
ATOM 5664 C CA . SER B 1 127 ? 45.75 35.188 -12.398 1 23.45 127 SER B CA 1
ATOM 5665 C C . SER B 1 127 ? 46.125 33.938 -11.625 1 23.45 127 SER B C 1
ATOM 5667 O O . SER B 1 127 ? 47.281 33.781 -11.227 1 23.45 127 SER B O 1
ATOM 5669 N N . TYR B 1 128 ? 45.344 33.344 -10.812 1 21.02 128 TYR B N 1
ATOM 5670 C CA . TYR B 1 128 ? 46.219 32.25 -10.383 1 21.02 128 TYR B CA 1
ATOM 5671 C C . TYR B 1 128 ? 46.719 31.469 -11.586 1 21.02 128 TYR B C 1
ATOM 5673 O O . TYR B 1 128 ? 45.969 30.688 -12.203 1 21.02 128 TYR B O 1
ATOM 5681 N N . LYS B 1 129 ? 47.406 32.188 -12.57 1 21.45 129 LYS B N 1
ATOM 5682 C CA . LYS B 1 129 ? 48.25 31.797 -13.688 1 21.45 129 LYS B CA 1
ATOM 5683 C C . LYS B 1 129 ? 49.219 30.688 -13.281 1 21.45 129 LYS B C 1
ATOM 5685 O O . LYS B 1 129 ? 50.438 30.812 -13.484 1 21.45 129 LYS B O 1
ATOM 5690 N N . ASN B 1 130 ? 49.312 29.797 -12.305 1 20.53 130 ASN B N 1
ATOM 5691 C CA . ASN B 1 130 ? 50.469 29.016 -12.727 1 20.53 130 ASN B CA 1
ATOM 5692 C C . ASN B 1 130 ? 50.406 28.719 -14.227 1 20.53 130 ASN B C 1
ATOM 5694 O O . ASN B 1 130 ? 49.344 28.625 -14.805 1 20.53 130 ASN B O 1
ATOM 5698 N N . ASN B 1 131 ? 51.312 29.219 -15.094 1 22.19 131 ASN B N 1
ATOM 5699 C CA . ASN B 1 131 ? 51.781 29.094 -16.484 1 22.19 131 ASN B CA 1
ATOM 5700 C C . ASN B 1 131 ? 51.531 27.672 -17.016 1 22.19 131 ASN B C 1
ATOM 5702 O O . ASN B 1 131 ? 52.281 27.219 -17.891 1 22.19 131 ASN B O 1
ATOM 5706 N N . VAL B 1 132 ? 50.906 26.703 -16.469 1 21.41 132 VAL B N 1
ATOM 5707 C CA . VAL B 1 132 ? 51.188 25.547 -17.312 1 21.41 132 VAL B CA 1
ATOM 5708 C C . VAL B 1 132 ? 50.688 25.828 -18.734 1 21.41 132 VAL B C 1
ATOM 5710 O O . VAL B 1 132 ? 49.531 26.203 -18.922 1 21.41 132 VAL B O 1
ATOM 5713 N N . ASP B 1 133 ? 51.469 26.375 -19.656 1 21.81 133 ASP B N 1
ATOM 5714 C CA . ASP B 1 133 ? 51.469 26.5 -21.109 1 21.81 133 ASP B CA 1
ATOM 5715 C C . ASP B 1 133 ? 50.656 25.391 -21.766 1 21.81 133 ASP B C 1
ATOM 5717 O O . ASP B 1 133 ? 51.156 24.281 -21.953 1 21.81 133 ASP B O 1
ATOM 5721 N N . TYR B 1 134 ? 49.5 24.953 -21.344 1 19.84 134 TYR B N 1
ATOM 5722 C CA . TYR B 1 134 ? 48.969 24 -22.297 1 19.84 134 TYR B CA 1
ATOM 5723 C C . TYR B 1 134 ? 48.719 24.672 -23.641 1 19.84 134 TYR B C 1
ATOM 5725 O O . TYR B 1 134 ? 47.875 25.578 -23.75 1 19.84 134 TYR B O 1
ATOM 5733 N N . GLN B 1 135 ? 49.75 25 -24.453 1 22.23 135 GLN B N 1
ATOM 5734 C CA . GLN B 1 135 ? 49.688 25.266 -25.891 1 22.23 135 GLN B CA 1
ATOM 5735 C C . GLN B 1 135 ? 48.5 24.516 -26.531 1 22.23 135 GLN B C 1
ATOM 5737 O O . GLN B 1 135 ? 48.438 23.281 -26.469 1 22.23 135 GLN B O 1
ATOM 5742 N N . GLY B 1 136 ? 47.375 25.094 -26.406 1 22.78 136 GLY B N 1
ATOM 5743 C CA . GLY B 1 136 ? 46.219 24.703 -27.234 1 22.78 136 GLY B CA 1
ATOM 5744 C C . GLY B 1 136 ? 46.594 24.453 -28.672 1 22.78 136 GLY B C 1
ATOM 5745 O O . GLY B 1 136 ? 46.875 25.391 -29.422 1 22.78 136 GLY B O 1
ATOM 5746 N N . HIS B 1 137 ? 47.469 23.453 -28.969 1 23.62 137 HIS B N 1
ATOM 5747 C CA . HIS B 1 137 ? 47.594 23.109 -30.375 1 23.62 137 HIS B CA 1
ATOM 5748 C C . HIS B 1 137 ? 46.25 23.156 -31.078 1 23.62 137 HIS B C 1
ATOM 5750 O O . HIS B 1 137 ? 45.219 22.938 -30.453 1 23.62 137 HIS B O 1
ATOM 5756 N N . THR B 1 138 ? 46.156 23.984 -32.094 1 24.25 138 THR B N 1
ATOM 5757 C CA . THR B 1 138 ? 45.188 24.047 -33.188 1 24.25 138 THR B CA 1
ATOM 5758 C C . THR B 1 138 ? 44.562 22.672 -33.438 1 24.25 138 THR B C 1
ATOM 5760 O O . THR B 1 138 ? 45.281 21.656 -33.406 1 24.25 138 THR B O 1
ATOM 5763 N N . ASP B 1 139 ? 43.312 22.578 -33.156 1 23.55 139 ASP B N 1
ATOM 5764 C CA . ASP B 1 139 ? 42.406 21.484 -33.469 1 23.55 139 ASP B CA 1
ATOM 5765 C C . ASP B 1 139 ? 42.594 21 -34.906 1 23.55 139 ASP B C 1
ATOM 5767 O O . ASP B 1 139 ? 42.031 21.547 -35.812 1 23.55 139 ASP B O 1
ATOM 5771 N N . LYS B 1 140 ? 43.844 20.891 -35.406 1 23.36 140 LYS B N 1
ATOM 5772 C CA . LYS B 1 140 ? 43.75 20.078 -36.625 1 23.36 140 LYS B CA 1
ATOM 5773 C C . LYS B 1 140 ? 42.812 18.891 -36.438 1 23.36 140 LYS B C 1
ATOM 5775 O O . LYS B 1 140 ? 42.562 18.484 -35.281 1 23.36 140 LYS B O 1
ATOM 5780 N N . ASN B 1 141 ? 42.25 18.188 -37.562 1 25.27 141 ASN B N 1
ATOM 5781 C CA . ASN B 1 141 ? 41.438 17 -37.812 1 25.27 141 ASN B CA 1
ATOM 5782 C C . ASN B 1 141 ? 41.781 15.859 -36.875 1 25.27 141 ASN B C 1
ATOM 5784 O O . ASN B 1 141 ? 42.688 15.07 -37.156 1 25.27 141 ASN B O 1
ATOM 5788 N N . SER B 1 142 ? 42 16.156 -35.625 1 25.98 142 SER B N 1
ATOM 5789 C CA . SER B 1 142 ? 42.625 15.148 -34.781 1 25.98 142 SER B CA 1
ATOM 5790 C C . SER B 1 142 ? 41.844 13.852 -34.781 1 25.98 142 SER B C 1
ATOM 5792 O O . SER B 1 142 ? 40.625 13.859 -34.5 1 25.98 142 SER B O 1
ATOM 5794 N N . THR B 1 143 ? 42.188 12.867 -35.562 1 26.98 143 THR B N 1
ATOM 5795 C CA . THR B 1 143 ? 41.969 11.438 -35.406 1 26.98 143 THR B CA 1
ATOM 5796 C C . THR B 1 143 ? 42.031 11.023 -33.969 1 26.98 143 THR B C 1
ATOM 5798 O O . THR B 1 143 ? 42.969 11.391 -33.219 1 26.98 143 THR B O 1
ATOM 5801 N N . ILE B 1 144 ? 40.938 10.93 -33.219 1 30.06 144 ILE B N 1
ATOM 5802 C CA . ILE B 1 144 ? 40.719 10.172 -31.984 1 30.06 144 ILE B CA 1
ATOM 5803 C C . ILE B 1 144 ? 41.844 9.164 -31.797 1 30.06 144 ILE B C 1
ATOM 5805 O O . ILE B 1 144 ? 41.906 8.141 -32.5 1 30.06 144 ILE B O 1
ATOM 5809 N N . ASN B 1 145 ? 43.125 9.633 -31.781 1 27.73 145 ASN B N 1
ATOM 5810 C CA . ASN B 1 145 ? 44.312 8.773 -31.688 1 27.73 145 ASN B CA 1
ATOM 5811 C C . ASN B 1 145 ? 44.188 7.781 -30.531 1 27.73 145 ASN B C 1
ATOM 5813 O O . ASN B 1 145 ? 43.625 8.102 -29.484 1 27.73 145 ASN B O 1
ATOM 5817 N N . GLU B 1 146 ? 44.5 6.465 -30.719 1 31.39 146 GLU B N 1
ATOM 5818 C CA . GLU B 1 146 ? 44.812 5.219 -30.016 1 31.39 146 GLU B CA 1
ATOM 5819 C C . GLU B 1 146 ? 45.625 5.48 -28.75 1 31.39 146 GLU B C 1
ATOM 5821 O O . GLU B 1 146 ? 45.812 4.59 -27.922 1 31.39 146 GLU B O 1
ATOM 5826 N N . SER B 1 147 ? 46.219 6.676 -28.578 1 31.66 147 SER B N 1
ATOM 5827 C CA . SER B 1 147 ? 47.219 6.809 -27.516 1 31.66 147 SER B CA 1
ATOM 5828 C C . SER B 1 147 ? 46.562 7.059 -26.156 1 31.66 147 SER B C 1
ATOM 5830 O O . SER B 1 147 ? 47.156 6.777 -25.125 1 31.66 147 SER B O 1
ATOM 5832 N N . LEU B 1 148 ? 45.562 7.852 -26.094 1 33.56 148 LEU B N 1
ATOM 5833 C CA . LEU B 1 148 ? 45 8.031 -24.766 1 33.56 148 LEU B CA 1
ATOM 5834 C C . LEU B 1 148 ? 44.5 6.703 -24.203 1 33.56 148 LEU B C 1
ATOM 5836 O O . LEU B 1 148 ? 44.531 6.496 -22.984 1 33.56 148 LEU B O 1
ATOM 5840 N N . VAL B 1 149 ? 44 5.785 -25.062 1 34.66 149 VAL B N 1
ATOM 5841 C CA . VAL B 1 149 ? 43.656 4.438 -24.625 1 34.66 149 VAL B CA 1
ATOM 5842 C C . VAL B 1 149 ? 44.906 3.715 -24.125 1 34.66 149 VAL B C 1
ATOM 5844 O O . VAL B 1 149 ? 44.844 2.971 -23.141 1 34.66 149 VAL B O 1
ATOM 5847 N N . THR B 1 150 ? 46.062 3.998 -24.703 1 35.03 150 THR B N 1
ATOM 5848 C CA . THR B 1 150 ? 47.281 3.232 -24.391 1 35.03 150 THR B CA 1
ATOM 5849 C C . THR B 1 150 ? 47.812 3.609 -23.016 1 35.03 150 THR B C 1
ATOM 5851 O O . THR B 1 150 ? 48.312 2.754 -22.281 1 35.03 150 THR B O 1
ATOM 5854 N N . ASN B 1 151 ? 47.812 4.891 -22.703 1 34.22 151 ASN B N 1
ATOM 5855 C CA . ASN B 1 151 ? 48.5 5.211 -21.453 1 34.22 151 ASN B CA 1
ATOM 5856 C C . ASN B 1 151 ? 47.625 4.812 -20.25 1 34.22 151 ASN B C 1
ATOM 5858 O O . ASN B 1 151 ? 48.156 4.387 -19.219 1 34.22 151 ASN B O 1
ATOM 5862 N N . GLU B 1 152 ? 46.375 5.133 -20.25 1 39.06 152 GLU B N 1
ATOM 5863 C CA . GLU B 1 152 ? 45.531 4.672 -19.141 1 39.06 152 GLU B CA 1
ATOM 5864 C C . GLU B 1 152 ? 45.469 3.148 -19.109 1 39.06 152 GLU B C 1
ATOM 5866 O O . GLU B 1 152 ? 45.25 2.557 -18.047 1 39.06 152 GLU B O 1
ATOM 5871 N N . THR B 1 153 ? 45.812 2.428 -20.188 1 37.94 153 THR B N 1
ATOM 5872 C CA . THR B 1 153 ? 45.906 0.974 -20.234 1 37.94 153 THR B CA 1
ATOM 5873 C C . THR B 1 153 ? 47.094 0.477 -19.422 1 37.94 153 THR B C 1
ATOM 5875 O O . THR B 1 153 ? 47.094 -0.679 -18.984 1 37.94 153 THR B O 1
ATOM 5878 N N . ASN B 1 154 ? 48.125 1.244 -19.297 1 37 154 ASN B N 1
ATOM 5879 C CA . ASN B 1 154 ? 49.281 0.713 -18.547 1 37 154 ASN B CA 1
ATOM 5880 C C . ASN B 1 154 ? 48.969 0.565 -17.062 1 37 154 ASN B C 1
ATOM 5882 O O . ASN B 1 154 ? 49.625 -0.192 -16.359 1 37 154 ASN B O 1
ATOM 5886 N N . TYR B 1 155 ? 48.219 1.395 -16.609 1 36.12 155 TYR B N 1
ATOM 5887 C CA . TYR B 1 155 ? 47.969 1.311 -15.172 1 36.12 155 TYR B CA 1
ATOM 5888 C C . TYR B 1 155 ? 47.344 -0.023 -14.805 1 36.12 155 TYR B C 1
ATOM 5890 O O . TYR B 1 155 ? 47.688 -0.629 -13.789 1 36.12 155 TYR B O 1
ATOM 5898 N N . TYR B 1 156 ? 46.344 -0.428 -15.547 1 39.69 156 TYR B N 1
ATOM 5899 C CA . TYR B 1 156 ? 45.656 -1.659 -15.211 1 39.69 156 TYR B CA 1
ATOM 5900 C C . TYR B 1 156 ? 46.562 -2.865 -15.312 1 39.69 156 TYR B C 1
ATOM 5902 O O . TYR B 1 156 ? 46.281 -3.924 -14.742 1 39.69 156 TYR B O 1
ATOM 5910 N N . ASP B 1 157 ? 47.562 -2.852 -16.125 1 39.22 157 ASP B N 1
ATOM 5911 C CA . ASP B 1 157 ? 48.469 -3.992 -16.156 1 39.22 157 ASP B CA 1
ATOM 5912 C C . ASP B 1 157 ? 49.125 -4.223 -14.789 1 39.22 157 ASP B C 1
ATOM 5914 O O . ASP B 1 157 ? 49.406 -5.363 -14.414 1 39.22 157 ASP B O 1
ATOM 5918 N N . GLN B 1 158 ? 49.469 -3.174 -14.094 1 36 158 GLN B N 1
ATOM 5919 C CA . GLN B 1 158 ? 50.156 -3.436 -12.844 1 36 158 GLN B CA 1
ATOM 5920 C C . GLN B 1 158 ? 49.188 -3.918 -11.766 1 36 158 GLN B C 1
ATOM 5922 O O . GLN B 1 158 ? 49.531 -4.793 -10.961 1 36 158 GLN B O 1
ATOM 5927 N N . TYR B 1 159 ? 48.094 -3.143 -11.516 1 36.72 159 TYR B N 1
ATOM 5928 C CA . TYR B 1 159 ? 47.344 -3.441 -10.312 1 36.72 159 TYR B CA 1
ATOM 5929 C C . TYR B 1 159 ? 46.438 -4.633 -10.523 1 36.72 159 TYR B C 1
ATOM 5931 O O . TYR B 1 159 ? 46.25 -5.457 -9.625 1 36.72 159 TYR B O 1
ATOM 5939 N N . TYR B 1 160 ? 45.625 -4.664 -11.594 1 41.03 160 TYR B N 1
ATOM 5940 C CA . TYR B 1 160 ? 44.562 -5.672 -11.68 1 41.03 160 TYR B CA 1
ATOM 5941 C C . TYR B 1 160 ? 45.062 -6.934 -12.367 1 41.03 160 TYR B C 1
ATOM 5943 O O . TYR B 1 160 ? 44.312 -7.863 -12.617 1 41.03 160 TYR B O 1
ATOM 5951 N N . HIS B 1 161 ? 46.281 -6.957 -12.844 1 36.34 161 HIS B N 1
ATOM 5952 C CA . HIS B 1 161 ? 46.656 -8.188 -13.539 1 36.34 161 HIS B CA 1
ATOM 5953 C C . HIS B 1 161 ? 46.406 -9.406 -12.656 1 36.34 161 HIS B C 1
ATOM 5955 O O . HIS B 1 161 ? 46.406 -10.547 -13.141 1 36.34 161 HIS B O 1
ATOM 5961 N N . ASP B 1 162 ? 46.719 -9.219 -11.359 1 35.44 162 ASP B N 1
ATOM 5962 C CA . ASP B 1 162 ? 46.844 -10.531 -10.727 1 35.44 162 ASP B CA 1
ATOM 5963 C C . ASP B 1 162 ? 45.469 -11.242 -10.68 1 35.44 162 ASP B C 1
ATOM 5965 O O . ASP B 1 162 ? 45.406 -12.469 -10.562 1 35.44 162 ASP B O 1
ATOM 5969 N N . SER B 1 163 ? 44.438 -10.555 -10.148 1 35.81 163 SER B N 1
ATOM 5970 C CA . SER B 1 163 ? 43.406 -11.461 -9.625 1 35.81 163 SER B CA 1
ATOM 5971 C C . SER B 1 163 ? 42.5 -11.953 -10.742 1 35.81 163 SER B C 1
ATOM 5973 O O . SER B 1 163 ? 41.688 -12.844 -10.523 1 35.81 163 SER B O 1
ATOM 5975 N N . TYR B 1 164 ? 41.875 -11.07 -11.586 1 37.81 164 TYR B N 1
ATOM 5976 C CA . TYR B 1 164 ? 40.719 -11.586 -12.352 1 37.81 164 TYR B CA 1
ATOM 5977 C C . TYR B 1 164 ? 41.188 -12.188 -13.672 1 37.81 164 TYR B C 1
ATOM 5979 O O . TYR B 1 164 ? 41.969 -11.562 -14.406 1 37.81 164 TYR B O 1
ATOM 5987 N N . SER B 1 165 ? 41.219 -13.508 -13.82 1 38.06 165 SER B N 1
ATOM 5988 C CA . SER B 1 165 ? 41.625 -14.43 -14.883 1 38.06 165 SER B CA 1
ATOM 5989 C C . SER B 1 165 ? 41.062 -13.969 -16.234 1 38.06 165 SER B C 1
ATOM 5991 O O . SER B 1 165 ? 41.594 -14.336 -17.281 1 38.06 165 SER B O 1
ATOM 5993 N N . ASP B 1 166 ? 39.719 -13.758 -16.422 1 40.28 166 ASP B N 1
ATOM 5994 C CA . ASP B 1 166 ? 39.219 -13.766 -17.797 1 40.28 166 ASP B CA 1
ATOM 5995 C C . ASP B 1 166 ? 39.531 -12.438 -18.5 1 40.28 166 ASP B C 1
ATOM 5997 O O . ASP B 1 166 ? 38.812 -11.445 -18.266 1 40.28 166 ASP B O 1
ATOM 6001 N N . ASP B 1 167 ? 40.531 -12.211 -19.141 1 45.75 167 ASP B N 1
ATOM 6002 C CA . ASP B 1 167 ? 41.25 -11.117 -19.781 1 45.75 167 ASP B CA 1
ATOM 6003 C C . ASP B 1 167 ? 40.375 -10.438 -20.844 1 45.75 167 ASP B C 1
ATOM 6005 O O . ASP B 1 167 ? 40.406 -9.219 -20.969 1 45.75 167 ASP B O 1
ATOM 6009 N N . THR B 1 168 ? 39.688 -11.219 -21.578 1 49.59 168 THR B N 1
ATOM 6010 C CA . THR B 1 168 ? 39.031 -10.633 -22.75 1 49.59 168 THR B CA 1
ATOM 6011 C C . THR B 1 168 ? 37.875 -9.75 -22.344 1 49.59 168 THR B C 1
ATOM 6013 O O . THR B 1 168 ? 37.625 -8.703 -22.938 1 49.59 168 THR B O 1
ATOM 6016 N N . LYS B 1 169 ? 37 -10.281 -21.531 1 51.34 169 LYS B N 1
ATOM 6017 C CA . LYS B 1 169 ? 35.844 -9.508 -21.094 1 51.34 169 LYS B CA 1
ATOM 6018 C C . LYS B 1 169 ? 36.281 -8.25 -20.344 1 51.34 169 LYS B C 1
ATOM 6020 O O . LYS B 1 169 ? 35.625 -7.207 -20.453 1 51.34 169 LYS B O 1
ATOM 6025 N N . PHE B 1 170 ? 37.281 -8.32 -19.688 1 56.12 170 PHE B N 1
ATOM 6026 C CA . PHE B 1 170 ? 37.812 -7.215 -18.891 1 56.12 170 PHE B CA 1
ATOM 6027 C C . PHE B 1 170 ? 38.344 -6.109 -19.797 1 56.12 170 PHE B C 1
ATOM 6029 O O . PHE B 1 170 ? 38.125 -4.926 -19.547 1 56.12 170 PHE B O 1
ATOM 6036 N N . ASP B 1 171 ? 39 -6.535 -20.891 1 62.06 171 ASP B N 1
ATOM 6037 C CA . ASP B 1 171 ? 39.5 -5.547 -21.828 1 62.06 171 ASP B CA 1
ATOM 6038 C C . ASP B 1 171 ? 38.375 -4.762 -22.484 1 62.06 171 ASP B C 1
ATOM 6040 O O . ASP B 1 171 ? 38.469 -3.545 -22.656 1 62.06 171 ASP B O 1
ATOM 6044 N N . SER B 1 172 ? 37.344 -5.512 -22.672 1 74.25 172 SER B N 1
ATOM 6045 C CA . SER B 1 172 ? 36.219 -4.836 -23.312 1 74.25 172 SER B CA 1
ATOM 6046 C C . SER B 1 172 ? 35.531 -3.877 -22.344 1 74.25 172 SER B C 1
ATOM 6048 O O . SER B 1 172 ? 35.188 -2.752 -22.719 1 74.25 172 SER B O 1
ATOM 6050 N N . ALA B 1 173 ? 35.438 -4.238 -21.094 1 81.12 173 ALA B N 1
ATOM 6051 C CA . ALA B 1 173 ? 34.781 -3.389 -20.109 1 81.12 173 ALA B CA 1
ATOM 6052 C C . ALA B 1 173 ? 35.594 -2.111 -19.859 1 81.12 173 ALA B C 1
ATOM 6054 O O . ALA B 1 173 ? 35 -1.032 -19.703 1 81.12 173 ALA B O 1
ATOM 6055 N N . TRP B 1 174 ? 36.875 -2.24 -19.859 1 86.19 174 TRP B N 1
ATOM 6056 C CA . TRP B 1 174 ? 37.719 -1.092 -19.609 1 86.19 174 TRP B CA 1
ATOM 6057 C C . TRP B 1 174 ? 37.656 -0.091 -20.766 1 86.19 174 TRP B C 1
ATOM 6059 O O . TRP B 1 174 ? 37.531 1.116 -20.531 1 86.19 174 TRP B O 1
ATOM 6069 N N . ASN B 1 175 ? 37.688 -0.654 -21.922 1 84.25 175 ASN B N 1
ATOM 6070 C CA . ASN B 1 175 ? 37.562 0.227 -23.078 1 84.25 175 ASN B CA 1
ATOM 6071 C C . ASN B 1 175 ? 36.219 0.967 -23.094 1 84.25 175 ASN B C 1
ATOM 6073 O O . ASN B 1 175 ? 36.188 2.154 -23.422 1 84.25 175 ASN B O 1
ATOM 6077 N N . ASP B 1 176 ? 35.281 0.244 -22.781 1 88.31 176 ASP B N 1
ATOM 6078 C CA . ASP B 1 176 ? 33.969 0.862 -22.719 1 88.31 176 ASP B CA 1
ATOM 6079 C C . ASP B 1 176 ? 33.906 1.941 -21.625 1 88.31 176 ASP B C 1
ATOM 6081 O O . ASP B 1 176 ? 33.312 2.99 -21.828 1 88.31 176 ASP B O 1
ATOM 6085 N N . PHE B 1 177 ? 34.562 1.616 -20.609 1 90.88 177 PHE B N 1
ATOM 6086 C CA . PHE B 1 177 ? 34.594 2.551 -19.484 1 90.88 177 PHE B CA 1
ATOM 6087 C C . PHE B 1 177 ? 35.344 3.83 -19.875 1 90.88 177 PHE B C 1
ATOM 6089 O O . PHE B 1 177 ? 34.875 4.934 -19.578 1 90.88 177 PHE B O 1
ATOM 6096 N N . ILE B 1 178 ? 36.375 3.76 -20.547 1 85.81 178 ILE B N 1
ATOM 6097 C CA . ILE B 1 178 ? 37.188 4.922 -20.953 1 85.81 178 ILE B CA 1
ATOM 6098 C C . ILE B 1 178 ? 36.375 5.77 -21.938 1 85.81 178 ILE B C 1
ATOM 6100 O O . ILE B 1 178 ? 36.406 7 -21.875 1 85.81 178 ILE B O 1
ATOM 6104 N N . HIS B 1 179 ? 35.688 5.094 -22.75 1 88.19 179 HIS B N 1
ATOM 6105 C CA . HIS B 1 179 ? 34.812 5.824 -23.672 1 88.19 179 HIS B CA 1
ATOM 6106 C C . HIS B 1 179 ? 33.688 6.543 -22.922 1 88.19 179 HIS B C 1
ATOM 6108 O O . HIS B 1 179 ? 33.344 7.68 -23.266 1 88.19 179 HIS B O 1
ATOM 6114 N N . TYR B 1 180 ? 33.125 5.832 -22.047 1 89.88 180 TYR B N 1
ATOM 6115 C CA . TYR B 1 180 ? 32.094 6.418 -21.219 1 89.88 180 TYR B CA 1
ATOM 6116 C C . TYR B 1 180 ? 32.594 7.645 -20.484 1 89.88 180 TYR B C 1
ATOM 6118 O O . TYR B 1 180 ? 31.938 8.688 -20.469 1 89.88 180 TYR B O 1
ATOM 6126 N N . ARG B 1 181 ? 33.688 7.523 -19.906 1 87.75 181 ARG B N 1
ATOM 6127 C CA . ARG B 1 181 ? 34.281 8.617 -19.141 1 87.75 181 ARG B CA 1
ATOM 6128 C C . ARG B 1 181 ? 34.594 9.82 -20.031 1 87.75 181 ARG B C 1
ATOM 6130 O O . ARG B 1 181 ? 34.344 10.961 -19.625 1 87.75 181 ARG B O 1
ATOM 6137 N N . ALA B 1 182 ? 35.062 9.555 -21.172 1 85.06 182 ALA B N 1
ATOM 6138 C CA . ALA B 1 182 ? 35.375 10.633 -22.125 1 85.06 182 ALA B CA 1
ATOM 6139 C C . ALA B 1 182 ? 34.094 11.375 -22.531 1 85.06 182 ALA B C 1
ATOM 6141 O O . ALA B 1 182 ? 34.094 12.602 -22.641 1 85.06 182 ALA B O 1
ATOM 6142 N N . ALA B 1 183 ? 33.125 10.625 -22.719 1 89.38 183 ALA B N 1
ATOM 6143 C CA . ALA B 1 183 ? 31.844 11.227 -23.062 1 89.38 183 ALA B CA 1
ATOM 6144 C C . ALA B 1 183 ? 31.312 12.102 -21.938 1 89.38 183 ALA B C 1
ATOM 6146 O O . ALA B 1 183 ? 30.719 13.156 -22.188 1 89.38 183 ALA B O 1
ATOM 6147 N N . GLN B 1 184 ? 31.484 11.688 -20.734 1 88.12 184 GLN B N 1
ATOM 6148 C CA . GLN B 1 184 ? 31.016 12.445 -19.578 1 88.12 184 GLN B CA 1
ATOM 6149 C C . GLN B 1 184 ? 31.797 13.742 -19.422 1 88.12 184 GLN B C 1
ATOM 6151 O O . GLN B 1 184 ? 31.234 14.766 -19.016 1 88.12 184 GLN B O 1
ATOM 6156 N N . LYS B 1 185 ? 33.062 13.664 -19.719 1 83.62 185 LYS B N 1
ATOM 6157 C CA . LYS B 1 185 ? 33.938 14.828 -19.562 1 83.62 185 LYS B CA 1
ATOM 6158 C C . LYS B 1 185 ? 33.594 15.906 -20.594 1 83.62 185 LYS B C 1
ATOM 6160 O O . LYS B 1 185 ? 33.906 17.078 -20.375 1 83.62 185 LYS B O 1
ATOM 6165 N N . GLU B 1 186 ? 32.938 15.477 -21.609 1 87.94 186 GLU B N 1
ATOM 6166 C CA . GLU B 1 186 ? 32.531 16.438 -22.641 1 87.94 186 GLU B CA 1
ATOM 6167 C C . GLU B 1 186 ? 31.344 17.266 -22.156 1 87.94 186 GLU B C 1
ATOM 6169 O O . GLU B 1 186 ? 31.125 18.375 -22.656 1 87.94 186 GLU B O 1
ATOM 6174 N N . LEU B 1 187 ? 30.656 16.75 -21.234 1 90.62 187 LEU B N 1
ATOM 6175 C CA . LEU B 1 187 ? 29.484 17.453 -20.703 1 90.62 187 LEU B CA 1
ATOM 6176 C C . LEU B 1 187 ? 29.891 18.391 -19.578 1 90.62 187 LEU B C 1
ATOM 6178 O O . LEU B 1 187 ? 30.766 18.078 -18.781 1 90.62 187 LEU B O 1
ATOM 6182 N N . LYS B 1 188 ? 29.203 19.531 -19.5 1 89.75 188 LYS B N 1
ATOM 6183 C CA . LYS B 1 188 ? 29.469 20.484 -18.422 1 89.75 188 LYS B CA 1
ATOM 6184 C C . LYS B 1 188 ? 28.766 20.062 -17.141 1 89.75 188 LYS B C 1
ATOM 6186 O O . LYS B 1 188 ? 27.625 19.609 -17.172 1 89.75 188 LYS B O 1
ATOM 6191 N N . ASN B 1 189 ? 29.5 20.141 -16.031 1 88.06 189 ASN B N 1
ATOM 6192 C CA . ASN B 1 189 ? 28.938 19.797 -14.734 1 88.06 189 ASN B CA 1
ATOM 6193 C C . ASN B 1 189 ? 28.016 20.906 -14.211 1 88.06 189 ASN B C 1
ATOM 6195 O O . ASN B 1 189 ? 28.266 22.094 -14.453 1 88.06 189 ASN B O 1
ATOM 6199 N N . ASP B 1 190 ? 26.953 20.5 -13.602 1 91.06 190 ASP B N 1
ATOM 6200 C CA . ASP B 1 190 ? 26.125 21.422 -12.844 1 91.06 190 ASP B CA 1
ATOM 6201 C C . ASP B 1 190 ? 26.844 21.859 -11.555 1 91.06 190 ASP B C 1
ATOM 6203 O O . ASP B 1 190 ? 27.094 21.047 -10.672 1 91.06 190 ASP B O 1
ATOM 6207 N N . PRO B 1 191 ? 27.094 23.172 -11.484 1 86.06 191 PRO B N 1
ATOM 6208 C CA . PRO B 1 191 ? 27.891 23.641 -10.336 1 86.06 191 PRO B CA 1
ATOM 6209 C C . PRO B 1 191 ? 27.234 23.297 -9 1 86.06 191 PRO B C 1
ATOM 6211 O O . PRO B 1 191 ? 27.922 22.984 -8.031 1 86.06 191 PRO B O 1
ATOM 6214 N N . ARG B 1 192 ? 26.016 23.391 -8.906 1 85.5 192 ARG B N 1
ATOM 6215 C CA . ARG B 1 192 ? 25.328 23.094 -7.648 1 85.5 192 ARG B CA 1
ATOM 6216 C C . ARG B 1 192 ? 25.469 21.609 -7.285 1 85.5 192 ARG B C 1
ATOM 6218 O O . ARG B 1 192 ? 25.703 21.281 -6.121 1 85.5 192 ARG B O 1
ATOM 6225 N N . SER B 1 193 ? 25.312 20.844 -8.281 1 88.25 193 SER B N 1
ATOM 6226 C CA . SER B 1 193 ? 25.469 19.406 -8.039 1 88.25 193 SER B CA 1
ATOM 6227 C C . SER B 1 193 ? 26.891 19.062 -7.617 1 88.25 193 SER B C 1
ATOM 6229 O O . SER B 1 193 ? 27.094 18.203 -6.762 1 88.25 193 SER B O 1
ATOM 6231 N N . GLU B 1 194 ? 27.781 19.719 -8.164 1 87.12 194 GLU B N 1
ATOM 6232 C CA . GLU B 1 194 ? 29.172 19.516 -7.797 1 87.12 194 GLU B CA 1
ATOM 6233 C C . GLU B 1 194 ? 29.438 19.953 -6.363 1 87.12 194 GLU B C 1
ATOM 6235 O O . GLU B 1 194 ? 30.219 19.328 -5.645 1 87.12 194 GLU B O 1
ATOM 6240 N N . ASP B 1 195 ? 28.781 20.984 -6.023 1 87.19 195 ASP B N 1
ATOM 6241 C CA . ASP B 1 195 ? 28.906 21.5 -4.66 1 87.19 195 ASP B CA 1
ATOM 6242 C C . ASP B 1 195 ? 28.391 20.484 -3.645 1 87.19 195 ASP B C 1
ATOM 6244 O O . ASP B 1 195 ? 29.016 20.25 -2.607 1 87.19 195 ASP B O 1
ATOM 6248 N N . ILE B 1 196 ? 27.312 19.938 -3.953 1 88.56 196 ILE B N 1
ATOM 6249 C CA . ILE B 1 196 ? 26.703 18.969 -3.062 1 88.56 196 ILE B CA 1
ATOM 6250 C C . ILE B 1 196 ? 27.578 17.719 -2.982 1 88.56 196 ILE B C 1
ATOM 6252 O O . ILE B 1 196 ? 27.766 17.156 -1.902 1 88.56 196 ILE B O 1
ATOM 6256 N N . LYS B 1 197 ? 28.062 17.344 -4.109 1 90.06 197 LYS B N 1
ATOM 6257 C CA . LYS B 1 197 ? 28.938 16.172 -4.148 1 90.06 197 LYS B CA 1
ATOM 6258 C C . LYS B 1 197 ? 30.188 16.406 -3.311 1 90.06 197 LYS B C 1
ATOM 6260 O O . LYS B 1 197 ? 30.625 15.531 -2.57 1 90.06 197 LYS B O 1
ATOM 6265 N N . GLN B 1 198 ? 30.766 17.562 -3.479 1 90 198 GLN B N 1
ATOM 6266 C CA . GLN B 1 198 ? 31.953 17.891 -2.703 1 90 198 GLN B CA 1
ATOM 6267 C C . GLN B 1 198 ? 31.656 17.906 -1.207 1 90 198 GLN B C 1
ATOM 6269 O O . GLN B 1 198 ? 32.469 17.469 -0.402 1 90 198 GLN B O 1
ATOM 6274 N N . PHE B 1 199 ? 30.594 18.422 -0.877 1 91.81 199 PHE B N 1
ATOM 6275 C CA . PHE B 1 199 ? 30.172 18.359 0.52 1 91.81 199 PHE B CA 1
ATOM 6276 C C . PHE B 1 199 ? 30.141 16.922 1.017 1 91.81 199 PHE B C 1
ATOM 6278 O O . PHE B 1 199 ? 30.688 16.609 2.078 1 91.81 199 PHE B O 1
ATOM 6285 N N . MET B 1 200 ? 29.438 16.062 0.242 1 93.56 200 MET B N 1
ATOM 6286 C CA . MET B 1 200 ? 29.266 14.656 0.63 1 93.56 200 MET B CA 1
ATOM 6287 C C . MET B 1 200 ? 30.625 13.984 0.834 1 93.56 200 MET B C 1
ATOM 6289 O O . MET B 1 200 ? 30.828 13.273 1.818 1 93.56 200 MET B O 1
ATOM 6293 N N . ILE B 1 201 ? 31.531 14.297 -0.04 1 92.06 201 ILE B N 1
ATOM 6294 C CA . ILE B 1 201 ? 32.875 13.688 -0.012 1 92.06 201 ILE B CA 1
ATOM 6295 C C . ILE B 1 201 ? 33.625 14.148 1.232 1 92.06 201 ILE B C 1
ATOM 6297 O O . ILE B 1 201 ? 34.188 13.328 1.967 1 92.06 201 ILE B O 1
ATOM 6301 N N . LEU B 1 202 ? 33.594 15.422 1.474 1 92.19 202 LEU B N 1
ATOM 6302 C CA . LEU B 1 202 ? 34.281 15.977 2.619 1 92.19 202 LEU B CA 1
ATOM 6303 C C . LEU B 1 202 ? 33.625 15.555 3.926 1 92.19 202 LEU B C 1
ATOM 6305 O O . LEU B 1 202 ? 34.312 15.32 4.926 1 92.19 202 LEU B O 1
ATOM 6309 N N . PHE B 1 203 ? 32.281 15.531 3.873 1 93 203 PHE B N 1
ATOM 6310 C CA . PHE B 1 203 ? 31.516 15.109 5.039 1 93 203 PHE B CA 1
ATOM 6311 C C . PHE B 1 203 ? 31.828 13.656 5.391 1 93 203 PHE B C 1
ATOM 6313 O O . PHE B 1 203 ? 31.922 13.305 6.566 1 93 203 PHE B O 1
ATOM 6320 N N . HIS B 1 204 ? 31.984 12.875 4.379 1 92.69 204 HIS B N 1
ATOM 6321 C CA . HIS B 1 204 ? 32.281 11.461 4.543 1 92.69 204 HIS B CA 1
ATOM 6322 C C . HIS B 1 204 ? 33.656 11.266 5.223 1 92.69 204 HIS B C 1
ATOM 6324 O O . HIS B 1 204 ? 33.875 10.266 5.914 1 92.69 204 HIS B O 1
ATOM 6330 N N . ASN B 1 205 ? 34.531 12.219 5.023 1 89.12 205 ASN B N 1
ATOM 6331 C CA . ASN B 1 205 ? 35.875 12.125 5.566 1 89.12 205 ASN B CA 1
ATOM 6332 C C . ASN B 1 205 ? 35.906 12.492 7.047 1 89.12 205 ASN B C 1
ATOM 6334 O O . ASN B 1 205 ? 36.875 12.211 7.738 1 89.12 205 ASN B O 1
ATOM 6338 N N . VAL B 1 206 ? 34.875 13.102 7.508 1 90.75 206 VAL B N 1
ATOM 6339 C CA . VAL B 1 206 ? 34.75 13.438 8.922 1 90.75 206 VAL B CA 1
ATOM 6340 C C . VAL B 1 206 ? 34.344 12.203 9.719 1 90.75 206 VAL B C 1
ATOM 6342 O O . VAL B 1 206 ? 33.594 11.352 9.211 1 90.75 206 VAL B O 1
ATOM 6345 N N . SER B 1 207 ? 34.844 12.078 10.938 1 90 207 SER B N 1
ATOM 6346 C CA . SER B 1 207 ? 34.531 10.938 11.773 1 90 207 SER B CA 1
ATOM 6347 C C . SER B 1 207 ? 33.031 10.875 12.047 1 90 207 SER B C 1
ATOM 6349 O O . SER B 1 207 ? 32.344 11.914 12.148 1 90 207 SER B O 1
ATOM 6351 N N . ARG B 1 208 ? 32.5 9.68 12.133 1 91.81 208 ARG 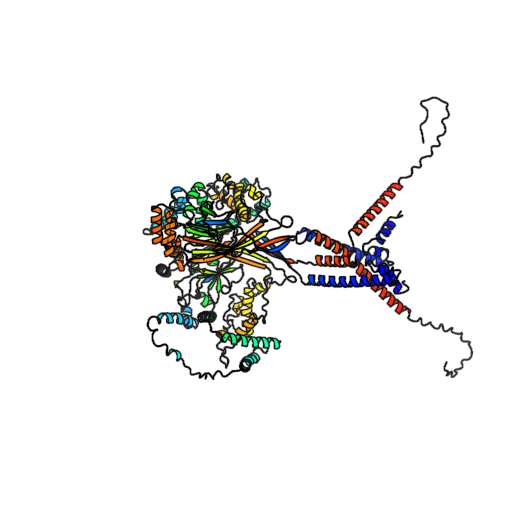B N 1
ATOM 6352 C CA . ARG B 1 208 ? 31.062 9.492 12.383 1 91.81 208 ARG B CA 1
ATOM 6353 C C . ARG B 1 208 ? 30.625 10.242 13.633 1 91.81 208 ARG B C 1
ATOM 6355 O O . ARG B 1 208 ? 29.562 10.875 13.633 1 91.81 208 ARG B O 1
ATOM 6362 N N . ASP B 1 209 ? 31.422 10.203 14.672 1 92.81 209 ASP B N 1
ATOM 6363 C CA . ASP B 1 209 ? 31.062 10.859 15.93 1 92.81 209 ASP B CA 1
ATOM 6364 C C . ASP B 1 209 ? 30.922 12.367 15.75 1 92.81 209 ASP B C 1
ATOM 6366 O O . ASP B 1 209 ? 29.984 12.977 16.25 1 92.81 209 ASP B O 1
ATOM 6370 N N . THR B 1 210 ? 31.859 12.906 15.031 1 94.12 210 THR B N 1
ATOM 6371 C CA . THR B 1 210 ? 31.812 14.344 14.773 1 94.12 210 THR B CA 1
ATOM 6372 C C . THR B 1 210 ? 30.609 14.688 13.891 1 94.12 210 THR B C 1
ATOM 6374 O O . THR B 1 210 ? 29.938 15.703 14.117 1 94.12 210 THR B O 1
ATOM 6377 N N . ARG B 1 211 ? 30.344 13.867 12.891 1 94.69 211 ARG B N 1
ATOM 6378 C CA . ARG B 1 211 ? 29.188 14.094 12.016 1 94.69 211 ARG B CA 1
ATOM 6379 C C . ARG B 1 211 ? 27.891 14.086 12.805 1 94.69 211 ARG B C 1
ATOM 6381 O O . ARG B 1 211 ? 27.016 14.93 12.586 1 94.69 211 ARG B O 1
ATOM 6388 N N . VAL B 1 212 ? 27.781 13.164 13.719 1 95.88 212 VAL B N 1
ATOM 6389 C CA . VAL B 1 212 ? 26.578 13.047 14.531 1 95.88 212 VAL B CA 1
ATOM 6390 C C . VAL B 1 212 ? 26.406 14.297 15.391 1 95.88 212 VAL B C 1
ATOM 6392 O O . VAL B 1 212 ? 25.297 14.82 15.523 1 95.88 212 VAL B O 1
ATOM 6395 N N . LYS B 1 213 ? 27.516 14.789 15.898 1 95.44 213 LYS B N 1
ATOM 6396 C CA . LYS B 1 213 ? 27.469 15.953 16.766 1 95.44 213 LYS B CA 1
ATOM 6397 C C . LYS B 1 213 ? 27.125 17.219 15.984 1 95.44 213 LYS B C 1
ATOM 6399 O O . LYS B 1 213 ? 26.5 18.141 16.516 1 95.44 213 LYS B O 1
ATOM 6404 N N . MET B 1 214 ? 27.438 17.234 14.75 1 94.56 214 MET B N 1
ATOM 6405 C CA . MET B 1 214 ? 27.188 18.406 13.914 1 94.56 214 MET B CA 1
ATOM 6406 C C . MET B 1 214 ? 25.75 18.422 13.414 1 94.56 214 MET B C 1
ATOM 6408 O O . MET B 1 214 ? 25.25 19.469 13.008 1 94.56 214 MET B O 1
ATOM 6412 N N . GLY B 1 215 ? 25.125 17.297 13.398 1 94.88 215 GLY B N 1
ATOM 6413 C CA . GLY B 1 215 ? 23.781 17.203 12.852 1 94.88 215 GLY B CA 1
ATOM 6414 C C . GLY B 1 215 ? 22.703 17.562 13.852 1 94.88 215 GLY B C 1
ATOM 6415 O O . GLY B 1 215 ? 23 17.953 14.984 1 94.88 215 GLY B O 1
ATOM 6416 N N . HIS B 1 216 ? 21.484 17.531 13.391 1 94.31 216 HIS B N 1
ATOM 6417 C CA . HIS B 1 216 ? 20.328 17.828 14.227 1 94.31 216 HIS B CA 1
ATOM 6418 C C . HIS B 1 216 ? 19.984 16.641 15.125 1 94.31 216 HIS B C 1
ATOM 6420 O O . HIS B 1 216 ? 19.984 15.5 14.68 1 94.31 216 HIS B O 1
ATOM 6426 N N . SER B 1 217 ? 19.734 16.906 16.375 1 93.75 217 SER B N 1
ATOM 6427 C CA . SER B 1 217 ? 19.359 15.852 17.312 1 93.75 217 SER B CA 1
ATOM 6428 C C . SER B 1 217 ? 17.844 15.664 17.344 1 93.75 217 SER B C 1
ATOM 6430 O O . SER B 1 217 ? 17.078 16.625 17.172 1 93.75 217 SER B O 1
ATOM 6432 N N . ILE B 1 218 ? 17.438 14.461 17.578 1 95.12 218 ILE B N 1
ATOM 6433 C CA . ILE B 1 218 ? 16.016 14.133 17.609 1 95.12 218 ILE B CA 1
ATOM 6434 C C . ILE B 1 218 ? 15.352 14.922 18.734 1 95.12 218 ILE B C 1
ATOM 6436 O O . ILE B 1 218 ? 14.188 15.312 18.625 1 95.12 218 ILE B O 1
ATOM 6440 N N . LYS B 1 219 ? 16.047 15.195 19.797 1 88.81 219 LYS B N 1
ATOM 6441 C CA . LYS B 1 219 ? 15.5 15.945 20.922 1 88.81 219 LYS B CA 1
ATOM 6442 C C . LYS B 1 219 ? 15.156 17.375 20.516 1 88.81 219 LYS B C 1
ATOM 6444 O O . LYS B 1 219 ? 14.188 17.953 21.016 1 88.81 219 LYS B O 1
ATOM 6449 N N . ASP B 1 220 ? 15.969 17.875 19.594 1 87.12 220 ASP B N 1
ATOM 6450 C CA . ASP B 1 220 ? 15.734 19.234 19.109 1 87.12 220 ASP B CA 1
ATOM 6451 C C . ASP B 1 220 ? 14.648 19.266 18.047 1 87.12 220 ASP B C 1
ATOM 6453 O O . ASP B 1 220 ? 13.898 20.234 17.938 1 87.12 220 ASP B O 1
ATOM 6457 N N . LEU B 1 221 ? 14.57 18.234 17.312 1 91.94 221 LEU B N 1
ATOM 6458 C CA . LEU B 1 221 ? 13.688 18.203 16.156 1 91.94 221 LEU B CA 1
ATOM 6459 C C . LEU B 1 221 ? 12.266 17.859 16.562 1 91.94 221 LEU B C 1
ATOM 6461 O O . LEU B 1 221 ? 11.305 18.391 16 1 91.94 221 LEU B O 1
ATOM 6465 N N . LEU B 1 222 ? 12.125 17.016 17.5 1 92.75 222 LEU B N 1
ATOM 6466 C CA . LEU B 1 222 ? 10.82 16.438 17.812 1 92.75 222 LEU B CA 1
ATOM 6467 C C . LEU B 1 222 ? 10.023 17.328 18.75 1 92.75 222 LEU B C 1
ATOM 6469 O O . LEU B 1 222 ? 10.422 17.562 19.891 1 92.75 222 LEU B O 1
ATOM 6473 N N . ILE B 1 223 ? 8.922 17.859 18.297 1 91.06 223 ILE B N 1
ATOM 6474 C CA . ILE B 1 223 ? 8.023 18.656 19.125 1 91.06 223 ILE B CA 1
ATOM 6475 C C . ILE B 1 223 ? 6.949 17.75 19.734 1 91.06 223 ILE B C 1
ATOM 6477 O O . ILE B 1 223 ? 6.641 17.859 20.922 1 91.06 223 ILE B O 1
ATOM 6481 N N . ASN B 1 224 ? 6.395 16.953 18.875 1 92.44 224 ASN B N 1
ATOM 6482 C CA . ASN B 1 224 ? 5.359 16.016 19.312 1 92.44 224 ASN B CA 1
ATOM 6483 C C . ASN B 1 224 ? 5.352 14.758 18.453 1 92.44 224 ASN B C 1
ATOM 6485 O O . ASN B 1 224 ? 5.637 14.82 17.25 1 92.44 224 ASN B O 1
ATOM 6489 N N . CYS B 1 225 ? 5.066 13.648 19.062 1 94.62 225 CYS B N 1
ATOM 6490 C CA . CYS B 1 225 ? 4.918 12.367 18.391 1 94.62 225 CYS B CA 1
ATOM 6491 C C . CYS B 1 225 ? 3.848 11.516 19.062 1 94.62 225 CYS B C 1
ATOM 6493 O O . CYS B 1 225 ? 3.875 11.336 20.281 1 94.62 225 CYS B O 1
ATOM 6495 N N . SER B 1 226 ? 2.99 11.047 18.266 1 95.81 226 SER B N 1
ATOM 6496 C CA . SER B 1 226 ? 1.957 10.188 18.844 1 95.81 226 SER B CA 1
ATOM 6497 C C . SER B 1 226 ? 1.484 9.148 17.828 1 95.81 226 SER B C 1
ATOM 6499 O O . SER B 1 226 ? 1.399 9.422 16.641 1 95.81 226 SER B O 1
ATOM 6501 N N . PHE B 1 227 ? 1.281 8.008 18.328 1 94.94 227 PHE B N 1
ATOM 6502 C CA . PHE B 1 227 ? 0.692 6.918 17.562 1 94.94 227 PHE B CA 1
ATOM 6503 C C . PHE B 1 227 ? -0.57 6.398 18.234 1 94.94 227 PHE B C 1
ATOM 6505 O O . PHE B 1 227 ? -0.54 6.012 19.406 1 94.94 227 PHE B O 1
ATOM 6512 N N . ASN B 1 228 ? -1.64 6.367 17.469 1 93.06 228 ASN B N 1
ATOM 6513 C CA . ASN B 1 228 ? -2.92 5.914 18 1 93.06 228 ASN B CA 1
ATOM 6514 C C . ASN B 1 228 ? -3.285 6.652 19.281 1 93.06 228 ASN B C 1
ATOM 6516 O O . ASN B 1 228 ? -3.725 6.035 20.25 1 93.06 228 ASN B O 1
ATOM 6520 N N . GLY B 1 229 ? -2.953 7.902 19.328 1 92 229 GLY B N 1
ATOM 6521 C CA . GLY B 1 229 ? -3.297 8.75 20.453 1 92 229 GLY B CA 1
ATOM 6522 C C . GLY B 1 229 ? -2.348 8.594 21.625 1 92 229 GLY B C 1
ATOM 6523 O O . GLY B 1 229 ? -2.564 9.172 22.688 1 92 229 GLY B O 1
ATOM 6524 N N . LYS B 1 230 ? -1.36 7.809 21.484 1 92.44 230 LYS B N 1
ATOM 6525 C CA . LYS B 1 230 ? -0.376 7.605 22.547 1 92.44 230 LYS B CA 1
ATOM 6526 C C . LYS B 1 230 ? 0.957 8.258 22.188 1 92.44 230 LYS B C 1
ATOM 6528 O O . LYS B 1 230 ? 1.432 8.133 21.062 1 92.44 230 LYS B O 1
ATOM 6533 N N . LEU B 1 231 ? 1.539 8.906 23.156 1 93.5 231 LEU B N 1
ATOM 6534 C CA . LEU B 1 231 ? 2.75 9.688 22.922 1 93.5 231 LEU B CA 1
ATOM 6535 C C . LEU B 1 231 ? 3.947 8.766 22.672 1 93.5 231 LEU B C 1
ATOM 6537 O O . LEU B 1 231 ? 4.09 7.738 23.344 1 93.5 231 LEU B O 1
ATOM 6541 N N . CYS B 1 232 ? 4.688 9.133 21.734 1 91.81 232 CYS B N 1
ATOM 6542 C CA . CYS B 1 232 ? 6.008 8.539 21.562 1 91.81 232 CYS B CA 1
ATOM 6543 C C . CYS B 1 232 ? 7.105 9.523 21.938 1 91.81 232 CYS B C 1
ATOM 6545 O O . CYS B 1 232 ? 6.844 10.711 22.125 1 91.81 232 CYS B O 1
ATOM 6547 N N . SER B 1 233 ? 8.328 8.992 22.141 1 89.56 233 SER B N 1
ATOM 6548 C CA . SER B 1 233 ? 9.422 9.836 22.609 1 89.56 233 SER B CA 1
ATOM 6549 C C . SER B 1 233 ? 10.664 9.656 21.734 1 89.56 233 SER B C 1
ATOM 6551 O O . SER B 1 233 ? 10.672 8.836 20.812 1 89.56 233 SER B O 1
ATOM 6553 N N . ALA B 1 234 ? 11.625 10.461 22.078 1 91.06 234 ALA B N 1
ATOM 6554 C CA . ALA B 1 234 ? 12.891 10.445 21.344 1 91.06 234 ALA B CA 1
ATOM 6555 C C . ALA B 1 234 ? 13.555 9.07 21.438 1 91.06 234 ALA B C 1
ATOM 6557 O O . ALA B 1 234 ? 14.289 8.672 20.516 1 91.06 234 ALA B O 1
ATOM 6558 N N . GLN B 1 235 ? 13.219 8.32 22.422 1 90.56 235 GLN B N 1
ATOM 6559 C CA . GLN B 1 235 ? 13.852 7.02 22.641 1 90.56 235 GLN B CA 1
ATOM 6560 C C . GLN B 1 235 ? 13.375 5.996 21.625 1 90.56 235 GLN B C 1
ATOM 6562 O O . GLN B 1 235 ? 14.016 4.965 21.422 1 90.56 235 GLN B O 1
ATOM 6567 N N . ASP B 1 236 ? 12.305 6.293 20.984 1 92.75 236 ASP B N 1
ATOM 6568 C CA . ASP B 1 236 ? 11.742 5.363 20 1 92.75 236 ASP B CA 1
ATOM 6569 C C . ASP B 1 236 ? 12.438 5.504 18.641 1 92.75 236 ASP B C 1
ATOM 6571 O O . ASP B 1 236 ? 12.156 4.75 17.719 1 92.75 236 ASP B O 1
ATOM 6575 N N . PHE B 1 237 ? 13.391 6.402 18.609 1 96.44 237 PHE B N 1
ATOM 6576 C CA . PHE B 1 237 ? 14.039 6.688 17.328 1 96.44 237 PHE B CA 1
ATOM 6577 C C . PHE B 1 237 ? 15.461 6.137 17.312 1 96.44 237 PHE B C 1
ATOM 6579 O O . PHE B 1 237 ? 16.156 6.188 18.312 1 96.44 237 PHE B O 1
ATOM 6586 N N . THR B 1 238 ? 15.82 5.629 16.203 1 95.5 238 THR B N 1
ATOM 6587 C CA . THR B 1 238 ? 17.188 5.176 15.969 1 95.5 238 THR B CA 1
ATOM 6588 C C . THR B 1 238 ? 17.906 6.07 14.961 1 95.5 238 THR B C 1
ATOM 6590 O O . THR B 1 238 ? 17.344 6.406 13.922 1 95.5 238 THR B O 1
ATOM 6593 N N . LEU B 1 239 ? 19.109 6.445 15.336 1 96.5 239 LEU B N 1
ATOM 6594 C CA . LEU B 1 239 ? 19.891 7.352 14.5 1 96.5 239 LEU B CA 1
ATOM 6595 C C . LEU B 1 239 ? 20.641 6.582 13.422 1 96.5 239 LEU B C 1
ATOM 6597 O O . LEU B 1 239 ? 21.203 5.516 13.688 1 96.5 239 LEU B O 1
ATOM 6601 N N . PHE B 1 240 ? 20.641 7.098 12.203 1 95.31 240 PHE B N 1
ATOM 6602 C CA . PHE B 1 240 ? 21.516 6.617 11.148 1 95.31 240 PHE B CA 1
ATOM 6603 C C . PHE B 1 240 ? 22.031 7.777 10.305 1 95.31 240 PHE B C 1
ATOM 6605 O O . PHE B 1 240 ? 21.375 8.812 10.195 1 95.31 240 PHE B O 1
ATOM 6612 N N . GLN B 1 241 ? 23.172 7.574 9.727 1 94.12 241 GLN B N 1
ATOM 6613 C CA . GLN B 1 241 ? 23.844 8.656 9.016 1 94.12 241 GLN B CA 1
ATOM 6614 C C . GLN B 1 241 ? 23.703 8.484 7.504 1 94.12 241 GLN B C 1
ATOM 6616 O O . GLN B 1 241 ? 23.75 7.367 6.988 1 94.12 241 GLN B O 1
ATOM 6621 N N . THR B 1 242 ? 23.516 9.586 6.848 1 94.56 242 THR B N 1
ATOM 6622 C CA . THR B 1 242 ? 23.594 9.68 5.395 1 94.56 242 THR B CA 1
ATOM 6623 C C . THR B 1 242 ? 24.562 10.789 4.98 1 94.56 242 THR B C 1
ATOM 6625 O O . THR B 1 242 ? 24.859 11.688 5.777 1 94.56 242 THR B O 1
ATOM 6628 N N . LEU B 1 243 ? 25.031 10.734 3.814 1 94.62 243 LEU B N 1
ATOM 6629 C CA . LEU B 1 243 ? 25.984 11.734 3.373 1 94.62 243 LEU B CA 1
ATOM 6630 C C . LEU B 1 243 ? 25.281 13 2.904 1 94.62 243 LEU B C 1
ATOM 6632 O O . LEU B 1 243 ? 25.828 14.102 3.02 1 94.62 243 LEU B O 1
ATOM 6636 N N . GLU B 1 244 ? 24.094 12.859 2.457 1 93.06 244 GLU B N 1
ATOM 6637 C CA . GLU B 1 244 ? 23.359 13.984 1.895 1 93.06 244 GLU B CA 1
ATOM 6638 C C . GLU B 1 244 ? 22.672 14.805 2.99 1 93.06 244 GLU B C 1
ATOM 6640 O O . GLU B 1 244 ? 22.609 16.031 2.906 1 93.06 244 GLU B O 1
ATOM 6645 N N . PHE B 1 245 ? 22.25 14.078 4.055 1 94.75 245 PHE B N 1
ATOM 6646 C CA . PHE B 1 245 ? 21.344 14.766 4.977 1 94.75 245 PHE B CA 1
ATOM 6647 C C . PHE B 1 245 ? 21.891 14.734 6.398 1 94.75 245 PHE B C 1
ATOM 6649 O O . PHE B 1 245 ? 21.312 15.336 7.305 1 94.75 245 PHE B O 1
ATOM 6656 N N . GLY B 1 246 ? 22.953 14.062 6.613 1 95.06 246 GLY B N 1
ATOM 6657 C CA . GLY B 1 246 ? 23.516 13.961 7.953 1 95.06 246 GLY B CA 1
ATOM 6658 C C . GLY B 1 246 ? 22.734 13.008 8.852 1 95.06 246 GLY B C 1
ATOM 6659 O O . GLY B 1 246 ? 22.484 11.867 8.469 1 95.06 246 GLY B O 1
ATOM 6660 N N . ASN B 1 247 ? 22.328 13.555 10 1 96.88 247 ASN B N 1
ATOM 6661 C CA . ASN B 1 247 ? 21.578 12.727 10.945 1 96.88 247 ASN B CA 1
ATOM 6662 C C . ASN B 1 247 ? 20.156 12.461 10.453 1 96.88 247 ASN B C 1
ATOM 6664 O O . ASN B 1 247 ? 19.422 13.398 10.133 1 96.88 247 ASN B O 1
ATOM 6668 N N . CYS B 1 248 ? 19.859 11.227 10.359 1 97.44 248 CYS B N 1
ATOM 6669 C CA . CYS B 1 248 ? 18.484 10.789 10.094 1 97.44 248 CYS B CA 1
ATOM 6670 C C . CYS B 1 248 ? 17.969 9.898 11.211 1 97.44 248 CYS B C 1
ATOM 6672 O O . CYS B 1 248 ? 18.766 9.352 11.992 1 97.44 248 CYS B O 1
ATOM 6674 N N . TYR B 1 249 ? 16.703 9.805 11.305 1 97.88 249 TYR B N 1
ATOM 6675 C CA . TYR B 1 249 ? 16.125 9.055 12.406 1 97.88 249 TYR B CA 1
ATOM 6676 C C . TYR B 1 249 ? 15.008 8.133 11.914 1 97.88 249 TYR B C 1
ATOM 6678 O O . TYR B 1 249 ? 14.219 8.516 11.047 1 97.88 249 TYR B O 1
ATOM 6686 N N . THR B 1 250 ? 14.953 6.93 12.414 1 97.62 250 THR B N 1
ATOM 6687 C CA . THR B 1 250 ? 13.922 5.953 12.078 1 97.62 250 THR B CA 1
ATOM 6688 C C . THR B 1 250 ? 13.062 5.633 13.305 1 97.62 250 THR B C 1
ATOM 6690 O O . THR B 1 250 ? 13.578 5.277 14.359 1 97.62 250 THR B O 1
ATOM 6693 N N . LEU B 1 251 ? 11.812 5.812 13.148 1 97.62 251 LEU B N 1
ATOM 6694 C CA . LEU B 1 251 ? 10.844 5.375 14.148 1 97.62 251 LEU B CA 1
ATOM 6695 C C . LEU B 1 251 ? 10.352 3.963 13.844 1 97.62 251 LEU B C 1
ATOM 6697 O O . LEU B 1 251 ? 9.773 3.717 12.781 1 97.62 251 LEU B O 1
ATOM 6701 N N . SER B 1 252 ? 10.68 3.074 14.656 1 92.38 252 SER B N 1
ATOM 6702 C CA . SER B 1 252 ? 10.188 1.705 14.531 1 92.38 252 SER B CA 1
ATOM 6703 C C . SER B 1 252 ? 9.875 1.102 15.898 1 92.38 252 SER B C 1
ATOM 6705 O O . SER B 1 252 ? 10.711 1.132 16.797 1 92.38 252 SER B O 1
ATOM 6707 N N . ASN B 1 253 ? 8.664 0.692 16.031 1 89.31 253 ASN B N 1
ATOM 6708 C CA . ASN B 1 253 ? 8.203 0.08 17.281 1 89.31 253 ASN B CA 1
ATOM 6709 C C . ASN B 1 253 ? 7.289 -1.111 17 1 89.31 253 ASN B C 1
ATOM 6711 O O . ASN B 1 253 ? 6.277 -0.979 16.312 1 89.31 253 ASN B O 1
ATOM 6715 N N . THR B 1 254 ? 7.652 -2.244 17.562 1 85.12 254 THR B N 1
ATOM 6716 C CA . THR B 1 254 ? 6.883 -3.467 17.344 1 85.12 254 THR B CA 1
ATOM 6717 C C . THR B 1 254 ? 5.5 -3.355 17.984 1 85.12 254 THR B C 1
ATOM 6719 O O . THR B 1 254 ? 4.586 -4.102 17.625 1 85.12 254 THR B O 1
ATOM 6722 N N . ARG B 1 255 ? 5.34 -2.439 18.844 1 85.5 255 ARG B N 1
ATOM 6723 C CA . ARG B 1 255 ? 4.062 -2.277 19.531 1 85.5 255 ARG B CA 1
ATOM 6724 C C . ARG B 1 255 ? 3.096 -1.439 18.703 1 85.5 255 ARG B C 1
ATOM 6726 O O . ARG B 1 255 ? 1.905 -1.363 19.016 1 85.5 255 ARG B O 1
ATOM 6733 N N . PHE B 1 256 ? 3.627 -0.782 17.703 1 92.19 256 PHE B N 1
ATOM 6734 C CA . PHE B 1 256 ? 2.768 0.04 16.859 1 92.19 256 PHE B CA 1
ATOM 6735 C C . PHE B 1 256 ? 1.936 -0.829 15.93 1 92.19 256 PHE B C 1
ATOM 6737 O O . PHE B 1 256 ? 2.381 -1.171 14.836 1 92.19 256 PHE B O 1
ATOM 6744 N N . LEU B 1 257 ? 0.752 -1.179 16.422 1 92.19 257 LEU B N 1
ATOM 6745 C CA . LEU B 1 257 ? -0.211 -1.962 15.656 1 92.19 257 LEU B CA 1
ATOM 6746 C C . LEU B 1 257 ? -1.444 -1.13 15.32 1 92.19 257 LEU B C 1
ATOM 6748 O O . LEU B 1 257 ? -2.035 -0.504 16.203 1 92.19 257 LEU B O 1
ATOM 6752 N N . SER B 1 258 ? -1.752 -1.108 14.07 1 92.75 258 SER B N 1
ATOM 6753 C CA . SER B 1 258 ? -2.947 -0.386 13.648 1 92.75 258 SER B CA 1
ATOM 6754 C C . SER B 1 258 ? -4.18 -1.282 13.688 1 92.75 258 SER B C 1
ATOM 6756 O O . SER B 1 258 ? -4.25 -2.287 12.977 1 92.75 258 SER B O 1
ATOM 6758 N N . ARG B 1 259 ? -5.102 -0.878 14.461 1 89.31 259 ARG B N 1
ATOM 6759 C CA . ARG B 1 259 ? -6.32 -1.658 14.625 1 89.31 259 ARG B CA 1
ATOM 6760 C C . ARG B 1 259 ? -7.508 -0.962 13.969 1 89.31 259 ARG B C 1
ATOM 6762 O O . ARG B 1 259 ? -8.531 -1.594 13.695 1 89.31 259 ARG B O 1
ATOM 6769 N N . SER B 1 260 ? -7.297 0.305 13.789 1 88.69 260 SER B N 1
ATOM 6770 C CA . SER B 1 260 ? -8.32 1.106 13.125 1 88.69 260 SER B CA 1
ATOM 6771 C C . SER B 1 260 ? -7.707 2.008 12.062 1 88.69 260 SER B C 1
ATOM 6773 O O . SER B 1 260 ? -6.551 2.422 12.18 1 88.69 260 SER B O 1
ATOM 6775 N N . ALA B 1 261 ? -8.555 2.236 11.094 1 91.06 261 ALA B N 1
ATOM 6776 C CA . ALA B 1 261 ? -8.086 3.092 10.008 1 91.06 261 ALA B CA 1
ATOM 6777 C C . ALA B 1 261 ? -8.328 4.566 10.328 1 91.06 261 ALA B C 1
ATOM 6779 O O . ALA B 1 261 ? -9.102 4.891 11.234 1 91.06 261 ALA B O 1
ATOM 6780 N N . GLY B 1 262 ? -7.492 5.449 9.578 1 91.88 262 GLY B N 1
ATOM 6781 C CA . GLY B 1 262 ? -7.77 6.875 9.695 1 91.88 262 GLY B CA 1
ATOM 6782 C C . GLY B 1 262 ? -6.656 7.648 10.375 1 91.88 262 GLY B C 1
ATOM 6783 O O . GLY B 1 262 ? -5.84 7.066 11.094 1 91.88 262 GLY B O 1
ATOM 6784 N N . PRO B 1 263 ? -6.703 8.891 10.219 1 91.62 263 PRO B N 1
ATOM 6785 C CA . PRO B 1 263 ? -5.645 9.742 10.766 1 91.62 263 PRO B CA 1
ATOM 6786 C C . PRO B 1 263 ? -5.617 9.75 12.289 1 91.62 263 PRO B C 1
ATOM 6788 O O . PRO B 1 263 ? -4.547 9.875 12.891 1 91.62 263 PRO B O 1
ATOM 6791 N N . LEU B 1 264 ? -6.723 9.633 12.906 1 89.38 264 LEU B N 1
ATOM 6792 C CA . LEU B 1 264 ? -6.789 9.688 14.359 1 89.38 264 LEU B CA 1
ATOM 6793 C C . LEU B 1 264 ? -6.047 8.516 14.984 1 89.38 264 LEU B C 1
ATOM 6795 O O . LEU B 1 264 ? -5.539 8.617 16.094 1 89.38 264 LEU B O 1
ATOM 6799 N N . HIS B 1 265 ? -6.004 7.465 14.219 1 91.31 265 HIS B N 1
ATOM 6800 C CA . HIS B 1 265 ? -5.395 6.25 14.742 1 91.31 265 HIS B CA 1
ATOM 6801 C C . HIS B 1 265 ? -4.023 6.008 14.117 1 91.31 265 HIS B C 1
ATOM 6803 O O . HIS B 1 265 ? -3.467 4.914 14.242 1 91.31 265 HIS B O 1
ATOM 6809 N N . GLY B 1 266 ? -3.557 6.98 13.477 1 95.56 266 GLY B N 1
ATOM 6810 C CA . GLY B 1 266 ? -2.264 6.855 12.82 1 95.56 266 GLY B CA 1
ATOM 6811 C C . GLY B 1 266 ? -1.139 7.52 13.594 1 95.56 266 GLY B C 1
ATOM 6812 O O . GLY B 1 266 ? -1.229 7.688 14.812 1 95.56 266 GLY B O 1
ATOM 6813 N N . LEU B 1 267 ? -0.045 7.73 12.906 1 97.5 267 LEU B N 1
ATOM 6814 C CA . LEU B 1 267 ? 1.12 8.414 13.453 1 97.5 267 LEU B CA 1
ATOM 6815 C C . LEU B 1 267 ? 1.052 9.914 13.18 1 97.5 267 LEU B C 1
ATOM 6817 O O . LEU B 1 267 ? 0.877 10.336 12.039 1 97.5 267 LEU B O 1
ATOM 6821 N N . LYS B 1 268 ? 1.118 10.641 14.203 1 96.88 268 LYS B N 1
ATOM 6822 C CA . LYS B 1 268 ? 1.177 12.094 14.109 1 96.88 268 LYS B CA 1
ATOM 6823 C C . LYS B 1 268 ? 2.508 12.625 14.633 1 96.88 268 LYS B C 1
ATOM 6825 O O . LYS B 1 268 ? 2.914 12.297 15.75 1 96.88 268 LYS B O 1
ATOM 6830 N N . MET B 1 269 ? 3.109 13.477 13.82 1 96.44 269 MET B N 1
ATOM 6831 C CA . MET B 1 269 ? 4.395 14.031 14.234 1 96.44 269 MET B CA 1
ATOM 6832 C C . MET B 1 269 ? 4.484 15.516 13.898 1 96.44 269 MET B C 1
ATOM 6834 O O . MET B 1 269 ? 4.047 15.938 12.828 1 96.44 269 MET B O 1
ATOM 6838 N N . ILE B 1 270 ? 4.957 16.266 14.836 1 95 270 ILE B N 1
ATOM 6839 C CA . ILE B 1 270 ? 5.281 17.672 14.648 1 95 270 ILE B CA 1
ATOM 6840 C C . ILE B 1 270 ? 6.777 17.891 14.859 1 95 270 ILE B C 1
ATOM 6842 O O . ILE B 1 270 ? 7.316 17.562 15.914 1 95 270 ILE B O 1
ATOM 6846 N N . LEU B 1 271 ? 7.391 18.453 13.867 1 94.56 271 LEU B N 1
ATOM 6847 C CA . LEU B 1 271 ? 8.836 18.672 13.914 1 94.56 271 LEU B CA 1
ATOM 6848 C C . LEU B 1 271 ? 9.172 20.156 13.758 1 94.56 271 LEU B C 1
ATOM 6850 O O . LEU B 1 271 ? 8.414 20.906 13.141 1 94.56 271 LEU B O 1
ATOM 6854 N N . GLN B 1 272 ? 10.195 20.484 14.328 1 91.19 272 GLN B N 1
ATOM 6855 C CA . GLN B 1 272 ? 10.828 21.766 14.039 1 91.19 272 GLN B CA 1
ATOM 6856 C C . GLN B 1 272 ? 12.086 21.578 13.195 1 91.19 272 GLN B C 1
ATOM 6858 O O . GLN B 1 272 ? 12.93 20.734 13.508 1 91.19 272 GLN B O 1
ATOM 6863 N N . VAL B 1 273 ? 12.289 22.297 12.141 1 91.38 273 VAL B N 1
ATOM 6864 C CA . VAL B 1 273 ? 13.398 22.094 11.211 1 91.38 273 VAL B CA 1
ATOM 6865 C C . VAL B 1 273 ? 14.562 23.016 11.578 1 91.38 273 VAL B C 1
ATOM 6867 O O . VAL B 1 273 ? 15.625 22.953 10.961 1 91.38 273 VAL B O 1
ATOM 6870 N N . GLU B 1 274 ? 14.438 23.828 12.57 1 87.94 274 GLU B N 1
ATOM 6871 C CA . GLU B 1 274 ? 15.492 24.703 13.062 1 87.94 274 GLU B CA 1
ATOM 6872 C C . GLU B 1 274 ? 16.031 25.578 11.938 1 87.94 274 GLU B C 1
ATOM 6874 O O . GLU B 1 274 ? 17.234 25.562 11.656 1 87.94 274 GLU B O 1
ATOM 6879 N N . THR B 1 275 ? 15.25 26.422 11.453 1 86.94 275 THR B N 1
ATOM 6880 C CA . THR B 1 275 ? 15.625 27.281 10.344 1 86.94 275 THR B CA 1
ATOM 6881 C C . THR B 1 275 ? 16.734 28.234 10.758 1 86.94 275 THR B C 1
ATOM 6883 O O . THR B 1 275 ? 17.516 28.688 9.914 1 86.94 275 THR B O 1
ATOM 6886 N N . PHE B 1 276 ? 16.906 28.531 12.039 1 81.56 276 PHE B N 1
ATOM 6887 C CA . PHE B 1 276 ? 17.922 29.453 12.547 1 81.56 276 PHE B CA 1
ATOM 6888 C C . PHE B 1 276 ? 19.312 28.812 12.461 1 81.56 276 PHE B C 1
ATOM 6890 O O . PHE B 1 276 ? 20.328 29.516 12.57 1 81.56 276 PHE B O 1
ATOM 6897 N N . GLU B 1 277 ? 19.359 27.547 12.25 1 87.31 277 GLU B N 1
ATOM 6898 C CA . GLU B 1 277 ? 20.625 26.844 12.156 1 87.31 277 GLU B CA 1
ATOM 6899 C C . GLU B 1 277 ? 21.062 26.656 10.703 1 87.31 277 GLU B C 1
ATOM 6901 O O . GLU B 1 277 ? 22.078 26.031 10.422 1 87.31 277 GLU B O 1
ATOM 6906 N N . HIS B 1 278 ? 20.297 27.219 9.797 1 85.38 278 HIS B N 1
ATOM 6907 C CA . HIS B 1 278 ? 20.609 27.031 8.383 1 85.38 278 HIS B CA 1
ATOM 6908 C C . HIS B 1 278 ? 21.828 27.859 7.98 1 85.38 278 HIS B C 1
ATOM 6910 O O . HIS B 1 278 ? 21.984 29 8.422 1 85.38 278 HIS B O 1
ATOM 6916 N N . VAL B 1 279 ? 22.578 27.078 7.199 1 78.06 279 VAL B N 1
ATOM 6917 C CA . VAL B 1 279 ? 23.625 27.844 6.523 1 78.06 279 VAL B CA 1
ATOM 6918 C C . VAL B 1 279 ? 23.094 28.406 5.211 1 78.06 279 VAL B C 1
ATOM 6920 O O . VAL B 1 279 ? 22.859 27.656 4.254 1 78.06 279 VAL B O 1
ATOM 6923 N N . ASN B 1 280 ? 22.656 29.562 5.109 1 71.44 280 ASN B N 1
ATOM 6924 C CA . ASN B 1 280 ? 21.859 30.219 4.086 1 71.44 280 ASN B CA 1
ATOM 6925 C C . ASN B 1 280 ? 22.344 29.891 2.684 1 71.44 280 ASN B C 1
ATOM 6927 O O . ASN B 1 280 ? 21.547 29.688 1.771 1 71.44 280 ASN B O 1
ATOM 6931 N N . GLU B 1 281 ? 23.594 29.766 2.375 1 69.75 281 GLU B N 1
ATOM 6932 C CA . GLU B 1 281 ? 24.031 29.578 0.995 1 69.75 281 GLU B CA 1
ATOM 6933 C C . GLU B 1 281 ? 24.094 28.094 0.641 1 69.75 281 GLU B C 1
ATOM 6935 O O . GLU B 1 281 ? 24.125 27.734 -0.538 1 69.75 281 GLU B O 1
ATOM 6940 N N . PHE B 1 282 ? 23.891 27.422 1.655 1 76.94 282 PHE B N 1
ATOM 6941 C CA . PHE B 1 282 ? 24.016 25.984 1.381 1 76.94 282 PHE B CA 1
ATOM 6942 C C . PHE B 1 282 ? 22.641 25.344 1.238 1 76.94 282 PHE B C 1
ATOM 6944 O O . PHE B 1 282 ? 22.438 24.484 0.376 1 76.94 282 PHE B O 1
ATOM 6951 N N . VAL B 1 283 ? 21.656 25.844 1.998 1 82.38 283 VAL B N 1
ATOM 6952 C CA . VAL B 1 283 ? 20.312 25.266 1.985 1 82.38 283 VAL B CA 1
ATOM 6953 C C . VAL B 1 283 ? 19.359 26.156 1.188 1 82.38 283 VAL B C 1
ATOM 6955 O O . VAL B 1 283 ? 19.297 27.375 1.417 1 82.38 283 VAL B O 1
ATOM 6958 N N . ASP B 1 284 ? 18.672 25.562 0.196 1 83.75 284 ASP B N 1
ATOM 6959 C CA . ASP B 1 284 ? 17.812 26.344 -0.685 1 83.75 284 ASP B CA 1
ATOM 6960 C C . ASP B 1 284 ? 16.344 26.172 -0.328 1 83.75 284 ASP B C 1
ATOM 6962 O O . ASP B 1 284 ? 15.469 26.766 -0.954 1 83.75 284 ASP B O 1
ATOM 6966 N N . GLY B 1 285 ? 16.062 25.453 0.601 1 87.06 285 GLY B N 1
ATOM 6967 C CA . GLY B 1 285 ? 14.68 25.234 1.019 1 87.06 285 GLY B CA 1
ATOM 6968 C C . GLY B 1 285 ? 14.57 24.578 2.387 1 87.06 285 GLY B C 1
ATOM 6969 O O . GLY B 1 285 ? 15.57 24.125 2.943 1 87.06 285 GLY B O 1
ATOM 6970 N N . THR B 1 286 ? 13.312 24.672 2.926 1 91.19 286 THR B N 1
ATOM 6971 C CA . THR B 1 286 ? 13.094 24.125 4.262 1 91.19 286 THR B CA 1
ATOM 6972 C C . THR B 1 286 ? 12.141 22.938 4.207 1 91.19 286 THR B C 1
ATOM 6974 O O . THR B 1 286 ? 11.125 22.984 3.508 1 91.19 286 THR B O 1
ATOM 6977 N N . GLY B 1 287 ? 12.539 21.922 4.832 1 94.56 287 GLY B N 1
ATOM 6978 C CA . GLY B 1 287 ? 11.719 20.719 4.863 1 94.56 287 GLY B CA 1
ATOM 6979 C C . GLY B 1 287 ? 12.477 19.484 5.297 1 94.56 287 GLY B C 1
ATOM 6980 O O . GLY B 1 287 ? 13.57 19.594 5.871 1 94.56 287 GLY B O 1
ATOM 6981 N N . ILE B 1 288 ? 11.836 18.391 5.129 1 96.69 288 ILE B N 1
ATOM 6982 C CA . ILE B 1 288 ? 12.461 17.125 5.516 1 96.69 288 ILE B CA 1
ATOM 6983 C C . ILE B 1 288 ? 12.273 16.094 4.41 1 96.69 288 ILE B C 1
ATOM 6985 O O . ILE B 1 288 ? 11.414 16.266 3.539 1 96.69 288 ILE B O 1
ATOM 6989 N N . ARG B 1 289 ? 13.141 15.172 4.406 1 97 289 ARG B N 1
ATOM 6990 C CA . ARG B 1 289 ? 12.984 13.969 3.605 1 97 289 ARG B CA 1
ATOM 6991 C C . ARG B 1 289 ? 12.383 12.836 4.43 1 97 289 ARG B C 1
ATOM 6993 O O . ARG B 1 289 ? 12.836 12.555 5.539 1 97 289 ARG B O 1
ATOM 7000 N N . LEU B 1 290 ? 11.32 12.211 3.889 1 98.12 290 LEU B N 1
ATOM 7001 C CA . LEU B 1 290 ? 10.617 11.18 4.633 1 98.12 290 LEU B CA 1
ATOM 7002 C C . LEU B 1 290 ? 10.539 9.883 3.83 1 98.12 290 LEU B C 1
ATOM 7004 O O . LEU B 1 290 ? 10.281 9.914 2.623 1 98.12 290 LEU B O 1
ATOM 7008 N N . VAL B 1 291 ? 10.828 8.766 4.492 1 97.88 291 VAL B N 1
ATOM 7009 C CA . VAL B 1 291 ? 10.734 7.457 3.854 1 97.88 291 VAL B CA 1
ATOM 7010 C C . VAL B 1 291 ? 9.898 6.516 4.719 1 97.88 291 VAL B C 1
ATOM 7012 O O . VAL B 1 291 ? 10.125 6.414 5.926 1 97.88 291 VAL B O 1
ATOM 7015 N N . ILE B 1 292 ? 8.906 5.898 4.133 1 97.88 292 ILE B N 1
ATOM 7016 C CA . ILE B 1 292 ? 8.117 4.852 4.777 1 97.88 292 ILE B CA 1
ATOM 7017 C C . ILE B 1 292 ? 8.57 3.482 4.277 1 97.88 292 ILE B C 1
ATOM 7019 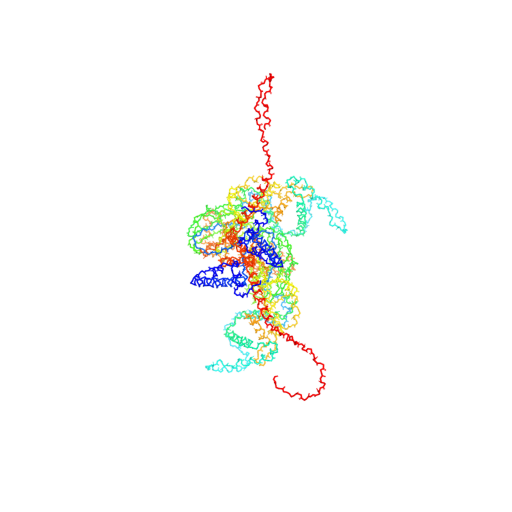O O . ILE B 1 292 ? 8.594 3.234 3.068 1 97.88 292 ILE B O 1
ATOM 7023 N N . HIS B 1 293 ? 8.922 2.627 5.129 1 96.19 293 HIS B N 1
ATOM 7024 C CA . HIS B 1 293 ? 9.477 1.343 4.715 1 96.19 293 HIS B CA 1
ATOM 7025 C C . HIS B 1 293 ? 9.164 0.253 5.734 1 96.19 293 HIS B C 1
ATOM 7027 O O . HIS B 1 293 ? 8.625 0.538 6.809 1 96.19 293 HIS B O 1
ATOM 7033 N N . GLU B 1 294 ? 9.461 -0.934 5.402 1 95.06 294 GLU B N 1
ATOM 7034 C CA . GLU B 1 294 ? 9.18 -2.068 6.277 1 95.06 294 GLU B CA 1
ATOM 7035 C C . GLU B 1 294 ? 10.062 -2.033 7.523 1 95.06 294 GLU B C 1
ATOM 7037 O O . GLU B 1 294 ? 11.25 -1.702 7.441 1 95.06 294 GLU B O 1
ATOM 7042 N N . PRO B 1 295 ? 9.445 -2.402 8.648 1 94.44 295 PRO B N 1
ATOM 7043 C CA . PRO B 1 295 ? 10.25 -2.424 9.867 1 94.44 295 PRO B CA 1
ATOM 7044 C C . PRO B 1 295 ? 11.445 -3.365 9.773 1 94.44 295 PRO B C 1
ATOM 7046 O O . PRO B 1 295 ? 11.328 -4.469 9.234 1 94.44 295 PRO B O 1
ATOM 7049 N N . GLY B 1 296 ? 12.57 -2.906 10.234 1 92.69 296 GLY B N 1
ATOM 7050 C CA . GLY B 1 296 ? 13.773 -3.719 10.242 1 92.69 296 GLY B CA 1
ATOM 7051 C C . GLY B 1 296 ? 14.664 -3.494 9.031 1 92.69 296 GLY B C 1
ATOM 7052 O O . GLY B 1 296 ? 15.812 -3.941 9 1 92.69 296 GLY B O 1
ATOM 7053 N N . THR B 1 297 ? 14.148 -2.82 8.07 1 94.31 297 THR B N 1
ATOM 7054 C CA . THR B 1 297 ? 14.938 -2.539 6.883 1 94.31 297 THR B CA 1
ATOM 7055 C C . THR B 1 297 ? 15.664 -1.2 7.016 1 94.31 297 THR B C 1
ATOM 7057 O O . THR B 1 297 ? 15.289 -0.37 7.848 1 94.31 297 THR B O 1
ATOM 7060 N N . LEU B 1 298 ? 16.688 -1.083 6.199 1 94.31 298 LEU B N 1
ATOM 7061 C CA . LEU B 1 298 ? 17.422 0.178 6.156 1 94.31 298 LEU B CA 1
ATOM 7062 C C . LEU B 1 298 ? 16.766 1.152 5.18 1 94.31 298 LEU B C 1
ATOM 7064 O O . LEU B 1 298 ? 16.281 0.746 4.121 1 94.31 298 LEU B O 1
ATOM 7068 N N . SER B 1 299 ? 16.797 2.381 5.566 1 94.75 299 SER B N 1
ATOM 7069 C CA . SER B 1 299 ? 16.219 3.42 4.723 1 94.75 299 SER B CA 1
ATOM 7070 C C . SER B 1 299 ? 17.297 4.168 3.947 1 94.75 299 SER B C 1
ATOM 7072 O O . SER B 1 299 ? 18.391 4.398 4.465 1 94.75 299 SER B O 1
ATOM 7074 N N . PHE B 1 300 ? 16.984 4.477 2.713 1 95.25 300 PHE B N 1
ATOM 7075 C CA . PHE B 1 300 ? 17.859 5.285 1.878 1 95.25 300 PHE B CA 1
ATOM 7076 C C . PHE B 1 300 ? 17.141 6.527 1.371 1 95.25 300 PHE B C 1
ATOM 7078 O O . PHE B 1 300 ? 16.734 6.586 0.206 1 95.25 300 PHE B O 1
ATOM 7085 N N . PRO B 1 301 ? 17.141 7.547 2.17 1 95.19 301 PRO B N 1
ATOM 7086 C CA . PRO B 1 301 ? 16.375 8.75 1.834 1 95.19 301 PRO B CA 1
ATOM 7087 C C . PRO B 1 301 ? 16.906 9.461 0.594 1 95.19 301 PRO B C 1
ATOM 7089 O O . PRO B 1 301 ? 16.188 10.234 -0.038 1 95.19 301 PRO B O 1
ATOM 7092 N N . ALA B 1 302 ? 18.109 9.266 0.259 1 91.5 302 ALA B N 1
ATOM 7093 C CA . ALA B 1 302 ? 18.688 9.898 -0.922 1 91.5 302 ALA B CA 1
ATOM 7094 C C . ALA B 1 302 ? 18.109 9.305 -2.203 1 91.5 302 ALA B C 1
ATOM 7096 O O . ALA B 1 302 ? 18.109 9.953 -3.252 1 91.5 302 ALA B O 1
ATOM 7097 N N . GLU B 1 303 ? 17.641 8.102 -2.119 1 92.12 303 GLU B N 1
ATOM 7098 C CA . GLU B 1 303 ? 17.188 7.398 -3.311 1 92.12 303 GLU B CA 1
ATOM 7099 C C . GLU B 1 303 ? 15.656 7.355 -3.373 1 92.12 303 GLU B C 1
ATOM 7101 O O . GLU B 1 303 ? 15.078 7.293 -4.461 1 92.12 303 GLU B O 1
ATOM 7106 N N . GLU B 1 304 ? 15.086 7.367 -2.176 1 92.25 304 GLU B N 1
ATOM 7107 C CA . GLU B 1 304 ? 13.641 7.211 -2.154 1 92.25 304 GLU B CA 1
ATOM 7108 C C . GLU B 1 304 ? 13.008 8.078 -1.07 1 92.25 304 GLU B C 1
ATOM 7110 O O . GLU B 1 304 ? 13.711 8.703 -0.275 1 92.25 304 GLU B O 1
ATOM 7115 N N . GLY B 1 305 ? 11.68 8.148 -1.209 1 93.69 305 GLY B N 1
ATOM 7116 C CA . GLY B 1 305 ? 10.945 8.859 -0.177 1 93.69 305 GLY B CA 1
ATOM 7117 C C . GLY B 1 305 ? 10.234 10.094 -0.693 1 93.69 305 GLY B C 1
ATOM 7118 O O . GLY B 1 305 ? 10.016 10.234 -1.897 1 93.69 305 GLY B O 1
ATOM 7119 N N . PHE B 1 306 ? 9.742 10.875 0.354 1 95.31 306 PHE B N 1
ATOM 7120 C CA . PHE B 1 306 ? 8.969 12.086 0.096 1 95.31 306 PHE B CA 1
ATOM 7121 C C . PHE B 1 306 ? 9.68 13.312 0.673 1 95.31 306 PHE B C 1
ATOM 7123 O O . PHE B 1 306 ? 10.398 13.203 1.669 1 95.31 306 PHE B O 1
ATOM 7130 N N . THR B 1 307 ? 9.547 14.375 -0.083 1 95.25 307 THR B N 1
ATOM 7131 C CA . THR B 1 307 ? 9.953 15.656 0.473 1 95.25 307 THR B CA 1
ATOM 7132 C C . THR B 1 307 ? 8.758 16.406 1.049 1 95.25 307 THR B C 1
ATOM 7134 O O . THR B 1 307 ? 7.762 16.625 0.354 1 95.25 307 THR B O 1
ATOM 7137 N N . LEU B 1 308 ? 8.844 16.672 2.295 1 96.5 308 LEU B N 1
ATOM 7138 C CA . LEU B 1 308 ? 7.766 17.406 2.955 1 96.5 308 LEU B CA 1
ATOM 7139 C C . LEU B 1 308 ? 8.18 18.844 3.25 1 96.5 308 LEU B C 1
ATOM 7141 O O . LEU B 1 308 ? 9.328 19.094 3.641 1 96.5 308 LEU B O 1
ATOM 7145 N N . SER B 1 309 ? 7.262 19.734 3.117 1 93.75 309 SER B N 1
ATOM 7146 C CA . SER B 1 309 ? 7.547 21.156 3.271 1 93.75 309 SER B CA 1
ATOM 7147 C C . SER B 1 309 ? 7.215 21.641 4.68 1 93.75 309 SER B C 1
ATOM 7149 O O . SER B 1 309 ? 6.223 21.219 5.27 1 93.75 309 SER B O 1
ATOM 7151 N N . SER B 1 310 ? 8.055 22.531 5.176 1 92.31 310 SER B N 1
ATOM 7152 C CA . SER B 1 310 ? 7.691 23.25 6.395 1 92.31 310 SER B CA 1
ATOM 7153 C C . SER B 1 310 ? 6.523 24.203 6.152 1 92.31 310 SER B C 1
ATOM 7155 O O . SER B 1 310 ? 6.266 24.594 5.016 1 92.31 310 SER B O 1
ATOM 7157 N N . GLY B 1 311 ? 5.77 24.453 7.188 1 90 311 GLY B N 1
ATOM 7158 C CA . GLY B 1 311 ? 4.605 25.312 7.043 1 90 311 GLY B CA 1
ATOM 7159 C C . GLY B 1 311 ? 3.381 24.578 6.527 1 90 311 GLY B C 1
ATOM 7160 O O . GLY B 1 311 ? 2.404 25.203 6.109 1 90 311 GLY B O 1
ATOM 7161 N N . TYR B 1 312 ? 3.502 23.281 6.473 1 91.69 312 TYR B N 1
ATOM 7162 C CA . TYR B 1 312 ? 2.432 22.469 5.914 1 91.69 312 TYR B CA 1
ATOM 7163 C C . TYR B 1 312 ? 2.176 21.25 6.785 1 91.69 312 TYR B C 1
ATOM 7165 O O . TYR B 1 312 ? 3.088 20.734 7.445 1 91.69 312 TYR B O 1
ATOM 7173 N N . GLU B 1 313 ? 0.928 20.891 6.824 1 94.81 313 GLU B N 1
ATOM 7174 C CA . GLU B 1 313 ? 0.566 19.578 7.316 1 94.81 313 GLU B CA 1
ATOM 7175 C C . GLU B 1 313 ? 0.354 18.594 6.164 1 94.81 313 GLU B C 1
ATOM 7177 O O . GLU B 1 313 ? -0.46 18.844 5.273 1 94.81 313 GLU B O 1
ATOM 7182 N N . THR B 1 314 ? 1.095 17.547 6.156 1 95.75 314 THR B N 1
ATOM 7183 C CA . THR B 1 314 ? 0.968 16.547 5.109 1 95.75 314 THR B CA 1
ATOM 7184 C C . THR B 1 314 ? 0.297 15.281 5.648 1 95.75 314 THR B C 1
ATOM 7186 O O . THR B 1 314 ? 0.728 14.727 6.66 1 95.75 314 THR B O 1
ATOM 7189 N N . SER B 1 315 ? -0.773 14.914 5.012 1 95.62 315 SER B N 1
ATOM 7190 C CA . SER B 1 315 ? -1.454 13.656 5.324 1 95.62 315 SER B CA 1
ATOM 7191 C C . SER B 1 315 ? -1.056 12.555 4.348 1 95.62 315 SER B C 1
ATOM 7193 O O . SER B 1 315 ? -1.197 12.719 3.133 1 95.62 315 SER B O 1
ATOM 7195 N N . ILE B 1 316 ? -0.609 11.492 4.906 1 96.81 316 ILE B N 1
ATOM 7196 C CA . ILE B 1 316 ? -0.167 10.383 4.074 1 96.81 316 ILE B CA 1
ATOM 7197 C C . ILE B 1 316 ? -1.039 9.156 4.344 1 96.81 316 ILE B C 1
ATOM 7199 O O . ILE B 1 316 ? -0.863 8.469 5.355 1 96.81 316 ILE B O 1
ATOM 7203 N N . GLY B 1 317 ? -1.914 8.883 3.432 1 95 317 GLY B N 1
ATOM 7204 C CA . GLY B 1 317 ? -2.703 7.664 3.49 1 95 317 GLY B CA 1
ATOM 7205 C C . GLY B 1 317 ? -2.016 6.477 2.838 1 95 317 GLY B C 1
ATOM 7206 O O . GLY B 1 317 ? -1.49 6.59 1.729 1 95 317 GLY B O 1
ATOM 7207 N N . MET B 1 318 ? -2.123 5.328 3.545 1 95.62 318 MET B N 1
ATOM 7208 C CA . MET B 1 318 ? -1.374 4.184 3.035 1 95.62 318 MET B CA 1
ATOM 7209 C C . MET B 1 318 ? -2.295 2.99 2.801 1 95.62 318 MET B C 1
ATOM 7211 O O . MET B 1 318 ? -3.295 2.824 3.5 1 95.62 318 MET B O 1
ATOM 7215 N N . LYS B 1 319 ? -1.957 2.217 1.858 1 93.75 319 LYS B N 1
ATOM 7216 C CA . LYS B 1 319 ? -2.494 0.879 1.625 1 93.75 319 LYS B CA 1
ATOM 7217 C C . LYS B 1 319 ? -1.375 -0.157 1.554 1 93.75 319 LYS B C 1
ATOM 7219 O O . LYS B 1 319 ? -0.377 0.046 0.859 1 93.75 319 LYS B O 1
ATOM 7224 N N . MET B 1 320 ? -1.534 -1.206 2.264 1 95.69 320 MET B N 1
ATOM 7225 C CA . MET B 1 320 ? -0.488 -2.221 2.35 1 95.69 320 MET B CA 1
ATOM 7226 C C . MET B 1 320 ? -0.681 -3.293 1.284 1 95.69 320 MET B C 1
ATOM 7228 O O . MET B 1 320 ? -1.81 -3.709 1.012 1 95.69 320 MET B O 1
ATOM 7232 N N . VAL B 1 321 ? 0.363 -3.721 0.656 1 95 321 VAL B N 1
ATOM 7233 C CA . VAL B 1 321 ? 0.396 -4.848 -0.271 1 95 321 VAL B CA 1
ATOM 7234 C C . VAL B 1 321 ? 1.459 -5.852 0.173 1 95 321 VAL B C 1
ATOM 7236 O O . VAL B 1 321 ? 2.629 -5.496 0.331 1 95 321 VAL B O 1
ATOM 7239 N N . SER B 1 322 ? 1.047 -7.039 0.376 1 96 322 SER B N 1
ATOM 7240 C CA . SER B 1 322 ? 1.972 -8.109 0.738 1 96 322 SER B CA 1
ATOM 7241 C C . SER B 1 322 ? 2.303 -8.984 -0.466 1 96 322 SER B C 1
ATOM 7243 O O . SER B 1 322 ? 1.407 -9.562 -1.085 1 96 322 SER B O 1
ATOM 7245 N N . LEU B 1 323 ? 3.553 -9.117 -0.785 1 95.88 323 LEU B N 1
ATOM 7246 C CA . LEU B 1 323 ? 4.004 -9.898 -1.933 1 95.88 323 LEU B CA 1
ATOM 7247 C C . LEU B 1 323 ? 4.77 -11.141 -1.48 1 95.88 323 LEU B C 1
ATOM 7249 O O . LEU B 1 323 ? 5.668 -11.047 -0.642 1 95.88 323 LEU B O 1
ATOM 7253 N N . SER B 1 324 ? 4.371 -12.281 -1.998 1 95.31 324 SER B N 1
ATOM 7254 C CA . SER B 1 324 ? 5.078 -13.539 -1.781 1 95.31 324 SER B CA 1
ATOM 7255 C C . SER B 1 324 ? 5.457 -14.195 -3.104 1 95.31 324 SER B C 1
ATOM 7257 O O . SER B 1 324 ? 4.586 -14.586 -3.879 1 95.31 324 SER B O 1
ATOM 7259 N N . LYS B 1 325 ? 6.684 -14.359 -3.268 1 94.56 325 LYS B N 1
ATOM 7260 C CA . LYS B 1 325 ? 7.191 -14.953 -4.5 1 94.56 325 LYS B CA 1
ATOM 7261 C C . LYS B 1 325 ? 7.598 -16.406 -4.285 1 94.56 325 LYS B C 1
ATOM 7263 O O . LYS B 1 325 ? 7.895 -16.812 -3.16 1 94.56 325 LYS B O 1
ATOM 7268 N N . SER B 1 326 ? 7.582 -17.078 -5.367 1 92.12 326 SER B N 1
ATOM 7269 C CA . SER B 1 326 ? 7.965 -18.484 -5.301 1 92.12 326 SER B CA 1
ATOM 7270 C C . SER B 1 326 ? 9.477 -18.656 -5.293 1 92.12 326 SER B C 1
ATOM 7272 O O . SER B 1 326 ? 10.195 -17.875 -5.926 1 92.12 326 SER B O 1
ATOM 7274 N N . GLU B 1 327 ? 9.914 -19.656 -4.625 1 90.75 327 GLU B N 1
ATOM 7275 C CA . GLU B 1 327 ? 11.336 -19.969 -4.578 1 90.75 327 GLU B CA 1
ATOM 7276 C C . GLU B 1 327 ? 11.742 -20.859 -5.754 1 90.75 327 GLU B C 1
ATOM 7278 O O . GLU B 1 327 ? 10.93 -21.141 -6.637 1 90.75 327 GLU B O 1
ATOM 7283 N N . GLU B 1 328 ? 13.047 -21.109 -5.766 1 89 328 GLU B N 1
ATOM 7284 C CA . GLU B 1 328 ? 13.539 -22.031 -6.785 1 89 328 GLU B CA 1
ATOM 7285 C C . GLU B 1 328 ? 12.867 -23.391 -6.672 1 89 328 GLU B C 1
ATOM 7287 O O . GLU B 1 328 ? 12.641 -23.891 -5.566 1 89 328 GLU B O 1
ATOM 7292 N N . PRO B 1 329 ? 12.477 -23.891 -7.855 1 90.81 329 PRO B N 1
ATOM 7293 C CA . PRO B 1 329 ? 12.828 -23.609 -9.25 1 90.81 329 PRO B CA 1
ATOM 7294 C C . PRO B 1 329 ? 11.789 -22.719 -9.945 1 90.81 329 PRO B C 1
ATOM 7296 O O . PRO B 1 329 ? 11.984 -22.328 -11.094 1 90.81 329 PRO B O 1
ATOM 7299 N N . TYR B 1 330 ? 10.742 -22.453 -9.312 1 91.19 330 TYR B N 1
ATOM 7300 C CA . TYR B 1 330 ? 9.664 -21.688 -9.938 1 91.19 330 TYR B CA 1
ATOM 7301 C C . TYR B 1 330 ? 10.008 -20.219 -10.016 1 91.19 330 TYR B C 1
ATOM 7303 O O . TYR B 1 330 ? 9.445 -19.484 -10.836 1 91.19 330 TYR B O 1
ATOM 7311 N N . GLY B 1 331 ? 10.844 -19.766 -9.156 1 89 331 GLY B N 1
ATOM 7312 C CA . GLY B 1 331 ? 11.266 -18.375 -9.156 1 89 331 GLY B CA 1
ATOM 7313 C C . GLY B 1 331 ? 12.602 -18.156 -8.469 1 89 331 GLY B C 1
ATOM 7314 O O . GLY B 1 331 ? 13.164 -19.094 -7.879 1 89 331 GLY B O 1
ATOM 7315 N N . LYS B 1 332 ? 13.102 -16.969 -8.758 1 90 332 LYS B N 1
ATOM 7316 C CA . LYS B 1 332 ? 14.352 -16.578 -8.117 1 90 332 LYS B CA 1
ATOM 7317 C C . LYS B 1 332 ? 14.133 -15.453 -7.117 1 90 332 LYS B C 1
ATOM 7319 O O . LYS B 1 332 ? 13.734 -14.352 -7.5 1 90 332 LYS B O 1
ATOM 7324 N N . CYS B 1 333 ? 14.141 -15.805 -5.859 1 93.06 333 CYS B N 1
ATOM 7325 C CA . CYS B 1 333 ? 14.023 -14.805 -4.809 1 93.06 333 CYS B CA 1
ATOM 7326 C C . CYS B 1 333 ? 14.984 -15.086 -3.662 1 93.06 333 CYS B C 1
ATOM 7328 O O . CYS B 1 333 ? 15.586 -16.156 -3.607 1 93.06 333 CYS B O 1
ATOM 7330 N N . VAL B 1 334 ? 15.18 -14.062 -2.848 1 94.25 334 VAL B N 1
ATOM 7331 C CA . VAL B 1 334 ? 16.109 -14.188 -1.729 1 94.25 334 VAL B CA 1
ATOM 7332 C C . VAL B 1 334 ? 15.328 -14.242 -0.416 1 94.25 334 VAL B C 1
ATOM 7334 O O . VAL B 1 334 ? 14.508 -13.375 -0.138 1 94.25 334 VAL B O 1
ATOM 7337 N N . ASP B 1 335 ? 15.477 -15.234 0.402 1 91.5 335 ASP B N 1
ATOM 7338 C CA . ASP B 1 335 ? 14.797 -15.375 1.684 1 91.5 335 ASP B CA 1
ATOM 7339 C C . ASP B 1 335 ? 15.32 -14.359 2.697 1 91.5 335 ASP B C 1
ATOM 7341 O O . ASP B 1 335 ? 14.578 -13.914 3.578 1 91.5 335 ASP B O 1
ATOM 7345 N N . GLY B 1 336 ? 16.547 -13.945 2.623 1 91.56 336 GLY B N 1
ATOM 7346 C CA . GLY B 1 336 ? 17.109 -12.859 3.408 1 91.56 336 GLY B CA 1
ATOM 7347 C C . GLY B 1 336 ? 17.703 -13.312 4.727 1 91.56 336 GLY B C 1
ATOM 7348 O O . GLY B 1 336 ? 18.219 -12.5 5.5 1 91.56 336 GLY B O 1
ATOM 7349 N N . LYS B 1 337 ? 17.656 -14.625 5.09 1 93.88 337 LYS B N 1
ATOM 7350 C CA . LYS B 1 337 ? 18.156 -15.117 6.371 1 93.88 337 LYS B CA 1
ATOM 7351 C C . LYS B 1 337 ? 19.672 -14.953 6.469 1 93.88 337 LYS B C 1
ATOM 7353 O O . LYS B 1 337 ? 20.172 -14.461 7.48 1 93.88 337 LYS B O 1
ATOM 7358 N N . ASP B 1 338 ? 20.344 -15.344 5.438 1 93.69 338 ASP B N 1
ATOM 7359 C CA . ASP B 1 338 ? 21.797 -15.203 5.418 1 93.69 338 ASP B CA 1
ATOM 7360 C C . ASP B 1 338 ? 22.219 -13.727 5.418 1 93.69 338 ASP B C 1
ATOM 7362 O O . ASP B 1 338 ? 23.188 -13.352 6.066 1 93.69 338 ASP B O 1
ATOM 7366 N N . PHE B 1 339 ? 21.469 -12.977 4.707 1 95.06 339 PHE B N 1
ATOM 7367 C CA . PHE B 1 339 ? 21.734 -11.547 4.633 1 95.06 339 PHE B CA 1
ATOM 7368 C C . PHE B 1 339 ? 21.609 -10.906 6.012 1 95.06 339 PHE B C 1
ATOM 7370 O O . PHE B 1 339 ? 22.469 -10.102 6.406 1 95.06 339 PHE B O 1
ATOM 7377 N N . TYR B 1 340 ? 20.672 -11.289 6.758 1 95.19 340 TYR B N 1
ATOM 7378 C CA . TYR B 1 340 ? 20.469 -10.758 8.102 1 95.19 340 TYR B CA 1
ATOM 7379 C C . TYR B 1 340 ? 21.578 -11.203 9.039 1 95.19 340 TYR B C 1
ATOM 7381 O O . TYR B 1 340 ? 22.016 -10.43 9.891 1 95.19 340 TYR B O 1
ATOM 7389 N N . ARG B 1 341 ? 22 -12.367 8.953 1 95.06 341 ARG B N 1
ATOM 7390 C CA . ARG B 1 341 ? 23.062 -12.898 9.797 1 95.06 341 ARG B CA 1
ATOM 7391 C C . ARG B 1 341 ? 24.359 -12.133 9.578 1 95.06 341 ARG B C 1
ATOM 7393 O O . ARG B 1 341 ? 25.078 -11.828 10.539 1 95.06 341 ARG B O 1
ATOM 7400 N N . ILE B 1 342 ? 24.578 -11.75 8.375 1 93.31 342 ILE B N 1
ATOM 7401 C CA . ILE B 1 342 ? 25.844 -11.117 8.016 1 93.31 342 ILE B CA 1
ATOM 7402 C C . ILE B 1 342 ? 25.766 -9.625 8.336 1 93.31 342 ILE B C 1
ATOM 7404 O O . ILE B 1 342 ? 26.672 -9.078 8.992 1 93.31 342 ILE B O 1
ATOM 7408 N N . TYR B 1 343 ? 24.672 -8.992 7.938 1 94.44 343 TYR B N 1
ATOM 7409 C CA . TYR B 1 343 ? 24.641 -7.531 7.953 1 94.44 343 TYR B CA 1
ATOM 7410 C C . TYR B 1 343 ? 23.781 -7.016 9.094 1 94.44 343 TYR B C 1
ATOM 7412 O O . TYR B 1 343 ? 23.812 -5.828 9.422 1 94.44 343 TYR B O 1
ATOM 7420 N N . GLY B 1 344 ? 22.875 -7.812 9.688 1 93.06 344 GLY B N 1
ATOM 7421 C CA . GLY B 1 344 ? 22.078 -7.434 10.836 1 93.06 344 GLY B CA 1
ATOM 7422 C C . GLY B 1 344 ? 20.844 -6.641 10.461 1 93.06 344 GLY B C 1
ATOM 7423 O O . GLY B 1 344 ? 20.234 -5.977 11.312 1 93.06 344 GLY B O 1
ATOM 7424 N N . VAL B 1 345 ? 20.562 -6.527 9.195 1 94.38 345 VAL B N 1
ATOM 7425 C CA . VAL B 1 345 ? 19.375 -5.832 8.719 1 94.38 345 VAL B CA 1
ATOM 7426 C C . VAL B 1 345 ? 18.594 -6.73 7.773 1 94.38 345 VAL B C 1
ATOM 7428 O O . VAL B 1 345 ? 19.156 -7.652 7.172 1 94.38 345 VAL B O 1
ATOM 7431 N N . ARG B 1 346 ? 17.344 -6.477 7.656 1 95.06 346 ARG B N 1
ATOM 7432 C CA . ARG B 1 346 ? 16.484 -7.262 6.762 1 95.06 346 ARG B CA 1
ATOM 7433 C C . ARG B 1 346 ? 16.828 -6.98 5.305 1 95.06 346 ARG B C 1
ATOM 7435 O O . ARG B 1 346 ? 17.125 -5.84 4.934 1 95.06 346 ARG B O 1
ATOM 7442 N N . TYR B 1 347 ? 16.594 -7.953 4.52 1 96.06 347 TYR B N 1
ATOM 7443 C CA . TYR B 1 347 ? 17 -7.895 3.119 1 96.06 347 TYR B CA 1
ATOM 7444 C C . TYR B 1 347 ? 16.016 -7.066 2.301 1 96.06 347 TYR B C 1
ATOM 7446 O O . TYR B 1 347 ? 14.805 -7.25 2.412 1 96.06 347 TYR B O 1
ATOM 7454 N N . THR B 1 348 ? 16.531 -6.148 1.534 1 95.25 348 THR B N 1
ATOM 7455 C CA . THR B 1 348 ? 15.859 -5.445 0.442 1 95.25 348 THR B CA 1
ATOM 7456 C C . THR B 1 348 ? 16.797 -5.301 -0.754 1 95.25 348 THR B C 1
ATOM 7458 O O . THR B 1 348 ? 18.016 -5.316 -0.598 1 95.25 348 THR B O 1
ATOM 7461 N N . VAL B 1 349 ? 16.266 -5.211 -1.913 1 94.75 349 VAL B N 1
ATOM 7462 C CA . VAL B 1 349 ? 17.078 -5.066 -3.113 1 94.75 349 VAL B CA 1
ATOM 7463 C C . VAL B 1 349 ? 17.953 -3.814 -2.998 1 94.75 349 VAL B C 1
ATOM 7465 O O . VAL B 1 349 ? 19.141 -3.842 -3.332 1 94.75 349 VAL B O 1
ATOM 7468 N N . THR B 1 350 ? 17.375 -2.756 -2.492 1 94.19 350 THR B N 1
ATOM 7469 C CA . THR B 1 350 ? 18.094 -1.488 -2.371 1 94.19 350 THR B CA 1
ATOM 7470 C C . THR B 1 350 ? 19.266 -1.618 -1.41 1 94.19 350 THR B C 1
ATOM 7472 O O . THR B 1 350 ? 20.359 -1.121 -1.688 1 94.19 350 THR B O 1
ATOM 7475 N N . THR B 1 351 ? 19.047 -2.244 -0.282 1 95.06 351 THR B N 1
ATOM 7476 C CA . THR B 1 351 ? 20.125 -2.439 0.677 1 95.06 351 THR B CA 1
ATOM 7477 C C . THR B 1 351 ? 21.219 -3.318 0.084 1 95.06 351 THR B C 1
ATOM 7479 O O . THR B 1 351 ? 22.406 -3.045 0.267 1 95.06 351 THR B O 1
ATOM 7482 N N . CYS B 1 352 ? 20.797 -4.328 -0.643 1 95.12 352 CYS B N 1
ATOM 7483 C CA . CYS B 1 352 ? 21.75 -5.238 -1.27 1 95.12 352 CYS B CA 1
ATOM 7484 C C . CYS B 1 352 ? 22.625 -4.508 -2.283 1 95.12 352 CYS B C 1
ATOM 7486 O O . CYS B 1 352 ? 23.844 -4.656 -2.281 1 95.12 352 CYS B O 1
ATOM 7488 N N . VAL B 1 353 ? 22.016 -3.717 -3.062 1 94.56 353 VAL B N 1
ATOM 7489 C CA . VAL B 1 353 ? 22.734 -3.01 -4.113 1 94.56 353 VAL B CA 1
ATOM 7490 C C . VAL B 1 353 ? 23.703 -2.004 -3.492 1 94.56 353 VAL B C 1
ATOM 7492 O O . VAL B 1 353 ? 24.859 -1.898 -3.916 1 94.56 353 VAL B O 1
ATOM 7495 N N . ASN B 1 354 ? 23.281 -1.255 -2.541 1 94.44 354 ASN B N 1
ATOM 7496 C CA . ASN B 1 354 ? 24.125 -0.257 -1.901 1 94.44 354 ASN B CA 1
ATOM 7497 C C . ASN B 1 354 ? 25.297 -0.906 -1.163 1 94.44 354 ASN B C 1
ATOM 749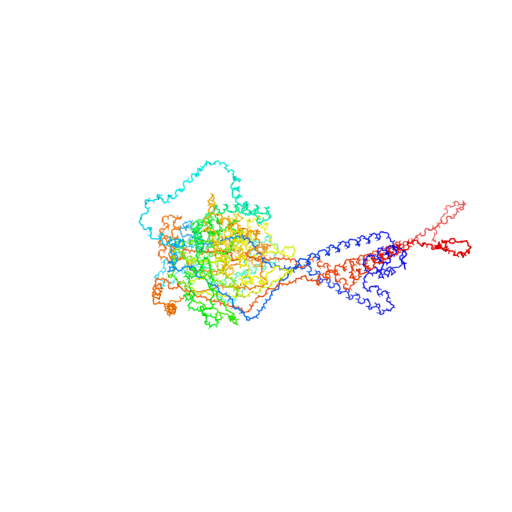9 O O . ASN B 1 354 ? 26.422 -0.392 -1.19 1 94.44 354 ASN B O 1
ATOM 7503 N N . LEU B 1 355 ? 25.047 -1.97 -0.49 1 95 355 LEU B N 1
ATOM 7504 C CA . LEU B 1 355 ? 26.125 -2.686 0.19 1 95 355 LEU B CA 1
ATOM 7505 C C . LEU B 1 355 ? 27.094 -3.287 -0.816 1 95 355 LEU B C 1
ATOM 7507 O O . LEU B 1 355 ? 28.312 -3.303 -0.581 1 95 355 LEU B O 1
ATOM 7511 N N . CYS B 1 356 ? 26.5 -3.781 -1.901 1 94.62 356 CYS B N 1
ATOM 7512 C CA . CYS B 1 356 ? 27.344 -4.32 -2.965 1 94.62 356 CYS B CA 1
ATOM 7513 C C . CYS B 1 356 ? 28.25 -3.246 -3.537 1 94.62 356 CYS B C 1
ATOM 7515 O O . CYS B 1 356 ? 29.453 -3.469 -3.705 1 94.62 356 CYS B O 1
ATOM 7517 N N . ARG B 1 357 ? 27.703 -2.109 -3.783 1 94.69 357 ARG B N 1
ATOM 7518 C CA . ARG B 1 357 ? 28.484 -0.989 -4.293 1 94.69 357 ARG B CA 1
ATOM 7519 C C . ARG B 1 357 ? 29.609 -0.632 -3.332 1 94.69 357 ARG B C 1
ATOM 7521 O O . ARG B 1 357 ? 30.75 -0.427 -3.756 1 94.69 357 ARG B O 1
ATOM 7528 N N . THR B 1 358 ? 29.359 -0.587 -2.084 1 94.75 358 THR B N 1
ATOM 7529 C CA . THR B 1 358 ? 30.344 -0.198 -1.068 1 94.75 358 THR B CA 1
ATOM 7530 C C . THR B 1 358 ? 31.391 -1.286 -0.885 1 94.75 358 THR B C 1
ATOM 7532 O O . THR B 1 358 ? 32.594 -1.005 -0.911 1 94.75 358 THR B O 1
ATOM 7535 N N . THR B 1 359 ? 31.016 -2.521 -0.802 1 94.31 359 THR B N 1
ATOM 7536 C CA . THR B 1 359 ? 31.938 -3.611 -0.498 1 94.31 359 THR B CA 1
ATOM 7537 C C . THR B 1 359 ? 32.844 -3.912 -1.696 1 94.31 359 THR B C 1
ATOM 7539 O O . THR B 1 359 ? 34.031 -4.211 -1.533 1 94.31 359 THR B O 1
ATOM 7542 N N . LYS B 1 360 ? 32.25 -3.832 -2.861 1 94.75 360 LYS B N 1
ATOM 7543 C CA . LYS B 1 360 ? 33.062 -4.129 -4.047 1 94.75 360 LYS B CA 1
ATOM 7544 C C . LYS B 1 360 ? 34.125 -3.055 -4.273 1 94.75 360 LYS B C 1
ATOM 7546 O O . LYS B 1 360 ? 35.25 -3.357 -4.711 1 94.75 360 LYS B O 1
ATOM 7551 N N . VAL B 1 361 ? 33.781 -1.821 -3.988 1 95.19 361 VAL B N 1
ATOM 7552 C CA . VAL B 1 361 ? 34.75 -0.749 -4.102 1 95.19 361 VAL B CA 1
ATOM 7553 C C . VAL B 1 361 ? 35.844 -0.937 -3.055 1 95.19 361 VAL B C 1
ATOM 7555 O O . VAL B 1 361 ? 37.031 -0.808 -3.359 1 95.19 361 VAL B O 1
ATOM 7558 N N . ILE B 1 362 ? 35.5 -1.244 -1.849 1 94.62 362 ILE B N 1
ATOM 7559 C CA . ILE B 1 362 ? 36.438 -1.438 -0.77 1 94.62 362 ILE B CA 1
ATOM 7560 C C . ILE B 1 362 ? 37.375 -2.609 -1.104 1 94.62 362 ILE B C 1
ATOM 7562 O O . ILE B 1 362 ? 38.594 -2.52 -0.93 1 94.62 362 ILE B O 1
ATOM 7566 N N . ASP B 1 363 ? 36.812 -3.637 -1.639 1 94 363 ASP B N 1
ATOM 7567 C CA . ASP B 1 363 ? 37.562 -4.84 -1.951 1 94 363 ASP B CA 1
ATOM 7568 C C . ASP B 1 363 ? 38.531 -4.594 -3.109 1 94 363 ASP B C 1
ATOM 7570 O O . ASP B 1 363 ? 39.688 -5.043 -3.07 1 94 363 ASP B O 1
ATOM 7574 N N . ALA B 1 364 ? 38.031 -3.85 -4.062 1 92.69 364 ALA B N 1
ATOM 7575 C CA . ALA B 1 364 ? 38.812 -3.67 -5.281 1 92.69 364 ALA B CA 1
ATOM 7576 C C . ALA B 1 364 ? 39.812 -2.521 -5.129 1 92.69 364 ALA B C 1
ATOM 7578 O O . ALA B 1 364 ? 40.906 -2.588 -5.641 1 92.69 364 ALA B O 1
ATOM 7579 N N . CYS B 1 365 ? 39.406 -1.423 -4.438 1 92.31 365 CYS B N 1
ATOM 7580 C CA . CYS B 1 365 ? 40.188 -0.196 -4.453 1 92.31 365 CYS B CA 1
ATOM 7581 C C . CYS B 1 365 ? 40.812 0.08 -3.08 1 92.31 365 CYS B C 1
ATOM 7583 O O . CYS B 1 365 ? 41.656 0.951 -2.941 1 92.31 365 CYS B O 1
ATOM 7585 N N . ASN B 1 366 ? 40.438 -0.579 -2.029 1 93 366 ASN B N 1
ATOM 7586 C CA . ASN B 1 366 ? 40.906 -0.402 -0.661 1 93 366 ASN B CA 1
ATOM 7587 C C . ASN B 1 366 ? 40.656 1.015 -0.157 1 93 366 ASN B C 1
ATOM 7589 O O . ASN B 1 366 ? 41.531 1.634 0.446 1 93 366 ASN B O 1
ATOM 7593 N N . CYS B 1 367 ? 39.625 1.539 -0.495 1 92.88 367 CYS B N 1
ATOM 7594 C CA . CYS B 1 367 ? 39.094 2.832 -0.06 1 92.88 367 CYS B CA 1
ATOM 7595 C C . CYS B 1 367 ? 37.594 2.807 0.06 1 92.88 367 CYS B C 1
ATOM 7597 O O . CYS B 1 367 ? 36.938 1.877 -0.425 1 92.88 367 CYS B O 1
ATOM 7599 N N . ARG B 1 368 ? 37.031 3.752 0.777 1 93.5 368 ARG B N 1
ATOM 7600 C CA . ARG B 1 368 ? 35.562 3.848 0.929 1 93.5 368 ARG B CA 1
ATOM 7601 C C . ARG B 1 368 ? 34.969 4.664 -0.202 1 93.5 368 ARG B C 1
ATOM 7603 O O . ARG B 1 368 ? 35.5 5.691 -0.603 1 93.5 368 ARG B O 1
ATOM 7610 N N . PRO B 1 369 ? 33.844 4.148 -0.683 1 93.75 369 PRO B N 1
ATOM 7611 C CA . PRO B 1 369 ? 33.219 4.898 -1.77 1 93.75 369 PRO B CA 1
ATOM 7612 C C . PRO B 1 369 ? 32.812 6.316 -1.358 1 93.75 369 PRO B C 1
ATOM 7614 O O . PRO B 1 369 ? 32.344 6.531 -0.244 1 93.75 369 PRO B O 1
ATOM 7617 N N . SER B 1 370 ? 32.906 7.23 -2.281 1 89.38 370 SER B N 1
ATOM 7618 C CA . SER B 1 370 ? 32.781 8.656 -1.988 1 89.38 370 SER B CA 1
ATOM 7619 C C . SER B 1 370 ? 31.328 9.078 -1.836 1 89.38 370 SER B C 1
ATOM 7621 O O . SER B 1 370 ? 31.016 9.984 -1.064 1 89.38 370 SER B O 1
ATOM 7623 N N . GLU B 1 371 ? 30.422 8.43 -2.613 1 85.62 371 GLU B N 1
ATOM 7624 C CA . GLU B 1 371 ? 29.047 8.93 -2.652 1 85.62 371 GLU B CA 1
ATOM 7625 C C . GLU B 1 371 ? 28.094 7.922 -2.039 1 85.62 371 GLU B C 1
ATOM 7627 O O . GLU B 1 371 ? 26.875 8 -2.262 1 85.62 371 GLU B O 1
ATOM 7632 N N . ASN B 1 372 ? 28.594 6.996 -1.383 1 82.5 372 ASN B N 1
ATOM 7633 C CA . ASN B 1 372 ? 27.719 5.961 -0.835 1 82.5 372 ASN B CA 1
ATOM 7634 C C . ASN B 1 372 ? 28.125 5.586 0.588 1 82.5 372 ASN B C 1
ATOM 7636 O O . ASN B 1 372 ? 29.312 5.426 0.881 1 82.5 372 ASN B O 1
ATOM 7640 N N . ILE B 1 373 ? 27.109 5.555 1.404 1 83.62 373 ILE B N 1
ATOM 7641 C CA . ILE B 1 373 ? 27.375 5.086 2.76 1 83.62 373 ILE B CA 1
ATOM 7642 C C . ILE B 1 373 ? 26.234 4.184 3.229 1 83.62 373 ILE B C 1
ATOM 7644 O O . ILE B 1 373 ? 25.078 4.395 2.857 1 83.62 373 ILE B O 1
ATOM 7648 N N . ALA B 1 374 ? 26.547 3.078 3.773 1 84.19 374 ALA B N 1
ATOM 7649 C CA . ALA B 1 374 ? 25.609 2.242 4.52 1 84.19 374 ALA B CA 1
ATOM 7650 C C . ALA B 1 374 ? 25.953 2.225 6.004 1 84.19 374 ALA B C 1
ATOM 7652 O O . ALA B 1 374 ? 26.938 1.594 6.418 1 84.19 374 ALA B O 1
ATOM 7653 N N . ASP B 1 375 ? 25.141 2.898 6.719 1 88.94 375 ASP B N 1
ATOM 7654 C CA . ASP B 1 375 ? 25.422 3.051 8.141 1 88.94 375 ASP B CA 1
ATOM 7655 C C . ASP B 1 375 ? 24.922 1.848 8.938 1 88.94 375 ASP B C 1
ATOM 7657 O O . ASP B 1 375 ? 23.891 1.929 9.617 1 88.94 375 ASP B O 1
ATOM 7661 N N . ILE B 1 376 ? 25.672 0.776 8.867 1 91.62 376 ILE B N 1
ATOM 7662 C CA . ILE B 1 376 ? 25.375 -0.438 9.625 1 91.62 376 ILE B CA 1
ATOM 7663 C C . ILE B 1 376 ? 26.641 -0.892 10.367 1 91.62 376 ILE B C 1
ATOM 7665 O O . ILE B 1 376 ? 27.75 -0.497 10.008 1 91.62 376 ILE B O 1
ATOM 7669 N N . THR B 1 377 ? 26.5 -1.721 11.328 1 90.31 377 THR B N 1
ATOM 7670 C CA . THR B 1 377 ? 27.594 -2.166 12.18 1 90.31 377 THR B CA 1
ATOM 7671 C C . THR B 1 377 ? 28.641 -2.922 11.367 1 90.31 377 THR B C 1
ATOM 7673 O O . THR B 1 377 ? 29.828 -2.799 11.625 1 90.31 377 THR B O 1
ATOM 7676 N N . TYR B 1 378 ? 28.203 -3.619 10.375 1 91.94 378 TYR B N 1
ATOM 7677 C CA . TYR B 1 378 ? 29.094 -4.406 9.531 1 91.94 378 TYR B CA 1
ATOM 7678 C C . TYR B 1 378 ? 30.141 -3.514 8.867 1 91.94 378 TYR B C 1
ATOM 7680 O O . TYR B 1 378 ? 31.281 -3.922 8.68 1 91.94 378 TYR B O 1
ATOM 7688 N N . MET B 1 379 ? 29.812 -2.338 8.578 1 91.44 379 MET B N 1
ATOM 7689 C CA . MET B 1 379 ? 30.672 -1.452 7.801 1 91.44 379 MET B CA 1
ATOM 7690 C C . MET B 1 379 ? 31.688 -0.753 8.703 1 91.44 379 MET B C 1
ATOM 7692 O O . MET B 1 379 ? 32.656 -0.173 8.219 1 91.44 379 MET B O 1
ATOM 7696 N N . ASP B 1 380 ? 31.578 -0.823 10 1 90.31 380 ASP B N 1
ATOM 7697 C CA . ASP B 1 380 ? 32.469 -0.159 10.945 1 90.31 380 ASP B CA 1
ATOM 7698 C C . ASP B 1 380 ? 33.906 -0.663 10.789 1 90.31 380 ASP B C 1
ATOM 7700 O O . ASP B 1 380 ? 34.844 0.07 11.062 1 90.31 380 ASP B O 1
ATOM 7704 N N . GLN B 1 381 ? 34.062 -1.833 10.352 1 91.19 381 GLN B N 1
ATOM 7705 C CA . GLN B 1 381 ? 35.406 -2.428 10.203 1 91.19 381 GLN B CA 1
ATOM 7706 C C . GLN B 1 381 ? 36.188 -1.729 9.109 1 91.19 381 GLN B C 1
ATOM 7708 O O . GLN B 1 381 ? 37.438 -1.8 9.094 1 91.19 381 GLN B O 1
ATOM 7713 N N . PHE B 1 382 ? 35.5 -0.982 8.312 1 91.38 382 PHE B N 1
ATOM 7714 C CA . PHE B 1 382 ? 36.156 -0.341 7.195 1 91.38 382 PHE B CA 1
ATOM 7715 C C . PHE B 1 382 ? 36.312 1.157 7.438 1 91.38 382 PHE B C 1
ATOM 7717 O O . PHE B 1 382 ? 36.719 1.9 6.535 1 91.38 382 PHE B O 1
ATOM 7724 N N . ALA B 1 383 ? 36 1.604 8.586 1 88.44 383 ALA B N 1
ATOM 7725 C CA . ALA B 1 383 ? 35.969 3.029 8.906 1 88.44 383 ALA B CA 1
ATOM 7726 C C . ALA B 1 383 ? 37.375 3.631 8.82 1 88.44 383 ALA B C 1
ATOM 7728 O O . ALA B 1 383 ? 37.531 4.836 8.602 1 88.44 383 ALA B O 1
ATOM 7729 N N . HIS B 1 384 ? 38.406 2.824 8.883 1 89.75 384 HIS B N 1
ATOM 7730 C CA . HIS B 1 384 ? 39.781 3.303 8.891 1 89.75 384 HIS B CA 1
ATOM 7731 C C . HIS B 1 384 ? 40.25 3.609 7.477 1 89.75 384 HIS B C 1
ATOM 7733 O O . HIS B 1 384 ? 41.25 4.312 7.297 1 89.75 384 HIS B O 1
ATOM 7739 N N . LEU B 1 385 ? 39.594 3.168 6.539 1 91.94 385 LEU B N 1
ATOM 7740 C CA . LEU B 1 385 ? 40 3.373 5.152 1 91.94 385 LEU B CA 1
ATOM 7741 C C . LEU B 1 385 ? 39.688 4.797 4.703 1 91.94 385 LEU B C 1
ATOM 7743 O O . LEU B 1 385 ? 38.719 5.395 5.141 1 91.94 385 LEU B O 1
ATOM 7747 N N . PRO B 1 386 ? 40.5 5.316 3.834 1 91 386 PRO B N 1
ATOM 7748 C CA . PRO B 1 386 ? 40.25 6.672 3.34 1 91 386 PRO B CA 1
ATOM 7749 C C . PRO B 1 386 ? 39.125 6.723 2.303 1 91 386 PRO B C 1
ATOM 7751 O O . PRO B 1 386 ? 38.719 5.684 1.754 1 91 386 PRO B O 1
ATOM 7754 N N . VAL B 1 387 ? 38.594 7.883 2.113 1 92.44 387 VAL B N 1
ATOM 7755 C CA . VAL B 1 387 ? 37.625 8.102 1.048 1 92.44 387 VAL B CA 1
ATOM 7756 C C . VAL B 1 387 ? 38.344 8.156 -0.301 1 92.44 387 VAL B C 1
ATOM 7758 O O . VAL B 1 387 ? 39.344 8.883 -0.454 1 92.44 387 VAL B O 1
ATOM 7761 N N . CYS B 1 388 ? 37.844 7.461 -1.225 1 91 388 CYS B N 1
ATOM 7762 C CA . CYS B 1 388 ? 38.562 7.238 -2.482 1 91 388 CYS B CA 1
ATOM 7763 C C . CYS B 1 388 ? 38.938 8.562 -3.133 1 91 388 CYS B C 1
ATOM 7765 O O . CYS B 1 388 ? 40.094 8.75 -3.521 1 91 388 CYS B O 1
ATOM 7767 N N . LEU B 1 389 ? 38.031 9.508 -3.207 1 89.44 389 LEU B N 1
ATOM 7768 C CA . LEU B 1 389 ? 38.281 10.734 -3.955 1 89.44 389 LEU B CA 1
ATOM 7769 C C . LEU B 1 389 ? 39.219 11.672 -3.197 1 89.44 389 LEU B C 1
ATOM 7771 O O . LEU B 1 389 ? 39.719 12.633 -3.764 1 89.44 389 LEU B O 1
ATOM 7775 N N . LEU B 1 390 ? 39.438 11.406 -1.961 1 87.88 390 LEU B N 1
ATOM 7776 C CA . LEU B 1 390 ? 40.25 12.297 -1.151 1 87.88 390 LEU B CA 1
ATOM 7777 C C . LEU B 1 390 ? 41.656 11.75 -0.994 1 87.88 390 LEU B C 1
ATOM 7779 O O . LEU B 1 390 ? 42.531 12.383 -0.361 1 87.88 390 LEU B O 1
ATOM 7783 N N . VAL B 1 391 ? 41.906 10.633 -1.57 1 83.62 391 VAL B N 1
ATOM 7784 C CA . VAL B 1 391 ? 43.25 10.07 -1.52 1 83.62 391 VAL B CA 1
ATOM 7785 C C . VAL B 1 391 ? 44.156 10.82 -2.492 1 83.62 391 VAL B C 1
ATOM 7787 O O . VAL B 1 391 ? 43.781 11.047 -3.648 1 83.62 391 VAL B O 1
ATOM 7790 N N . ASN B 1 392 ? 45.125 11.602 -2.031 1 69.19 392 ASN B N 1
ATOM 7791 C CA . ASN B 1 392 ? 46.031 12.414 -2.82 1 69.19 392 ASN B CA 1
ATOM 7792 C C . ASN B 1 392 ? 47.031 11.547 -3.58 1 69.19 392 ASN B C 1
ATOM 7794 O O . ASN B 1 392 ? 48.156 11.344 -3.125 1 69.19 392 ASN B O 1
ATOM 7798 N N . GLU B 1 393 ? 46.719 10.461 -3.934 1 60.06 393 GLU B N 1
ATOM 7799 C CA . GLU B 1 393 ? 47.719 9.711 -4.684 1 60.06 393 GLU B CA 1
ATOM 7800 C C . GLU B 1 393 ? 47.562 9.93 -6.184 1 60.06 393 GLU B C 1
ATOM 7802 O O . GLU B 1 393 ? 46.594 9.516 -6.785 1 60.06 393 GLU B O 1
ATOM 7807 N N . THR B 1 394 ? 48 11.148 -6.621 1 53.78 394 THR B N 1
ATOM 7808 C CA . THR B 1 394 ? 47.906 11.453 -8.047 1 53.78 394 THR B CA 1
ATOM 7809 C C . THR B 1 394 ? 49.031 10.727 -8.812 1 53.78 394 THR B C 1
ATOM 7811 O O . THR B 1 394 ? 50.125 10.57 -8.312 1 53.78 394 THR B O 1
ATOM 7814 N N . THR B 1 395 ? 48.625 9.836 -9.625 1 52.28 395 THR B N 1
ATOM 7815 C CA . THR B 1 395 ? 49.594 9.266 -10.547 1 52.28 395 THR B CA 1
ATOM 7816 C C . THR B 1 395 ? 50.281 10.367 -11.344 1 52.28 395 THR B C 1
ATOM 7818 O O . THR B 1 395 ? 49.938 11.539 -11.25 1 52.28 395 THR B O 1
ATOM 7821 N N . LEU B 1 396 ? 51.406 10.008 -11.922 1 44.72 396 LEU B N 1
ATOM 7822 C CA . LEU B 1 396 ? 52.25 10.844 -12.789 1 44.72 396 LEU B CA 1
ATOM 7823 C C . LEU B 1 396 ? 51.375 11.672 -13.734 1 44.72 396 LEU B C 1
ATOM 7825 O O . LEU B 1 396 ? 51.75 12.773 -14.133 1 44.72 396 LEU B O 1
ATOM 7829 N N . ASN B 1 397 ? 50.219 11.227 -14.117 1 43.84 397 ASN B N 1
ATOM 7830 C CA . ASN B 1 397 ? 49.438 11.938 -15.125 1 43.84 397 ASN B CA 1
ATOM 7831 C C . ASN B 1 397 ? 48.344 12.773 -14.484 1 43.84 397 ASN B C 1
ATOM 7833 O O . ASN B 1 397 ? 47.406 13.219 -15.172 1 43.84 397 ASN B O 1
ATOM 7837 N N . GLY B 1 398 ? 48.406 12.953 -13.18 1 52.62 398 GLY B N 1
ATOM 7838 C CA . GLY B 1 398 ? 47.5 13.891 -12.547 1 52.62 398 GLY B CA 1
ATOM 7839 C C . GLY B 1 398 ? 46.188 13.266 -12.156 1 52.62 398 GLY B C 1
ATOM 7840 O O . GLY B 1 398 ? 45.344 13.922 -11.547 1 52.62 398 GLY B O 1
ATOM 7841 N N . THR B 1 399 ? 46.031 12.023 -12.602 1 59.47 399 THR B N 1
ATOM 7842 C CA . THR B 1 399 ? 44.75 11.422 -12.336 1 59.47 399 THR B CA 1
ATOM 7843 C C . THR B 1 399 ? 44.75 10.68 -11 1 59.47 399 THR B C 1
ATOM 7845 O O . THR B 1 399 ? 45.719 9.984 -10.68 1 59.47 399 THR B O 1
ATOM 7848 N N . ASN B 1 400 ? 43.875 10.945 -10.102 1 72.31 400 ASN B N 1
ATOM 7849 C CA . ASN B 1 400 ? 43.688 10.234 -8.844 1 72.31 400 ASN B CA 1
ATOM 7850 C C . ASN B 1 400 ? 43.281 8.773 -9.086 1 72.31 400 ASN B C 1
ATOM 7852 O O . ASN B 1 400 ? 42.188 8.484 -9.539 1 72.31 400 ASN B O 1
ATOM 7856 N N . ASN B 1 401 ? 44.219 7.824 -8.906 1 80.5 401 ASN B N 1
ATOM 7857 C CA . ASN B 1 401 ? 44.031 6.402 -9.172 1 80.5 401 ASN B CA 1
ATOM 7858 C C . ASN B 1 401 ? 42.875 5.832 -8.367 1 80.5 401 ASN B C 1
ATOM 7860 O O . ASN B 1 401 ? 42.125 4.992 -8.867 1 80.5 401 ASN B O 1
ATOM 7864 N N . PHE B 1 402 ? 42.719 6.297 -7.211 1 86.94 402 PHE B N 1
ATOM 7865 C CA . PHE B 1 402 ? 41.656 5.797 -6.371 1 86.94 402 PHE B CA 1
ATOM 7866 C C . PHE B 1 402 ? 40.281 6.234 -6.91 1 86.94 402 PHE B C 1
ATOM 7868 O O . PHE B 1 402 ? 39.344 5.461 -6.906 1 86.94 402 PHE B O 1
ATOM 7875 N N . ALA B 1 403 ? 40.25 7.438 -7.387 1 88.25 403 ALA B N 1
ATOM 7876 C CA . ALA B 1 403 ? 39 7.949 -7.984 1 88.25 403 ALA B CA 1
ATOM 7877 C C . ALA B 1 403 ? 38.625 7.164 -9.242 1 88.25 403 ALA B C 1
ATOM 7879 O O . ALA B 1 403 ? 37.469 6.859 -9.469 1 88.25 403 ALA B O 1
ATOM 7880 N N . LEU B 1 404 ? 39.625 6.879 -9.992 1 87.69 404 LEU B N 1
ATOM 7881 C CA . LEU B 1 404 ? 39.406 6.121 -11.219 1 87.69 404 LEU B CA 1
ATOM 7882 C C . LEU B 1 404 ? 38.969 4.695 -10.906 1 87.69 404 LEU B C 1
ATOM 7884 O O . LEU B 1 404 ? 38.094 4.145 -11.594 1 87.69 404 LEU B O 1
ATOM 7888 N N . CYS B 1 405 ? 39.594 4.145 -9.914 1 89.94 405 CYS B N 1
ATOM 7889 C CA . CYS B 1 405 ? 39.219 2.799 -9.492 1 89.94 405 CYS B CA 1
ATOM 7890 C C . CYS B 1 405 ? 37.781 2.746 -9.047 1 89.94 405 CYS B C 1
ATOM 7892 O O . CYS B 1 405 ? 37.031 1.858 -9.461 1 89.94 405 CYS B O 1
ATOM 7894 N N . GLU B 1 406 ? 37.375 3.643 -8.172 1 93.44 406 GLU B N 1
ATOM 7895 C CA . GLU B 1 406 ? 36 3.711 -7.699 1 93.44 406 GLU B CA 1
ATOM 7896 C C . GLU B 1 406 ? 35.031 3.826 -8.859 1 93.44 406 GLU B C 1
ATOM 7898 O O . GLU B 1 406 ? 34.031 3.1 -8.914 1 93.44 406 GLU B O 1
ATOM 7903 N N . GLU B 1 407 ? 35.344 4.691 -9.781 1 92.31 407 GLU B N 1
ATOM 7904 C CA . GLU B 1 407 ? 34.438 4.922 -10.922 1 92.31 407 GLU B CA 1
ATOM 7905 C C . GLU B 1 407 ? 34.344 3.67 -11.781 1 92.31 407 GLU B C 1
ATOM 7907 O O . GLU B 1 407 ? 33.25 3.367 -12.305 1 92.31 407 GLU B O 1
ATOM 7912 N N . TYR B 1 408 ? 35.406 3.053 -11.922 1 92.25 408 TYR B N 1
ATOM 7913 C CA . TYR B 1 408 ? 35.438 1.86 -12.766 1 92.25 408 TYR B CA 1
ATOM 7914 C C . TYR B 1 408 ? 34.594 0.74 -12.133 1 92.25 408 TYR B C 1
ATOM 7916 O O . TYR B 1 408 ? 33.812 0.069 -12.812 1 92.25 408 TYR B O 1
ATOM 7924 N N . VAL B 1 409 ? 34.812 0.51 -10.852 1 93.88 409 VAL B N 1
ATOM 7925 C CA . VAL B 1 409 ? 34.094 -0.54 -10.148 1 93.88 409 VAL B CA 1
ATOM 7926 C C . VAL B 1 409 ? 32.594 -0.249 -10.195 1 93.88 409 VAL B C 1
ATOM 7928 O O . VAL B 1 409 ? 31.797 -1.146 -10.461 1 93.88 409 VAL B O 1
ATOM 7931 N N . LEU B 1 410 ? 32.219 0.991 -9.945 1 94.19 410 LEU B N 1
ATOM 7932 C CA . LEU B 1 410 ? 30.812 1.372 -9.977 1 94.19 410 LEU B CA 1
ATOM 7933 C C . LEU B 1 410 ? 30.234 1.207 -11.375 1 94.19 410 LEU B C 1
ATOM 7935 O O . LEU B 1 410 ? 29.094 0.782 -11.539 1 94.19 410 LEU B O 1
ATOM 7939 N N . TYR B 1 411 ? 31 1.528 -12.344 1 93 411 TYR B N 1
ATOM 7940 C CA . TYR B 1 411 ? 30.594 1.338 -13.734 1 93 411 TYR B CA 1
ATOM 7941 C C . TYR B 1 411 ? 30.344 -0.136 -14.031 1 93 411 TYR B C 1
ATOM 7943 O O . TYR B 1 411 ? 29.359 -0.482 -14.695 1 93 411 TYR B O 1
ATOM 7951 N N . GLN B 1 412 ? 31.219 -0.956 -13.523 1 92.75 412 GLN B N 1
ATOM 7952 C CA . GLN B 1 412 ? 31.094 -2.393 -13.742 1 92.75 412 GLN B CA 1
ATOM 7953 C C . GLN B 1 412 ? 29.812 -2.928 -13.094 1 92.75 412 GLN B C 1
ATOM 7955 O O . GLN B 1 412 ? 29.172 -3.836 -13.625 1 92.75 412 GLN B O 1
ATOM 7960 N N . ILE B 1 413 ? 29.453 -2.396 -12.023 1 92.56 413 ILE B N 1
ATOM 7961 C CA . ILE B 1 413 ? 28.234 -2.814 -11.336 1 92.56 413 ILE B CA 1
ATOM 7962 C C . ILE B 1 413 ? 27.016 -2.357 -12.125 1 92.56 413 ILE B C 1
ATOM 7964 O O . ILE B 1 413 ? 26.062 -3.125 -12.32 1 92.56 413 ILE B O 1
ATOM 7968 N N . GLU B 1 414 ? 27.031 -1.126 -12.625 1 92 414 GLU B N 1
ATOM 7969 C CA . GLU B 1 414 ? 25.906 -0.55 -13.359 1 92 414 GLU B CA 1
ATOM 7970 C C . GLU B 1 414 ? 25.688 -1.278 -14.68 1 92 414 GLU B C 1
ATOM 7972 O O . GLU B 1 414 ? 24.547 -1.413 -15.133 1 92 414 GLU B O 1
ATOM 7977 N N . GLU B 1 415 ? 26.766 -1.668 -15.273 1 90.94 415 GLU B N 1
ATOM 7978 C CA . GLU B 1 415 ? 26.672 -2.357 -16.562 1 90.94 415 GLU B CA 1
ATOM 7979 C C . GLU B 1 415 ? 26.562 -3.867 -16.375 1 90.94 415 GLU B C 1
ATOM 7981 O O . GLU B 1 415 ? 26.578 -4.625 -17.344 1 90.94 415 GLU B O 1
ATOM 7986 N N . ASP B 1 416 ? 26.5 -4.371 -15.117 1 88.25 416 ASP B N 1
ATOM 7987 C CA . ASP B 1 416 ? 26.266 -5.754 -14.711 1 88.25 416 ASP B CA 1
ATOM 7988 C C . ASP B 1 416 ? 27.469 -6.633 -15.047 1 88.25 416 ASP B C 1
ATOM 7990 O O . ASP B 1 416 ? 27.312 -7.832 -15.289 1 88.25 416 ASP B O 1
ATOM 7994 N N . PHE B 1 417 ? 28.672 -5.984 -15.18 1 87.44 417 PHE B N 1
ATOM 7995 C CA . PHE B 1 417 ? 29.891 -6.781 -15.273 1 87.44 417 PHE B CA 1
ATOM 7996 C C . PHE B 1 417 ? 30.203 -7.438 -13.93 1 87.44 417 PHE B C 1
ATOM 7998 O O . PHE B 1 417 ? 30.703 -8.562 -13.891 1 87.44 417 PHE B O 1
ATOM 8005 N N . ILE B 1 418 ? 29.922 -6.66 -12.945 1 89.31 418 ILE B N 1
ATOM 8006 C CA . ILE B 1 418 ? 29.938 -7.207 -11.594 1 89.31 418 ILE B CA 1
ATOM 8007 C C . ILE B 1 418 ? 28.5 -7.48 -11.148 1 89.31 418 ILE B C 1
ATOM 8009 O O . ILE B 1 418 ? 27.672 -6.562 -11.086 1 89.31 418 ILE B O 1
ATOM 8013 N N . ASN B 1 419 ? 28.219 -8.766 -10.969 1 90.44 419 ASN B N 1
ATOM 8014 C CA . ASN B 1 419 ? 26.875 -9.133 -10.562 1 90.44 419 ASN B CA 1
ATOM 8015 C C . ASN B 1 419 ? 26.734 -9.156 -9.039 1 90.44 419 ASN B C 1
ATOM 8017 O O . ASN B 1 419 ? 27.344 -9.984 -8.367 1 90.44 419 ASN B O 1
ATOM 8021 N N . CYS B 1 420 ? 25.953 -8.281 -8.5 1 91.19 420 CYS B N 1
ATOM 8022 C CA . CYS B 1 420 ? 25.719 -8.188 -7.066 1 91.19 420 CYS B CA 1
ATOM 8023 C C . CYS B 1 420 ? 24.719 -9.25 -6.609 1 91.19 420 CYS B C 1
ATOM 8025 O O . CYS B 1 420 ? 24.609 -9.523 -5.414 1 91.19 420 CYS B O 1
ATOM 8027 N N . GLU B 1 421 ? 24.047 -9.938 -7.512 1 89.94 421 GLU B N 1
ATOM 8028 C CA . GLU B 1 421 ? 23.078 -10.984 -7.211 1 89.94 421 GLU B CA 1
ATOM 8029 C C . GLU B 1 421 ? 21.984 -10.477 -6.281 1 89.94 421 GLU B C 1
ATOM 8031 O O . GLU B 1 421 ? 21.656 -11.117 -5.281 1 89.94 421 GLU B O 1
ATOM 8036 N N . CYS B 1 422 ? 21.578 -9.297 -6.484 1 94.06 422 CYS B N 1
ATOM 8037 C CA . CYS B 1 422 ? 20.516 -8.703 -5.68 1 94.06 422 CYS B CA 1
ATOM 8038 C C . CYS B 1 422 ? 19.141 -8.977 -6.301 1 94.06 422 CYS B C 1
ATOM 8040 O O . CYS B 1 422 ? 18.547 -8.086 -6.902 1 94.06 422 CYS B O 1
ATOM 8042 N N . GLU B 1 423 ? 18.641 -10.164 -6.02 1 93.75 423 GLU B N 1
ATOM 8043 C CA . GLU B 1 423 ? 17.312 -10.547 -6.52 1 93.75 423 GLU B CA 1
ATOM 8044 C C . GLU B 1 423 ? 16.203 -10.039 -5.605 1 93.75 423 GLU B C 1
ATOM 8046 O O . GLU B 1 423 ? 16.484 -9.539 -4.508 1 93.75 423 GLU B O 1
ATOM 8051 N N . SER B 1 424 ? 14.961 -10.156 -6.078 1 94.19 424 SER B N 1
ATOM 8052 C CA . SER B 1 424 ? 13.82 -9.719 -5.277 1 94.19 424 SER B CA 1
ATOM 8053 C C . SER B 1 424 ? 13.672 -10.57 -4.023 1 94.19 424 SER B C 1
ATOM 8055 O O . SER B 1 424 ? 14.062 -11.742 -4.008 1 94.19 424 SER B O 1
ATOM 8057 N N . ALA B 1 425 ? 13.195 -9.938 -3.025 1 95.75 425 ALA B N 1
ATOM 8058 C CA . ALA B 1 425 ? 12.945 -10.672 -1.79 1 95.75 425 ALA B CA 1
ATOM 8059 C C . ALA B 1 425 ? 11.781 -11.648 -1.96 1 95.75 425 ALA B C 1
ATOM 8061 O O . ALA B 1 425 ? 10.82 -11.359 -2.67 1 95.75 425 ALA B O 1
ATOM 8062 N N . CYS B 1 426 ? 11.805 -12.812 -1.286 1 95.19 426 CYS B N 1
ATOM 8063 C CA . CYS B 1 426 ? 10.734 -13.797 -1.357 1 95.19 426 CYS B CA 1
ATOM 8064 C C . CYS B 1 426 ? 9.453 -13.266 -0.713 1 95.19 426 CYS B C 1
ATOM 8066 O O . CYS B 1 426 ? 8.352 -13.617 -1.132 1 95.19 426 CYS B O 1
ATOM 8068 N N . SER B 1 427 ? 9.633 -12.523 0.288 1 94.88 427 SER B N 1
ATOM 8069 C CA . SER B 1 427 ? 8.516 -11.859 0.949 1 94.88 427 SER B CA 1
ATOM 8070 C C . SER B 1 427 ? 8.781 -10.367 1.13 1 94.88 427 SER B C 1
ATOM 8072 O O . SER B 1 427 ? 9.82 -9.977 1.658 1 94.88 427 SER B O 1
ATOM 8074 N N . GLU B 1 428 ? 7.875 -9.609 0.642 1 94.44 428 GLU B N 1
ATOM 8075 C CA . GLU B 1 428 ? 8.039 -8.164 0.724 1 94.44 428 GLU B CA 1
ATOM 8076 C C . GLU B 1 428 ? 6.711 -7.469 0.988 1 94.44 428 GLU B C 1
ATOM 8078 O O . GLU B 1 428 ? 5.664 -7.922 0.515 1 94.44 428 GLU B O 1
ATOM 8083 N N . THR B 1 429 ? 6.777 -6.414 1.834 1 95.06 429 THR B N 1
ATOM 8084 C CA . THR B 1 429 ? 5.617 -5.566 2.088 1 95.06 429 THR B CA 1
ATOM 8085 C C . THR B 1 429 ? 5.816 -4.184 1.48 1 95.06 429 THR B C 1
ATOM 8087 O O . THR B 1 429 ? 6.832 -3.531 1.723 1 95.06 429 THR B O 1
ATOM 8090 N N . ILE B 1 430 ? 4.871 -3.811 0.742 1 94.62 430 ILE B N 1
ATOM 8091 C CA . ILE B 1 430 ? 4.918 -2.504 0.091 1 94.62 430 ILE B CA 1
ATOM 8092 C C . ILE B 1 430 ? 3.793 -1.62 0.628 1 94.62 430 ILE B C 1
ATOM 8094 O O . ILE B 1 430 ? 2.68 -2.094 0.865 1 94.62 430 ILE B O 1
ATOM 8098 N N . TYR B 1 431 ? 4.137 -0.347 0.814 1 95.69 431 TYR B N 1
ATOM 8099 C CA . TYR B 1 431 ? 3.148 0.626 1.269 1 95.69 431 TYR B CA 1
ATOM 8100 C C . TYR B 1 431 ? 2.848 1.647 0.178 1 95.69 431 TYR B C 1
ATOM 8102 O O . TYR B 1 431 ? 3.666 2.529 -0.098 1 95.69 431 TYR B O 1
ATOM 8110 N N . LYS B 1 432 ? 1.685 1.508 -0.413 1 93.44 432 LYS B N 1
ATOM 8111 C CA . LYS B 1 432 ? 1.249 2.51 -1.383 1 93.44 432 LYS B CA 1
ATOM 8112 C C . LYS B 1 432 ? 0.707 3.752 -0.684 1 93.44 432 LYS B C 1
ATOM 8114 O O . LYS B 1 432 ? -0.231 3.664 0.112 1 93.44 432 LYS B O 1
ATOM 8119 N N . SER B 1 433 ? 1.322 4.852 -1.039 1 93.69 433 SER B N 1
ATOM 8120 C CA . SER B 1 433 ? 1.008 6.059 -0.284 1 93.69 433 SER B CA 1
ATOM 8121 C C . SER B 1 433 ? 0.368 7.117 -1.176 1 93.69 433 SER B C 1
ATOM 8123 O O . SER B 1 433 ? 0.714 7.234 -2.354 1 93.69 433 SER B O 1
ATOM 8125 N N . THR B 1 434 ? -0.559 7.832 -0.609 1 91.25 434 THR B N 1
ATOM 8126 C CA . THR B 1 434 ? -1.164 9.008 -1.225 1 91.25 434 THR B CA 1
ATOM 8127 C C . THR B 1 434 ? -0.964 10.242 -0.348 1 91.25 434 THR B C 1
ATOM 8129 O O . THR B 1 434 ? -1.295 10.227 0.839 1 91.25 434 THR B O 1
ATOM 8132 N N . LEU B 1 435 ? -0.436 11.266 -0.988 1 94.06 435 LEU B N 1
ATOM 8133 C CA . LEU B 1 435 ? -0.107 12.469 -0.228 1 94.06 435 LEU B CA 1
ATOM 8134 C C . LEU B 1 435 ? -1.144 13.562 -0.463 1 94.06 435 LEU B C 1
ATOM 8136 O O . LEU B 1 435 ? -1.59 13.766 -1.594 1 94.06 435 LEU B O 1
ATOM 8140 N N . SER B 1 436 ? -1.57 14.148 0.575 1 93.75 436 SER B N 1
ATOM 8141 C CA . SER B 1 436 ? -2.398 15.352 0.589 1 93.75 436 SER B CA 1
ATOM 8142 C C . SER B 1 436 ? -2.039 16.25 1.764 1 93.75 436 SER B C 1
ATOM 8144 O O . SER B 1 436 ? -1.231 15.883 2.617 1 93.75 436 SER B O 1
ATOM 8146 N N . GLY B 1 437 ? -2.488 17.469 1.668 1 91.56 437 GLY B N 1
ATOM 8147 C CA . GLY B 1 437 ? -2.104 18.328 2.773 1 91.56 437 GLY B CA 1
ATOM 8148 C C . GLY B 1 437 ? -2.76 19.703 2.721 1 91.56 437 GLY B C 1
ATOM 8149 O O . GLY B 1 437 ? -3.572 19.969 1.833 1 91.56 437 GLY B O 1
ATOM 8150 N N . ARG B 1 438 ? -2.389 20.406 3.816 1 90.12 438 ARG B N 1
ATOM 8151 C CA . ARG B 1 438 ? -2.928 21.75 3.955 1 90.12 438 ARG B CA 1
ATOM 8152 C C . ARG B 1 438 ? -1.917 22.688 4.617 1 90.12 438 ARG B C 1
ATOM 8154 O O . ARG B 1 438 ? -0.977 22.219 5.27 1 90.12 438 ARG B O 1
ATOM 8161 N N . SER B 1 439 ? -2.223 23.906 4.406 1 87.44 439 SER B N 1
ATOM 8162 C CA . SER B 1 439 ? -1.397 24.906 5.074 1 87.44 439 SER B CA 1
ATOM 8163 C C . SER B 1 439 ? -1.545 24.812 6.59 1 87.44 439 SER B C 1
ATOM 8165 O O . SER B 1 439 ? -2.66 24.703 7.105 1 87.44 439 SER B O 1
ATOM 8167 N N . TRP B 1 440 ? -0.54 24.797 7.309 1 88.5 440 TRP B N 1
ATOM 8168 C CA . TRP B 1 440 ? -0.408 24.609 8.75 1 88.5 440 TRP B CA 1
ATOM 8169 C C . TRP B 1 440 ? 0.943 25.125 9.242 1 88.5 440 TRP B C 1
ATOM 8171 O O . TRP B 1 440 ? 1.941 25.047 8.523 1 88.5 440 TRP B O 1
ATOM 8181 N N . PRO B 1 441 ? 1.113 25.625 10.414 1 87.19 441 PRO B N 1
ATOM 8182 C CA . PRO B 1 441 ? 0.08 25.891 11.414 1 87.19 441 PRO B CA 1
ATOM 8183 C C . PRO B 1 441 ? -0.542 27.281 11.266 1 87.19 441 PRO B C 1
ATOM 8185 O O . PRO B 1 441 ? 0.035 28.141 10.609 1 87.19 441 PRO B O 1
ATOM 8188 N N . LYS B 1 442 ? -1.759 27.344 11.883 1 82.75 442 LYS B N 1
ATOM 8189 C CA . LYS B 1 442 ? -2.338 28.688 12.016 1 82.75 442 LYS B CA 1
ATOM 8190 C C . LYS B 1 442 ? -1.521 29.547 12.969 1 82.75 442 LYS B C 1
ATOM 8192 O O . LYS B 1 442 ? -0.835 29.031 13.852 1 82.75 442 LYS B O 1
ATOM 8197 N N . GLU B 1 443 ? -1.564 30.797 12.805 1 76.12 443 GLU B N 1
ATOM 8198 C CA . GLU B 1 443 ? -0.769 31.734 13.594 1 76.12 443 GLU B CA 1
ATOM 8199 C C . GLU B 1 443 ? -1.067 31.594 15.086 1 76.12 443 GLU B C 1
ATOM 8201 O O . GLU B 1 443 ? -0.16 31.672 15.914 1 76.12 443 GLU B O 1
ATOM 8206 N N . SER B 1 444 ? -2.291 31.391 15.414 1 73.62 444 SER B N 1
ATOM 8207 C CA . SER B 1 444 ? -2.672 31.25 16.812 1 73.62 444 SER B CA 1
ATOM 8208 C C . SER B 1 444 ? -2.049 30 17.422 1 73.62 444 SER B C 1
ATOM 8210 O O . SER B 1 444 ? -1.621 30.016 18.578 1 73.62 444 SER B O 1
ATOM 8212 N N . PHE B 1 445 ? -1.924 29.031 16.641 1 78.25 445 PHE B N 1
ATOM 8213 C CA . PHE B 1 445 ? -1.375 27.766 17.109 1 78.25 445 PHE B CA 1
ATOM 8214 C C . PHE B 1 445 ? 0.133 27.859 17.297 1 78.25 445 PHE B C 1
ATOM 8216 O O . PHE B 1 445 ? 0.694 27.234 18.203 1 78.25 445 PHE B O 1
ATOM 8223 N N . ILE B 1 446 ? 0.787 28.609 16.516 1 77.88 446 ILE B N 1
ATOM 8224 C CA . ILE B 1 446 ? 2.23 28.797 16.594 1 77.88 446 ILE B CA 1
ATOM 8225 C C . ILE B 1 446 ? 2.586 29.438 17.938 1 77.88 446 ILE B C 1
ATOM 8227 O O . ILE B 1 446 ? 3.445 28.922 18.672 1 77.88 446 ILE B O 1
ATOM 8231 N N . ASN B 1 447 ? 1.94 30.484 18.219 1 71.38 447 ASN B N 1
ATOM 8232 C CA . ASN B 1 447 ? 2.268 31.281 19.406 1 71.38 447 ASN B CA 1
ATOM 8233 C C . ASN B 1 447 ? 1.844 30.578 20.688 1 71.38 447 ASN B C 1
ATOM 8235 O O . ASN B 1 447 ? 2.584 30.578 21.672 1 71.38 447 ASN B O 1
ATOM 8239 N N . ASP B 1 448 ? 0.788 29.938 20.625 1 68.69 448 ASP B N 1
ATOM 8240 C CA . ASP B 1 448 ? 0.18 29.422 21.844 1 68.69 448 ASP B CA 1
ATOM 8241 C C . ASP B 1 448 ? 0.711 28.016 22.188 1 68.69 448 ASP B C 1
ATOM 8243 O O . ASP B 1 448 ? 0.812 27.656 23.359 1 68.69 448 ASP B O 1
ATOM 8247 N N . GLU B 1 449 ? 1.094 27.297 21.219 1 73.44 449 GLU B N 1
ATOM 8248 C CA . GLU B 1 449 ? 1.375 25.891 21.484 1 73.44 449 GLU B CA 1
ATOM 8249 C C . GLU B 1 449 ? 2.766 25.5 21 1 73.44 449 GLU B C 1
ATOM 8251 O O . GLU B 1 449 ? 3.598 25.047 21.781 1 73.44 449 GLU B O 1
ATOM 8256 N N . LEU B 1 450 ? 3.07 25.812 19.906 1 77.12 450 LEU B N 1
ATOM 8257 C CA . LEU B 1 450 ? 4.277 25.266 19.297 1 77.12 450 LEU B CA 1
ATOM 8258 C C . LEU B 1 450 ? 5.523 25.938 19.859 1 77.12 450 LEU B C 1
ATOM 8260 O O . LEU B 1 450 ? 6.488 25.266 20.219 1 77.12 450 LEU B O 1
ATOM 8264 N N . THR B 1 451 ? 5.461 27.234 19.938 1 73.81 451 THR B N 1
ATOM 8265 C CA . THR B 1 451 ? 6.629 27.953 20.422 1 73.81 451 THR B CA 1
ATOM 8266 C C . THR B 1 451 ? 6.883 27.641 21.891 1 73.81 451 THR B C 1
ATOM 8268 O O . THR B 1 451 ? 8.031 27.484 22.312 1 73.81 451 THR B O 1
ATOM 8271 N N . LYS B 1 452 ? 5.797 27.484 22.594 1 72.31 452 LYS B N 1
ATOM 8272 C CA . LYS B 1 452 ? 5.926 27.156 24.016 1 72.31 452 LYS B CA 1
ATOM 8273 C C . LYS B 1 452 ? 6.539 25.766 24.203 1 72.31 452 LYS B C 1
ATOM 8275 O O . LYS B 1 452 ? 7.43 25.594 25.031 1 72.31 452 LYS B O 1
ATOM 8280 N N . THR B 1 453 ? 6.098 24.891 23.453 1 75.81 453 THR B N 1
ATOM 8281 C CA . THR B 1 453 ? 6.594 23.516 23.578 1 75.81 453 THR B CA 1
ATOM 8282 C C . THR B 1 453 ? 8.039 23.438 23.109 1 75.81 453 THR B C 1
ATOM 8284 O O . THR B 1 453 ? 8.852 22.734 23.719 1 75.81 453 THR B O 1
ATOM 8287 N N . ALA B 1 454 ? 8.297 24.094 22.031 1 73.75 454 ALA B N 1
ATOM 8288 C CA . ALA B 1 454 ? 9.656 24.078 21.484 1 73.75 454 ALA B CA 1
ATOM 8289 C C . ALA B 1 454 ? 10.648 24.672 22.484 1 73.75 454 ALA B C 1
ATOM 8291 O O . ALA B 1 454 ? 11.789 24.203 22.578 1 73.75 454 ALA B O 1
ATOM 8292 N N . CYS B 1 455 ? 10.172 25.625 23.219 1 71.81 455 CYS B N 1
ATOM 8293 C CA . CYS B 1 455 ? 11.039 26.312 24.172 1 71.81 455 CYS B CA 1
ATOM 8294 C C . CYS B 1 455 ? 11.164 25.531 25.469 1 71.81 455 CYS B C 1
ATOM 8296 O O . CYS B 1 455 ? 12.148 25.672 26.188 1 71.81 455 CYS B O 1
ATOM 8298 N N . SER B 1 456 ? 10.117 24.844 25.766 1 64.38 456 SER B N 1
ATOM 8299 C CA . SER B 1 456 ? 10.133 24.109 27.031 1 64.38 456 SER B CA 1
ATOM 8300 C C . SER B 1 456 ? 11.281 23.109 27.078 1 64.38 456 SER B C 1
ATOM 8302 O O . SER B 1 456 ? 11.797 22.797 28.156 1 64.38 456 SER B O 1
ATOM 8304 N N . ASN B 1 457 ? 11.656 22.625 25.922 1 56.09 457 ASN B N 1
ATOM 8305 C CA . ASN B 1 457 ? 12.695 21.594 25.906 1 56.09 457 ASN B CA 1
ATOM 8306 C C . ASN B 1 457 ? 14.094 22.219 25.875 1 56.09 457 ASN B C 1
ATOM 8308 O O . ASN B 1 457 ? 15.094 21.5 25.922 1 56.09 457 ASN B O 1
ATOM 8312 N N . TYR B 1 458 ? 14.18 23.578 25.609 1 58.84 458 TYR B N 1
ATOM 8313 C CA . TYR B 1 458 ? 15.492 24.188 25.469 1 58.84 458 TYR B CA 1
ATOM 8314 C C . TYR B 1 458 ? 15.703 25.297 26.484 1 58.84 458 TYR B C 1
ATOM 8316 O O . TYR B 1 458 ? 14.758 25.688 27.188 1 58.84 458 TYR B O 1
ATOM 8324 N N . ASN B 1 459 ? 16.984 25.703 26.578 1 49.72 459 ASN B N 1
ATOM 8325 C CA . ASN B 1 459 ? 17.422 26.781 27.453 1 49.72 459 ASN B CA 1
ATOM 8326 C C . ASN B 1 459 ? 16.875 28.125 27 1 49.72 459 ASN B C 1
ATOM 8328 O O . ASN B 1 459 ? 16.422 28.281 25.859 1 49.72 459 ASN B O 1
ATOM 8332 N N . TYR B 1 460 ? 16.781 29.031 27.969 1 50.59 460 TYR B N 1
ATOM 8333 C CA . TYR B 1 460 ? 16.234 30.375 27.828 1 50.59 460 TYR B CA 1
ATOM 8334 C C . TYR B 1 460 ? 16.797 31.078 26.594 1 50.59 460 TYR B C 1
ATOM 8336 O O . TYR B 1 460 ? 16.062 31.75 25.875 1 50.59 460 TYR B O 1
ATOM 8344 N N . SER B 1 461 ? 17.984 30.844 26.312 1 51.59 461 SER B N 1
ATOM 8345 C CA . SER B 1 461 ? 18.625 31.531 25.203 1 51.59 461 SER B CA 1
ATOM 8346 C C . SER B 1 461 ? 18.094 31.047 23.859 1 51.59 461 SER B C 1
ATOM 8348 O O . SER B 1 461 ? 17.844 31.844 22.953 1 51.59 461 SER B O 1
ATOM 8350 N N . TYR B 1 462 ? 17.844 29.812 23.766 1 59.16 462 TYR B N 1
ATOM 8351 C CA . TYR B 1 462 ? 17.297 29.219 22.562 1 59.16 462 TYR B CA 1
ATOM 8352 C C . TYR B 1 462 ? 15.883 29.734 22.297 1 59.16 462 TYR B C 1
ATOM 8354 O O . TYR B 1 462 ? 15.539 30.078 21.172 1 59.16 462 TYR B O 1
ATOM 8362 N N . CYS B 1 463 ? 15.281 29.859 23.406 1 65.19 463 CYS B N 1
ATOM 8363 C CA . CYS B 1 463 ? 13.891 30.281 23.297 1 65.19 463 CYS B CA 1
ATOM 8364 C C . CYS B 1 463 ? 13.789 31.734 22.812 1 65.19 463 CYS B C 1
ATOM 8366 O O . CYS B 1 463 ? 12.898 32.062 22.047 1 65.19 463 CYS B O 1
ATOM 8368 N N . THR B 1 464 ? 14.727 32.5 23.266 1 62.5 464 THR B N 1
ATOM 8369 C CA . THR B 1 464 ? 14.734 33.875 22.844 1 62.5 464 THR B CA 1
ATOM 8370 C C . THR B 1 464 ? 15.047 34 21.359 1 62.5 464 THR B C 1
ATOM 8372 O O . THR B 1 464 ? 14.445 34.812 20.656 1 62.5 464 THR B O 1
ATOM 8375 N N . GLU B 1 465 ? 15.938 33.281 20.953 1 63.94 465 GLU B N 1
ATOM 8376 C CA . GLU B 1 465 ? 16.297 33.312 19.531 1 63.94 465 GLU B CA 1
ATOM 8377 C C . GLU B 1 465 ? 15.156 32.781 18.672 1 63.94 465 GLU B C 1
ATOM 8379 O O . GLU B 1 465 ? 14.875 33.312 17.609 1 63.94 465 GLU B O 1
ATOM 8384 N N . LEU B 1 466 ? 14.617 31.766 19.219 1 63.44 466 LEU B N 1
ATOM 8385 C CA . LEU B 1 466 ? 13.477 31.188 18.516 1 63.44 466 LEU B CA 1
ATOM 8386 C C . LEU B 1 466 ? 12.344 32.188 18.391 1 63.44 466 LEU B C 1
ATOM 8388 O O . LEU B 1 466 ? 11.758 32.344 17.312 1 63.44 466 LEU B O 1
ATOM 8392 N N . LYS B 1 467 ? 12.062 32.812 19.484 1 65.56 467 LYS B N 1
ATOM 8393 C CA . LYS B 1 467 ? 10.984 33.812 19.5 1 65.56 467 LYS B CA 1
ATOM 8394 C C . LYS B 1 467 ? 11.289 34.969 18.594 1 65.56 467 LYS B C 1
ATOM 8396 O O . LYS B 1 467 ? 10.398 35.5 17.906 1 65.56 467 LYS B O 1
ATOM 8401 N N . SER B 1 468 ? 12.508 35.312 18.578 1 63.97 468 SER B N 1
ATOM 8402 C CA . SER B 1 468 ? 12.914 36.406 17.734 1 63.97 468 SER B CA 1
ATOM 8403 C C . SER B 1 468 ? 12.82 36.031 16.25 1 63.97 468 SER B C 1
ATOM 8405 O O . SER B 1 468 ? 12.414 36.844 15.422 1 63.97 468 SER B O 1
ATOM 8407 N N . THR B 1 469 ? 13.211 34.844 16 1 60.62 469 THR B N 1
ATOM 8408 C CA . THR B 1 469 ? 13.172 34.375 14.617 1 60.62 469 THR B CA 1
ATOM 8409 C C . THR B 1 469 ? 11.734 34.188 14.148 1 60.62 469 THR B C 1
ATOM 8411 O O . THR B 1 469 ? 11.398 34.531 13.008 1 60.62 469 THR B O 1
ATOM 8414 N N . ILE B 1 470 ? 11.008 33.625 15.07 1 60.44 470 ILE B N 1
ATOM 8415 C CA . ILE B 1 470 ? 9.602 33.406 14.742 1 60.44 470 ILE B CA 1
ATOM 8416 C C . ILE B 1 470 ? 8.93 34.75 14.469 1 60.44 470 ILE B C 1
ATOM 8418 O O . ILE B 1 470 ? 8.086 34.844 13.57 1 60.44 470 ILE B O 1
ATOM 8422 N N . LYS B 1 471 ? 9.266 35.719 15.141 1 58.03 471 LYS B N 1
ATOM 8423 C CA . LYS B 1 471 ? 8.688 37.062 14.945 1 58.03 471 LYS B CA 1
ATOM 8424 C C . LYS B 1 471 ? 9.141 37.656 13.617 1 58.03 471 LYS B C 1
ATOM 8426 O O . LYS B 1 471 ? 8.375 38.375 12.969 1 58.03 471 LYS B O 1
ATOM 8431 N N . LYS B 1 472 ? 10.367 37.5 13.289 1 53.69 472 LYS B N 1
ATOM 8432 C CA . LYS B 1 472 ? 10.898 38.156 12.086 1 53.69 472 LYS B CA 1
ATOM 8433 C C . LYS B 1 472 ? 10.477 37.375 10.836 1 53.69 472 LYS B C 1
ATOM 8435 O O . LYS B 1 472 ? 10.188 38 9.805 1 53.69 472 LYS B O 1
ATOM 8440 N N . ILE B 1 473 ? 10.812 36.062 10.789 1 51.16 473 ILE B N 1
ATOM 8441 C CA . ILE B 1 473 ? 10.578 35.25 9.617 1 51.16 473 ILE B CA 1
ATOM 8442 C C . ILE B 1 473 ? 9.156 34.688 9.664 1 51.16 473 ILE B C 1
ATOM 8444 O O . ILE B 1 473 ? 8.57 34.531 10.734 1 51.16 473 ILE B O 1
ATOM 8448 N N . ASP B 1 474 ? 8.633 34.562 8.422 1 57.41 474 ASP B N 1
ATOM 8449 C CA . ASP B 1 474 ? 7.316 33.938 8.312 1 57.41 474 ASP B CA 1
ATOM 8450 C C . ASP B 1 474 ? 7.215 32.688 9.188 1 57.41 474 ASP B C 1
ATOM 8452 O O . ASP B 1 474 ? 7.891 31.688 8.938 1 57.41 474 ASP B O 1
ATOM 8456 N N . HIS B 1 475 ? 6.727 32.75 10.406 1 61.03 475 HIS B N 1
ATOM 8457 C CA . HIS B 1 475 ? 6.516 31.906 11.578 1 61.03 475 HIS B CA 1
ATOM 8458 C C . HIS B 1 475 ? 6.207 30.469 11.172 1 61.03 475 HIS B C 1
ATOM 8460 O O . HIS B 1 475 ? 6.699 29.531 11.797 1 61.03 475 HIS B O 1
ATOM 8466 N N . LYS B 1 476 ? 5.723 30.312 10.031 1 73.81 476 LYS B N 1
ATOM 8467 C CA . LYS B 1 476 ? 5.125 29.016 9.68 1 73.81 476 LYS B CA 1
ATOM 8468 C C . LYS B 1 476 ? 6.164 28.062 9.109 1 73.81 476 LYS B C 1
ATOM 8470 O O . LYS B 1 476 ? 6.027 26.844 9.227 1 73.81 476 LYS B O 1
ATOM 8475 N N . ASP B 1 477 ? 7.348 28.547 8.797 1 83.19 477 ASP B N 1
ATOM 8476 C CA . ASP B 1 477 ? 8.281 27.75 8.016 1 83.19 477 ASP B CA 1
ATOM 8477 C C . ASP B 1 477 ? 9.219 26.969 8.93 1 83.19 477 ASP B C 1
ATOM 8479 O O . ASP B 1 477 ? 10.039 26.172 8.461 1 83.19 477 ASP B O 1
ATOM 8483 N N . ASN B 1 478 ? 9.125 27.078 10.188 1 87.81 478 ASN B N 1
ATOM 8484 C CA . ASN B 1 478 ? 10.008 26.359 11.094 1 87.81 478 ASN B CA 1
ATOM 8485 C C . ASN B 1 478 ? 9.398 25.031 11.531 1 87.81 478 ASN B C 1
ATOM 8487 O O . ASN B 1 478 ? 10.086 24.188 12.109 1 87.81 478 ASN B O 1
ATOM 8491 N N . PHE B 1 479 ? 8.125 24.938 11.281 1 91.19 479 PHE B N 1
ATOM 8492 C CA . PHE B 1 479 ? 7.445 23.75 11.773 1 91.19 479 PHE B CA 1
ATOM 8493 C C . PHE B 1 479 ? 6.809 22.969 10.633 1 91.19 479 PHE B C 1
ATOM 8495 O O . PHE B 1 479 ? 6.473 23.547 9.594 1 91.19 479 PHE B O 1
ATOM 8502 N N . LEU B 1 480 ? 6.754 21.734 10.805 1 94.25 480 LEU B N 1
ATOM 8503 C CA . LEU B 1 480 ? 6 20.906 9.875 1 94.25 480 LEU B CA 1
ATOM 8504 C C . LEU B 1 480 ? 5.301 19.766 10.617 1 94.25 480 LEU B C 1
ATOM 8506 O O . LEU B 1 480 ? 5.75 19.344 11.68 1 94.25 480 LEU B O 1
ATOM 8510 N N . LYS B 1 481 ? 4.176 19.391 10.102 1 95.69 481 LYS B N 1
ATOM 8511 C CA . LYS B 1 481 ? 3.363 18.328 10.672 1 95.69 481 LYS B CA 1
ATOM 8512 C C . LYS B 1 481 ? 3.014 17.281 9.617 1 95.69 481 LYS B C 1
ATOM 8514 O O . LYS B 1 481 ? 2.729 17.625 8.469 1 95.69 481 LYS B O 1
ATOM 8519 N N . PHE B 1 482 ? 3.133 16.047 9.961 1 97.19 482 PHE B N 1
ATOM 8520 C CA . PHE B 1 482 ? 2.639 15.023 9.055 1 97.19 482 PHE B CA 1
ATOM 8521 C C . PHE B 1 482 ? 1.899 13.93 9.812 1 97.19 482 PHE B C 1
ATOM 8523 O O . PHE B 1 482 ? 2.191 13.68 10.984 1 97.19 482 PHE B O 1
ATOM 8530 N N . VAL B 1 483 ? 0.924 13.414 9.18 1 97.06 483 VAL B N 1
ATOM 8531 C CA . VAL B 1 483 ? 0.092 12.336 9.711 1 97.06 483 VAL B CA 1
ATOM 8532 C C . VAL B 1 483 ? 0.118 11.148 8.758 1 97.06 483 VAL B C 1
ATOM 8534 O O . VAL B 1 483 ? -0.207 11.281 7.574 1 97.06 483 VAL B O 1
ATOM 8537 N N . ILE B 1 484 ? 0.528 10.031 9.234 1 97.69 484 ILE B N 1
ATOM 8538 C CA . ILE B 1 484 ? 0.57 8.797 8.453 1 97.69 484 ILE B CA 1
ATOM 8539 C C . ILE B 1 484 ? -0.448 7.801 9.008 1 97.69 484 ILE B C 1
ATOM 8541 O O . ILE B 1 484 ? -0.489 7.551 10.211 1 97.69 484 ILE B O 1
ATOM 8545 N N . TYR B 1 485 ? -1.233 7.207 8.133 1 97 485 TYR B N 1
ATOM 8546 C CA . TYR B 1 485 ? -2.275 6.301 8.602 1 97 485 TYR B CA 1
ATOM 8547 C C . TYR B 1 485 ? -2.662 5.301 7.516 1 97 485 TYR B C 1
ATOM 8549 O O . TYR B 1 485 ? -2.387 5.523 6.332 1 97 485 TYR B O 1
ATOM 8557 N N . TYR B 1 486 ? -3.238 4.188 7.953 1 96.12 486 TYR B N 1
ATOM 8558 C CA . TYR B 1 486 ? -3.846 3.254 7.012 1 96.12 486 TYR B CA 1
ATOM 8559 C C . TYR B 1 486 ? -5.23 3.73 6.59 1 96.12 486 TYR B C 1
ATOM 8561 O O . TYR B 1 486 ? -6.062 4.062 7.438 1 96.12 486 TYR B O 1
ATOM 8569 N N . GLU B 1 487 ? -5.461 3.77 5.344 1 91.88 487 GLU B N 1
ATOM 8570 C CA . GLU B 1 487 ? -6.781 4.137 4.84 1 91.88 487 GLU B CA 1
ATOM 8571 C C . GLU B 1 487 ? -7.785 3 5.035 1 91.88 487 GLU B C 1
ATOM 8573 O O . GLU B 1 487 ? -8.984 3.24 5.148 1 91.88 487 GLU B O 1
ATOM 8578 N N . ASP B 1 488 ? -7.227 1.883 4.945 1 87.56 488 ASP B N 1
ATOM 8579 C CA . ASP B 1 488 ? -8 0.658 5.102 1 87.56 488 ASP B CA 1
ATOM 8580 C C . ASP B 1 488 ? -7.141 -0.472 5.66 1 87.56 488 ASP B C 1
ATOM 8582 O O . ASP B 1 488 ? -5.941 -0.541 5.379 1 87.56 488 ASP B O 1
ATOM 8586 N N . LEU B 1 489 ? -7.801 -1.281 6.473 1 88.81 489 LEU B N 1
ATOM 8587 C CA . LEU B 1 489 ? -7.027 -2.381 7.039 1 88.81 489 LEU B CA 1
ATOM 8588 C C . LEU B 1 489 ? -7.176 -3.643 6.195 1 88.81 489 LEU B C 1
ATOM 8590 O O . LEU B 1 489 ? -6.641 -4.695 6.547 1 88.81 489 LEU B O 1
ATOM 8594 N N . ASN B 1 490 ? -7.898 -3.443 5.137 1 85.25 490 ASN B N 1
ATOM 8595 C CA . ASN B 1 490 ? -7.875 -4.477 4.109 1 85.25 490 ASN B CA 1
ATOM 8596 C C . ASN B 1 490 ? -6.66 -4.332 3.195 1 85.25 490 ASN B C 1
ATOM 8598 O O . ASN B 1 490 ? -6.449 -3.27 2.604 1 85.25 490 ASN B O 1
ATOM 8602 N N . PHE B 1 491 ? -5.918 -5.379 3.168 1 89.69 491 PHE B N 1
ATOM 8603 C CA . PHE B 1 491 ? -4.715 -5.277 2.352 1 89.69 491 PHE B CA 1
ATOM 8604 C C . PHE B 1 491 ? -4.703 -6.344 1.263 1 89.69 491 PHE B C 1
ATOM 8606 O O . PHE B 1 491 ? -5.363 -7.375 1.393 1 89.69 491 PHE B O 1
ATOM 8613 N N . LYS B 1 492 ? -4.008 -6.023 0.19 1 88.88 492 LYS B N 1
ATOM 8614 C CA . LYS B 1 492 ? -3.869 -6.91 -0.959 1 88.88 492 LYS B CA 1
ATOM 8615 C C . LYS B 1 492 ? -2.705 -7.879 -0.77 1 88.88 492 LYS B C 1
ATOM 8617 O O . LYS B 1 492 ? -1.603 -7.469 -0.406 1 88.88 492 LYS B O 1
ATOM 8622 N N . GLU B 1 493 ? -3.004 -9.094 -0.937 1 92 493 GLU B N 1
ATOM 8623 C CA . GLU B 1 493 ? -1.979 -10.133 -0.912 1 92 493 GLU B CA 1
ATOM 8624 C C . GLU B 1 493 ? -1.771 -10.734 -2.297 1 92 493 GLU B C 1
ATOM 8626 O O . GLU B 1 493 ? -2.715 -11.234 -2.912 1 92 493 GLU B O 1
ATOM 8631 N N . ILE B 1 494 ? -0.588 -10.719 -2.73 1 91.88 494 ILE B N 1
ATOM 8632 C CA . ILE B 1 494 ? -0.216 -11.297 -4.016 1 91.88 494 ILE B CA 1
ATOM 8633 C C . ILE B 1 494 ? 0.736 -12.469 -3.799 1 91.88 494 ILE B C 1
ATOM 8635 O O . ILE B 1 494 ? 1.85 -12.289 -3.299 1 91.88 494 ILE B O 1
ATOM 8639 N N . VAL B 1 495 ? 0.339 -13.617 -4.211 1 92.38 495 VAL B N 1
ATOM 8640 C CA . VAL B 1 495 ? 1.123 -14.828 -3.982 1 92.38 495 VAL B CA 1
ATOM 8641 C C . VAL B 1 495 ? 1.371 -15.547 -5.309 1 92.38 495 VAL B C 1
ATOM 8643 O O . VAL B 1 495 ? 0.441 -15.75 -6.09 1 92.38 495 VAL B O 1
ATOM 8646 N N . GLU B 1 496 ? 2.596 -15.922 -5.477 1 91.81 496 GLU B N 1
ATOM 8647 C CA . GLU B 1 496 ? 2.941 -16.734 -6.637 1 91.81 496 GLU B CA 1
ATOM 8648 C C . GLU B 1 496 ? 2.834 -18.234 -6.32 1 91.81 496 GLU B C 1
ATOM 8650 O O . GLU B 1 496 ? 3.334 -18.688 -5.289 1 91.81 496 GLU B O 1
ATOM 8655 N N . GLU B 1 497 ? 2.135 -18.922 -7.207 1 88.75 497 GLU B N 1
ATOM 8656 C CA . GLU B 1 497 ? 1.975 -20.359 -7.07 1 88.75 497 GLU B CA 1
ATOM 8657 C C . GLU B 1 497 ? 2.307 -21.078 -8.375 1 88.75 497 GLU B C 1
ATOM 8659 O O . GLU B 1 497 ? 2.197 -20.484 -9.461 1 88.75 497 GLU B O 1
ATOM 8664 N N . PRO B 1 498 ? 2.752 -22.328 -8.172 1 89.56 498 PRO B N 1
ATOM 8665 C CA . PRO B 1 498 ? 3 -23.078 -9.406 1 89.56 498 PRO B CA 1
ATOM 8666 C C . PRO B 1 498 ? 1.736 -23.281 -10.234 1 89.56 498 PRO B C 1
ATOM 8668 O O . PRO B 1 498 ? 0.675 -23.594 -9.688 1 89.56 498 PRO B O 1
ATOM 8671 N N . LEU B 1 499 ? 1.855 -23.141 -11.477 1 88.25 499 LEU B N 1
ATOM 8672 C CA . LEU B 1 499 ? 0.739 -23.297 -12.398 1 88.25 499 LEU B CA 1
ATOM 8673 C C . LEU B 1 499 ? 0.654 -24.734 -12.906 1 88.25 499 LEU B C 1
ATOM 8675 O O . LEU B 1 499 ? -0.438 -25.297 -13.016 1 88.25 499 LEU B O 1
ATOM 8679 N N . TYR B 1 500 ? 1.8 -25.312 -13.266 1 88.81 500 TYR B N 1
ATOM 8680 C CA . TYR B 1 500 ? 1.911 -26.625 -13.883 1 88.81 500 TYR B CA 1
ATOM 8681 C C . TYR B 1 500 ? 2.746 -27.562 -13.016 1 88.81 500 TYR B C 1
ATOM 8683 O O . TYR B 1 500 ? 3.975 -27.578 -13.125 1 88.81 500 TYR B O 1
ATOM 8691 N N . ASP B 1 501 ? 1.938 -28.438 -12.172 1 87.75 501 ASP B N 1
ATOM 8692 C CA . ASP B 1 501 ? 2.641 -29.312 -11.242 1 87.75 501 ASP B CA 1
ATOM 8693 C C . ASP B 1 501 ? 2.92 -30.672 -11.883 1 87.75 501 ASP B C 1
ATOM 8695 O O . ASP B 1 501 ? 2.559 -30.906 -13.039 1 87.75 501 ASP B O 1
ATOM 8699 N N . VAL B 1 502 ? 3.627 -31.516 -11.195 1 90.12 502 VAL B N 1
ATOM 8700 C CA . VAL B 1 502 ? 4.062 -32.812 -11.672 1 90.12 502 VAL B CA 1
ATOM 8701 C C . VAL B 1 502 ? 2.846 -33.719 -11.93 1 90.12 502 VAL B C 1
ATOM 8703 O O . VAL B 1 502 ? 2.838 -34.5 -12.867 1 90.12 502 VAL B O 1
ATOM 8706 N N . PHE B 1 503 ? 1.812 -33.531 -11.258 1 88.69 503 PHE B N 1
ATOM 8707 C CA . PHE B 1 503 ? 0.634 -34.375 -11.391 1 88.69 503 PHE B CA 1
ATOM 8708 C C . PHE B 1 503 ? -0.123 -34.062 -12.672 1 88.69 503 PHE B C 1
ATOM 8710 O O . PHE B 1 503 ? -0.621 -34.969 -13.352 1 88.69 503 PHE B O 1
ATOM 8717 N N . HIS B 1 504 ? -0.119 -32.75 -12.984 1 91.12 504 HIS B N 1
ATOM 8718 C CA . HIS B 1 504 ? -0.708 -32.375 -14.258 1 91.12 504 HIS B CA 1
ATOM 8719 C C . HIS B 1 504 ? 0.149 -32.844 -15.43 1 91.12 504 HIS B C 1
ATOM 8721 O O . HIS B 1 504 ? -0.378 -33.25 -16.469 1 91.12 504 HIS B O 1
ATOM 8727 N N . PHE B 1 505 ? 1.362 -32.812 -15.234 1 92.88 505 PHE B N 1
ATOM 8728 C CA . PHE B 1 505 ? 2.299 -33.25 -16.266 1 92.88 505 PHE B CA 1
ATOM 8729 C C . PHE B 1 505 ? 2.119 -34.75 -16.562 1 92.88 505 PHE B C 1
ATOM 8731 O O . PHE B 1 505 ? 2.006 -35.156 -17.719 1 92.88 505 PHE B O 1
ATOM 8738 N N . LEU B 1 506 ? 1.965 -35.5 -15.492 1 92.12 506 LEU B N 1
ATOM 8739 C CA . LEU B 1 506 ? 1.787 -36.938 -15.641 1 92.12 506 LEU B CA 1
ATOM 8740 C C . LEU B 1 506 ? 0.442 -37.25 -16.281 1 92.12 506 LEU B C 1
ATOM 8742 O O . LEU B 1 506 ? 0.346 -38.156 -17.125 1 92.12 506 LEU B O 1
ATOM 8746 N N . SER B 1 507 ? -0.489 -36.5 -15.922 1 90.69 507 SER B N 1
ATOM 8747 C CA . SER B 1 507 ? -1.81 -36.688 -16.516 1 90.69 507 SER B CA 1
ATOM 8748 C C . SER B 1 507 ? -1.805 -36.344 -18 1 90.69 507 SER B C 1
ATOM 8750 O O . SER B 1 507 ? -2.422 -37.062 -18.797 1 90.69 507 SER B O 1
ATOM 8752 N N . ASP B 1 508 ? -1.095 -35.344 -18.312 1 92.88 508 ASP B N 1
ATOM 8753 C CA . ASP B 1 508 ? -1.019 -34.938 -19.719 1 92.88 508 ASP B CA 1
ATOM 8754 C C . ASP B 1 508 ? -0.254 -35.969 -20.547 1 92.88 508 ASP B C 1
ATOM 8756 O O . ASP B 1 508 ? -0.594 -36.219 -21.703 1 92.88 508 ASP B O 1
ATOM 8760 N N . ILE B 1 509 ? 0.715 -36.531 -19.984 1 92.44 509 ILE B N 1
ATOM 8761 C CA . ILE B 1 509 ? 1.457 -37.594 -20.656 1 92.44 509 ILE B CA 1
ATOM 8762 C C . ILE B 1 509 ? 0.536 -38.781 -20.906 1 92.44 509 ILE B C 1
ATOM 8764 O O . ILE B 1 509 ? 0.506 -39.344 -22.016 1 92.44 509 ILE B O 1
ATOM 8768 N N . GLY B 1 510 ? -0.172 -39.156 -19.891 1 89.44 510 GLY B N 1
ATOM 8769 C CA . GLY B 1 510 ? -1.109 -40.25 -20.031 1 89.44 510 GLY B CA 1
ATOM 8770 C C . GLY B 1 510 ? -2.172 -40 -21.094 1 89.44 510 GLY B C 1
ATOM 8771 O O . GLY B 1 510 ? -2.502 -40.906 -21.875 1 89.44 510 GLY B O 1
ATOM 8772 N N . GLY B 1 511 ? -2.656 -38.812 -21.031 1 88.5 511 GLY B N 1
ATOM 8773 C CA . GLY B 1 511 ? -3.635 -38.438 -22.047 1 88.5 511 GLY B CA 1
ATOM 8774 C C . GLY B 1 511 ? -3.082 -38.5 -23.453 1 88.5 511 GLY B C 1
ATOM 8775 O O . GLY B 1 511 ? -3.76 -38.938 -24.375 1 88.5 511 GLY B O 1
ATOM 8776 N N . THR B 1 512 ? -1.915 -38.094 -23.578 1 90.62 512 THR B N 1
ATOM 8777 C CA . THR B 1 512 ? -1.271 -38.094 -24.875 1 90.62 512 THR B CA 1
ATOM 8778 C C . THR B 1 512 ? -0.982 -39.531 -25.328 1 90.62 512 THR B C 1
ATOM 8780 O O . THR B 1 512 ? -1.237 -39.875 -26.484 1 90.62 512 THR B O 1
ATOM 8783 N N . LEU B 1 513 ? -0.475 -40.406 -24.5 1 90.31 513 LEU B N 1
ATOM 8784 C CA . LEU B 1 513 ? -0.216 -41.781 -24.812 1 90.31 513 LEU B CA 1
ATOM 8785 C C . LEU B 1 513 ? -1.512 -42.531 -25.172 1 90.31 513 LEU B C 1
ATOM 8787 O O . LEU B 1 513 ? -1.552 -43.312 -26.109 1 90.31 513 LEU B O 1
ATOM 8791 N N . GLY B 1 514 ? -2.539 -42.188 -24.422 1 83.75 514 GLY B N 1
ATOM 8792 C CA . GLY B 1 514 ? -3.844 -42.781 -24.656 1 83.75 514 GLY B CA 1
ATOM 8793 C C . GLY B 1 514 ? -4.473 -42.344 -25.969 1 83.75 514 GLY B C 1
ATOM 8794 O O . GLY B 1 514 ? -5.07 -43.156 -26.688 1 83.75 514 GLY B O 1
ATOM 8795 N N . LEU B 1 515 ? -4.316 -41.156 -26.312 1 83.94 515 LEU B N 1
ATOM 8796 C CA . LEU B 1 515 ? -4.93 -40.594 -27.5 1 83.94 515 LEU B CA 1
ATOM 8797 C C . LEU B 1 515 ? -4.285 -41.156 -28.766 1 83.94 515 LEU B C 1
ATOM 8799 O O . LEU B 1 515 ? -4.98 -41.5 -29.719 1 83.94 515 LEU B O 1
ATOM 8803 N N . PHE B 1 516 ? -2.984 -41.406 -28.75 1 85.38 516 PHE B N 1
ATOM 8804 C CA . PHE B 1 516 ? -2.312 -41.75 -30 1 85.38 516 PHE B CA 1
ATOM 8805 C C . PHE B 1 516 ? -2.125 -43.25 -30.125 1 85.38 516 PHE B C 1
ATOM 8807 O O . PHE B 1 516 ? -2.398 -43.812 -31.172 1 85.38 516 PHE B O 1
ATOM 8814 N N . LEU B 1 517 ? -1.65 -43.938 -29.047 1 83.75 517 LEU B N 1
ATOM 8815 C CA . LEU B 1 517 ? -1.317 -45.344 -29.188 1 83.75 517 LEU B CA 1
ATOM 8816 C C . LEU B 1 517 ? -2.078 -46.188 -28.172 1 83.75 517 LEU B C 1
ATOM 8818 O O . LEU B 1 517 ? -1.991 -47.406 -28.188 1 83.75 517 LEU B O 1
ATOM 8822 N N . GLY B 1 518 ? -2.828 -45.531 -27.359 1 82.69 518 GLY B N 1
ATOM 8823 C CA . GLY B 1 518 ? -3.457 -46.281 -26.297 1 82.69 518 GLY B CA 1
ATOM 8824 C C . GLY B 1 518 ? -2.459 -46.938 -25.359 1 82.69 518 GLY B C 1
ATOM 8825 O O . GLY B 1 518 ? -2.719 -48 -24.812 1 82.69 518 GLY B O 1
ATOM 8826 N N . ALA B 1 519 ? -1.303 -46.312 -25.297 1 84.12 519 ALA B N 1
ATOM 8827 C CA . ALA B 1 519 ? -0.208 -46.875 -24.516 1 84.12 519 ALA B CA 1
ATOM 8828 C C . ALA B 1 519 ? -0.308 -46.469 -23.047 1 84.12 519 ALA B C 1
ATOM 8830 O O . ALA B 1 519 ? -0.896 -45.438 -22.719 1 84.12 519 ALA B O 1
ATOM 8831 N N . SER B 1 520 ? 0.099 -47.312 -22.141 1 86.44 520 SER B N 1
ATOM 8832 C CA . SER B 1 520 ? 0.196 -47.094 -20.703 1 86.44 520 SER B CA 1
ATOM 8833 C C . SER B 1 520 ? 1.581 -47.438 -20.172 1 86.44 520 SER B C 1
ATOM 8835 O O . SER B 1 520 ? 2.465 -47.812 -20.938 1 86.44 520 SER B O 1
ATOM 8837 N N . LEU B 1 521 ? 1.817 -47.188 -18.953 1 85.38 521 LEU B N 1
ATOM 8838 C CA . LEU B 1 521 ? 3.074 -47.594 -18.328 1 85.38 521 LEU B CA 1
ATOM 8839 C C . LEU B 1 521 ? 3.27 -49.094 -18.422 1 85.38 521 LEU B C 1
ATOM 8841 O O . LEU B 1 521 ? 4.395 -49.562 -18.578 1 85.38 521 LEU B O 1
ATOM 8845 N N . MET B 1 522 ? 2.16 -49.844 -18.453 1 82.56 522 MET B N 1
ATOM 8846 C CA . MET B 1 522 ? 2.215 -51.281 -18.547 1 82.56 522 MET B CA 1
ATOM 8847 C C . MET B 1 522 ? 2.654 -51.719 -19.938 1 82.56 522 MET B C 1
ATOM 8849 O O . MET B 1 522 ? 3.365 -52.719 -20.094 1 82.56 522 MET B O 1
ATOM 8853 N N . SER B 1 523 ? 2.215 -50.938 -20.844 1 81.56 523 SER B N 1
ATOM 8854 C CA . SER B 1 523 ? 2.627 -51.25 -22.203 1 81.56 523 SER B CA 1
ATOM 8855 C C . SER B 1 523 ? 4.137 -51.125 -22.359 1 81.56 523 SER B C 1
ATOM 8857 O O . SER B 1 523 ? 4.75 -51.875 -23.125 1 81.56 523 SER B O 1
ATOM 8859 N N . PHE B 1 524 ? 4.656 -50.25 -21.656 1 82.12 524 PHE B N 1
ATOM 8860 C CA . PHE B 1 524 ? 6.102 -50.062 -21.719 1 82.12 524 PHE B CA 1
ATOM 8861 C C . PHE B 1 524 ? 6.828 -51.25 -21.109 1 82.12 524 PHE B C 1
ATOM 8863 O O . PHE B 1 524 ? 7.859 -51.688 -21.625 1 82.12 524 PHE B O 1
ATOM 8870 N N . VAL B 1 525 ? 6.328 -51.781 -20.094 1 82.38 525 VAL B N 1
ATOM 8871 C CA . VAL B 1 525 ? 6.934 -52.938 -19.453 1 82.38 525 VAL B CA 1
ATOM 8872 C C . VAL B 1 525 ? 6.828 -54.125 -20.375 1 82.38 525 VAL B C 1
ATOM 8874 O O . VAL B 1 525 ? 7.746 -54.969 -20.438 1 82.38 525 VAL B O 1
ATOM 8877 N N . GLU B 1 526 ? 5.719 -54.219 -21.141 1 79.25 526 GLU B N 1
ATOM 8878 C CA . GLU B 1 526 ? 5.559 -55.281 -22.125 1 79.25 526 GLU B CA 1
ATOM 8879 C C . GLU B 1 526 ? 6.656 -55.25 -23.188 1 79.25 526 GLU B C 1
ATOM 8881 O O . GLU B 1 526 ? 7.191 -56.281 -23.578 1 79.25 526 GLU B O 1
ATOM 8886 N N . ILE B 1 527 ? 6.922 -54.031 -23.5 1 77.31 527 ILE B N 1
ATOM 8887 C CA . ILE B 1 527 ? 7.941 -53.875 -24.531 1 77.31 527 ILE B CA 1
ATOM 8888 C C . ILE B 1 527 ? 9.305 -54.25 -23.969 1 77.31 527 ILE B C 1
ATOM 8890 O O . ILE B 1 527 ? 10.094 -54.938 -24.656 1 77.31 527 ILE B O 1
ATOM 8894 N N . VAL B 1 528 ? 9.562 -53.938 -22.812 1 81.56 528 VAL B N 1
ATOM 8895 C CA . VAL B 1 528 ? 10.828 -54.281 -22.172 1 81.56 528 VAL B CA 1
ATOM 8896 C C . VAL B 1 528 ? 10.945 -55.781 -22.031 1 81.56 528 VAL B C 1
ATOM 8898 O O . VAL B 1 528 ? 12.008 -56.375 -22.281 1 81.56 528 VAL B O 1
ATOM 8901 N N . GLN B 1 529 ? 9.836 -56.406 -21.703 1 78.31 529 GLN B N 1
ATOM 8902 C CA . GLN B 1 529 ? 9.82 -57.875 -21.594 1 78.31 529 GLN B CA 1
ATOM 8903 C C . GLN B 1 529 ? 10.094 -58.531 -22.953 1 78.31 529 GLN B C 1
ATOM 8905 O O . GLN B 1 529 ? 10.82 -59.5 -23.031 1 78.31 529 GLN B O 1
ATOM 8910 N N . LEU B 1 530 ? 9.555 -57.906 -23.938 1 76 530 LEU B N 1
ATOM 8911 C CA . LEU B 1 530 ? 9.773 -58.438 -25.281 1 76 530 LEU B CA 1
ATOM 8912 C C . LEU B 1 530 ? 11.242 -58.312 -25.672 1 76 530 LEU B C 1
ATOM 8914 O O . LEU B 1 530 ? 11.82 -59.281 -26.203 1 76 530 LEU B O 1
ATOM 8918 N N . ILE B 1 531 ? 11.742 -57.25 -25.359 1 77.81 531 ILE B N 1
ATOM 8919 C CA . ILE B 1 531 ? 13.141 -57.031 -25.688 1 77.81 531 ILE B CA 1
ATOM 8920 C C . ILE B 1 531 ? 14.016 -58.031 -24.938 1 77.81 531 ILE B C 1
ATOM 8922 O O . ILE B 1 531 ? 14.953 -58.594 -25.516 1 77.81 531 ILE B O 1
ATOM 8926 N N . LEU B 1 532 ? 13.664 -58.281 -23.766 1 78.94 532 LEU B N 1
ATOM 8927 C CA . LEU B 1 532 ? 14.43 -59.219 -22.938 1 78.94 532 LEU B CA 1
ATOM 8928 C C . LEU B 1 532 ? 14.281 -60.656 -23.469 1 78.94 532 L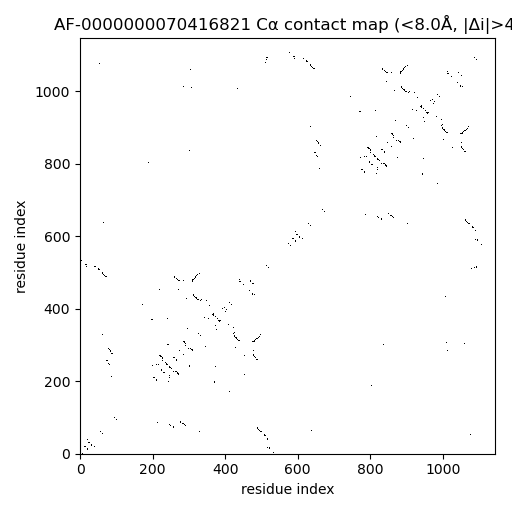EU B C 1
ATOM 8930 O O . LEU B 1 532 ? 15.25 -61.406 -23.469 1 78.94 532 LEU B O 1
ATOM 8934 N N . GLU B 1 533 ? 13.141 -60.969 -23.969 1 76.94 533 GLU B N 1
ATOM 8935 C CA . GLU B 1 533 ? 12.906 -62.312 -24.531 1 76.94 533 GLU B CA 1
ATOM 8936 C C . GLU B 1 533 ? 13.664 -62.5 -25.844 1 76.94 533 GLU B C 1
ATOM 8938 O O . GLU B 1 533 ? 14.195 -63.562 -26.109 1 76.94 533 GLU B O 1
ATOM 8943 N N . ILE B 1 534 ? 13.773 -61.438 -26.5 1 76.81 534 ILE B N 1
ATOM 8944 C CA . ILE B 1 534 ? 14.508 -61.469 -27.766 1 76.81 534 ILE B CA 1
ATOM 8945 C C . ILE B 1 534 ? 16 -61.625 -27.484 1 76.81 534 ILE B C 1
ATOM 8947 O O . ILE B 1 534 ? 16.688 -62.406 -28.141 1 76.81 534 ILE B O 1
ATOM 8951 N N . LEU B 1 535 ? 16.359 -60.906 -26.531 1 80.06 535 LEU B N 1
ATOM 8952 C CA . LEU B 1 535 ? 17.766 -60.969 -26.156 1 80.06 535 LEU B CA 1
ATOM 8953 C C . LEU B 1 535 ? 18.125 -62.344 -25.625 1 80.06 535 LEU B C 1
ATOM 8955 O O . LEU B 1 535 ? 19.203 -62.875 -25.938 1 80.06 535 LEU B O 1
ATOM 8959 N N . ASN B 1 536 ? 17.25 -62.906 -24.906 1 77.5 536 ASN B N 1
ATOM 8960 C CA . ASN B 1 536 ? 17.469 -64.25 -24.391 1 77.5 536 ASN B CA 1
ATOM 8961 C C . ASN B 1 536 ? 17.484 -65.312 -25.5 1 77.5 536 ASN B C 1
ATOM 8963 O O . ASN B 1 536 ? 18.25 -66.25 -25.438 1 77.5 536 ASN B O 1
ATOM 8967 N N . TYR B 1 537 ? 16.672 -65.062 -26.438 1 75 537 TYR B N 1
ATOM 8968 C CA . TYR B 1 537 ? 16.656 -65.938 -27.594 1 75 537 TYR B CA 1
ATOM 8969 C C . TYR B 1 537 ? 17.984 -65.938 -28.344 1 75 537 TYR B C 1
ATOM 8971 O O . TYR B 1 537 ? 18.531 -66.938 -28.703 1 75 537 TYR B O 1
ATOM 8979 N N . PHE B 1 538 ? 18.484 -64.75 -28.438 1 77.25 538 PHE B N 1
ATOM 8980 C CA . PHE B 1 538 ? 19.75 -64.625 -29.141 1 77.25 538 PHE B CA 1
ATOM 8981 C C . PHE B 1 538 ? 20.891 -65.188 -28.312 1 77.25 538 PHE B C 1
ATOM 8983 O O . PHE B 1 538 ? 21.812 -65.812 -28.875 1 77.25 538 PHE B O 1
ATOM 8990 N N . ARG B 1 539 ? 20.844 -65.062 -27.125 1 77.25 539 ARG B N 1
ATOM 8991 C CA . ARG B 1 539 ? 21.875 -65.625 -26.266 1 77.25 539 ARG B CA 1
ATOM 8992 C C . ARG B 1 539 ? 21.859 -67.125 -26.297 1 77.25 539 ARG B C 1
ATOM 8994 O O . ARG B 1 539 ? 22.922 -67.812 -26.297 1 77.25 539 ARG B O 1
ATOM 9001 N N . ASN B 1 540 ? 20.703 -67.75 -26.328 1 74.69 540 ASN B N 1
ATOM 9002 C CA . ASN B 1 540 ? 20.578 -69.188 -26.344 1 74.69 540 ASN B CA 1
ATOM 9003 C C . ASN B 1 540 ? 20.969 -69.75 -27.703 1 74.69 540 ASN B C 1
ATOM 9005 O O . ASN B 1 540 ? 21.516 -70.875 -27.781 1 74.69 540 ASN B O 1
ATOM 9009 N N . LYS B 1 541 ? 20.719 -69.062 -28.688 1 70.06 541 LYS B N 1
ATOM 9010 C CA . LYS B 1 541 ? 21.125 -69.5 -30 1 70.06 541 LYS B CA 1
ATOM 9011 C C . LYS B 1 541 ? 22.656 -69.5 -30.156 1 70.06 541 LYS B C 1
ATOM 9013 O O . LYS B 1 541 ? 23.25 -70.375 -30.766 1 70.06 541 LYS B O 1
ATOM 9018 N N . CYS B 1 542 ? 23.172 -68.562 -29.562 1 64.06 542 CYS B N 1
ATOM 9019 C CA . CYS B 1 542 ? 24.625 -68.438 -29.609 1 64.06 542 CYS B CA 1
ATOM 9020 C C . CYS B 1 542 ? 25.266 -69.562 -28.75 1 64.06 542 CYS B C 1
ATOM 9022 O O . CYS B 1 542 ? 26.359 -70.062 -29.062 1 64.06 542 CYS B O 1
ATOM 9024 N N . SER B 1 543 ? 24.656 -70 -27.75 1 62.03 543 SER B N 1
ATOM 9025 C CA . SER B 1 543 ? 25.25 -71 -26.891 1 62.03 543 SER B CA 1
ATOM 9026 C C . SER B 1 543 ? 25.031 -72.375 -27.484 1 62.03 543 SER B C 1
ATOM 9028 O O . SER B 1 543 ? 25.859 -73.312 -27.266 1 62.03 543 SER B O 1
ATOM 9030 N N . LYS B 1 544 ? 24.094 -72.688 -28.188 1 58.62 544 LYS B N 1
ATOM 9031 C CA . LYS B 1 544 ? 23.875 -74.062 -28.734 1 58.62 544 LYS B CA 1
ATOM 9032 C C . LYS B 1 544 ? 24.781 -74.312 -29.938 1 58.62 544 LYS B C 1
ATOM 9034 O O . LYS B 1 544 ? 25.062 -75.5 -30.25 1 58.62 544 LYS B O 1
ATOM 9039 N N . ASP B 1 545 ? 25.188 -73.375 -30.578 1 50.53 545 ASP B N 1
ATOM 9040 C CA . ASP B 1 545 ? 26.047 -73.688 -31.719 1 50.53 545 ASP B CA 1
ATOM 9041 C C . ASP B 1 545 ? 27.469 -73.938 -31.266 1 50.53 545 ASP B C 1
ATOM 9043 O O . ASP B 1 545 ? 28.406 -73.875 -32.062 1 50.53 545 ASP B O 1
ATOM 9047 N N . LYS B 1 546 ? 27.531 -74.062 -29.984 1 50.03 546 LYS B N 1
ATOM 9048 C CA . LYS B 1 546 ? 28.875 -74.625 -29.766 1 50.03 546 LYS B CA 1
ATOM 9049 C C . LYS B 1 546 ? 28.922 -76.125 -30.203 1 50.03 546 LYS B C 1
ATOM 9051 O O . LYS B 1 546 ? 28.094 -76.938 -29.797 1 50.03 546 LYS B O 1
ATOM 9056 N N . PRO B 1 547 ? 29.578 -76.438 -31.359 1 47.62 547 PRO B N 1
ATOM 9057 C CA . PRO B 1 547 ? 29.656 -77.812 -31.938 1 47.62 547 PRO B CA 1
ATOM 9058 C C . PRO B 1 547 ? 29.969 -78.875 -30.875 1 47.62 547 PRO B C 1
ATOM 9060 O O . PRO B 1 547 ? 30.844 -78.688 -30.031 1 47.62 547 PRO B O 1
ATOM 9063 N N . LYS B 1 548 ? 29.016 -79.625 -30.516 1 48.81 548 LYS B N 1
ATOM 9064 C CA . LYS B 1 548 ? 29.391 -80.875 -29.812 1 48.81 548 LYS B CA 1
ATOM 9065 C C . LYS B 1 548 ? 30.547 -81.562 -30.5 1 48.81 548 LYS B C 1
ATOM 9067 O O . LYS B 1 548 ? 30.438 -81.938 -31.688 1 48.81 548 LYS B O 1
ATOM 9072 N N . VAL B 1 549 ? 31.719 -81.188 -30.188 1 44.91 549 VAL B N 1
ATOM 9073 C CA . VAL B 1 549 ? 32.812 -82.062 -30.609 1 44.91 549 VAL B CA 1
ATOM 9074 C C . VAL B 1 549 ? 32.469 -83.5 -30.281 1 44.91 549 VAL B C 1
ATOM 9076 O O . VAL B 1 549 ? 32.156 -83.875 -29.141 1 44.91 549 VAL B O 1
ATOM 9079 N N . LYS B 1 550 ? 31.812 -84.062 -31.188 1 37.28 550 LYS B N 1
ATOM 9080 C CA . LYS B 1 550 ? 31.656 -85.5 -31.156 1 37.28 550 LYS B CA 1
ATOM 9081 C C . LYS B 1 550 ? 32.906 -86.188 -30.578 1 37.28 550 LYS B C 1
ATOM 9083 O O . LYS B 1 550 ? 34.031 -85.938 -31.062 1 37.28 550 LYS B O 1
ATOM 9088 N N . LYS B 1 551 ? 32.75 -86.25 -29.344 1 39.22 551 LYS B N 1
ATOM 9089 C CA . LYS B 1 551 ? 33.719 -87.188 -28.797 1 39.22 551 LYS B CA 1
ATOM 9090 C C . LYS B 1 551 ? 33.875 -88.375 -29.672 1 39.22 551 LYS B C 1
ATOM 9092 O O . LYS B 1 551 ? 32.906 -89.062 -30 1 39.22 551 LYS B O 1
ATOM 9097 N N . LYS B 1 552 ? 34.812 -88.25 -30.672 1 38.69 552 LYS B N 1
ATOM 9098 C CA . LYS B 1 552 ? 35.25 -89.438 -31.438 1 38.69 552 LYS B CA 1
ATOM 9099 C C . LYS B 1 552 ? 35.344 -90.688 -30.578 1 38.69 552 LYS B C 1
ATOM 9101 O O . LYS B 1 552 ? 36.062 -90.688 -29.562 1 38.69 552 LYS B O 1
ATOM 9106 N N . ASN B 1 553 ? 34.094 -91.438 -30.312 1 32.03 553 ASN B N 1
ATOM 9107 C CA . ASN B 1 553 ? 34.156 -92.688 -29.656 1 32.03 553 ASN B CA 1
ATOM 9108 C C . ASN B 1 553 ? 35.219 -93.625 -30.281 1 32.03 553 ASN B C 1
ATOM 9110 O O . ASN B 1 553 ? 35.125 -93.938 -31.469 1 32.03 553 ASN B O 1
ATOM 9114 N N . CYS B 1 554 ? 36.469 -93.375 -30.094 1 33.59 554 CYS B N 1
ATOM 9115 C CA . CYS B 1 554 ? 37.594 -94.188 -30.469 1 33.59 554 CYS B CA 1
ATOM 9116 C C . CYS B 1 554 ? 37.375 -95.625 -30.031 1 33.59 554 CYS B C 1
ATOM 9118 O O . CYS B 1 554 ? 37.188 -95.938 -28.859 1 33.59 554 CYS B O 1
ATOM 9120 N N . THR B 1 555 ? 36.5 -96.375 -30.797 1 34.66 555 THR B N 1
ATOM 9121 C CA . THR B 1 555 ? 36.312 -97.812 -30.672 1 34.66 555 THR B CA 1
ATOM 9122 C C . THR B 1 555 ? 37.656 -98.5 -30.422 1 34.66 555 THR B C 1
ATOM 9124 O O . THR B 1 555 ? 38.562 -98.375 -31.266 1 34.66 555 THR B O 1
ATOM 9127 N N . SER B 1 556 ? 38.062 -98.438 -29.172 1 35.88 556 SER B N 1
ATOM 9128 C CA . SER B 1 556 ? 39.281 -99.125 -28.75 1 35.88 556 SER B CA 1
ATOM 9129 C C . SER B 1 556 ? 39.25 -100.562 -29.234 1 35.88 556 SER B C 1
ATOM 9131 O O . SER B 1 556 ? 38.344 -101.375 -28.938 1 35.88 556 SER B O 1
ATOM 9133 N N . VAL B 1 557 ? 39.531 -100.75 -30.531 1 39.47 557 VAL B N 1
ATOM 9134 C CA . VAL B 1 557 ? 39.781 -102.062 -31.062 1 39.47 557 VAL B CA 1
ATOM 9135 C C . VAL B 1 557 ? 40.75 -102.812 -30.141 1 39.47 557 VAL B C 1
ATOM 9137 O O . VAL B 1 557 ? 41.688 -102.25 -29.641 1 39.47 557 VAL B O 1
ATOM 9140 N N . GLU B 1 558 ? 40.219 -103.812 -29.453 1 40.28 558 GLU B N 1
ATOM 9141 C CA . GLU B 1 558 ? 40.906 -104.75 -28.516 1 40.28 558 GLU B CA 1
ATOM 9142 C C . GLU B 1 558 ? 42.219 -105.188 -29.078 1 40.28 558 GLU B C 1
ATOM 9144 O O . GLU B 1 558 ? 42.312 -105.562 -30.25 1 40.28 558 GLU B O 1
ATOM 9149 N N . PRO B 1 559 ? 43.281 -104.688 -28.406 1 37.88 559 PRO B N 1
ATOM 9150 C CA . PRO B 1 559 ? 44.656 -105 -28.828 1 37.88 559 PRO B CA 1
ATOM 9151 C C . PRO B 1 559 ? 44.875 -106.5 -29.047 1 37.88 559 PRO B C 1
ATOM 9153 O O . PRO B 1 559 ? 44.438 -107.312 -28.234 1 37.88 559 PRO B O 1
ATOM 9156 N N . ILE B 1 560 ? 44.719 -107 -30.219 1 35.84 560 ILE B N 1
ATOM 9157 C CA . ILE B 1 560 ? 45.219 -108.312 -30.375 1 35.84 560 ILE B CA 1
ATOM 9158 C C . ILE B 1 560 ? 46.625 -108.438 -29.797 1 35.84 560 ILE B C 1
ATOM 9160 O O . ILE B 1 560 ? 47.438 -107.562 -29.938 1 35.84 560 ILE B O 1
ATOM 9164 N N . GLU B 1 561 ? 47 -109.375 -28.938 1 35.91 561 GLU B N 1
ATOM 9165 C CA . GLU B 1 561 ? 48.094 -109.688 -28.031 1 35.91 561 GLU B CA 1
ATOM 9166 C C . GLU B 1 561 ? 49.438 -109.562 -28.75 1 35.91 561 GLU B C 1
ATOM 9168 O O . GLU B 1 561 ? 50.5 -109.625 -28.109 1 35.91 561 GLU B O 1
ATOM 9173 N N . GLY B 1 562 ? 49.438 -109.688 -30.078 1 31.19 562 GLY B N 1
ATOM 9174 C CA . GLY B 1 562 ? 50.719 -110.312 -30.469 1 31.19 562 GLY B CA 1
ATOM 9175 C C . GLY B 1 562 ? 51.875 -109.312 -30.234 1 31.19 562 GLY B C 1
ATOM 9176 O O . GLY B 1 562 ? 52.688 -109.562 -29.312 1 31.19 562 GLY B O 1
ATOM 9177 N N . PHE B 1 563 ? 52.594 -109 -31.328 1 32 563 PHE B N 1
ATOM 9178 C CA . PHE B 1 563 ? 54 -108.75 -31.531 1 32 563 PHE B CA 1
ATOM 9179 C C . PHE B 1 563 ? 54.406 -107.312 -31.125 1 32 563 PHE B C 1
ATOM 9181 O O . PHE B 1 563 ? 53.688 -106.375 -31.406 1 32 563 PHE B O 1
ATOM 9188 N N . LYS B 1 564 ? 55.156 -107.25 -30.031 1 28.7 564 LYS B N 1
ATOM 9189 C CA . LYS B 1 564 ? 55.844 -106.125 -29.406 1 28.7 564 LYS B CA 1
ATOM 9190 C C . LYS B 1 564 ? 56.75 -105.375 -30.422 1 28.7 564 LYS B C 1
ATOM 9192 O O . LYS B 1 564 ? 57.812 -104.875 -30.078 1 28.7 564 LYS B O 1
ATOM 9197 N N . VAL B 1 565 ? 56.594 -105.438 -31.703 1 25.31 565 VAL B N 1
ATOM 9198 C CA . VAL B 1 565 ? 57.688 -104.875 -32.438 1 25.31 565 VAL B CA 1
ATOM 9199 C C . VAL B 1 565 ? 57.656 -103.312 -32.312 1 25.31 565 VAL B C 1
ATOM 9201 O O . VAL B 1 565 ? 56.562 -102.75 -32.281 1 25.31 565 VAL B O 1
ATOM 9204 N N . LYS B 1 566 ? 58.812 -102.688 -31.859 1 30.44 566 LYS B N 1
ATOM 9205 C CA . LYS B 1 566 ? 59.281 -101.312 -31.734 1 30.44 566 LYS B CA 1
ATOM 9206 C C . LYS B 1 566 ? 59.188 -100.562 -33.062 1 30.44 566 LYS B C 1
ATOM 9208 O O . LYS B 1 566 ? 59.719 -99.5 -33.188 1 30.44 566 LYS B O 1
ATOM 9213 N N . ILE B 1 567 ? 58.438 -101.062 -34.125 1 23.97 567 ILE B N 1
ATOM 9214 C CA . ILE B 1 567 ? 58.781 -100.5 -35.406 1 23.97 567 ILE B CA 1
ATOM 9215 C C . ILE B 1 567 ? 58.469 -99 -35.406 1 23.97 567 ILE B C 1
ATOM 9217 O O . ILE B 1 567 ? 57.594 -98.562 -34.656 1 23.97 567 ILE B O 1
ATOM 9221 N N . GLY B 1 568 ? 59.188 -98.25 -36.406 1 29.86 568 GLY B N 1
ATOM 9222 C CA . GLY B 1 568 ? 59.5 -97 -37.125 1 29.86 568 GLY B CA 1
ATOM 9223 C C . GLY B 1 568 ? 58.25 -96.312 -37.656 1 29.86 568 GLY B C 1
ATOM 9224 O O . GLY B 1 568 ? 58.375 -95.375 -38.469 1 29.86 568 GLY B O 1
ATOM 9225 N N . VAL B 1 569 ? 57.062 -96.562 -37.375 1 24.72 569 VAL B N 1
ATOM 9226 C CA . VAL B 1 569 ? 56.062 -96.062 -38.312 1 24.72 569 VAL B CA 1
ATOM 9227 C C . VAL B 1 569 ? 56.031 -94.5 -38.312 1 24.72 569 VAL B C 1
ATOM 9229 O O . VAL B 1 569 ? 55.875 -93.938 -37.25 1 24.72 569 VAL B O 1
ATOM 9232 N N . THR B 1 570 ? 56.406 -93.875 -39.531 1 27.47 570 THR B N 1
ATOM 9233 C CA . THR B 1 570 ? 56.531 -92.625 -40.25 1 27.47 570 THR B CA 1
ATOM 9234 C C . THR B 1 570 ? 55.188 -91.875 -40.25 1 27.47 570 THR B C 1
ATOM 9236 O O . THR B 1 570 ? 55.156 -90.688 -40.031 1 27.47 570 THR B O 1
ATOM 9239 N N . ARG B 1 571 ? 54.156 -92.438 -41.125 1 22.78 571 ARG B N 1
ATOM 9240 C CA . ARG B 1 571 ? 53.375 -91.875 -42.219 1 22.78 571 ARG B CA 1
ATOM 9241 C C . ARG B 1 571 ? 52.312 -90.875 -41.719 1 22.78 571 ARG B C 1
ATOM 9243 O O . ARG B 1 571 ? 51.875 -91 -40.562 1 22.78 571 ARG B O 1
ATOM 9250 N N . GLU B 1 572 ? 51.656 -90.062 -42.906 1 25.64 572 GLU B N 1
ATOM 9251 C CA . GLU B 1 572 ? 50.906 -89 -43.5 1 25.64 572 GLU B CA 1
ATOM 9252 C C . GLU B 1 572 ? 49.406 -89.125 -43.188 1 25.64 572 GLU B C 1
ATOM 9254 O O . GLU B 1 572 ? 48.719 -88.062 -43.125 1 25.64 572 GLU B O 1
ATOM 9259 N N . CYS B 1 573 ? 48.656 -90.188 -43.219 1 23.69 573 CYS B N 1
ATOM 9260 C CA . CYS B 1 573 ? 47.25 -89.938 -43.469 1 23.69 573 CYS B CA 1
ATOM 9261 C C . CYS B 1 573 ? 46.594 -89.25 -42.281 1 23.69 573 CYS B C 1
ATOM 9263 O O . CYS B 1 573 ? 46.844 -89.562 -41.125 1 23.69 573 CYS B O 1
#

Secondary structure (DSSP, 8-state):
--SSHHHHHHHHHHT--STTHHHHHH-SSHHHHHHHHHHHHHHHHHHHHHHHHHHHHHHT--EEEEEEEEE--EEPPEEEEEES--S-GGGGGGGTTSHHHHHHHHHHHTTTTTSS--SS--SGGGG------------------THHHHHHHHHHHHHTTTT---HHHHHHHHHHHHHHHHHHHHSPBPHHHHHHHHHHHHHHTS-HHHHHHHS--HHHHEEEEEETTEE--GGGEEEEEETTTEEEEEE--TT-EE-S-SGGGSEEEEEE--GGG--TTT--S-EEEEEEE-TTSPP-TTTS-EEEETTEEEEEEEEEEEEE---TTT---B--HHHHHHHSS---HHHHHHHHHHHHHHHHHSSB-TT----SGGGGGGTTSPBGGG---B-TTS-BHHHHHHHHHHHHHHTTSS----PPBSEEEEEEEEEEEEE---HHHIIIIIHHHHHHTS-HHHHHHHHHHHHHS-GGGGEEEEEEEES-SEEEEEEEEESS-HHHHHHHHHHHHHHHT---HHHHHHHHHHHHHHHHHHHHHHHHTS------------------SS-------/--SSHHHHHHHHHHT--STTHHHHHH-SSHHHHHHHHHHHHHHHHHHHHHHHHHHHHHHT--EEEEEEEEE--EEPPEEEEEES--S-GGGGGGGTTSHHHHHHHHHHHHHHHTSS--SS--SGGGG------------------THHHHHHHHHHHHHTTTT---HHHHHHHHHHHHHHHHHHHHSPPPHHHHHHHHHHHHHHHS-HHHHHHHS--HHHHEEEEEETTEE--GGGEEEEEETTTEEEEEE--TT-EE-S-SGGGSEEEEEE--GGG--TTT----EEEEEEE-TTSPP-TTTS-EEEETTEEEEEEEEEEEEE---TTT---B--HHHHHHHSS---HHHHHHHHHHHHHHHHHSSB-SS----SGGGGGGTTSPBGGG---B-TTS-BHHHHHHHHHHHHHHTTSS----PPBSEEEEEEEEEEEEE---HHHIIIIIHHHHHHTS-HHHHHHHHHHHHHS-GGGGEEEEEEEES-SEEEEEEEEESS-HHHHHHHHHHHHHHHT---HHHHHHHHHHHHHHHHHHHHHHHHTS--------------S------------

Radius of gyration: 45.52 Å; Cα contacts (8 Å, |Δi|>4): 1718; chains: 2; bounding box: 128×158×101 Å

Sequence (1146 aa):
MYKSVPDVISSLVSESSLHGLPKILSSKHWYQRVLWICLVLVTFGFLLYQLHQLLGEYKRYPVKTKVSMKRATLPFPAVSFCNMNPIKKSRMTLINKTGLHDHMARKLDESARDEYNVLAGYNDYYSYKNNVDYQGHTDKNSTINESLVTNETNYYDQYYHDSYSDDTKFDSAWNDFIHYRAAQKELKNDPRSEDIKQFMILFHNVSRDTRVKMGHSIKDLLINCSFNGKLCSAQDFTLFQTLEFGNCYTLSNTRFLSRSAGPLHGLKMILQVETFEHVNEFVDGTGIRLVIHEPGTLSFPAEEGFTLSSGYETSIGMKMVSLSKSEEPYGKCVDGKDFYRIYGVRYTVTTCVNLCRTTKVIDACNCRPSENIADITYMDQFAHLPVCLLVNETTLNGTNNFALCEEYVLYQIEEDFINCECESACSETIYKSTLSGRSWPKESFINDELTKTACSNYNYSYCTELKSTIKKIDHKDNFLKFVIYYEDLNFKEIVEEPLYDVFHFLSDIGGTLGLFLGASLMSFVEIVQLILEILNYFRNKCSKDKPKVKKKNCTSVEPIEGFKVKIGVTRECMYKSVPDVISSLVSESSLHGLPKILSSKHWYQRVLWICLVLVTFGFLLYQLHQLLGEYKRYPVKTKVSMKRATLPFPAVSFCNMNPIKKSRMTLINKTGLHDHMARKLDESARDEYNVLAGYNDYYSYKNNVDYQGHTDKNSTINESLVTNETNYYDQYYHDSYSDDTKFDSAWNDFIHYRAAQKELKNDPRSEDIKQFMILFHNVSRDTRVKMGHSIKDLLINCSFNGKLCSAQDFTLFQTLEFGNCYTLSNTRFLSRSAGPLHGLKMILQVETFEHVNEFVDGTGIRLVIHEPGTLSFPAEEGFTLSSGYETSIGMKMVSLSKSEEPYGKCVDGKDFYRIYGVRYTVTTCVNLCRTTKVIDACNCRPSENIADITYMDQFAHLPVCLLVNETTLNGTNNFALCEEYVLYQIEEDFINCECESACSETIYKSTLSGRSWPKESFINDELTKTACSNYNYSYCTELKSTIKKIDHKDNFLKFVIYYEDLNFKEIVEEPLYDVFHFLSDIGGTLGLFLGASLMSFVEIVQLILEILNYFRNKCSKDKPKVKKKNCTSVEPIEGFKVKIGVTREC

InterPro domains:
  IPR001873 Epithelial sodium channel [PF00858] (14-529)
  IPR001873 Epithelial sodium channel [PR01078] (33-50)
  IPR001873 Epithelial sodium channel [PR01078] (72-88)
  IPR001873 Epithelial sodium channel [PR01078] (222-233)
  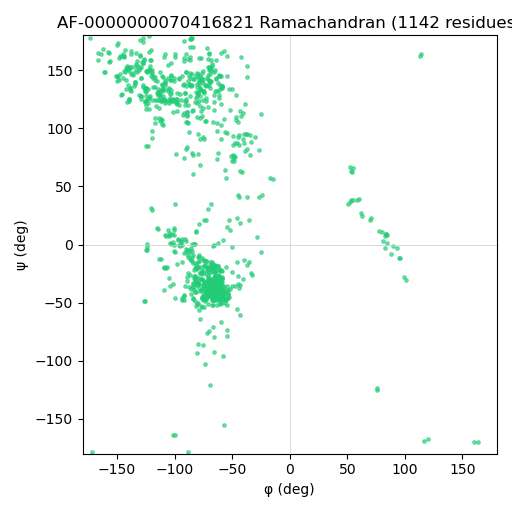IPR001873 Epithelial sodium channel [PR01078] (236-252)
  IPR001873 Epithelial sodium channel [PR01078] (262-280)
  IPR001873 Epithelial sodium channel [PR01078] (287-305)
  IPR001873 Epithelial sodium channel [PR01078] (317-333)
  IPR001873 Epithelial sodium channel [PR01078] (347-358)
  IPR001873 Epithelial sodium channel [PR01078] (422-442)
  IPR001873 Epithelial sodium channel [PR01078] (476-496)
  IPR001873 Epithelial sodium channel [PR01078] (496-510)
  IPR001873 Epithelial sodium channel [PR01078] (510-526)
  IPR001873 Epithelial sodium channel [PTHR11690] (11-542)
  IPR020903 Epithelial sodium channel, conserved site [PS01206] (347-367)

Foldseek 3Di:
DQDDPVSLVLVLQCVFPWPLSVQLNVDPDPVSNVVSVVQLVVLVVVLVVVLVVLVVVVVLQAWDKDKDKDFDWDFFFKKKKFWQFQFFQVLLVLQPPAPLSVLLCVLVCVVPPPPDDPDDDPPDVPPVPPPPPPPPPDDPPDDPDPPVVVPVVVVCCPQVVPDDPDPPVVNVLVVVLVVVVVVVVPDDDDPLVVSLLVQLLRLLQDDLVSLQVRGDQPLLWFLFKDAQRHGDDSVQWDWFQASSRGTMIMRDDRPRIQPDFDLNRFMKTKTFSPPVRDSPSNDPFGWMWMDTFHPQADDDSVVDGDTDAFQKEKEKAKAKEKEAEDPPPSDPADQQPVVCVQFVGGDALVVLLLVLLQVQLCVRLVAGERRGDDGTPNCVVSSPHHYQVPPPPQDPVRDRPSVVSSSSSVSCVVVCVPPSSRGGHRIGMDMDIDMDIDRDDDPVCLVPPRLVSSPVSDDPVVSVVLVVCCVPPVVRRRMYMYTYTYNRSIHMYMYMDGDCDPVNSVVVSCVSSCVSTNDDPVSVVSVVVSVVVSVVVVVVVVVVPPDPPPPPPPPLPDDDDDDDDVDDDPPPD/DQPDLVSLVLVLQCVFLWPLSVQLSVDPDPVSNVVSVVQQVVLVVVLVVVLVVLVVVVVLQAWDKDKDKDFDWAFFFKKKKFWQFQFFQVLLVLQPPAPLSVLLVVLVVVVVPPDDPVPDDPPDVVPVPPPPPPVPPDPDVDDPDPVVVVPVVVVCCPQVVPDDPPPPVVVVLVVVLVVVVVVVVVDDDDPLVVSLLVQLLRLLQDDLVSLQVRGDQCLLWFLFKDAQRHTDDSVQWDWFQASSGGTMIMGDDRPRIQPDFDLNRFMKTKTFSPPVRDSVSNDDFGWMFMDTFHPQADDDSVVDGDTDAFQKEKEKAKAKEKEAEDPPPSDPADQQPVVCVQFVGGDALVVLLLVLLQVQLCVRQVAGERRGDDGTPNCVVSSPHHYQVPPPPQPPVRDRPSVVSSSSSVSCVVVCVPPSSRGGHRIGMDMDIDMDIDRDDDPVCLVPPRLVSSPVSDDPVVSVVLVVCCVPDVVRRRMYMYTYTYNRSIHMYMYMDGDQDPVNSVVVSCVSCCVSTNDDPVSVVSVVVSVVVSVVVVVVVVVVPPPPPPPPPPPPPPPDPDDPDPDDDDDDD

=== Feature glossary ===
The record interleaves many kinds of information about one protein. Here is each kind framed as the question it answers.

Q: What are the backbone torsion angles?
A: φ (phi) and ψ (psi) are the two rotatable backbone dihedrals per residue: φ is the C(i-1)–N–Cα–C torsion, ψ is the N–Cα–C–N(i+1) torsion, both in degrees on (−180°, 180°]. α-helical residues cluster near (−60°, −45°); β-strand residues near (−120°, +130°). A Ramachandran plot is simply a scatter of (φ, ψ) for every residue.

Q: What is the amino-acid chain?
A: This is the polypeptide sequence — one letter per residue, N-terminus first. Length ranges from a few dozen residues for small domains to over a thousand for large multi-domain proteins.

Q: How mobile is each atom in the crystal?
A: For experimental (PDB) structures, the B-factor (temperature factor) quantifies the positional spread of each atom in the crystal — a combination of thermal vibration and static disorder — in units of Å². High B-factors mark flexible loops or poorly resolved regions; low B-factors mark the rigid, well-ordered core.

Q: Are the domains correctly placed relative to each other?
A: Predicted Aligned Error (PAE) is an AlphaFold confidence matrix: entry (i, j) is the expected error in the position of residue j, in ångströms, when the prediction is superimposed on the true structure at residue i. Low PAE within a block of residues means that block is internally rigid and well-predicted; high PAE between two blocks means their relative placement is uncertain even if each block individually is confident.

Q: How confident is the AlphaFold model at each residue?
A: pLDDT is the predicted lDDT-Cα score: AlphaFold's confidence that the local environment of each residue (all inter-atomic distances within 15 Å) is correctly placed. It is a per-residue number between 0 and 100, with higher meaning more reliable.

Q: What family and function is it annotated with?
A: Functional annotations link the protein to curated databases. InterPro entries identify conserved domains and families by matching the sequence against member-database signatures (Pfam, PROSITE, CDD, …). Gene Ontology (GO) terms describe molecular function, biological process, and cellular component in a controlled vocabulary. CATH places the structure in a hierarchical fold classification (Class/Architecture/Topology/Homologous-superfamily). The organism is the source species.

Q: How big and how compact is the whole molecule?
A: Three whole-structure scalars: the radius of gyration (RMS distance of Cα from centroid, in Å), the count of Cα–Cα contacts (pairs closer than 8 Å and separated by more than four residues in sequence — i.e. tertiary, not local, contacts), and the bounding-box dimensions. Together they distinguish compact globular folds from extended fibres or disordered chains.

Q: What known structures does this most resemble?
A: The Foldseek neighbor list gives the closest experimentally determined structures in the PDB, ranked by structural alignment. TM-score near 1 means near-identical fold; near 0.3 means only rough topology match. This is how one finds what a novel AlphaFold prediction most resembles in the solved-structure universe.

Q: Which residues are buried vs exposed?
A: SASA measures how much of the protein is reachable by solvent. It is computed by rolling a water-sized probe over the atomic surface and summing the exposed area (Å²). Per-residue SASA distinguishes core (buried, low SASA) from surface (exposed, high SASA) residues; total SASA is a whole-molecule size measure.

Q: Which residues are in helices, strands, or loops?
A: Eight-state secondary structure (DSSP): H is the canonical α-helix, G the tighter 3₁₀-helix, I the wider π-helix; E/B are β-structure, T and S are turns and bends, and '-' is everything else. DSSP derives these from the pattern of main-chain N–H···O=C hydrogen bonds, not from the sequence.

Q: Where is each backbone atom in 3D?
A: Structure coordinates are given as an mmCIF _atom_site loop: one row per atom with element, residue name, chain id, sequence number, and x/y/z position in Å. Only the four main-chain atoms per residue are included here; side chains are omitted to keep the record compact.

Q: What if only a Cα trace is available?
A: Three-state secondary structure (P-SEA) collapses the eight DSSP classes into helix (a), strand (b), and coil (c). P-SEA assigns these from Cα geometry alone — distances and angles — without requiring backbone oxygens, so it works on any Cα trace.

Q: What do the rendered images show?
A: The six renders are orthographic views along the three Cartesian axes in both directions. Representation (cartoon, sticks, or surface) and color scheme (sequence-rainbow or by-chain) vary across proteins so the training set covers all the common visualization conventions.

Q: What does the local fold look like, residue by residue?
A: Foldseek's 3Di representation compresses backbone geometry into a per-residue letter drawn from a learned twenty-state alphabet. It captures the tertiary interaction pattern around each residue — which residues are packed against it in space, regardless of where they are in sequence.

Q: What do the diagnostic plots show?
A: The contact map is a binary N×N matrix image: pixel (i, j) is dark where Cα_i and Cα_j are within 8 Å and |i−j|>4. Because the |i−j|>4 filter removes local helical contacts, off-diagonal stripes parallel to the main diagonal indicate parallel β-sheets; stripes perpendicular to it indicate antiparallel β-sheets. The Ramachandran plot scatters every residue's (φ, ψ) pair against the sterically allowed regions. The PAE heatmap renders the predicted-aligned-error matrix.